Protein AF-0000000074037307 (afdb_homodimer)

Solvent-accessible surface area (backbone atoms only — not comparable to full-atom values): 59001 Å² total; per-residue (Å²): 75,53,48,75,73,43,67,56,56,68,44,93,72,73,70,87,82,60,80,45,66,26,43,43,43,36,44,25,38,23,27,38,48,75,74,48,93,33,29,55,24,29,28,49,54,26,37,40,24,49,51,32,47,49,51,55,50,47,54,50,40,42,72,74,60,35,38,50,35,44,69,57,47,64,37,55,38,64,51,34,54,44,51,51,43,53,75,67,45,64,74,38,46,50,72,50,63,50,97,84,62,50,54,29,26,42,28,62,68,56,66,57,62,48,53,55,52,46,59,74,42,58,80,41,52,82,58,48,63,43,41,38,29,30,79,44,61,28,34,33,54,62,87,70,67,39,71,58,51,65,32,42,26,52,47,46,26,38,42,31,41,34,37,16,81,37,65,67,53,40,61,64,47,48,62,56,52,52,50,41,52,51,50,48,35,47,62,50,58,36,71,66,45,73,19,42,34,67,44,73,88,78,46,50,79,46,24,36,31,31,26,27,79,33,85,86,29,86,37,51,34,31,30,32,80,66,47,92,52,38,17,27,40,52,59,32,73,55,45,73,92,68,63,86,60,82,77,48,79,66,40,83,40,64,64,61,90,95,53,89,58,85,33,45,69,50,44,34,57,75,65,71,49,60,47,76,37,26,48,37,49,44,53,30,29,39,89,88,44,42,35,34,38,35,32,36,45,73,56,46,78,12,67,58,33,43,22,62,73,68,72,44,65,68,78,40,72,51,49,72,69,60,31,51,73,34,70,45,53,81,55,24,34,32,87,34,76,58,44,75,59,31,61,75,53,46,44,35,36,31,20,43,67,45,56,65,28,47,42,20,33,34,32,35,50,38,91,58,39,28,32,36,24,42,33,64,77,79,70,38,83,59,78,41,75,42,80,30,49,35,59,58,77,65,23,34,24,67,86,72,68,74,21,41,29,40,72,40,40,12,35,75,42,31,38,40,35,43,26,40,41,52,54,28,51,50,56,65,40,67,32,44,45,98,87,64,48,78,41,44,40,18,30,32,41,37,40,35,38,50,50,29,41,55,37,46,29,34,58,65,23,51,60,98,62,28,34,43,40,40,64,71,38,31,64,30,51,29,35,36,36,52,48,79,86,51,63,66,30,49,50,52,46,51,54,50,42,67,75,42,38,92,39,26,38,33,43,74,56,97,64,54,68,69,58,51,51,49,48,48,36,26,59,9,33,34,27,37,37,45,32,30,67,55,28,66,77,71,38,38,28,42,39,29,46,60,89,50,88,69,69,39,81,35,46,63,90,46,42,67,61,49,53,52,51,55,49,54,57,51,68,76,94,76,53,48,73,71,43,67,56,56,68,44,93,74,74,69,86,83,58,82,44,67,26,43,43,41,36,46,24,39,23,26,38,47,76,75,49,93,34,29,55,25,31,29,48,53,27,37,41,25,49,51,32,46,48,50,54,50,49,54,48,40,44,72,74,60,35,39,51,36,44,70,57,46,64,37,58,38,65,52,34,54,42,52,52,44,53,75,67,45,64,74,39,48,50,70,51,62,49,97,87,60,50,56,30,26,43,29,61,67,56,67,57,61,48,53,55,52,44,59,74,43,59,79,42,52,81,58,47,64,43,41,38,28,30,79,45,62,29,34,32,55,61,86,72,69,39,70,59,51,65,32,42,26,51,47,46,27,38,42,30,40,34,37,17,82,37,65,67,53,41,60,64,46,47,61,55,51,53,51,41,51,52,50,47,34,47,64,50,57,37,71,66,44,73,20,43,36,65,42,73,86,78,44,50,77,44,25,36,32,32,26,27,79,33,86,86,29,86,37,50,35,30,30,32,79,65,44,94,52,37,15,28,38,52,58,31,72,55,45,70,92,67,62,85,60,83,75,49,78,67,40,83,41,63,63,60,89,94,54,88,55,86,32,46,69,50,45,34,57,76,66,72,49,60,48,78,37,26,47,35,48,44,53,30,28,40,91,86,43,42,35,35,41,36,33,36,44,74,55,44,79,12,65,56,32,43,22,62,73,68,71,43,63,68,79,41,71,52,49,72,68,60,31,51,72,34,71,44,52,82,56,24,32,33,86,34,76,58,43,74,59,30,61,75,54,46,45,36,37,31,19,43,66,45,55,67,28,48,42,20,33,34,32,36,51,37,91,58,40,29,33,36,24,42,32,65,77,79,68,38,83,59,78,40,75,41,78,30,50,35,58,58,75,65,22,35,21,67,86,72,67,74,22,41,28,39,73,40,38,12,36,76,40,30,38,41,35,44,26,40,41,52,53,29,52,49,57,64,38,66,34,42,43,99,87,64,49,78,41,47,40,19,29,34,40,37,40,34,39,51,48,31,41,55,36,48,29,34,58,65,23,53,60,97,62,26,34,42,41,43,65,72,37,31,64,30,50,29,34,36,35,54,48,80,84,52,65,66,29,48,50,52,45,50,53,51,43,67,75,42,37,93,41,28,38,32,44,76,57,96,67,54,68,68,57,52,51,49,48,49,36,27,59,8,34,36,27,37,38,45,32,30,66,54,27,66,76,70,38,38,29,40,38,29,45,60,90,51,88,70,68,40,82,33,46,64,90,46,41,68,62,49,51,53,51,55,48,55,57,51,68,76,95

InterPro domains:
  IPR002314 Aminoacyl-tRNA synthetase, class II (G/ P/ S/T) [PF00587] (96-461)
  IPR002316 Proline-tRNA ligase, class IIa [PR01046] (68-86)
  IPR002316 Proline-tRNA ligase, class IIa [PR01046] (104-115)
  IPR002316 Proline-tRNA ligase, class IIa [PR01046] (134-142)
  IPR002316 Proline-tRNA ligase, class IIa [PR01046] (144-155)
  IPR004154 Anticodon-binding [PF03129] (478-565)
  IPR004500 Prolyl-tRNA synthetase, class IIa, bacterial-type [TIGR00409] (1-561)
  IPR006195 Aminoacyl-tRNA synthetase, class II [PS50862] (38-470)
  IPR007214 YbaK/aminoacyl-tRNA synthetase-associated domain [PF04073] (261-375)
  IPR036621 Anticodon-binding domain superfamily [G3DSA:3.40.50.800] (470-563)
  IPR036754 YbaK/aminoacyl-tRNA synthetase-associated domain superfamily [G3DSA:3.90.960.10] (245-387)
  IPR036754 YbaK/aminoacyl-tRNA synthetase-associated domain superfamily [SSF55826] (224-388)
  IPR045864 Class II Aminoacyl-tRNA synthetase/Biotinyl protein ligase (BPL) and lipoyl protein ligase (LPL) [G3DSA:3.30.930.10] (1-244)
  IPR045864 Class II Aminoacyl-tRNA synthetase/Biotinyl protein ligase (BPL) and lipoyl protein ligase (LPL) [G3DSA:3.30.930.10] (388-469)
  IPR045864 Class II Aminoacyl-tRNA synthetase/Biotinyl protein ligase (BPL) and lipoyl protein ligase (LPL) [SSF5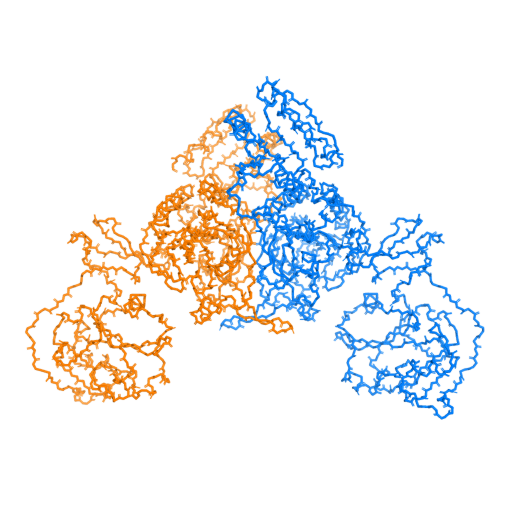5681] (23-479)
  IPR050062 Proline-tRNA synthetase [PTHR42753] (4-564)

Organism: NCBI:txid159291

Structure (mmCIF, N/CA/C/O backbone):
data_AF-0000000074037307-model_v1
#
loop_
_entity.id
_entity.type
_entity.pdbx_description
1 polymer 'Proline--tRNA ligase'
#
loop_
_atom_site.group_PDB
_atom_site.id
_atom_site.type_symbol
_atom_site.label_atom_id
_atom_site.label_alt_id
_atom_site.label_comp_id
_atom_site.label_asym_id
_atom_site.label_entity_id
_atom_site.label_seq_id
_atom_site.pdbx_PDB_ins_code
_atom_site.Cartn_x
_atom_site.Cartn_y
_atom_site.Cartn_z
_atom_site.occupancy
_atom_site.B_iso_or_equiv
_atom_site.auth_seq_id
_atom_site.auth_comp_id
_atom_site.auth_asym_id
_atom_site.auth_atom_id
_atom_site.pdbx_PDB_model_num
ATOM 1 N N . MET A 1 1 ? 17.25 12.359 -16.875 1 92.38 1 MET A N 1
ATOM 2 C CA . MET A 1 1 ? 17.828 12.352 -15.531 1 92.38 1 MET A CA 1
ATOM 3 C C . MET A 1 1 ? 19.344 12.344 -15.586 1 92.38 1 MET A C 1
ATOM 5 O O . MET A 1 1 ? 19.938 11.641 -16.422 1 92.38 1 MET A O 1
ATOM 9 N N . LEU A 1 2 ? 19.906 13.156 -14.781 1 93.62 2 LEU A N 1
ATOM 10 C CA . LEU A 1 2 ? 21.359 13.133 -14.641 1 93.62 2 LEU A CA 1
ATOM 11 C C . LEU A 1 2 ? 21.797 12.031 -13.672 1 93.62 2 LEU A C 1
ATOM 13 O O . LEU A 1 2 ? 21.25 11.922 -12.57 1 93.62 2 LEU A O 1
ATOM 17 N N . TYR A 1 3 ? 22.797 11.234 -14.07 1 94.31 3 TYR A N 1
ATOM 18 C CA . TYR A 1 3 ? 23.25 10.125 -13.242 1 94.31 3 TYR A CA 1
ATOM 19 C C . TYR A 1 3 ? 23.922 10.633 -11.969 1 94.31 3 TYR A C 1
ATOM 21 O O . TYR A 1 3 ? 23.812 10.008 -10.914 1 94.31 3 TYR A O 1
ATOM 29 N N . SER A 1 4 ? 24.547 11.797 -12.039 1 92.12 4 SER A N 1
ATOM 30 C CA . SER A 1 4 ? 25.203 12.383 -10.875 1 92.12 4 SER A CA 1
ATOM 31 C C . SER A 1 4 ? 24.203 12.695 -9.773 1 92.12 4 SER A C 1
ATOM 33 O O . SER A 1 4 ? 24.547 12.68 -8.594 1 92.12 4 SER A O 1
ATOM 35 N N . ARG A 1 5 ? 22.984 12.883 -10.164 1 91.62 5 ARG A N 1
ATOM 36 C CA . ARG A 1 5 ? 21.953 13.289 -9.227 1 91.62 5 ARG A CA 1
ATOM 37 C C . ARG A 1 5 ? 21.094 12.094 -8.805 1 91.62 5 ARG A C 1
ATOM 39 O O . ARG A 1 5 ? 20.281 12.203 -7.883 1 91.62 5 ARG A O 1
ATOM 46 N N . GLN A 1 6 ? 21.328 11.023 -9.453 1 93.12 6 GLN A N 1
ATOM 47 C CA . GLN A 1 6 ? 20.578 9.82 -9.125 1 93.12 6 GLN A CA 1
ATOM 48 C C . GLN A 1 6 ? 20.891 9.328 -7.719 1 93.12 6 GLN A C 1
ATOM 50 O O . GLN A 1 6 ? 22.062 9.25 -7.336 1 93.12 6 GLN A O 1
ATOM 55 N N . PHE A 1 7 ? 19.938 9.023 -6.859 1 93.5 7 PHE A N 1
ATOM 56 C CA . PHE A 1 7 ? 20.109 8.617 -5.469 1 93.5 7 PHE A CA 1
ATOM 57 C C . PHE A 1 7 ? 20.891 7.316 -5.383 1 93.5 7 PHE A C 1
ATOM 59 O O . PHE A 1 7 ? 21.891 7.238 -4.664 1 93.5 7 PHE A O 1
ATOM 66 N N . THR A 1 8 ? 20.438 6.281 -6.094 1 85.62 8 THR A N 1
ATOM 67 C CA . THR A 1 8 ? 21.172 5.027 -5.996 1 85.62 8 THR A CA 1
ATOM 68 C C . THR A 1 8 ? 22.172 4.898 -7.148 1 85.62 8 THR A C 1
ATOM 70 O O . THR A 1 8 ? 21.859 5.258 -8.281 1 85.62 8 THR A O 1
ATOM 73 N N . LYS A 1 9 ? 23.344 4.441 -6.652 1 87.94 9 LYS A N 1
ATOM 74 C CA . LYS A 1 9 ? 24.422 4.117 -7.59 1 87.94 9 LYS A CA 1
ATOM 75 C C . LYS A 1 9 ? 24.734 2.625 -7.574 1 87.94 9 LYS A C 1
ATOM 77 O O . LYS A 1 9 ? 24.266 1.896 -6.695 1 87.94 9 LYS A O 1
ATOM 82 N N . THR A 1 10 ? 25.438 2.238 -8.547 1 91.62 10 THR A N 1
ATOM 83 C CA . THR A 1 10 ? 25.828 0.835 -8.609 1 91.62 10 THR A CA 1
ATOM 84 C C . THR A 1 10 ? 26.844 0.509 -7.523 1 91.62 10 THR A C 1
ATOM 86 O O . THR A 1 10 ? 27.578 1.388 -7.07 1 91.62 10 THR A O 1
ATOM 89 N N . VAL A 1 11 ? 26.734 -0.686 -7.098 1 89.12 11 VAL A N 1
ATOM 90 C CA . VAL A 1 11 ? 27.719 -1.141 -6.117 1 89.12 11 VAL A CA 1
ATOM 91 C C . VAL A 1 11 ? 28.438 -2.385 -6.641 1 89.12 11 VAL A C 1
ATOM 93 O O . VAL A 1 11 ? 27.859 -3.158 -7.41 1 89.12 11 VAL A O 1
ATOM 96 N N . LEU A 1 12 ? 29.625 -2.516 -6.184 1 81.5 12 LEU A N 1
ATOM 97 C CA . LEU A 1 12 ? 30.469 -3.598 -6.684 1 81.5 12 LEU A CA 1
ATOM 98 C C . LEU A 1 12 ? 30.125 -4.914 -5.988 1 81.5 12 LEU A C 1
ATOM 100 O O . LEU A 1 12 ? 30.156 -5.977 -6.609 1 81.5 12 LEU A O 1
ATOM 104 N N . SER A 1 13 ? 29.844 -4.812 -4.715 1 82.81 13 SER A N 1
ATOM 105 C CA . SER A 1 13 ? 29.656 -6.047 -3.959 1 82.81 13 SER A CA 1
ATOM 106 C C . SER A 1 13 ? 28.312 -6.059 -3.242 1 82.81 13 SER A C 1
ATOM 108 O O . SER A 1 13 ? 27.75 -5.004 -2.953 1 82.81 13 SER A O 1
ATOM 110 N N . VAL A 1 14 ? 27.844 -7.328 -3.15 1 84.31 14 VAL A N 1
ATOM 111 C CA . VAL A 1 14 ? 26.594 -7.57 -2.432 1 84.31 14 VAL A CA 1
ATOM 112 C C . VAL A 1 14 ? 26.844 -8.555 -1.291 1 84.31 14 VAL A C 1
ATOM 114 O O . VAL A 1 14 ? 27.875 -9.219 -1.248 1 84.31 14 VAL A O 1
ATOM 117 N N . PRO A 1 15 ? 25.844 -8.586 -0.373 1 80.56 15 PRO A N 1
ATOM 118 C CA . PRO A 1 15 ? 26.016 -9.547 0.717 1 80.56 15 PRO A CA 1
ATOM 119 C C . PRO A 1 15 ? 26.25 -10.977 0.216 1 80.56 15 PRO A C 1
ATOM 121 O O . PRO A 1 15 ? 25.734 -11.352 -0.843 1 80.56 15 PRO A O 1
ATOM 124 N N . LYS A 1 16 ? 26.922 -11.805 0.989 1 78.19 16 LYS A N 1
ATOM 125 C CA . LYS A 1 16 ? 27.375 -13.148 0.612 1 78.19 16 LYS A CA 1
ATOM 126 C C . LYS A 1 16 ? 26.188 -14.102 0.482 1 78.19 16 LYS A C 1
ATOM 128 O O . LYS A 1 16 ? 26.266 -15.102 -0.241 1 78.19 16 LYS A O 1
ATOM 133 N N . ASP A 1 17 ? 25.125 -13.75 1.063 1 80 17 ASP A N 1
ATOM 134 C CA . ASP A 1 17 ? 23.984 -14.672 1.087 1 80 17 ASP A CA 1
ATOM 135 C C . ASP A 1 17 ? 23.156 -14.547 -0.182 1 80 17 ASP A C 1
ATOM 137 O O . ASP A 1 17 ? 22.234 -15.336 -0.405 1 80 17 ASP A O 1
ATOM 141 N N . VAL A 1 18 ? 23.578 -13.68 -1.001 1 83.94 18 VAL A N 1
ATOM 142 C CA . VAL A 1 18 ? 22.875 -13.508 -2.268 1 83.94 18 VAL A CA 1
ATOM 143 C C . VAL A 1 18 ? 23.359 -14.547 -3.275 1 83.94 18 VAL A C 1
ATOM 145 O O . VAL A 1 18 ? 24.516 -14.523 -3.691 1 83.94 18 VAL A O 1
ATOM 148 N N . ARG A 1 19 ? 22.422 -15.445 -3.688 1 77.75 19 ARG A N 1
ATOM 149 C CA . ARG A 1 19 ? 22.844 -16.594 -4.477 1 77.75 19 ARG A CA 1
ATOM 150 C C . ARG A 1 19 ? 22.328 -16.516 -5.902 1 77.75 19 ARG A C 1
ATOM 152 O O . ARG A 1 19 ? 22.906 -17.094 -6.824 1 77.75 19 ARG A O 1
ATOM 159 N N . THR A 1 20 ? 21.297 -15.805 -6.133 1 86.69 20 THR A N 1
ATOM 160 C CA . THR A 1 20 ? 20.703 -15.789 -7.469 1 86.69 20 THR A CA 1
ATOM 161 C C . THR A 1 20 ? 21.141 -14.539 -8.234 1 86.69 20 THR A C 1
ATOM 163 O O . THR A 1 20 ? 21.328 -13.477 -7.637 1 86.69 20 THR A O 1
ATOM 166 N N . SER A 1 21 ? 21.281 -14.695 -9.523 1 87.69 21 SER A N 1
ATOM 167 C CA . SER A 1 21 ? 21.734 -13.594 -10.367 1 87.69 21 SER A CA 1
ATOM 168 C C . SER A 1 21 ? 20.719 -12.453 -10.383 1 87.69 21 SER A C 1
ATOM 170 O O . SER A 1 21 ? 21.094 -11.281 -10.336 1 87.69 21 SER A O 1
ATOM 172 N N . GLY A 1 22 ? 19.516 -12.828 -10.516 1 89 22 GLY A N 1
ATOM 173 C CA . GLY A 1 22 ? 18.5 -11.797 -10.539 1 89 22 GLY A CA 1
ATOM 174 C C . GLY A 1 22 ? 18.531 -10.883 -9.328 1 89 22 GLY A C 1
ATOM 175 O O . GLY A 1 22 ? 18.5 -9.656 -9.461 1 89 22 GLY A O 1
ATOM 176 N N . TYR A 1 23 ? 18.609 -11.492 -8.211 1 92.12 23 TYR A N 1
ATOM 177 C CA . TYR A 1 23 ? 18.656 -10.742 -6.961 1 92.12 23 TYR A CA 1
ATOM 178 C C . TYR A 1 23 ? 19.953 -9.953 -6.852 1 92.12 23 TYR A C 1
ATOM 180 O O . TYR A 1 23 ? 19.938 -8.773 -6.492 1 92.12 23 TYR A O 1
ATOM 188 N N . ARG A 1 24 ? 21 -10.531 -7.188 1 93.94 24 ARG A N 1
ATOM 189 C CA . ARG A 1 24 ? 22.312 -9.914 -7.121 1 93.94 24 ARG A CA 1
ATOM 190 C C . ARG A 1 24 ? 22.375 -8.656 -7.984 1 93.94 24 ARG A C 1
ATOM 192 O O . ARG A 1 24 ? 22.812 -7.602 -7.527 1 93.94 24 ARG A O 1
ATOM 199 N N . TYR A 1 25 ? 21.953 -8.797 -9.172 1 96.31 25 TYR A N 1
ATOM 200 C CA . TYR A 1 25 ? 22.062 -7.68 -10.109 1 96.31 25 TYR A CA 1
ATOM 201 C C . TYR A 1 25 ? 21.125 -6.547 -9.719 1 96.31 25 TYR A C 1
ATOM 203 O O . TYR A 1 25 ? 21.453 -5.371 -9.914 1 96.31 25 TYR A O 1
ATOM 211 N N . LEU A 1 26 ? 19.922 -6.863 -9.203 1 96.81 26 LEU A N 1
ATOM 212 C CA . LEU A 1 26 ? 19 -5.82 -8.75 1 96.81 26 LEU A CA 1
ATOM 213 C C . LEU A 1 26 ? 19.625 -5.016 -7.613 1 96.81 26 LEU A C 1
ATOM 215 O O . LEU A 1 26 ? 19.422 -3.801 -7.531 1 96.81 26 LEU A O 1
ATOM 219 N N . LEU A 1 27 ? 20.344 -5.699 -6.773 1 95.75 27 LEU A N 1
ATOM 220 C CA . LEU A 1 27 ? 21.016 -5.023 -5.668 1 95.75 27 LEU A CA 1
ATOM 221 C C . LEU A 1 27 ? 22.203 -4.207 -6.176 1 95.75 27 LEU A C 1
ATOM 223 O O . LEU A 1 27 ? 22.328 -3.027 -5.836 1 95.75 27 LEU A O 1
ATOM 227 N N . GLN A 1 28 ? 23.031 -4.82 -7.016 1 96 28 GLN A N 1
ATOM 228 C CA . GLN A 1 28 ? 24.25 -4.18 -7.508 1 96 28 GLN A CA 1
ATOM 229 C C . GLN A 1 28 ? 23.922 -2.941 -8.336 1 96 28 GLN A C 1
ATOM 231 O O . GLN A 1 28 ? 24.609 -1.925 -8.242 1 96 28 GLN A O 1
ATOM 236 N N . ALA A 1 29 ? 22.875 -3.111 -9.109 1 96.94 29 ALA A N 1
ATOM 237 C CA . ALA A 1 29 ? 22.5 -2.02 -10.008 1 96.94 29 ALA A CA 1
ATOM 238 C C . ALA A 1 29 ? 21.703 -0.948 -9.266 1 96.94 29 ALA A C 1
ATOM 240 O O . ALA A 1 29 ? 21.484 0.144 -9.789 1 96.94 29 ALA A O 1
ATOM 241 N N . GLY A 1 30 ? 21.25 -1.24 -8.07 1 96.25 30 GLY A N 1
ATOM 242 C CA . GLY A 1 30 ? 20.594 -0.24 -7.234 1 96.25 30 GLY A CA 1
ATOM 243 C C . GLY A 1 30 ? 19.109 -0.102 -7.52 1 96.25 30 GLY A C 1
ATOM 244 O O . GLY A 1 30 ? 18.547 0.993 -7.426 1 96.25 30 GLY A O 1
ATOM 245 N N . TYR A 1 31 ? 18.453 -1.177 -7.918 1 97.88 31 TYR A N 1
ATOM 246 C CA . TYR A 1 31 ? 17.031 -1.135 -8.203 1 97.88 31 TYR A CA 1
ATOM 247 C C . TYR A 1 31 ? 16.219 -1.375 -6.938 1 97.88 31 TYR A C 1
ATOM 249 O O . TYR A 1 31 ? 15.07 -0.923 -6.832 1 97.88 31 TYR A O 1
ATOM 257 N N . ILE A 1 32 ? 16.781 -2.115 -5.984 1 97.31 32 ILE A N 1
ATOM 258 C CA . ILE A 1 32 ? 16.109 -2.408 -4.723 1 97.31 32 ILE A CA 1
ATOM 259 C C . ILE A 1 32 ? 17.125 -2.355 -3.576 1 97.31 32 ILE A C 1
ATOM 261 O O . ILE A 1 32 ? 18.328 -2.406 -3.805 1 97.31 32 ILE A O 1
ATOM 265 N N . ARG A 1 33 ? 16.625 -2.176 -2.396 1 96.75 33 ARG A N 1
ATOM 266 C CA . ARG A 1 33 ? 17.391 -2.254 -1.157 1 96.75 33 ARG A CA 1
ATOM 267 C C . ARG A 1 33 ? 16.578 -2.953 -0.062 1 96.75 33 ARG A C 1
ATOM 269 O O . ARG A 1 33 ? 15.359 -2.809 0.008 1 96.75 33 ARG A O 1
ATOM 276 N N . SER A 1 34 ? 17.25 -3.652 0.785 1 94.81 34 SER A N 1
ATOM 277 C CA . SER A 1 34 ? 16.578 -4.402 1.845 1 94.81 34 SER A CA 1
ATOM 278 C C . SER A 1 34 ? 16.391 -3.545 3.09 1 94.81 34 SER A C 1
ATOM 280 O O . SER A 1 34 ? 17.281 -2.791 3.479 1 94.81 34 SER A O 1
ATOM 282 N N . LEU A 1 35 ? 15.227 -3.535 3.684 1 96.38 35 LEU A N 1
ATOM 283 C CA . LEU A 1 35 ? 14.953 -2.908 4.973 1 96.38 35 LEU A CA 1
ATOM 284 C C . LEU A 1 35 ? 14.992 -3.938 6.098 1 96.38 35 LEU A C 1
ATOM 286 O O . LEU A 1 35 ? 15.102 -3.576 7.27 1 96.38 35 LEU A O 1
ATOM 290 N N . GLY A 1 36 ? 14.883 -5.145 5.77 1 92.19 36 GLY A N 1
ATOM 291 C CA . GLY A 1 36 ? 14.852 -6.297 6.656 1 92.19 36 GLY A CA 1
ATOM 292 C C . GLY A 1 36 ? 14.453 -7.582 5.953 1 92.19 36 GLY A C 1
ATOM 293 O O . GLY A 1 36 ? 14.188 -7.578 4.75 1 92.19 36 GLY A O 1
ATOM 294 N N . PRO A 1 37 ? 14.438 -8.672 6.617 1 91.56 37 PRO A N 1
ATOM 295 C CA . PRO A 1 37 ? 14.078 -9.953 5.996 1 91.56 37 PRO A CA 1
ATOM 296 C C . PRO A 1 37 ? 12.703 -9.922 5.336 1 91.56 37 PRO A C 1
ATOM 298 O O . PRO A 1 37 ? 11.688 -9.773 6.023 1 91.56 37 PRO A O 1
ATOM 301 N N . GLY A 1 38 ? 12.727 -10.125 4.039 1 93.44 38 GLY A N 1
ATOM 302 C CA . GLY A 1 38 ? 11.484 -10.188 3.281 1 93.44 38 GLY A CA 1
ATOM 303 C C . GLY A 1 38 ? 10.867 -8.82 3.049 1 93.44 38 GLY A C 1
ATOM 304 O O . GLY A 1 38 ? 9.719 -8.719 2.604 1 93.44 38 GLY A O 1
ATOM 305 N N . LEU A 1 39 ? 11.555 -7.758 3.414 1 96.5 39 LEU A N 1
ATOM 306 C CA . LEU A 1 39 ? 11.102 -6.383 3.254 1 96.5 39 LEU A CA 1
ATOM 307 C C . LEU A 1 39 ? 12.055 -5.59 2.367 1 96.5 39 LEU A C 1
ATOM 309 O O . LEU A 1 39 ? 13.203 -5.348 2.746 1 96.5 39 LEU A O 1
ATOM 313 N N . PHE A 1 40 ? 11.547 -5.176 1.199 1 97.31 40 PHE A N 1
ATOM 314 C CA . PHE A 1 40 ? 12.43 -4.516 0.245 1 97.31 40 PHE A CA 1
ATOM 315 C C . PHE A 1 40 ? 11.859 -3.166 -0.174 1 97.31 40 PHE A C 1
ATOM 317 O O . PHE A 1 40 ? 10.648 -3.025 -0.352 1 97.31 40 PHE A O 1
ATOM 324 N N . SER A 1 41 ? 12.727 -2.234 -0.288 1 98.06 41 SER A N 1
ATOM 325 C CA . SER A 1 41 ? 12.398 -0.936 -0.865 1 98.06 41 SER A CA 1
ATOM 326 C C . SER A 1 41 ? 12.711 -0.899 -2.357 1 98.06 41 SER A C 1
ATOM 328 O O . SER A 1 41 ? 13.68 -1.505 -2.809 1 98.06 41 SER A O 1
ATOM 330 N N . TYR A 1 42 ? 11.906 -0.251 -3.09 1 98.5 42 TYR A N 1
ATOM 331 C CA . TYR A 1 42 ? 12.227 0.093 -4.473 1 98.5 42 TYR A CA 1
ATOM 332 C C . TYR A 1 42 ? 12.867 1.472 -4.555 1 98.5 42 TYR A C 1
ATOM 334 O O . TYR A 1 42 ? 12.297 2.461 -4.094 1 98.5 42 TYR A O 1
ATOM 342 N N . THR A 1 43 ? 14.039 1.504 -5.113 1 98.19 43 THR A N 1
ATOM 343 C CA . THR A 1 43 ? 14.742 2.764 -5.336 1 98.19 43 THR A CA 1
ATOM 344 C C . THR A 1 43 ? 14.18 3.484 -6.559 1 98.19 43 THR A C 1
ATOM 346 O O . THR A 1 43 ? 13.234 3.01 -7.188 1 98.19 43 THR A O 1
ATOM 349 N N . PRO A 1 44 ? 14.695 4.664 -6.883 1 97.88 44 PRO A N 1
ATOM 350 C CA . PRO A 1 44 ? 14.109 5.406 -8 1 97.88 44 PRO A CA 1
ATOM 351 C C . PRO A 1 44 ? 14.109 4.617 -9.305 1 97.88 44 PRO A C 1
ATOM 353 O O . PRO A 1 44 ? 13.109 4.594 -10.023 1 97.88 44 PRO A O 1
ATOM 356 N N . LEU A 1 45 ? 15.195 3.943 -9.602 1 97.69 45 LEU A N 1
ATOM 357 C CA . LEU A 1 45 ? 15.242 3.119 -10.805 1 97.69 45 LEU A CA 1
ATOM 358 C C . LEU A 1 45 ? 14.258 1.958 -10.711 1 97.69 45 LEU A C 1
ATOM 360 O O . LEU A 1 45 ? 13.562 1.645 -11.68 1 97.69 45 LEU A O 1
ATOM 364 N N . GLY A 1 46 ? 14.25 1.331 -9.484 1 98.19 46 GLY A N 1
ATOM 365 C CA . GLY A 1 46 ? 13.297 0.259 -9.266 1 98.19 46 GLY A CA 1
ATOM 366 C C . GLY A 1 46 ? 11.852 0.7 -9.438 1 98.19 46 GLY A C 1
ATOM 367 O O . GLY A 1 46 ? 11.039 -0.032 -10 1 98.19 46 GLY A O 1
ATOM 368 N N . MET A 1 47 ? 11.562 1.891 -9.016 1 98.25 47 MET A N 1
ATOM 369 C CA . MET A 1 47 ? 10.211 2.434 -9.117 1 98.25 47 MET A CA 1
ATOM 370 C C . MET A 1 47 ? 9.828 2.658 -10.578 1 98.25 47 MET A C 1
ATOM 372 O O . MET A 1 47 ? 8.68 2.432 -10.961 1 98.25 47 MET A O 1
ATOM 376 N N . ARG A 1 48 ? 10.758 3.156 -11.352 1 97.75 48 ARG A N 1
ATOM 377 C CA . ARG A 1 48 ? 10.469 3.375 -12.766 1 97.75 48 ARG A CA 1
ATOM 378 C C . ARG A 1 48 ? 10.117 2.062 -13.461 1 97.75 48 ARG A C 1
ATOM 380 O O . ARG A 1 48 ? 9.18 2.008 -14.266 1 97.75 48 ARG A O 1
ATOM 387 N N . VAL A 1 49 ? 10.898 1.023 -13.133 1 98.5 49 VAL A N 1
ATOM 388 C CA . VAL A 1 49 ? 10.617 -0.295 -13.695 1 98.5 49 VAL A CA 1
ATOM 389 C C . VAL A 1 49 ? 9.242 -0.773 -13.227 1 98.5 49 VAL A C 1
ATOM 391 O O . VAL A 1 49 ? 8.445 -1.259 -14.023 1 98.5 49 VAL A O 1
ATOM 394 N N . LEU A 1 50 ? 9 -0.631 -11.969 1 98.56 50 LEU A N 1
ATOM 395 C CA . LEU A 1 50 ? 7.723 -1.053 -11.391 1 98.56 50 LEU A CA 1
ATOM 396 C C . LEU A 1 50 ? 6.559 -0.342 -12.07 1 98.56 50 LEU A C 1
ATOM 398 O O . LEU A 1 50 ? 5.535 -0.963 -12.367 1 98.56 50 LEU A O 1
ATOM 402 N N . ARG A 1 51 ? 6.684 0.93 -12.297 1 97.94 51 ARG A N 1
ATOM 403 C CA . ARG A 1 51 ? 5.633 1.706 -12.953 1 97.94 51 ARG A CA 1
ATOM 404 C C . ARG A 1 51 ? 5.398 1.219 -14.375 1 97.94 51 ARG A C 1
ATOM 406 O O . ARG A 1 51 ? 4.254 1.134 -14.828 1 97.94 51 ARG A O 1
ATOM 413 N N . ASN A 1 52 ? 6.473 0.949 -15.055 1 98.25 52 ASN A N 1
ATOM 414 C CA . ASN A 1 52 ? 6.336 0.436 -16.422 1 98.25 52 ASN A CA 1
ATOM 415 C C . ASN A 1 52 ? 5.633 -0.918 -16.438 1 98.25 52 ASN A C 1
ATOM 417 O O . ASN A 1 52 ? 4.789 -1.174 -17.297 1 98.25 52 ASN A O 1
ATOM 421 N N . LEU A 1 53 ? 5.988 -1.756 -15.484 1 98.69 53 LEU A N 1
ATOM 422 C CA . LEU A 1 53 ? 5.324 -3.049 -15.359 1 98.69 53 LEU A CA 1
ATOM 423 C C . LEU A 1 53 ? 3.836 -2.871 -15.07 1 98.69 53 LEU A C 1
ATOM 425 O O . LEU A 1 53 ? 2.998 -3.555 -15.664 1 98.69 53 LEU A O 1
ATOM 429 N N . GLN A 1 54 ? 3.535 -2.01 -14.188 1 98.62 54 GLN A N 1
ATOM 430 C CA . GLN A 1 54 ? 2.139 -1.721 -13.875 1 98.62 54 GLN A CA 1
ATOM 431 C C . GLN A 1 54 ? 1.386 -1.251 -15.117 1 98.62 54 GLN A C 1
ATOM 433 O O . GLN A 1 54 ? 0.225 -1.612 -15.32 1 98.62 54 GLN A O 1
ATOM 438 N N . GLY A 1 55 ? 2.061 -0.429 -15.914 1 98.31 55 GLY A N 1
ATOM 439 C CA . GLY A 1 55 ? 1.443 0.042 -17.141 1 98.31 55 GLY A CA 1
ATOM 440 C C . GLY A 1 55 ? 1.079 -1.08 -18.094 1 98.31 55 GLY A C 1
ATOM 441 O O . GLY A 1 55 ? -0.026 -1.104 -18.641 1 98.31 55 GLY A O 1
ATOM 442 N N . ILE A 1 56 ? 1.99 -2.027 -18.266 1 98.5 56 ILE A N 1
ATOM 443 C CA . ILE A 1 56 ? 1.771 -3.172 -19.141 1 98.5 56 ILE A CA 1
ATOM 444 C C . ILE A 1 56 ? 0.567 -3.975 -18.641 1 98.5 56 ILE A C 1
ATOM 446 O O . ILE A 1 56 ? -0.326 -4.309 -19.422 1 98.5 56 ILE A O 1
ATOM 450 N N . VAL A 1 57 ? 0.505 -4.242 -17.359 1 98.81 57 VAL A N 1
ATOM 451 C CA . VAL A 1 57 ? -0.557 -5.047 -16.766 1 98.81 57 VAL A CA 1
ATOM 452 C C . VAL A 1 57 ? -1.884 -4.301 -16.844 1 98.81 57 VAL A C 1
ATOM 454 O O . VAL A 1 57 ? -2.914 -4.887 -17.188 1 98.81 57 VAL A O 1
ATOM 457 N N . GLN A 1 58 ? -1.846 -3.041 -16.562 1 98.38 58 GLN A N 1
ATOM 458 C CA . GLN A 1 58 ? -3.045 -2.211 -16.594 1 98.38 58 GLN A CA 1
ATOM 459 C C . GLN A 1 58 ? -3.672 -2.207 -17.984 1 98.38 58 GLN A C 1
ATOM 461 O O . GLN A 1 58 ? -4.895 -2.316 -18.125 1 98.38 58 GLN A O 1
ATOM 466 N N . GLU A 1 59 ? -2.867 -2.057 -19 1 98.12 59 GLU A N 1
ATOM 467 C CA . GLU A 1 59 ? -3.367 -2.039 -20.375 1 98.12 59 GLU A CA 1
ATOM 468 C C . GLU A 1 59 ? -4.121 -3.322 -20.703 1 98.12 59 GLU A C 1
ATOM 470 O O . GLU A 1 59 ? -5.203 -3.277 -21.297 1 98.12 59 GLU A O 1
ATOM 475 N N . GLU A 1 60 ? -3.568 -4.434 -20.266 1 98.69 60 GLU A N 1
ATOM 476 C CA . GLU A 1 60 ? -4.203 -5.715 -20.562 1 98.69 60 GLU A CA 1
ATOM 477 C C . GLU A 1 60 ? -5.473 -5.906 -19.734 1 98.69 60 GLU A C 1
ATOM 479 O O . GLU A 1 60 ? -6.449 -6.48 -20.219 1 98.69 60 GLU A O 1
ATOM 484 N N . MET A 1 61 ? -5.496 -5.465 -18.484 1 98.56 61 MET A N 1
ATOM 485 C CA . MET A 1 61 ? -6.695 -5.551 -17.641 1 98.56 61 MET A CA 1
ATOM 486 C C . MET A 1 61 ? -7.816 -4.695 -18.219 1 98.56 61 MET A C 1
ATOM 488 O O . MET A 1 61 ? -8.977 -5.125 -18.266 1 98.56 61 MET A O 1
ATOM 492 N N . GLU A 1 62 ? -7.441 -3.535 -18.703 1 96.5 62 GLU A N 1
ATOM 493 C CA . GLU A 1 62 ? -8.445 -2.619 -19.25 1 96.5 62 GLU A CA 1
ATOM 494 C C . GLU A 1 62 ? -8.984 -3.115 -20.578 1 96.5 62 GLU A C 1
ATOM 496 O O . GLU A 1 62 ? -10.164 -2.91 -20.906 1 96.5 62 GLU A O 1
ATOM 501 N N . ARG A 1 63 ? -8.125 -3.75 -21.328 1 96.88 63 ARG A N 1
ATOM 502 C CA . ARG A 1 63 ? -8.57 -4.355 -22.578 1 96.88 63 ARG A CA 1
ATOM 503 C C . ARG A 1 63 ? -9.664 -5.387 -22.312 1 96.88 63 ARG A C 1
ATOM 505 O O . ARG A 1 63 ? -10.562 -5.566 -23.141 1 96.88 63 ARG A O 1
ATOM 512 N N . LEU A 1 64 ? -9.641 -6 -21.141 1 97.75 64 LEU A N 1
ATOM 513 C CA . LEU A 1 64 ? -10.625 -7.012 -20.766 1 97.75 64 LEU A CA 1
ATOM 514 C C . LEU A 1 64 ? -11.844 -6.371 -20.125 1 97.75 64 LEU A C 1
ATOM 516 O O . LEU A 1 64 ? -12.766 -7.07 -19.688 1 97.75 64 LEU A O 1
ATOM 520 N N . GLY A 1 65 ? -11.797 -5.043 -20.062 1 96.12 65 GLY A N 1
ATOM 521 C CA . GLY A 1 65 ? -12.906 -4.336 -19.453 1 96.12 65 GLY A CA 1
ATOM 522 C C . GLY A 1 65 ? -12.734 -4.141 -17.953 1 96.12 65 GLY A C 1
ATOM 523 O O . GLY A 1 65 ? -13.695 -3.834 -17.25 1 96.12 65 GLY A O 1
ATOM 524 N N . GLY A 1 66 ? -11.547 -4.34 -17.484 1 98 66 GLY A N 1
ATOM 525 C CA . GLY A 1 66 ? -11.281 -4.211 -16.062 1 98 66 GLY A CA 1
ATOM 526 C C . GLY A 1 66 ? -11.32 -2.773 -15.57 1 98 66 GLY A C 1
ATOM 527 O O . GLY A 1 66 ? -10.906 -1.859 -16.297 1 98 66 GLY A O 1
ATOM 528 N N . GLN A 1 67 ? -11.859 -2.586 -14.391 1 98 67 GLN A N 1
ATOM 529 C CA . GLN A 1 67 ? -11.867 -1.292 -13.719 1 98 67 GLN A CA 1
ATOM 530 C C . GLN A 1 67 ? -11.023 -1.322 -12.453 1 98 67 GLN A C 1
ATOM 532 O O . GLN A 1 67 ? -11.133 -2.246 -11.648 1 98 67 GLN A O 1
ATOM 537 N N . GLU A 1 68 ? -10.188 -0.356 -12.312 1 98.62 68 GLU A N 1
ATOM 538 C CA . GLU A 1 68 ? -9.25 -0.321 -11.195 1 98.62 68 GLU A CA 1
ATOM 539 C C . GLU A 1 68 ? -9.93 0.148 -9.914 1 98.62 68 GLU A C 1
ATOM 541 O O . GLU A 1 68 ? -10.719 1.098 -9.938 1 98.62 68 GLU A O 1
ATOM 546 N N . VAL A 1 69 ? -9.719 -0.55 -8.852 1 98.69 69 VAL A N 1
ATOM 547 C CA . VAL A 1 69 ? -10.18 -0.201 -7.512 1 98.69 69 VAL A CA 1
ATOM 548 C C . VAL A 1 69 ? -9.016 -0.322 -6.523 1 98.69 69 VAL A C 1
ATOM 550 O O . VAL A 1 69 ? -7.895 -0.645 -6.91 1 98.69 69 VAL A O 1
ATOM 553 N N . LEU A 1 70 ? -9.227 0.049 -5.309 1 98.75 70 LEU A N 1
ATOM 554 C CA . LEU A 1 70 ? -8.258 -0.14 -4.23 1 98.75 70 LEU A CA 1
ATOM 555 C C . LEU A 1 70 ? -8.969 -0.421 -2.91 1 98.75 70 LEU A C 1
ATOM 557 O O . LEU A 1 70 ? -9.688 0.434 -2.395 1 98.75 70 LEU A O 1
ATOM 561 N N . THR A 1 71 ? -8.812 -1.613 -2.428 1 98.62 71 THR A N 1
ATOM 562 C CA . THR A 1 71 ? -9.367 -1.98 -1.129 1 98.62 71 THR A CA 1
ATOM 563 C C . THR A 1 71 ? -8.281 -1.976 -0.057 1 98.62 71 THR A C 1
ATOM 565 O O . THR A 1 71 ? -7.098 -2.121 -0.365 1 98.62 71 THR A O 1
ATOM 568 N N . PRO A 1 72 ? -8.609 -1.794 1.145 1 98.44 72 PRO A N 1
ATOM 569 C CA . PRO A 1 72 ? -7.617 -1.678 2.217 1 98.44 72 PRO A CA 1
ATOM 570 C C . PRO A 1 72 ? -6.809 -2.957 2.412 1 98.44 72 PRO A C 1
ATOM 572 O O . PRO A 1 72 ? -7.328 -4.059 2.219 1 98.44 72 PRO A O 1
ATOM 575 N N . LEU A 1 73 ? -5.551 -2.764 2.787 1 98.44 73 LEU A N 1
ATOM 576 C CA . LEU A 1 73 ? -4.695 -3.879 3.184 1 98.44 73 LEU A CA 1
ATOM 577 C C . LEU A 1 73 ? -5.188 -4.508 4.484 1 98.44 73 LEU A C 1
ATOM 579 O O . LEU A 1 73 ? -5.184 -5.73 4.625 1 98.44 73 LEU A O 1
ATOM 583 N N . VAL A 1 74 ? -5.531 -3.656 5.414 1 98.06 74 VAL A N 1
ATOM 584 C CA . VAL A 1 74 ? -6.082 -4.141 6.676 1 98.06 74 VAL A CA 1
ATOM 585 C C . VAL A 1 74 ? -7.57 -4.438 6.508 1 98.06 74 VAL A C 1
ATOM 587 O O . VAL A 1 74 ? -8.328 -3.592 6.023 1 98.06 74 VAL A O 1
ATOM 590 N N . ASN A 1 75 ? -7.98 -5.621 6.867 1 98.12 75 ASN A N 1
ATOM 591 C CA . ASN A 1 75 ? -9.367 -6.055 6.781 1 98.12 75 ASN A CA 1
ATOM 592 C C . ASN A 1 75 ? -9.953 -6.336 8.164 1 98.12 75 ASN A C 1
ATOM 594 O O . ASN A 1 75 ? -9.234 -6.734 9.078 1 98.12 75 ASN A O 1
ATOM 598 N N . PRO A 1 76 ? -11.266 -6.098 8.289 1 97.88 76 PRO A N 1
ATOM 599 C CA . PRO A 1 76 ? -11.914 -6.711 9.453 1 97.88 76 PRO A CA 1
ATOM 600 C C . PRO A 1 76 ? -11.844 -8.234 9.438 1 97.88 76 PRO A C 1
ATOM 602 O O . PRO A 1 76 ? -12.117 -8.859 8.406 1 97.88 76 PRO A O 1
ATOM 605 N N . ARG A 1 77 ? -11.492 -8.805 10.516 1 97.44 77 ARG A N 1
ATOM 606 C CA . ARG A 1 77 ? -11.352 -10.258 10.586 1 97.44 77 ARG A CA 1
ATOM 607 C C . ARG A 1 77 ? -12.68 -10.953 10.281 1 97.44 77 ARG A C 1
ATOM 609 O O . ARG A 1 77 ? -12.695 -12.062 9.758 1 97.44 77 ARG A O 1
ATOM 616 N N . ASP A 1 78 ? -13.781 -10.297 10.555 1 97.56 78 ASP A N 1
ATOM 617 C CA . ASP A 1 78 ? -15.117 -10.867 10.422 1 97.56 78 ASP A CA 1
ATOM 618 C C . ASP A 1 78 ? -15.375 -11.344 8.992 1 97.56 78 ASP A C 1
ATOM 620 O O . ASP A 1 78 ? -16.062 -12.344 8.781 1 97.56 78 ASP A O 1
ATOM 624 N N . ILE A 1 79 ? -14.875 -10.672 8.039 1 97.81 79 ILE A N 1
ATOM 625 C CA . ILE A 1 79 ? -15.148 -11.07 6.66 1 97.81 79 ILE A CA 1
ATOM 626 C C . ILE A 1 79 ? -14.375 -12.336 6.32 1 97.81 79 ILE A C 1
ATOM 628 O O . ILE A 1 79 ? -14.789 -13.117 5.461 1 97.81 79 ILE A O 1
ATOM 632 N N . TRP A 1 80 ? -13.32 -12.578 6.949 1 97.19 80 TRP A N 1
ATOM 633 C CA . TRP A 1 80 ? -12.555 -13.812 6.762 1 97.19 80 TRP A CA 1
ATOM 634 C C . TRP A 1 80 ? -13.211 -14.977 7.492 1 97.19 80 TRP A C 1
ATOM 636 O O . TRP A 1 80 ? -13.117 -16.125 7.051 1 97.19 80 TRP A O 1
ATOM 646 N N . VAL A 1 81 ? -13.797 -14.68 8.625 1 96.31 81 VAL A N 1
ATOM 647 C CA . VAL A 1 81 ? -14.602 -15.688 9.312 1 96.31 81 VAL A CA 1
ATOM 648 C C . VAL A 1 81 ? -15.773 -16.094 8.43 1 96.31 81 VAL A C 1
ATOM 650 O O . VAL A 1 81 ? -16.078 -17.297 8.312 1 96.31 81 VAL A O 1
ATOM 653 N N . SER A 1 82 ? -16.344 -15.148 7.816 1 96.44 82 SER A N 1
ATOM 654 C CA . SER A 1 82 ? -17.5 -15.391 6.957 1 96.44 82 SER A CA 1
ATOM 655 C C . SER A 1 82 ? -17.141 -16.281 5.777 1 96.44 82 SER A C 1
ATOM 657 O O . SER A 1 82 ? -17.938 -17.109 5.355 1 96.44 82 SER A O 1
ATOM 659 N N . SER A 1 83 ? -15.961 -16.125 5.184 1 95.31 83 SER A N 1
ATOM 660 C CA . SER A 1 83 ? -15.547 -16.953 4.051 1 95.31 83 SER A CA 1
ATOM 661 C C . SER A 1 83 ? -15.094 -18.328 4.504 1 95.31 83 SER A C 1
ATOM 663 O O . SER A 1 83 ? -14.977 -19.25 3.689 1 95.31 83 SER A O 1
ATOM 665 N N . GLY A 1 84 ? -14.734 -18.484 5.785 1 91.38 84 GLY A N 1
ATOM 666 C CA . GLY A 1 84 ? -14.219 -19.734 6.336 1 91.38 84 GLY A CA 1
ATOM 667 C C . GLY A 1 84 ? -12.711 -19.828 6.281 1 91.38 84 GLY A C 1
ATOM 668 O O . GLY A 1 84 ? -12.117 -20.75 6.859 1 91.38 84 GLY A O 1
ATOM 669 N N . ARG A 1 85 ? -12.008 -18.844 5.75 1 92.94 85 ARG A N 1
ATOM 670 C CA . ARG A 1 85 ? -10.578 -18.969 5.508 1 92.94 85 ARG A CA 1
ATOM 671 C C . ARG A 1 85 ? -9.766 -18.516 6.715 1 92.94 85 ARG A C 1
ATOM 673 O O . ARG A 1 85 ? -8.562 -18.766 6.801 1 92.94 85 ARG A O 1
ATOM 680 N N . ASP A 1 86 ? -10.422 -17.828 7.59 1 91.56 86 ASP A N 1
ATOM 681 C CA . ASP A 1 86 ? -9.75 -17.438 8.828 1 91.56 86 ASP A CA 1
ATOM 682 C C . ASP A 1 86 ? -9.086 -18.656 9.484 1 91.56 86 ASP A C 1
ATOM 684 O O . ASP A 1 86 ? -7.973 -18.547 10.008 1 91.56 86 ASP A O 1
ATOM 688 N N . SER A 1 87 ? -9.75 -19.781 9.414 1 85.75 87 SER A N 1
ATOM 689 C CA . SER A 1 87 ? -9.258 -21 10.055 1 85.75 87 SER A CA 1
ATOM 690 C C . SER A 1 87 ? -8.352 -21.797 9.125 1 85.75 87 SER A C 1
ATOM 692 O O . SER A 1 87 ? -7.57 -22.641 9.57 1 85.75 87 SER A O 1
ATOM 694 N N . LEU A 1 88 ? -8.461 -21.484 7.879 1 84.5 88 LEU A N 1
ATOM 695 C CA . LEU A 1 88 ? -7.703 -22.25 6.902 1 84.5 88 LEU A CA 1
ATOM 696 C C . LEU A 1 88 ? -6.273 -21.734 6.789 1 84.5 88 LEU A C 1
ATOM 698 O O . LEU A 1 88 ? -5.352 -22.484 6.484 1 84.5 88 LEU A O 1
ATOM 702 N N . ILE A 1 89 ? -6.188 -20.422 6.977 1 84.75 89 ILE A N 1
ATOM 703 C CA . ILE A 1 89 ? -4.863 -19.812 6.891 1 84.75 89 ILE A CA 1
ATOM 704 C C . ILE A 1 89 ? -4.277 -19.656 8.297 1 84.75 89 ILE A C 1
ATOM 706 O O . ILE A 1 89 ? -4.609 -18.719 9.008 1 84.75 89 ILE A O 1
ATOM 710 N N . GLU A 1 90 ? -3.596 -20.469 8.758 1 75.5 90 GLU A N 1
ATOM 711 C CA . GLU A 1 90 ? -3.162 -20.5 10.148 1 75.5 90 GLU A CA 1
ATOM 712 C C . GLU A 1 90 ? -1.963 -19.578 10.375 1 75.5 90 GLU A C 1
ATOM 714 O O . GLU A 1 90 ? -2.102 -18.5 10.953 1 75.5 90 GLU A O 1
ATOM 719 N N . GLN A 1 91 ? -0.87 -19.859 9.781 1 77.12 91 GLN A N 1
ATOM 720 C CA . GLN A 1 91 ? 0.367 -19.219 10.203 1 77.12 91 GLN A CA 1
ATOM 721 C C . GLN A 1 91 ? 0.736 -18.062 9.266 1 77.12 91 GLN A C 1
ATOM 723 O O . GLN A 1 91 ? 1.444 -17.141 9.664 1 77.12 91 GLN A O 1
ATOM 728 N N . GLU A 1 92 ? 0.185 -17.969 8.172 1 88.56 92 GLU A N 1
ATOM 729 C CA . GLU A 1 92 ? 0.653 -17 7.191 1 88.56 92 GLU A CA 1
ATOM 730 C C . GLU A 1 92 ? -0.09 -15.672 7.336 1 88.56 92 GLU A C 1
ATOM 732 O O . GLU A 1 92 ? 0.372 -14.641 6.848 1 88.56 92 GLU A O 1
ATOM 737 N N . MET A 1 93 ? -1.187 -15.727 7.973 1 93.56 93 MET A N 1
ATOM 738 C CA . MET A 1 93 ? -1.99 -14.516 8.109 1 93.56 93 MET A CA 1
ATOM 739 C C . MET A 1 93 ? -1.741 -13.852 9.461 1 93.56 93 MET A C 1
ATOM 741 O O . MET A 1 93 ? -1.878 -14.484 10.508 1 93.56 93 MET A O 1
ATOM 745 N N . VAL A 1 94 ? -1.411 -12.547 9.438 1 94.62 94 VAL A N 1
ATOM 746 C CA . VAL A 1 94 ? -1.192 -11.781 10.656 1 94.62 94 VAL A CA 1
ATOM 747 C C . VAL A 1 94 ? -2.523 -11.242 11.18 1 94.62 94 VAL A C 1
ATOM 749 O O . VAL A 1 94 ? -3.289 -10.633 10.43 1 94.62 94 VAL A O 1
ATOM 752 N N . ARG A 1 95 ? -2.754 -11.531 12.406 1 94.94 95 ARG A N 1
ATOM 753 C CA . ARG A 1 95 ? -3.953 -11.07 13.094 1 94.94 95 ARG A CA 1
ATOM 754 C C . ARG A 1 95 ? -3.598 -10.148 14.258 1 94.94 95 ARG A C 1
ATOM 756 O O . ARG A 1 95 ? -2.592 -10.367 14.938 1 94.94 95 ARG A O 1
ATOM 763 N N . PHE A 1 96 ? -4.355 -9.07 14.438 1 93.19 96 PHE A N 1
ATOM 764 C CA . PHE A 1 96 ? -4.125 -8.172 15.562 1 93.19 96 PHE A CA 1
ATOM 765 C C . PHE A 1 96 ? -5.414 -7.457 15.961 1 93.19 96 PHE A C 1
ATOM 767 O O . PHE A 1 96 ? -6.402 -7.504 15.227 1 93.19 96 PHE A O 1
ATOM 774 N N . ASN A 1 97 ? -5.465 -6.902 17.125 1 92.94 97 ASN A N 1
ATOM 775 C CA . ASN A 1 97 ? -6.586 -6.109 17.625 1 92.94 97 ASN A CA 1
ATOM 776 C C . ASN A 1 97 ? -6.215 -4.633 17.75 1 92.94 97 ASN A C 1
ATOM 778 O O . ASN A 1 97 ? -5.078 -4.301 18.078 1 92.94 97 ASN A O 1
ATOM 782 N N . ASP A 1 98 ? -7.191 -3.881 17.438 1 87.88 98 ASP A N 1
ATOM 783 C CA . ASP A 1 98 ? -6.945 -2.467 17.703 1 87.88 98 ASP A CA 1
ATOM 784 C C . ASP A 1 98 ? -7.238 -2.123 19.156 1 87.88 98 ASP A C 1
ATOM 786 O O . ASP A 1 98 ? -7.566 -3.004 19.953 1 87.88 98 ASP A O 1
ATOM 790 N N . ARG A 1 99 ? -7.133 -0.833 19.578 1 86.12 99 ARG A N 1
ATOM 791 C CA . ARG A 1 99 ? -7.246 -0.398 20.953 1 86.12 99 ARG A CA 1
ATOM 792 C C . ARG A 1 99 ? -8.672 -0.573 21.469 1 86.12 99 ARG A C 1
ATOM 794 O O . ARG A 1 99 ? -8.898 -0.674 22.688 1 86.12 99 ARG A O 1
ATOM 801 N N . SER A 1 100 ? -9.617 -0.635 20.516 1 85.38 100 SER A N 1
ATOM 802 C CA . SER A 1 100 ? -11.016 -0.812 20.891 1 85.38 100 SER A CA 1
ATOM 803 C C . SER A 1 100 ? -11.391 -2.289 20.922 1 85.38 100 SER A C 1
ATOM 805 O O . SER A 1 100 ? -12.547 -2.631 21.203 1 85.38 100 SER A O 1
ATOM 807 N N . GLY A 1 101 ? -10.5 -3.107 20.562 1 89.19 101 GLY A N 1
ATOM 808 C CA . GLY A 1 101 ? -10.742 -4.539 20.609 1 89.19 101 GLY A CA 1
ATOM 809 C C . GLY A 1 101 ? -11.227 -5.117 19.297 1 89.19 101 GLY A C 1
ATOM 810 O O . GLY A 1 101 ? -11.539 -6.305 19.203 1 89.19 101 GLY A O 1
ATOM 811 N N . ARG A 1 102 ? -11.32 -4.348 18.344 1 91.81 102 ARG A N 1
ATOM 812 C CA . ARG A 1 102 ? -11.727 -4.863 17.031 1 91.81 102 ARG A CA 1
ATOM 813 C C . ARG A 1 102 ? -10.648 -5.777 16.453 1 91.81 102 ARG A C 1
ATOM 815 O O . ARG A 1 102 ? -9.461 -5.465 16.516 1 91.81 102 ARG A O 1
ATOM 822 N N . ARG A 1 103 ? -11.117 -6.875 15.875 1 96.19 103 ARG A N 1
ATOM 823 C CA . ARG A 1 103 ? -10.219 -7.867 15.305 1 96.19 103 ARG A CA 1
ATOM 824 C C . ARG A 1 103 ? -9.914 -7.555 13.844 1 96.19 103 ARG A C 1
ATOM 826 O O . ARG A 1 103 ? -10.836 -7.379 13.039 1 96.19 103 ARG A O 1
ATOM 833 N N . LEU A 1 104 ? -8.641 -7.512 13.547 1 96.81 104 LEU A N 1
ATOM 834 C CA . LEU A 1 104 ? -8.203 -7.125 12.211 1 96.81 104 LEU A CA 1
ATOM 835 C C . LEU A 1 104 ? -7.18 -8.109 11.664 1 96.81 104 LEU A C 1
ATOM 837 O O . LEU A 1 104 ? -6.617 -8.906 12.422 1 96.81 104 LEU A O 1
ATOM 841 N N . VAL A 1 105 ? -7 -8.078 10.367 1 96.69 105 VAL A N 1
ATOM 842 C CA . VAL A 1 105 ? -6.02 -8.93 9.711 1 96.69 105 VAL A CA 1
ATOM 843 C C . VAL A 1 105 ? -5.254 -8.133 8.656 1 96.69 105 VAL A C 1
ATOM 845 O O . VAL A 1 105 ? -5.793 -7.191 8.07 1 96.69 105 VAL A O 1
ATOM 848 N N . LEU A 1 106 ? -3.906 -8.406 8.547 1 96.81 106 LEU A N 1
ATOM 849 C CA . LEU A 1 106 ? -3.184 -7.996 7.348 1 96.81 106 LEU A CA 1
ATOM 850 C C . LEU A 1 106 ? -3.459 -8.945 6.191 1 96.81 106 LEU A C 1
ATOM 852 O O . LEU A 1 106 ? -3.068 -10.117 6.238 1 96.81 106 LEU A O 1
ATOM 856 N N . ALA A 1 107 ? -4.039 -8.438 5.195 1 97.69 107 ALA A N 1
ATOM 857 C CA . ALA A 1 107 ? -4.602 -9.297 4.156 1 97.69 107 ALA A CA 1
ATOM 858 C C . ALA A 1 107 ? -3.502 -9.945 3.324 1 97.69 107 ALA A C 1
ATOM 860 O O . ALA A 1 107 ? -2.721 -9.258 2.666 1 97.69 107 ALA A O 1
ATOM 861 N N . PRO A 1 108 ? -3.416 -11.266 3.305 1 96.81 108 PRO A N 1
ATOM 862 C CA . PRO A 1 108 ? -2.486 -11.938 2.396 1 96.81 108 PRO A CA 1
ATOM 863 C C . PRO A 1 108 ? -3.01 -12.008 0.963 1 96.81 108 PRO A C 1
ATOM 865 O O . PRO A 1 108 ? -2.25 -12.312 0.039 1 96.81 108 PRO A O 1
ATOM 868 N N . THR A 1 109 ? -4.25 -11.914 0.775 1 97.06 109 THR A N 1
ATOM 869 C CA . THR A 1 109 ? -5.023 -11.812 -0.457 1 97.06 109 THR A CA 1
ATOM 870 C C . THR A 1 109 ? -6.289 -11 -0.237 1 97.06 109 THR A C 1
ATOM 872 O O . THR A 1 109 ? -6.582 -10.578 0.887 1 97.06 109 THR A O 1
ATOM 875 N N . HIS A 1 110 ? -7.121 -10.758 -1.243 1 98.62 110 HIS A N 1
ATOM 876 C CA . HIS A 1 110 ? -8.18 -9.773 -1.047 1 98.62 110 HIS A CA 1
ATOM 877 C C . HIS A 1 110 ? -9.523 -10.297 -1.561 1 98.62 110 HIS A C 1
ATOM 879 O O . HIS A 1 110 ? -10.406 -9.516 -1.91 1 98.62 110 HIS A O 1
ATOM 885 N N . GLU A 1 111 ? -9.727 -11.555 -1.643 1 98.38 111 GLU A N 1
ATOM 886 C CA . GLU A 1 111 ? -11.008 -12.086 -2.113 1 98.38 111 GLU A CA 1
ATOM 887 C C . GLU A 1 111 ? -12.164 -11.562 -1.263 1 98.38 111 GLU A C 1
ATOM 889 O O . GLU A 1 111 ? -13.172 -11.094 -1.797 1 98.38 111 GLU A O 1
ATOM 894 N N . GLU A 1 112 ? -12.047 -11.672 0.087 1 98.5 112 GLU A N 1
ATOM 895 C CA . GLU A 1 112 ? -13.117 -11.266 1 1 98.5 112 GLU A CA 1
ATOM 896 C C . GLU A 1 112 ? -13.438 -9.781 0.847 1 98.5 112 GLU A C 1
ATOM 898 O O . GLU A 1 112 ? -14.609 -9.398 0.79 1 98.5 112 GLU A O 1
ATOM 903 N N . ALA A 1 113 ? -12.375 -8.969 0.795 1 98.69 113 ALA A N 1
ATOM 904 C CA . ALA A 1 113 ? -12.578 -7.527 0.66 1 98.69 113 ALA A CA 1
ATOM 905 C C . ALA A 1 113 ? -13.273 -7.191 -0.657 1 98.69 113 ALA A C 1
ATOM 907 O O . ALA A 1 113 ? -14.102 -6.285 -0.712 1 98.69 113 ALA A O 1
ATOM 908 N N . MET A 1 114 ? -12.938 -7.906 -1.711 1 98.69 114 MET A N 1
ATOM 909 C CA . MET A 1 114 ? -13.531 -7.652 -3.021 1 98.69 114 MET A CA 1
ATOM 910 C C . MET A 1 114 ? -15 -8.055 -3.041 1 98.69 114 MET A C 1
ATOM 912 O O . MET A 1 114 ? -15.828 -7.367 -3.631 1 98.69 114 MET A O 1
ATOM 916 N N . VAL A 1 115 ? -15.312 -9.195 -2.426 1 98.69 115 VAL A N 1
ATOM 917 C CA . VAL A 1 115 ? -16.703 -9.617 -2.328 1 98.69 115 VAL A CA 1
ATOM 918 C C . VAL A 1 115 ? -17.516 -8.547 -1.598 1 98.69 115 VAL A C 1
ATOM 920 O O . VAL A 1 115 ? -18.609 -8.188 -2.029 1 98.69 115 VAL A O 1
ATOM 923 N N . GLU A 1 116 ? -16.984 -8.016 -0.528 1 98.38 116 GLU A N 1
ATOM 924 C CA . GLU A 1 116 ? -17.672 -6.969 0.227 1 98.38 116 GLU A CA 1
ATOM 925 C C . GLU A 1 116 ? -17.859 -5.711 -0.616 1 98.38 116 GLU A C 1
ATOM 927 O O . GLU A 1 116 ? -18.875 -5.039 -0.524 1 98.38 116 GLU A O 1
ATOM 932 N N . LEU A 1 117 ? -16.828 -5.371 -1.353 1 98.19 117 LEU A N 1
ATOM 933 C CA . LEU A 1 117 ? -16.922 -4.207 -2.227 1 98.19 117 LEU A CA 1
ATOM 934 C C . LEU A 1 117 ? -18.016 -4.41 -3.271 1 98.19 117 LEU A C 1
ATOM 936 O O . LEU A 1 117 ? -18.844 -3.514 -3.5 1 98.19 117 LEU A O 1
ATOM 940 N N . VAL A 1 118 ? -18.031 -5.555 -3.902 1 98 118 VAL A N 1
ATOM 941 C CA . VAL A 1 118 ? -19 -5.848 -4.957 1 98 118 VAL A CA 1
ATOM 942 C C . VAL A 1 118 ? -20.422 -5.855 -4.379 1 98 118 VAL A C 1
ATOM 944 O O . VAL A 1 118 ? -21.359 -5.422 -5.035 1 98 118 VAL A O 1
ATOM 947 N N . ARG A 1 119 ? -20.531 -6.363 -3.146 1 96.38 119 ARG A N 1
ATOM 948 C CA . ARG A 1 119 ? -21.828 -6.352 -2.467 1 96.38 119 ARG A CA 1
ATOM 949 C C . ARG A 1 119 ? -22.406 -4.941 -2.426 1 96.38 119 ARG A C 1
ATOM 951 O O . ARG A 1 119 ? -23.625 -4.766 -2.518 1 96.38 119 ARG A O 1
ATOM 958 N N . GLN A 1 120 ? -21.562 -4.012 -2.35 1 92.38 120 GLN A N 1
ATOM 959 C CA . GLN A 1 120 ? -22 -2.629 -2.189 1 92.38 120 GLN A CA 1
ATOM 960 C C . GLN A 1 120 ? -22.297 -1.983 -3.541 1 92.38 120 GLN A C 1
ATOM 962 O O . GLN A 1 120 ? -22.812 -0.867 -3.605 1 92.38 120 GLN A O 1
ATOM 967 N N . GLY A 1 121 ? -22 -2.631 -4.613 1 91.06 121 GLY A N 1
ATOM 968 C CA . GLY A 1 121 ? -22.219 -2.047 -5.926 1 91.06 121 GLY A CA 1
ATOM 969 C C . GLY A 1 121 ? -23.125 -2.881 -6.809 1 91.06 121 GLY A C 1
ATOM 970 O O . GLY A 1 121 ? -23.672 -2.383 -7.793 1 91.06 121 GLY A O 1
ATOM 971 N N . LEU A 1 122 ? -23.266 -4.105 -6.461 1 91.12 122 LEU A N 1
ATOM 972 C CA . LEU A 1 122 ? -24.078 -5.035 -7.25 1 91.12 122 LEU A CA 1
ATOM 973 C C . LEU A 1 122 ? -25.547 -4.945 -6.867 1 91.12 122 LEU A C 1
ATOM 975 O O . LEU A 1 122 ? -25.906 -5.219 -5.723 1 91.12 122 LEU A O 1
ATOM 979 N N . ARG A 1 123 ? -26.406 -4.625 -7.84 1 86.19 123 ARG A N 1
ATOM 980 C CA . ARG A 1 123 ? -27.812 -4.426 -7.535 1 86.19 123 ARG A CA 1
ATOM 981 C C . ARG A 1 123 ? -28.672 -5.496 -8.211 1 86.19 123 ARG A C 1
ATOM 983 O O . ARG A 1 123 ? -29.703 -5.902 -7.668 1 86.19 123 ARG A O 1
ATOM 990 N N . SER A 1 124 ? -28.266 -5.824 -9.359 1 88.62 124 SER A N 1
ATOM 991 C CA . SER A 1 124 ? -29.031 -6.789 -10.133 1 88.62 124 SER A CA 1
ATOM 992 C C . SER A 1 124 ? -28.141 -7.668 -10.984 1 88.62 124 SER A C 1
ATOM 994 O O . SER A 1 124 ? -26.953 -7.352 -11.188 1 88.62 124 SER A O 1
ATOM 996 N N . TYR A 1 125 ? -28.781 -8.773 -11.469 1 91.25 125 TYR A N 1
ATOM 997 C CA . TYR A 1 125 ? -28.031 -9.664 -12.352 1 91.25 125 TYR A CA 1
ATOM 998 C C . TYR A 1 125 ? -27.594 -8.938 -13.617 1 91.25 125 TYR A C 1
ATOM 1000 O O . TYR A 1 125 ? -26.641 -9.359 -14.289 1 91.25 125 TYR A O 1
ATOM 1008 N N . ARG A 1 126 ? -28.203 -7.824 -13.945 1 89.38 126 ARG A N 1
ATOM 1009 C CA . ARG A 1 126 ? -27.891 -7.059 -15.148 1 89.38 126 ARG A CA 1
ATOM 1010 C C . ARG A 1 126 ? -26.531 -6.367 -15.016 1 89.38 126 ARG A C 1
ATOM 1012 O O . ARG A 1 126 ? -25.938 -5.957 -16.016 1 89.38 126 ARG A O 1
ATOM 1019 N N . ASP A 1 127 ? -26.109 -6.289 -13.812 1 92.62 127 ASP A N 1
ATOM 1020 C CA . ASP A 1 127 ? -24.812 -5.648 -13.57 1 92.62 127 ASP A CA 1
ATOM 1021 C C . ASP A 1 127 ? -23.672 -6.602 -13.875 1 92.62 127 ASP A C 1
ATOM 1023 O O . ASP A 1 127 ? -22.516 -6.18 -13.961 1 92.62 127 ASP A O 1
ATOM 1027 N N . LEU A 1 128 ? -24 -7.863 -14.062 1 95.25 128 LEU A N 1
ATOM 1028 C CA . LEU A 1 128 ? -22.984 -8.867 -14.328 1 95.25 128 LEU A CA 1
ATOM 1029 C C . LEU A 1 128 ? -22.75 -9.023 -15.828 1 95.25 128 LEU A C 1
ATOM 1031 O O . LEU A 1 128 ? -23.688 -8.906 -16.625 1 95.25 128 LEU A O 1
ATOM 1035 N N . PRO A 1 129 ? -21.484 -9.234 -16.219 1 96.56 129 PRO A N 1
ATOM 1036 C CA . PRO A 1 129 ? -20.328 -9.508 -15.375 1 96.56 129 PRO A CA 1
ATOM 1037 C C . PRO A 1 129 ? -19.641 -8.234 -14.867 1 96.56 129 PRO A C 1
ATOM 1039 O O . PRO A 1 129 ? -19.812 -7.168 -15.469 1 96.56 129 PRO A O 1
ATOM 1042 N N . ILE A 1 130 ? -18.969 -8.32 -13.766 1 97.38 130 ILE A N 1
ATOM 1043 C CA . ILE A 1 130 ? -18.109 -7.285 -13.203 1 97.38 130 ILE A CA 1
ATOM 1044 C C . ILE A 1 130 ? -16.656 -7.766 -13.203 1 97.38 130 ILE A C 1
ATOM 1046 O O . ILE A 1 130 ? -16.375 -8.914 -12.859 1 97.38 130 ILE A O 1
ATOM 1050 N N . PHE A 1 131 ? -15.758 -7.008 -13.68 1 98.56 131 PHE A N 1
ATOM 1051 C CA . PHE A 1 131 ? -14.336 -7.309 -13.641 1 98.56 131 PHE A CA 1
ATOM 1052 C C . PHE A 1 131 ? -13.547 -6.148 -13.047 1 98.56 131 PHE A C 1
ATOM 1054 O O . PHE A 1 131 ? -13.43 -5.086 -13.656 1 98.56 131 PHE A O 1
ATOM 1061 N N . LEU A 1 132 ? -13.023 -6.336 -11.812 1 98.69 132 LEU A N 1
ATOM 1062 C CA . LEU A 1 132 ? -12.273 -5.332 -11.07 1 98.69 132 LEU A CA 1
ATOM 1063 C C . LEU A 1 132 ? -10.828 -5.789 -10.852 1 98.69 132 LEU A C 1
ATOM 1065 O O . LEU A 1 132 ? -10.562 -6.988 -10.75 1 98.69 132 LEU A O 1
ATOM 1069 N N . TYR A 1 133 ? -9.914 -4.832 -10.805 1 98.81 133 TYR A N 1
ATOM 1070 C CA . TYR A 1 133 ? -8.531 -5.168 -10.484 1 98.81 133 TYR A CA 1
ATOM 1071 C C . TYR A 1 133 ? -7.891 -4.074 -9.633 1 98.81 133 TYR A C 1
ATOM 1073 O O . TYR A 1 133 ? -8.414 -2.959 -9.547 1 98.81 133 TYR A O 1
ATOM 1081 N N . GLN A 1 134 ? -6.824 -4.422 -9 1 98.81 134 GLN A N 1
ATOM 1082 C CA . GLN A 1 134 ? -6.082 -3.461 -8.195 1 98.81 134 GLN A CA 1
ATOM 1083 C C . GLN A 1 134 ? -4.598 -3.805 -8.156 1 98.81 134 GLN A C 1
ATOM 1085 O O . GLN A 1 134 ? -4.207 -4.934 -8.469 1 98.81 134 GLN A O 1
ATOM 1090 N N . PHE A 1 135 ? -3.781 -2.803 -7.961 1 98.69 135 PHE A N 1
ATOM 1091 C CA . PHE A 1 135 ? -2.422 -2.965 -7.461 1 98.69 135 PHE A CA 1
ATOM 1092 C C . PHE A 1 135 ? -2.357 -2.676 -5.965 1 98.69 135 PHE A C 1
ATOM 1094 O O . PHE A 1 135 ? -2.525 -1.53 -5.539 1 98.69 135 PHE A O 1
ATOM 1101 N N . GLN A 1 136 ? -2.162 -3.723 -5.168 1 98.38 136 GLN A N 1
ATOM 1102 C CA . GLN A 1 136 ? -2.227 -3.555 -3.721 1 98.38 136 GLN A CA 1
ATOM 1103 C C . GLN A 1 136 ? -1.172 -4.406 -3.02 1 98.38 136 GLN A C 1
ATOM 1105 O O . GLN A 1 136 ? -0.845 -5.5 -3.479 1 98.38 136 GLN A O 1
ATOM 1110 N N . THR A 1 137 ? -0.638 -3.863 -1.992 1 98 137 THR A N 1
ATOM 1111 C CA . THR A 1 137 ? 0.305 -4.57 -1.132 1 98 137 THR A CA 1
ATOM 1112 C C . THR A 1 137 ? -0.385 -5.715 -0.397 1 98 137 THR A C 1
ATOM 1114 O O . THR A 1 137 ? -1.536 -5.586 0.025 1 98 137 THR A O 1
ATOM 1117 N N . LYS A 1 138 ? 0.292 -6.836 -0.317 1 98.12 138 LYS A N 1
ATOM 1118 C CA . LYS A 1 138 ? -0.086 -7.965 0.527 1 98.12 138 LYS A CA 1
ATOM 1119 C C . LYS A 1 138 ? 0.976 -8.242 1.588 1 98.12 138 LYS A C 1
ATOM 1121 O O . LYS A 1 138 ? 2.129 -7.824 1.441 1 98.12 138 LYS A O 1
ATOM 1126 N N . PHE A 1 139 ? 0.572 -8.859 2.684 1 97.19 139 PHE A N 1
ATOM 1127 C CA . PHE A 1 139 ? 1.529 -9.289 3.697 1 97.19 139 PHE A CA 1
ATOM 1128 C C . PHE A 1 139 ? 1.287 -10.742 4.09 1 97.19 139 PHE A C 1
ATOM 1130 O O . PHE A 1 139 ? 0.155 -11.133 4.391 1 97.19 139 PHE A O 1
ATOM 1137 N N . ARG A 1 140 ? 2.314 -11.508 4.027 1 95.94 140 ARG A N 1
ATOM 1138 C CA . ARG A 1 140 ? 2.297 -12.906 4.461 1 95.94 140 ARG A CA 1
ATOM 1139 C C . ARG A 1 140 ? 3.463 -13.195 5.398 1 95.94 140 ARG A C 1
ATOM 1141 O O . ARG A 1 140 ? 4.605 -12.852 5.105 1 95.94 140 ARG A O 1
ATOM 1148 N N . ASP A 1 141 ? 3.129 -13.758 6.461 1 93.06 141 ASP A N 1
ATOM 1149 C CA . ASP A 1 141 ? 4.18 -14.188 7.379 1 93.06 141 ASP A CA 1
ATOM 1150 C C . ASP A 1 141 ? 4.887 -15.438 6.863 1 93.06 141 ASP A C 1
ATOM 1152 O O . ASP A 1 141 ? 4.812 -16.5 7.484 1 93.06 141 ASP A O 1
ATOM 1156 N N . GLU A 1 142 ? 5.648 -15.211 5.863 1 85.81 142 GLU A N 1
ATOM 1157 C CA . GLU A 1 142 ? 6.34 -16.281 5.16 1 85.81 142 GLU A CA 1
ATOM 1158 C C . GLU A 1 142 ? 7.484 -16.844 6 1 85.81 142 GLU A C 1
ATOM 1160 O O . GLU A 1 142 ? 8.32 -16.094 6.508 1 85.81 142 GLU A O 1
ATOM 1165 N N . SER A 1 143 ? 7.508 -18.125 6.094 1 78.06 143 SER A N 1
ATOM 1166 C CA . SER A 1 143 ? 8.555 -18.781 6.875 1 78.06 143 SER A CA 1
ATOM 1167 C C . SER A 1 143 ? 9.836 -18.922 6.062 1 78.06 143 SER A C 1
ATOM 1169 O O . SER A 1 143 ? 10.93 -18.969 6.629 1 78.06 143 SER A O 1
ATOM 1171 N N . ARG A 1 144 ? 9.727 -19.047 4.824 1 78.81 144 ARG A N 1
ATOM 1172 C CA . ARG A 1 144 ? 10.883 -19.297 3.975 1 78.81 144 ARG A CA 1
ATOM 1173 C C . ARG A 1 144 ? 11.117 -18.156 3.004 1 78.81 144 ARG A C 1
ATOM 1175 O O . ARG A 1 144 ? 10.617 -18.172 1.877 1 78.81 144 ARG A O 1
ATOM 1182 N N . LEU A 1 145 ? 11.906 -17.25 3.471 1 78.19 145 LEU A N 1
ATOM 1183 C CA . LEU A 1 145 ? 12.297 -16.156 2.582 1 78.19 145 LEU A CA 1
ATOM 1184 C C . LEU A 1 145 ? 13.367 -16.625 1.598 1 78.19 145 LEU A C 1
ATOM 1186 O O . LEU A 1 145 ? 14.25 -17.406 1.956 1 78.19 145 LEU A O 1
ATOM 1190 N N . ARG A 1 146 ? 13.109 -16.25 0.332 1 73.81 146 ARG A N 1
ATOM 1191 C CA . ARG A 1 146 ? 14.062 -16.766 -0.659 1 73.81 146 ARG A CA 1
ATOM 1192 C C . ARG A 1 146 ? 14.336 -15.711 -1.734 1 73.81 146 ARG A C 1
ATOM 1194 O O . ARG A 1 146 ? 13.422 -15.016 -2.176 1 73.81 146 ARG A O 1
ATOM 1201 N N . ASN A 1 147 ? 15.594 -15.594 -2.012 1 77.62 147 ASN A N 1
ATOM 1202 C CA . ASN A 1 147 ? 16.078 -15.055 -3.273 1 77.62 147 ASN A CA 1
ATOM 1203 C C . ASN A 1 147 ? 15.531 -13.656 -3.545 1 77.62 147 ASN A C 1
ATOM 1205 O O . ASN A 1 147 ? 14.961 -13.406 -4.609 1 77.62 147 ASN A O 1
ATOM 1209 N N . GLY A 1 148 ? 15.547 -12.82 -2.564 1 86.69 148 GLY A N 1
ATOM 1210 C CA . GLY A 1 148 ? 15.203 -11.43 -2.811 1 86.69 148 GLY A CA 1
ATOM 1211 C C . GLY A 1 148 ? 13.711 -11.195 -2.945 1 86.69 148 GLY A C 1
ATOM 1212 O O . GLY A 1 148 ? 12.945 -11.523 -2.037 1 86.69 148 GLY A O 1
ATOM 1213 N N . LEU A 1 149 ? 13.281 -10.852 -4.184 1 89.25 149 LEU A N 1
ATOM 1214 C CA . LEU A 1 149 ? 11.898 -10.453 -4.418 1 89.25 149 LEU A CA 1
ATOM 1215 C C . LEU A 1 149 ? 11.031 -11.656 -4.77 1 89.25 149 LEU A C 1
ATOM 1217 O O . LEU A 1 149 ? 9.828 -11.516 -4.992 1 89.25 149 LEU A O 1
ATOM 1221 N N . VAL A 1 150 ? 11.531 -12.781 -4.773 1 88.19 150 VAL A N 1
ATOM 1222 C CA . VAL A 1 150 ? 10.797 -13.969 -5.203 1 88.19 150 VAL A CA 1
ATOM 1223 C C . VAL A 1 150 ? 9.812 -14.383 -4.117 1 88.19 150 VAL A C 1
ATOM 1225 O O . VAL A 1 150 ? 8.633 -14.633 -4.398 1 88.19 150 VAL A O 1
ATOM 1228 N N . ARG A 1 151 ? 10.258 -14.453 -2.926 1 89.81 151 ARG A N 1
ATOM 1229 C CA . ARG A 1 151 ? 9.398 -14.742 -1.782 1 89.81 151 ARG A CA 1
ATOM 1230 C C . ARG A 1 151 ? 9.648 -13.75 -0.648 1 89.81 151 ARG A C 1
ATOM 1232 O O . ARG A 1 151 ? 10.594 -13.906 0.124 1 89.81 151 ARG A O 1
ATOM 1239 N N . THR A 1 152 ? 8.742 -12.836 -0.554 1 93.88 152 THR A N 1
ATOM 1240 C CA . THR A 1 152 ? 8.859 -11.773 0.437 1 93.88 152 THR A CA 1
ATOM 1241 C C . THR A 1 152 ? 7.684 -11.812 1.408 1 93.88 152 THR A C 1
ATOM 1243 O O . THR A 1 152 ? 6.734 -12.57 1.212 1 93.88 152 THR A O 1
ATOM 1246 N N . ARG A 1 153 ? 7.812 -11.094 2.434 1 95.38 153 ARG A N 1
ATOM 1247 C CA . ARG A 1 153 ? 6.695 -10.953 3.365 1 95.38 153 ARG A CA 1
ATOM 1248 C C . ARG A 1 153 ? 5.707 -9.898 2.883 1 95.38 153 ARG A C 1
ATOM 1250 O O . ARG A 1 153 ? 4.496 -10.109 2.928 1 95.38 153 ARG A O 1
ATOM 1257 N N . GLU A 1 154 ? 6.266 -8.789 2.568 1 97.06 154 GLU A N 1
ATOM 1258 C CA . GLU A 1 154 ? 5.473 -7.727 1.955 1 97.06 154 GLU A CA 1
ATOM 1259 C C . GLU A 1 154 ? 5.746 -7.629 0.457 1 97.06 154 GLU A C 1
ATOM 1261 O O . GLU A 1 154 ? 6.902 -7.598 0.033 1 97.06 154 GLU A O 1
ATOM 1266 N N . PHE A 1 155 ? 4.668 -7.633 -0.369 1 97.19 155 PHE A N 1
ATOM 1267 C CA . PHE A 1 155 ? 4.871 -7.551 -1.811 1 97.19 155 PHE A CA 1
ATOM 1268 C C . PHE A 1 155 ? 3.68 -6.879 -2.486 1 97.19 155 PHE A C 1
ATOM 1270 O O . PHE A 1 155 ? 2.553 -6.961 -1.992 1 97.19 155 PHE A O 1
ATOM 1277 N N . LEU A 1 156 ? 3.955 -6.223 -3.564 1 98.19 156 LEU A N 1
ATOM 1278 C CA . LEU A 1 156 ? 2.918 -5.621 -4.398 1 98.19 156 LEU A CA 1
ATOM 1279 C C . LEU A 1 156 ? 2.371 -6.637 -5.398 1 98.19 156 LEU A C 1
ATOM 1281 O O . LEU A 1 156 ? 3.139 -7.301 -6.098 1 98.19 156 LEU A O 1
ATOM 1285 N N . MET A 1 157 ? 1.04 -6.738 -5.414 1 98.5 157 MET A N 1
ATOM 1286 C CA . MET A 1 157 ? 0.382 -7.68 -6.312 1 98.5 157 MET A CA 1
ATOM 1287 C C . MET A 1 157 ? -0.675 -6.977 -7.16 1 98.5 157 MET A C 1
ATOM 1289 O O . MET A 1 157 ? -1.378 -6.09 -6.672 1 98.5 157 MET A O 1
ATOM 1293 N N . LYS A 1 158 ? -0.696 -7.312 -8.406 1 98.88 158 LYS A N 1
ATOM 1294 C CA . LYS A 1 158 ? -1.941 -7.086 -9.133 1 98.88 158 LYS A CA 1
ATOM 1295 C C . LYS A 1 158 ? -2.916 -8.242 -8.922 1 98.88 158 LYS A C 1
ATOM 1297 O O . LYS A 1 158 ? -2.617 -9.383 -9.281 1 98.88 158 LYS A O 1
ATOM 1302 N N . ASP A 1 159 ? -3.965 -7.98 -8.352 1 98.69 159 ASP A N 1
ATOM 1303 C CA . ASP A 1 159 ? -5.031 -8.969 -8.266 1 98.69 159 ASP A CA 1
ATOM 1304 C C . ASP A 1 159 ? -6.312 -8.461 -8.914 1 98.69 159 ASP A C 1
ATOM 1306 O O . ASP A 1 159 ? -6.625 -7.27 -8.828 1 98.69 159 ASP A O 1
ATOM 1310 N N . ALA A 1 160 ? -6.953 -9.32 -9.602 1 98.88 160 ALA A N 1
ATOM 1311 C CA . ALA A 1 160 ? -8.195 -9.031 -10.297 1 98.88 160 ALA A CA 1
ATOM 1312 C C . ALA A 1 160 ? -9.281 -10.047 -9.953 1 98.88 160 ALA A C 1
ATOM 1314 O O . ALA A 1 160 ? -8.977 -11.18 -9.578 1 98.88 160 ALA A O 1
ATOM 1315 N N . TYR A 1 161 ? -10.484 -9.602 -10.078 1 98.81 161 TYR A N 1
ATOM 1316 C CA . TYR A 1 161 ? -11.641 -10.414 -9.703 1 98.81 161 TYR A CA 1
ATOM 1317 C C . TYR A 1 161 ? -12.781 -10.234 -10.695 1 98.81 161 TYR A C 1
ATOM 1319 O O . TYR A 1 161 ? -13.148 -9.102 -11.031 1 98.81 161 TYR A O 1
ATOM 1327 N N . SER A 1 162 ? -13.297 -11.336 -11.133 1 98.69 162 SER A N 1
ATOM 1328 C CA . SER A 1 162 ? -14.469 -11.297 -12 1 98.69 162 SER A CA 1
ATOM 1329 C C . SER A 1 162 ? -15.672 -11.961 -11.352 1 98.69 162 SER A C 1
ATOM 1331 O O . SER A 1 162 ? -15.523 -12.914 -10.586 1 98.69 162 SER A O 1
ATOM 1333 N N . PHE A 1 163 ? -16.797 -11.469 -11.586 1 98.5 163 PHE A N 1
ATOM 1334 C CA . PHE A 1 163 ? -18.078 -11.992 -11.125 1 98.5 163 PHE A CA 1
ATOM 1335 C C . PHE A 1 163 ? -19.031 -12.219 -12.297 1 98.5 163 PHE A C 1
ATOM 1337 O O . PHE A 1 163 ? -19.25 -11.312 -13.102 1 98.5 163 PHE A O 1
ATOM 1344 N N . HIS A 1 164 ? -19.578 -13.414 -12.383 1 97.81 164 HIS A N 1
ATOM 1345 C CA . HIS A 1 164 ? -20.375 -13.805 -13.539 1 97.81 164 HIS A CA 1
ATOM 1346 C C . HIS A 1 164 ? -21.719 -14.383 -13.109 1 97.81 164 HIS A C 1
ATOM 1348 O O . HIS A 1 164 ? -21.844 -14.906 -12 1 97.81 164 HIS A O 1
ATOM 1354 N N . ARG A 1 165 ? -22.656 -14.391 -14.055 1 95.56 165 ARG A N 1
ATOM 1355 C CA . ARG A 1 165 ? -24.016 -14.875 -13.781 1 95.56 165 ARG A CA 1
ATOM 1356 C C . ARG A 1 165 ? -24.047 -16.391 -13.703 1 95.56 165 ARG A C 1
ATOM 1358 O O . ARG A 1 165 ? -24.859 -16.969 -12.984 1 95.56 165 ARG A O 1
ATOM 1365 N N . SER A 1 166 ? -23.219 -17.016 -14.5 1 94.19 166 SER A N 1
ATOM 1366 C CA . SER A 1 166 ? -23.219 -18.469 -14.586 1 94.19 166 SER A CA 1
ATOM 1367 C C . SER A 1 166 ? -21.797 -19.016 -14.695 1 94.19 166 SER A C 1
ATOM 1369 O O . SER A 1 166 ? -20.859 -18.266 -14.977 1 94.19 166 SER A O 1
ATOM 1371 N N . PHE A 1 167 ? -21.719 -20.266 -14.438 1 94.31 167 PHE A N 1
ATOM 1372 C CA . PHE A 1 167 ? -20.438 -20.938 -14.586 1 94.31 167 PHE A CA 1
ATOM 1373 C C . PHE A 1 167 ? -19.953 -20.875 -16.031 1 94.31 167 PHE A C 1
ATOM 1375 O O . PHE A 1 167 ? -18.75 -20.734 -16.281 1 94.31 167 PHE A O 1
ATOM 1382 N N . ALA A 1 168 ? -20.828 -21.016 -16.938 1 95.94 168 ALA A N 1
ATOM 1383 C CA . ALA A 1 168 ? -20.484 -20.938 -18.359 1 95.94 168 ALA A CA 1
ATOM 1384 C C . ALA A 1 168 ? -19.859 -19.594 -18.703 1 95.94 168 ALA A C 1
ATOM 1386 O O . ALA A 1 168 ? -18.906 -19.531 -19.484 1 95.94 168 ALA A O 1
ATOM 1387 N N . ASP A 1 169 ? -20.375 -18.547 -18.109 1 96 169 ASP A N 1
ATOM 1388 C CA . ASP A 1 169 ? -19.828 -17.219 -18.328 1 96 169 ASP A CA 1
ATOM 1389 C C . ASP A 1 169 ? -18.391 -17.109 -17.797 1 96 169 ASP A C 1
ATOM 1391 O O . ASP A 1 169 ? -17.516 -16.547 -18.453 1 96 169 ASP A O 1
ATOM 1395 N N . LEU A 1 170 ? -18.234 -17.609 -16.625 1 97.06 170 LEU A N 1
ATOM 1396 C CA . LEU A 1 170 ? -16.891 -17.609 -16.031 1 97.06 170 LEU A CA 1
ATOM 1397 C C . LEU A 1 170 ? -15.93 -18.438 -16.891 1 97.06 170 LEU A C 1
ATOM 1399 O O . LEU A 1 170 ? -14.812 -18 -17.156 1 97.06 170 LEU A O 1
ATOM 1403 N N . ASN A 1 171 ? -16.406 -19.578 -17.328 1 95.88 171 ASN A N 1
ATOM 1404 C CA . ASN A 1 171 ? -15.578 -20.453 -18.156 1 95.88 171 ASN A CA 1
ATOM 1405 C C . ASN A 1 171 ? -15.203 -19.797 -19.484 1 95.88 171 ASN A C 1
ATOM 1407 O O . ASN A 1 171 ? -14.133 -20.062 -20.031 1 95.88 171 ASN A O 1
ATOM 1411 N N . GLY A 1 172 ? -16.062 -18.984 -19.984 1 96.44 172 GLY A N 1
ATOM 1412 C CA . GLY A 1 172 ? -15.797 -18.25 -21.219 1 96.44 172 GLY A CA 1
ATOM 1413 C C . GLY A 1 172 ? -14.82 -17.109 -21.031 1 96.44 172 GLY A C 1
ATOM 1414 O O . GLY A 1 172 ? -14.117 -16.719 -21.969 1 96.44 172 GLY A O 1
ATOM 1415 N N . PHE A 1 173 ? -14.766 -16.562 -19.859 1 97.75 173 PHE A N 1
ATOM 1416 C CA . PHE A 1 173 ? -13.914 -15.43 -19.547 1 97.75 173 PHE A CA 1
ATOM 1417 C C . PHE A 1 173 ? -12.492 -15.891 -19.234 1 97.75 173 PHE A C 1
ATOM 1419 O O . PHE A 1 173 ? -11.523 -15.18 -19.516 1 97.75 173 PHE A O 1
ATOM 1426 N N . PHE A 1 174 ? -12.398 -17.047 -18.797 1 95.94 174 PHE A N 1
ATOM 1427 C CA . PHE A 1 174 ? -11.164 -17.609 -18.266 1 95.94 174 PHE A CA 1
ATOM 1428 C C . PHE A 1 174 ? -10.086 -17.656 -19.328 1 95.94 174 PHE A C 1
ATOM 1430 O O . PHE A 1 174 ? -8.961 -17.219 -19.109 1 95.94 174 PHE A O 1
ATOM 1437 N N . PRO A 1 175 ? -10.328 -18.141 -20.578 1 96.44 175 PRO A N 1
ATOM 1438 C CA . PRO A 1 175 ? -9.312 -18.156 -21.625 1 96.44 175 PRO A CA 1
ATOM 1439 C C . PRO A 1 175 ? -8.852 -16.766 -22.031 1 96.44 175 PRO A C 1
ATOM 1441 O O . PRO A 1 175 ? -7.711 -16.594 -22.469 1 96.44 175 PRO A O 1
ATOM 1444 N N . LYS A 1 176 ? -9.734 -15.773 -21.875 1 98.38 176 LYS A N 1
ATOM 1445 C CA . LYS A 1 176 ? -9.367 -14.398 -22.203 1 98.38 176 LYS A CA 1
ATOM 1446 C C . LYS A 1 176 ? -8.297 -13.875 -21.25 1 98.38 176 LYS A C 1
ATOM 1448 O O . LYS A 1 176 ? -7.367 -13.18 -21.672 1 98.38 176 LYS A O 1
ATOM 1453 N N . VAL A 1 177 ? -8.469 -14.219 -20.031 1 98.56 177 VAL A N 1
ATOM 1454 C CA . VAL A 1 177 ? -7.48 -13.797 -19.031 1 98.56 177 VAL A CA 1
ATOM 1455 C C . VAL A 1 177 ? -6.164 -14.531 -19.281 1 98.56 177 VAL A C 1
ATOM 1457 O O . VAL A 1 177 ? -5.09 -13.93 -19.188 1 98.56 177 VAL A O 1
ATOM 1460 N N . HIS A 1 178 ? -6.285 -15.828 -19.562 1 97.94 178 HIS A N 1
ATOM 1461 C CA . HIS A 1 178 ? -5.098 -16.609 -19.891 1 97.94 178 HIS A CA 1
ATOM 1462 C C . HIS A 1 178 ? -4.305 -15.969 -21.031 1 97.94 178 HIS A C 1
ATOM 1464 O O . HIS A 1 178 ? -3.082 -15.836 -20.938 1 97.94 178 HIS A O 1
ATOM 1470 N N . ALA A 1 179 ? -4.977 -15.562 -22.016 1 98.38 179 ALA A N 1
ATOM 1471 C CA . ALA A 1 179 ? -4.332 -14.938 -23.172 1 98.38 179 ALA A CA 1
ATOM 1472 C C . ALA A 1 179 ? -3.693 -13.602 -22.781 1 98.38 179 ALA A C 1
ATOM 1474 O O . ALA A 1 179 ? -2.602 -13.273 -23.25 1 98.38 179 ALA A O 1
ATOM 1475 N N . ALA A 1 180 ? -4.387 -12.836 -22 1 98.75 180 ALA A N 1
ATOM 1476 C CA . ALA A 1 180 ? -3.848 -11.562 -21.516 1 98.75 180 ALA A CA 1
ATOM 1477 C C . ALA A 1 180 ? -2.549 -11.773 -20.75 1 98.75 180 ALA A C 1
ATOM 1479 O O . ALA A 1 180 ? -1.59 -11.016 -20.922 1 98.75 180 ALA A O 1
ATOM 1480 N N . TYR A 1 181 ? -2.549 -12.781 -19.859 1 98.75 181 TYR A N 1
ATOM 1481 C CA . TYR A 1 181 ? -1.346 -13.086 -19.094 1 98.75 181 TYR A CA 1
ATOM 1482 C C . TYR A 1 181 ? -0.191 -13.461 -20.016 1 98.75 181 TYR A C 1
ATOM 1484 O O . TYR A 1 181 ? 0.941 -13.023 -19.812 1 98.75 181 TYR A O 1
ATOM 1492 N N . GLN A 1 182 ? -0.475 -14.234 -21.031 1 98 182 GLN A N 1
ATOM 1493 C CA . GLN A 1 182 ? 0.556 -14.609 -22 1 98 182 GLN A CA 1
ATOM 1494 C C . GLN A 1 182 ? 1.142 -13.375 -22.672 1 98 182 GLN A C 1
ATOM 1496 O O . GLN A 1 182 ? 2.357 -13.273 -22.859 1 98 182 GLN A O 1
ATOM 1501 N N . ARG A 1 183 ? 0.294 -12.445 -23.047 1 98.31 183 ARG A N 1
ATOM 1502 C CA . ARG A 1 183 ? 0.761 -11.219 -23.672 1 98.31 183 ARG A CA 1
ATOM 1503 C C . ARG A 1 183 ? 1.62 -10.398 -22.719 1 98.31 183 ARG A C 1
ATOM 1505 O O . ARG A 1 183 ? 2.645 -9.844 -23.125 1 98.31 183 ARG A O 1
ATOM 1512 N N . ILE A 1 184 ? 1.163 -10.336 -21.484 1 98.75 184 ILE A N 1
ATOM 1513 C CA . ILE A 1 184 ? 1.908 -9.586 -20.484 1 98.75 184 ILE A CA 1
ATOM 1514 C C . ILE A 1 184 ? 3.318 -10.156 -20.359 1 98.75 184 ILE A C 1
ATOM 1516 O O . ILE A 1 184 ? 4.305 -9.422 -20.438 1 98.75 184 ILE A O 1
ATOM 1520 N N . PHE A 1 185 ? 3.396 -11.469 -20.188 1 98.62 185 PHE A N 1
ATOM 1521 C CA . PHE A 1 185 ? 4.699 -12.086 -19.969 1 98.62 185 PHE A CA 1
ATOM 1522 C C . PHE A 1 185 ? 5.551 -12.016 -21.219 1 98.62 185 PHE A C 1
ATOM 1524 O O . PHE A 1 185 ? 6.773 -11.891 -21.141 1 98.62 185 PHE A O 1
ATOM 1531 N N . SER A 1 186 ? 4.938 -12.086 -22.375 1 97.81 186 SER A N 1
ATOM 1532 C CA . SER A 1 186 ? 5.656 -11.93 -23.625 1 97.81 186 SER A CA 1
ATOM 1533 C C . SER A 1 186 ? 6.254 -10.531 -23.75 1 97.81 186 SER A C 1
ATOM 1535 O O . SER A 1 186 ? 7.418 -10.375 -24.125 1 97.81 186 SER A O 1
ATOM 1537 N N . ARG A 1 187 ? 5.496 -9.508 -23.422 1 97.44 187 ARG A N 1
ATOM 1538 C CA . ARG A 1 187 ? 5.969 -8.125 -23.453 1 97.44 187 ARG A CA 1
ATOM 1539 C C . ARG A 1 187 ? 7.125 -7.926 -22.484 1 97.44 187 ARG A C 1
ATOM 1541 O O . ARG A 1 187 ? 8.023 -7.121 -22.734 1 97.44 187 ARG A O 1
ATOM 1548 N N . CYS A 1 188 ? 7.078 -8.672 -21.422 1 98.06 188 CYS A N 1
ATOM 1549 C CA . CYS A 1 188 ? 8.133 -8.594 -20.422 1 98.06 188 CYS A CA 1
ATOM 1550 C C . CYS A 1 188 ? 9.32 -9.469 -20.812 1 98.06 188 CYS A C 1
ATOM 1552 O O . CYS A 1 188 ? 10.344 -9.477 -20.125 1 98.06 188 CYS A O 1
ATOM 1554 N N . GLN A 1 189 ? 9.18 -10.234 -21.859 1 97.12 189 GLN A N 1
ATOM 1555 C CA . GLN A 1 189 ? 10.195 -11.141 -22.375 1 97.12 189 GLN A CA 1
ATOM 1556 C C . GLN A 1 189 ? 10.609 -12.172 -21.328 1 97.12 189 GLN A C 1
ATOM 1558 O O . GLN A 1 189 ? 11.797 -12.375 -21.078 1 97.12 189 GLN A O 1
ATOM 1563 N N . VAL A 1 190 ? 9.641 -12.758 -20.719 1 97.38 190 VAL A N 1
ATOM 1564 C CA . VAL A 1 190 ? 9.844 -13.859 -19.781 1 97.38 190 VAL A CA 1
ATOM 1565 C C . VAL A 1 190 ? 9.156 -15.117 -20.312 1 97.38 190 VAL A C 1
ATOM 1567 O O . VAL A 1 190 ? 7.949 -15.109 -20.578 1 97.38 190 VAL A O 1
ATOM 1570 N N . PRO A 1 191 ? 9.922 -16.141 -20.484 1 96 191 PRO A N 1
ATOM 1571 C CA . PRO A 1 191 ? 9.289 -17.391 -20.891 1 96 191 PRO A CA 1
ATOM 1572 C C . PRO A 1 191 ? 8.445 -18.016 -19.781 1 96 191 PRO A C 1
ATOM 1574 O O . PRO A 1 191 ? 8.93 -18.203 -18.672 1 96 191 PRO A O 1
ATOM 1577 N N . VAL A 1 192 ? 7.203 -18.297 -20.078 1 96.81 192 VAL A N 1
ATOM 1578 C CA . VAL A 1 192 ? 6.34 -18.859 -19.047 1 96.81 192 VAL A CA 1
ATOM 1579 C C . VAL A 1 192 ? 5.629 -20.094 -19.578 1 96.81 192 VAL A C 1
ATOM 1581 O O . VAL A 1 192 ? 5.387 -20.203 -20.781 1 96.81 192 VAL A O 1
ATOM 1584 N N . ILE A 1 193 ? 5.398 -21.016 -18.703 1 96.5 193 ILE A N 1
ATOM 1585 C CA . ILE A 1 193 ? 4.598 -22.219 -18.953 1 96.5 193 ILE A CA 1
ATOM 1586 C C . ILE A 1 193 ? 3.348 -22.188 -18.078 1 96.5 193 ILE A C 1
ATOM 1588 O O . ILE A 1 193 ? 3.441 -22.078 -16.844 1 96.5 193 ILE A O 1
ATOM 1592 N N . ALA A 1 194 ? 2.252 -22.188 -18.75 1 96.94 194 ALA A N 1
ATOM 1593 C CA . ALA A 1 194 ? 1.005 -22.328 -18 1 96.94 194 ALA A CA 1
ATOM 1594 C C . ALA A 1 194 ? 0.798 -23.781 -17.562 1 96.94 194 ALA A C 1
ATOM 1596 O O . ALA A 1 194 ? 0.907 -24.703 -18.375 1 96.94 194 ALA A O 1
ATOM 1597 N N . ALA A 1 195 ? 0.569 -24 -16.266 1 97.25 195 ALA A N 1
ATOM 1598 C CA . ALA A 1 195 ? 0.442 -25.344 -15.719 1 97.25 195 ALA A CA 1
ATOM 1599 C C . ALA A 1 195 ? -0.784 -25.469 -14.82 1 97.25 195 ALA A C 1
ATOM 1601 O O . ALA A 1 195 ? -1.137 -24.516 -14.117 1 97.25 195 ALA A O 1
ATOM 1602 N N . GLN A 1 196 ? -1.374 -26.641 -14.859 1 95.75 196 GLN A N 1
ATOM 1603 C CA . GLN A 1 196 ? -2.453 -26.906 -13.914 1 95.75 196 GLN A CA 1
ATOM 1604 C C . GLN A 1 196 ? -1.951 -26.844 -12.477 1 95.75 196 GLN A C 1
ATOM 1606 O O . GLN A 1 196 ? -0.82 -27.25 -12.188 1 95.75 196 GLN A O 1
ATOM 1611 N N . ALA A 1 197 ? -2.785 -26.297 -11.648 1 95.12 197 ALA A N 1
ATOM 1612 C CA . ALA A 1 197 ? -2.381 -26.141 -10.258 1 95.12 197 ALA A CA 1
ATOM 1613 C C . ALA A 1 197 ? -3.537 -26.469 -9.312 1 95.12 197 ALA A C 1
ATOM 1615 O O . ALA A 1 197 ? -4.684 -26.609 -9.75 1 95.12 197 ALA A O 1
ATOM 1616 N N . GLY A 1 198 ? -3.143 -26.688 -8.062 1 91 198 GLY A N 1
ATOM 1617 C CA . GLY A 1 198 ? -4.156 -26.828 -7.027 1 91 198 GLY A CA 1
ATOM 1618 C C . GLY A 1 198 ? -4.75 -25.5 -6.594 1 91 198 GLY A C 1
ATOM 1619 O O . GLY A 1 198 ? -4.219 -24.438 -6.926 1 91 198 GLY A O 1
ATOM 1620 N N . VAL A 1 199 ? -5.809 -25.547 -5.887 1 88 199 VAL A N 1
ATOM 1621 C CA . VAL A 1 199 ? -6.484 -24.312 -5.48 1 88 199 VAL A CA 1
ATOM 1622 C C . VAL A 1 199 ? -6.031 -23.922 -4.074 1 88 199 VAL A C 1
ATOM 1624 O O . VAL A 1 199 ? -6.199 -22.766 -3.668 1 88 199 VAL A O 1
ATOM 1627 N N . GLY A 1 200 ? -5.504 -24.828 -3.316 1 82.75 200 GLY A N 1
ATOM 1628 C CA . GLY A 1 200 ? -5.047 -24.531 -1.968 1 82.75 200 GLY A CA 1
ATOM 1629 C C . GLY A 1 200 ? -6.121 -23.906 -1.101 1 82.75 200 GLY A C 1
ATOM 1630 O O . GLY A 1 200 ? -7.285 -24.312 -1.151 1 82.75 200 GLY A O 1
ATOM 1631 N N . TYR A 1 201 ? -5.66 -22.891 -0.289 1 79.19 201 TYR A N 1
ATOM 1632 C CA . TYR A 1 201 ? -6.625 -22.281 0.615 1 79.19 201 TYR A CA 1
ATOM 1633 C C . TYR A 1 201 ? -7.465 -21.234 -0.111 1 79.19 201 TYR A C 1
ATOM 1635 O O . TYR A 1 201 ? -8.398 -20.672 0.463 1 79.19 201 TYR A O 1
ATOM 1643 N N . MET A 1 202 ? -7.125 -21 -1.356 1 87.94 202 MET A N 1
ATOM 1644 C CA . MET A 1 202 ? -7.949 -20.078 -2.141 1 87.94 202 MET A CA 1
ATOM 1645 C C . MET A 1 202 ? -9.328 -20.688 -2.402 1 87.94 202 MET A C 1
ATOM 1647 O O . MET A 1 202 ? -10.312 -19.953 -2.523 1 87.94 202 MET A O 1
ATOM 1651 N N . GLY A 1 203 ? -9.297 -22.031 -2.498 1 81.75 203 GLY A N 1
ATOM 1652 C CA . GLY A 1 203 ? -10.547 -22.703 -2.781 1 81.75 203 GLY A CA 1
ATOM 1653 C C . GLY A 1 203 ? -10.953 -22.625 -4.242 1 81.75 203 GLY A C 1
ATOM 1654 O O . GLY A 1 203 ? -10.164 -22.203 -5.09 1 81.75 203 GLY A O 1
ATOM 1655 N N . GLY A 1 204 ? -12.109 -23.188 -4.527 1 85.44 204 GLY A N 1
ATOM 1656 C CA . GLY A 1 204 ? -12.625 -23.156 -5.887 1 85.44 204 GLY A CA 1
ATOM 1657 C C . GLY A 1 204 ? -12.461 -24.484 -6.617 1 85.44 204 GLY A C 1
ATOM 1658 O O . GLY A 1 204 ? -12.352 -25.531 -5.984 1 85.44 204 GLY A O 1
ATOM 1659 N N . GLU A 1 205 ? -12.508 -24.359 -7.965 1 84.5 205 GLU A N 1
ATOM 1660 C CA . GLU A 1 205 ? -12.633 -25.578 -8.75 1 84.5 205 GLU A CA 1
ATOM 1661 C C . GLU A 1 205 ? -11.328 -25.922 -9.461 1 84.5 205 GLU A C 1
ATOM 1663 O O . GLU A 1 205 ? -10.898 -27.078 -9.469 1 84.5 205 GLU A O 1
ATOM 1668 N N . ARG A 1 206 ? -10.773 -24.906 -10.062 1 88.69 206 ARG A N 1
ATOM 1669 C CA . ARG A 1 206 ? -9.586 -25.125 -10.883 1 88.69 206 ARG A CA 1
ATOM 1670 C C . ARG A 1 206 ? -8.672 -23.906 -10.867 1 88.69 206 ARG A C 1
ATOM 1672 O O . ARG A 1 206 ? -9.141 -22.781 -10.703 1 88.69 206 ARG A O 1
ATOM 1679 N N . SER A 1 207 ? -7.441 -24.172 -11.086 1 95.31 207 SER A N 1
ATOM 1680 C CA . SER A 1 207 ? -6.484 -23.078 -11.156 1 95.31 207 SER A CA 1
ATOM 1681 C C . SER A 1 207 ? -5.336 -23.391 -12.102 1 95.31 207 SER A C 1
ATOM 1683 O O . SER A 1 207 ? -5.09 -24.562 -12.414 1 95.31 207 SER A O 1
ATOM 1685 N N . TYR A 1 208 ? -4.777 -22.406 -12.617 1 96.94 208 TYR A N 1
ATOM 1686 C CA . TYR A 1 208 ? -3.545 -22.469 -13.391 1 96.94 208 TYR A CA 1
ATOM 1687 C C . TYR A 1 208 ? -2.492 -21.516 -12.844 1 96.94 208 TYR A C 1
ATOM 1689 O O . TYR A 1 208 ? -2.828 -20.453 -12.312 1 96.94 208 TYR A O 1
ATOM 1697 N N . GLU A 1 209 ? -1.332 -21.938 -12.977 1 97.62 209 GLU A N 1
ATOM 1698 C CA . GLU A 1 209 ? -0.184 -21.094 -12.641 1 97.62 209 GLU A CA 1
ATOM 1699 C C . GLU A 1 209 ? 0.675 -20.812 -13.867 1 97.62 209 GLU A C 1
ATOM 1701 O O . GLU A 1 209 ? 0.735 -21.625 -14.789 1 97.62 209 GLU A O 1
ATOM 1706 N N . PHE A 1 210 ? 1.216 -19.672 -13.867 1 98.19 210 PHE A N 1
ATOM 1707 C CA . PHE A 1 210 ? 2.199 -19.297 -14.875 1 98.19 210 PHE A CA 1
ATOM 1708 C C . PHE A 1 210 ? 3.607 -19.312 -14.289 1 98.19 210 PHE A C 1
ATOM 1710 O O . PHE A 1 210 ? 3.943 -18.484 -13.438 1 98.19 210 PHE A O 1
ATOM 1717 N N . LEU A 1 211 ? 4.387 -20.266 -14.828 1 97.69 211 LEU A N 1
ATOM 1718 C CA . LEU A 1 211 ? 5.676 -20.547 -14.211 1 97.69 211 LEU A CA 1
ATOM 1719 C C . LEU A 1 211 ? 6.816 -20.297 -15.188 1 97.69 211 LEU A C 1
ATOM 1721 O O . LEU A 1 211 ? 6.711 -20.625 -16.375 1 97.69 211 LEU A O 1
ATOM 1725 N N . MET A 1 212 ? 7.852 -19.703 -14.734 1 96.81 212 MET A N 1
ATOM 1726 C CA . MET A 1 212 ? 9.102 -19.594 -15.484 1 96.81 212 MET A CA 1
ATOM 1727 C C . MET A 1 212 ? 10.125 -20.609 -14.992 1 96.81 212 MET A C 1
ATOM 1729 O O . MET A 1 212 ? 10.547 -20.562 -13.836 1 96.81 212 MET A O 1
ATOM 1733 N N . PRO A 1 213 ? 10.484 -21.5 -15.883 1 95.06 213 PRO A N 1
ATOM 1734 C CA . PRO A 1 213 ? 11.539 -22.438 -15.461 1 95.06 213 PRO A CA 1
ATOM 1735 C C . PRO A 1 213 ? 12.82 -21.719 -15.031 1 95.06 213 PRO A C 1
ATOM 1737 O O . PRO A 1 213 ? 13.289 -20.812 -15.727 1 95.06 213 PRO A O 1
ATOM 1740 N N . CYS A 1 214 ? 13.234 -22.031 -13.852 1 90.38 214 CYS A N 1
ATOM 1741 C CA . CYS A 1 214 ? 14.445 -21.438 -13.297 1 90.38 214 CYS A CA 1
ATOM 1742 C C . CYS A 1 214 ? 15.039 -22.312 -12.203 1 90.38 214 CYS A C 1
ATOM 1744 O O . CYS A 1 214 ? 14.328 -22.734 -11.289 1 90.38 214 CYS A O 1
ATOM 1746 N N . ASP A 1 215 ? 16.281 -22.5 -12.188 1 85.06 215 ASP A N 1
ATOM 1747 C CA . ASP A 1 215 ? 16.953 -23.391 -11.25 1 85.06 215 ASP A CA 1
ATOM 1748 C C . ASP A 1 215 ? 16.797 -22.891 -9.812 1 85.06 215 ASP A C 1
ATOM 1750 O O . ASP A 1 215 ? 16.766 -23.688 -8.875 1 85.06 215 ASP A O 1
ATOM 1754 N N . SER A 1 216 ? 16.672 -21.641 -9.734 1 81.5 216 SER A N 1
ATOM 1755 C CA . SER A 1 216 ? 16.578 -21.062 -8.398 1 81.5 216 SER A CA 1
ATOM 1756 C C . SER A 1 216 ? 15.148 -21.016 -7.898 1 81.5 216 SER A C 1
ATOM 1758 O O . SER A 1 216 ? 14.883 -20.609 -6.766 1 81.5 216 SER A O 1
ATOM 1760 N N . GLY A 1 217 ? 14.273 -21.453 -8.688 1 87.12 217 GLY A N 1
ATOM 1761 C CA . GLY A 1 217 ? 12.875 -21.406 -8.305 1 87.12 217 GLY A CA 1
ATOM 1762 C C . GLY A 1 217 ? 12.5 -22.469 -7.289 1 87.12 217 GLY A C 1
ATOM 1763 O O . GLY A 1 217 ? 13.203 -23.484 -7.148 1 87.12 217 GLY A O 1
ATOM 1764 N N . ASP A 1 218 ? 11.406 -22.25 -6.598 1 84.44 218 ASP A N 1
ATOM 1765 C CA . ASP A 1 218 ? 11 -23.156 -5.535 1 84.44 218 ASP A CA 1
ATOM 1766 C C . ASP A 1 218 ? 9.734 -23.938 -5.93 1 84.44 218 ASP A C 1
ATOM 1768 O O . ASP A 1 218 ? 9.242 -24.75 -5.156 1 84.44 218 ASP A O 1
ATOM 1772 N N . ASP A 1 219 ? 9.258 -23.734 -7.062 1 91.88 219 ASP A N 1
ATOM 1773 C CA . ASP A 1 219 ? 8.07 -24.453 -7.52 1 91.88 219 ASP A CA 1
ATOM 1774 C C . ASP A 1 219 ? 8.469 -25.719 -8.281 1 91.88 219 ASP A C 1
ATOM 1776 O O . ASP A 1 219 ? 9.531 -25.781 -8.898 1 91.88 219 ASP A O 1
ATOM 1780 N N . ASP A 1 220 ? 7.652 -26.656 -8.086 1 94.44 220 ASP A N 1
ATOM 1781 C CA . ASP A 1 220 ? 7.863 -27.953 -8.719 1 94.44 220 ASP A CA 1
ATOM 1782 C C . ASP A 1 220 ? 6.945 -28.141 -9.922 1 94.44 220 ASP A C 1
ATOM 1784 O O . ASP A 1 220 ? 5.781 -28.516 -9.781 1 94.44 220 ASP A O 1
ATOM 1788 N N . LEU A 1 221 ? 7.551 -27.922 -11.086 1 96.31 221 LEU A N 1
ATOM 1789 C CA . LEU A 1 221 ? 6.809 -28.047 -12.336 1 96.31 221 LEU A CA 1
ATOM 1790 C C . LEU A 1 221 ? 7.02 -29.406 -12.977 1 96.31 221 LEU A C 1
ATOM 1792 O O . LEU A 1 221 ? 8.164 -29.828 -13.172 1 96.31 221 LEU A O 1
ATOM 1796 N N . VAL A 1 222 ? 5.949 -30.109 -13.289 1 97.38 222 VAL A N 1
ATOM 1797 C CA . VAL A 1 222 ? 5.984 -31.391 -13.984 1 97.38 222 VAL A CA 1
ATOM 1798 C C . VAL A 1 222 ? 5.508 -31.219 -15.422 1 97.38 222 VAL A C 1
ATOM 1800 O O . VAL A 1 222 ? 4.414 -30.703 -15.664 1 97.38 222 VAL A O 1
ATOM 1803 N N . GLN A 1 223 ? 6.32 -31.688 -16.328 1 96.56 223 GLN A N 1
ATOM 1804 C CA . GLN A 1 223 ? 5.992 -31.516 -17.75 1 96.56 223 GLN A CA 1
ATOM 1805 C C . GLN A 1 223 ? 6.211 -32.812 -18.516 1 96.56 223 GLN A C 1
ATOM 1807 O O . GLN A 1 223 ? 7.141 -33.562 -18.219 1 96.56 223 GLN A O 1
ATOM 1812 N N . CYS A 1 224 ? 5.305 -33.062 -19.438 1 97.06 224 CYS A N 1
ATOM 1813 C CA . CYS A 1 224 ? 5.5 -34.156 -20.359 1 97.06 224 CYS A CA 1
ATOM 1814 C C . CYS A 1 224 ? 6.477 -33.781 -21.469 1 97.06 224 CYS A C 1
ATOM 1816 O O . CYS A 1 224 ? 6.418 -32.656 -22 1 97.06 224 CYS A O 1
ATOM 1818 N N . ASP A 1 225 ? 7.359 -34.625 -21.828 1 95.25 225 ASP A N 1
ATOM 1819 C CA . ASP A 1 225 ? 8.352 -34.312 -22.859 1 95.25 225 ASP A CA 1
ATOM 1820 C C . ASP A 1 225 ? 7.793 -34.594 -24.25 1 95.25 225 ASP A C 1
ATOM 1822 O O . ASP A 1 225 ? 8.5 -34.438 -25.25 1 95.25 225 ASP A O 1
ATOM 1826 N N . SER A 1 226 ? 6.617 -35.062 -24.328 1 94.5 226 SER A N 1
ATOM 1827 C CA . SER A 1 226 ? 6.051 -35.438 -25.625 1 94.5 226 SER A CA 1
ATOM 1828 C C . SER A 1 226 ? 4.816 -34.594 -25.953 1 94.5 226 SER A C 1
ATOM 1830 O O . SER A 1 226 ? 4.57 -34.281 -27.125 1 94.5 226 SER A O 1
ATOM 1832 N N . CYS A 1 227 ? 4.117 -34.438 -24.906 1 93 227 CYS A N 1
ATOM 1833 C CA . CYS A 1 227 ? 2.9 -33.656 -25.141 1 93 227 CYS A CA 1
ATOM 1834 C C . CYS A 1 227 ? 2.934 -32.344 -24.375 1 93 227 CYS A C 1
ATOM 1836 O O . CYS A 1 227 ? 3.934 -32.031 -23.734 1 93 227 CYS A O 1
ATOM 1838 N N . GLY A 1 228 ? 2.264 -31.344 -24.531 1 90.69 228 GLY A N 1
ATOM 1839 C CA . GLY A 1 228 ? 2.201 -30.016 -23.953 1 90.69 228 GLY A CA 1
ATOM 1840 C C . GLY A 1 228 ? 1.643 -30 -22.547 1 90.69 228 GLY A C 1
ATOM 1841 O O . GLY A 1 228 ? 1.468 -28.938 -21.953 1 90.69 228 GLY A O 1
ATOM 1842 N N . TYR A 1 229 ? 1.577 -31.312 -21.906 1 95.44 229 TYR A N 1
ATOM 1843 C CA . TYR A 1 229 ? 1.033 -31.391 -20.547 1 95.44 229 TYR A CA 1
ATOM 1844 C C . TYR A 1 229 ? 1.995 -30.781 -19.531 1 95.44 229 TYR A C 1
ATOM 1846 O O . TYR A 1 229 ? 3.195 -31.062 -19.562 1 95.44 229 TYR A O 1
ATOM 1854 N N . ALA A 1 230 ? 1.502 -29.906 -18.703 1 97.25 230 ALA A N 1
ATOM 1855 C CA . ALA A 1 230 ? 2.248 -29.281 -17.609 1 97.25 230 ALA A CA 1
ATOM 1856 C C . ALA A 1 230 ? 1.363 -29.094 -16.391 1 97.25 230 ALA A C 1
ATOM 1858 O O . ALA A 1 230 ? 0.208 -28.672 -16.5 1 97.25 230 ALA A O 1
ATOM 1859 N N . ALA A 1 231 ? 1.907 -29.422 -15.219 1 97.25 231 ALA A N 1
ATOM 1860 C CA . ALA A 1 231 ? 1.177 -29.281 -13.961 1 97.25 231 ALA A CA 1
ATOM 1861 C C . ALA A 1 231 ? 2.135 -29.094 -12.789 1 97.25 231 ALA A C 1
ATOM 1863 O O . ALA A 1 231 ? 3.287 -29.531 -12.844 1 97.25 231 ALA A O 1
ATOM 1864 N N . ASN A 1 232 ? 1.621 -28.391 -11.82 1 96 232 ASN A N 1
ATOM 1865 C CA . ASN A 1 232 ? 2.355 -28.344 -10.562 1 96 232 ASN A CA 1
ATOM 1866 C C . ASN A 1 232 ? 2.502 -29.734 -9.953 1 96 232 ASN A C 1
ATOM 1868 O O . ASN A 1 232 ? 1.595 -30.562 -10.055 1 96 232 ASN A O 1
ATOM 1872 N N . GLY A 1 233 ? 3.551 -29.969 -9.273 1 94.81 233 GLY A N 1
ATOM 1873 C CA . GLY A 1 233 ? 3.836 -31.266 -8.695 1 94.81 233 GLY A CA 1
ATOM 1874 C C . GLY A 1 233 ? 2.756 -31.75 -7.742 1 94.81 233 GLY A C 1
ATOM 1875 O O . GLY A 1 233 ? 2.543 -32.938 -7.586 1 94.81 233 GLY A O 1
ATOM 1876 N N . ASP A 1 234 ? 2.037 -30.828 -7.207 1 92.88 234 ASP A N 1
ATOM 1877 C CA . ASP A 1 234 ? 1.016 -31.172 -6.219 1 92.88 234 ASP A CA 1
ATOM 1878 C C . ASP A 1 234 ? -0.232 -31.734 -6.887 1 92.88 234 ASP A C 1
ATOM 1880 O O . ASP A 1 234 ? -1.06 -32.375 -6.227 1 92.88 234 ASP A O 1
ATOM 1884 N N . VAL A 1 235 ? -0.332 -31.594 -8.219 1 94.88 235 VAL A N 1
ATOM 1885 C CA . VAL A 1 235 ? -1.572 -32.031 -8.844 1 94.88 235 VAL A CA 1
ATOM 1886 C C . VAL A 1 235 ? -1.255 -32.875 -10.078 1 94.88 235 VAL A C 1
ATOM 1888 O O . VAL A 1 235 ? -2.156 -33.438 -10.695 1 94.88 235 VAL A O 1
ATOM 1891 N N . ALA A 1 236 ? -0.021 -32.969 -10.406 1 96.31 236 ALA A N 1
ATOM 1892 C CA . ALA A 1 236 ? 0.364 -33.719 -11.609 1 96.31 236 ALA A CA 1
ATOM 1893 C C . ALA A 1 236 ? -0.076 -35.188 -11.508 1 96.31 236 ALA A C 1
ATOM 1895 O O . ALA A 1 236 ? -0.001 -35.781 -10.438 1 96.31 236 ALA A O 1
ATOM 1896 N N . CYS A 1 237 ? -0.535 -35.688 -12.648 1 93.81 237 CYS A N 1
ATOM 1897 C CA . CYS A 1 237 ? -0.997 -37.062 -12.711 1 93.81 237 CYS A CA 1
ATOM 1898 C C . CYS A 1 237 ? -0.206 -37.875 -13.75 1 93.81 237 CYS A C 1
ATOM 1900 O O . CYS A 1 237 ? 0.161 -37.312 -14.797 1 93.81 237 CYS A O 1
ATOM 1902 N N . GLY A 1 238 ? 0.066 -39.062 -13.414 1 93.81 238 GLY A N 1
ATOM 1903 C CA . GLY A 1 238 ? 0.789 -40 -14.281 1 93.81 238 GLY A CA 1
ATOM 1904 C C . GLY A 1 238 ? 0.672 -41.438 -13.852 1 93.81 238 GLY A C 1
ATOM 1905 O O . GLY A 1 238 ? 0.019 -41.75 -12.852 1 93.81 238 GLY A O 1
ATOM 1906 N N . ASP A 1 239 ? 1.195 -42.281 -14.703 1 92.5 239 ASP A N 1
ATOM 1907 C CA . ASP A 1 239 ? 1.167 -43.688 -14.414 1 92.5 239 ASP A CA 1
ATOM 1908 C C . ASP A 1 239 ? 2.535 -44.188 -13.945 1 92.5 239 ASP A C 1
ATOM 1910 O O . ASP A 1 239 ? 3.557 -43.875 -14.555 1 92.5 239 ASP A O 1
ATOM 1914 N N . VAL A 1 240 ? 2.461 -44.875 -12.812 1 91.69 240 VAL A N 1
ATOM 1915 C CA . VAL A 1 240 ? 3.678 -45.438 -12.234 1 91.69 240 VAL A CA 1
ATOM 1916 C C . VAL A 1 240 ? 3.674 -46.969 -12.391 1 91.69 240 VAL A C 1
ATOM 1918 O O . VAL A 1 240 ? 2.609 -47.594 -12.438 1 91.69 240 VAL A O 1
ATOM 1921 N N . ASP A 1 241 ? 4.883 -47.531 -12.453 1 85.06 241 ASP A N 1
ATOM 1922 C CA . ASP A 1 241 ? 5.016 -48.969 -12.586 1 85.06 241 ASP A CA 1
ATOM 1923 C C . ASP A 1 241 ? 4.66 -49.688 -11.281 1 85.06 241 ASP A C 1
ATOM 1925 O O . ASP A 1 241 ? 5.004 -49.219 -10.203 1 85.06 241 ASP A O 1
ATOM 1929 N N . ASN A 1 242 ? 3.848 -50.75 -11.469 1 82.56 242 ASN A N 1
ATOM 1930 C CA . ASN A 1 242 ? 3.504 -51.594 -10.32 1 82.56 242 ASN A CA 1
ATOM 1931 C C . ASN A 1 242 ? 3.871 -53.031 -10.555 1 82.56 242 ASN A C 1
ATOM 1933 O O . ASN A 1 242 ? 3.818 -53.531 -11.688 1 82.56 242 ASN A O 1
ATOM 1937 N N . VAL A 1 243 ? 4.336 -53.656 -9.5 1 76.75 243 VAL A N 1
ATOM 1938 C CA . VAL A 1 243 ? 4.676 -55.094 -9.57 1 76.75 243 VAL A CA 1
ATOM 1939 C C . VAL A 1 243 ? 3.41 -55.906 -9.438 1 76.75 243 VAL A C 1
ATOM 1941 O O . VAL A 1 243 ? 2.619 -55.719 -8.516 1 76.75 243 VAL A O 1
ATOM 1944 N N . GLN A 1 244 ? 3.201 -56.75 -10.438 1 78.19 244 GLN A N 1
ATOM 1945 C CA . GLN A 1 244 ? 2.061 -57.656 -10.391 1 78.19 244 GLN A CA 1
ATOM 1946 C C . GLN A 1 244 ? 2.502 -59.094 -10.055 1 78.19 244 GLN A C 1
ATOM 1948 O O . GLN A 1 244 ? 3.27 -59.688 -10.805 1 78.19 244 GLN A O 1
ATOM 1953 N N . ASN A 1 245 ? 2.258 -59.469 -8.812 1 86.25 245 ASN A N 1
ATOM 1954 C CA . ASN A 1 245 ? 2.496 -60.844 -8.352 1 86.25 245 ASN A CA 1
ATOM 1955 C C . ASN A 1 245 ? 1.235 -61.469 -7.77 1 86.25 245 ASN A C 1
ATOM 1957 O O . ASN A 1 245 ? 0.294 -60.75 -7.41 1 86.25 245 ASN A O 1
ATOM 1961 N N . PRO A 1 246 ? 1.193 -62.781 -7.809 1 91.69 246 PRO A N 1
ATOM 1962 C CA . PRO A 1 246 ? 0.062 -63.406 -7.109 1 91.69 246 PRO A CA 1
ATOM 1963 C C . PRO A 1 246 ? 0.06 -63.094 -5.613 1 91.69 246 PRO A C 1
ATOM 1965 O O . PRO A 1 246 ? 1.12 -63.062 -4.984 1 91.69 246 PRO A O 1
ATOM 1968 N N . PRO A 1 247 ? -1.066 -62.812 -5.133 1 93.5 247 PRO A N 1
ATOM 1969 C CA . PRO A 1 247 ? -1.154 -62.531 -3.697 1 93.5 247 PRO A CA 1
ATOM 1970 C C . PRO A 1 247 ? -0.738 -63.75 -2.842 1 93.5 247 PRO A C 1
ATOM 1972 O O . PRO A 1 247 ? -1.079 -64.875 -3.16 1 93.5 247 PRO A O 1
ATOM 1975 N N . LEU A 1 248 ? 0.034 -63.5 -1.863 1 95.88 248 LEU A N 1
ATOM 1976 C CA . LEU A 1 248 ? 0.474 -64.5 -0.894 1 95.88 248 LEU A CA 1
ATOM 1977 C C . LEU A 1 248 ? -0.255 -64.312 0.434 1 95.88 248 LEU A C 1
ATOM 1979 O O . LEU A 1 248 ? -0.828 -63.25 0.699 1 95.88 248 LEU A O 1
ATOM 1983 N N . PRO A 1 249 ? -0.299 -65.438 1.24 1 96.19 249 PRO A N 1
ATOM 1984 C CA . PRO A 1 249 ? -0.951 -65.25 2.545 1 96.19 249 PRO A CA 1
ATOM 1985 C C . PRO A 1 249 ? -0.2 -64.312 3.484 1 96.19 249 PRO A C 1
ATOM 1987 O O . PRO A 1 249 ? 1.033 -64.375 3.533 1 96.19 249 PRO A O 1
ATOM 1990 N N . MET A 1 250 ? -0.944 -63.5 4.125 1 96.94 250 MET A N 1
ATOM 1991 C CA . MET A 1 250 ? -0.378 -62.562 5.09 1 96.94 250 MET A CA 1
ATOM 1992 C C . MET A 1 250 ? 0.31 -63.312 6.23 1 96.94 250 MET A C 1
ATOM 1994 O O . MET A 1 250 ? -0.209 -64.312 6.727 1 96.94 250 MET A O 1
ATOM 1998 N N . GLU A 1 251 ? 1.532 -62.812 6.672 1 96.69 251 GLU A N 1
ATOM 1999 C CA . GLU A 1 251 ? 2.316 -63.438 7.73 1 96.69 251 GLU A CA 1
ATOM 2000 C C . GLU A 1 251 ? 2.859 -62.406 8.711 1 96.69 251 GLU A C 1
ATOM 2002 O O . GLU A 1 251 ? 3.363 -61.344 8.297 1 96.69 251 GLU A O 1
ATOM 2007 N N . PRO A 1 252 ? 2.721 -62.719 9.992 1 96.25 252 PRO A N 1
ATOM 2008 C CA . PRO A 1 252 ? 3.34 -61.812 10.961 1 96.25 252 PRO A CA 1
ATOM 2009 C C . PRO A 1 252 ? 4.863 -61.875 10.93 1 96.25 252 PRO A C 1
ATOM 2011 O O . PRO A 1 252 ? 5.449 -62.938 10.727 1 96.25 252 PRO A O 1
ATOM 2014 N N . VAL A 1 253 ? 5.395 -60.719 11.031 1 94.06 253 VAL A N 1
ATOM 2015 C CA . VAL A 1 253 ? 6.852 -60.625 11.008 1 94.06 253 VAL A CA 1
ATOM 2016 C C . VAL A 1 253 ? 7.328 -59.781 12.188 1 94.06 253 VAL A C 1
ATOM 2018 O O . VAL A 1 253 ? 6.781 -58.688 12.445 1 94.06 253 VAL A O 1
ATOM 2021 N N . GLY A 1 254 ? 8.266 -60.219 12.961 1 91.19 254 GLY A N 1
ATOM 2022 C CA . GLY A 1 254 ? 8.891 -59.469 14.047 1 91.19 254 GLY A CA 1
ATOM 2023 C C . GLY A 1 254 ? 10.312 -59.062 13.734 1 91.19 254 GLY A C 1
ATOM 2024 O O . GLY A 1 254 ? 10.805 -59.281 12.633 1 91.19 254 GLY A O 1
ATOM 2025 N N . PRO A 1 255 ? 10.859 -58.375 14.695 1 89.44 255 PRO A N 1
ATOM 2026 C CA . PRO A 1 255 ? 12.25 -57.969 14.484 1 89.44 255 PRO A CA 1
ATOM 2027 C C . PRO A 1 255 ? 13.195 -59.156 14.336 1 89.44 255 PRO A C 1
ATOM 2029 O O . PRO A 1 255 ? 12.945 -60.219 14.914 1 89.44 255 PRO A O 1
ATOM 2032 N N . PRO A 1 256 ? 14.188 -58.906 13.445 1 87.38 256 PRO A N 1
ATOM 2033 C CA . PRO A 1 256 ? 15.188 -59.969 13.398 1 87.38 256 PRO A CA 1
ATOM 2034 C C . PRO A 1 256 ? 15.82 -60.25 14.758 1 87.38 256 PRO A C 1
ATOM 2036 O O . PRO A 1 256 ? 15.828 -59.375 15.633 1 87.38 256 PRO A O 1
ATOM 2039 N N . GLU A 1 257 ? 16.391 -61.406 14.875 1 82.25 257 GLU A N 1
ATOM 2040 C CA . GLU A 1 257 ? 16.969 -61.844 16.141 1 82.25 257 GLU A CA 1
ATOM 2041 C C . GLU A 1 257 ? 18.047 -60.906 16.609 1 82.25 257 GLU A C 1
ATOM 2043 O O . GLU A 1 257 ? 18.953 -60.531 15.852 1 82.25 257 GLU A O 1
ATOM 2048 N N . GLY A 1 258 ? 17.969 -60.406 17.828 1 78.19 258 GLY A N 1
ATOM 2049 C CA . GLY A 1 258 ? 19 -59.594 18.469 1 78.19 258 GLY A CA 1
ATOM 2050 C C . GLY A 1 258 ? 18.953 -58.125 18.094 1 78.19 258 GLY A C 1
ATOM 2051 O O . GLY A 1 258 ? 19.812 -57.344 18.5 1 78.19 258 GLY A O 1
ATOM 2052 N N . LYS A 1 259 ? 18.094 -57.719 17.25 1 82.62 259 LYS A N 1
ATOM 2053 C CA . LYS A 1 259 ? 18.047 -56.344 16.812 1 82.62 259 LYS A CA 1
ATOM 2054 C C . LYS A 1 259 ? 16.828 -55.625 17.359 1 82.62 259 LYS A C 1
ATOM 2056 O O . LYS A 1 259 ? 15.75 -56.219 17.469 1 82.62 259 LYS A O 1
ATOM 2061 N N . THR A 1 260 ? 17.047 -54.406 17.875 1 86.5 260 THR A N 1
ATOM 2062 C CA . THR A 1 260 ? 15.969 -53.531 18.297 1 86.5 260 THR A CA 1
ATOM 2063 C C . THR A 1 260 ? 15.641 -52.5 17.219 1 86.5 260 THR A C 1
ATOM 2065 O O . THR A 1 260 ? 16.516 -51.781 16.75 1 86.5 260 THR A O 1
ATOM 2068 N N . VAL A 1 261 ? 14.391 -52.625 16.781 1 90.31 261 VAL A N 1
ATOM 2069 C CA . VAL A 1 261 ? 13.938 -51.688 15.75 1 90.31 261 VAL A CA 1
ATOM 2070 C C . VAL A 1 261 ? 12.875 -50.75 16.328 1 90.31 261 VAL A C 1
ATOM 2072 O O . VAL A 1 261 ? 11.977 -51.188 17.047 1 90.31 261 VAL A O 1
ATOM 2075 N N . ARG A 1 262 ? 12.961 -49.438 16.062 1 88 262 ARG A N 1
ATOM 2076 C CA . ARG A 1 262 ? 12.102 -48.469 16.719 1 88 262 ARG A CA 1
ATOM 2077 C C . ARG A 1 262 ? 11.039 -47.938 15.75 1 88 262 ARG A C 1
ATOM 2079 O O . ARG A 1 262 ? 10.07 -47.312 16.172 1 88 262 ARG A O 1
ATOM 2086 N N . THR A 1 263 ? 11.273 -48.25 14.445 1 92.81 263 THR A N 1
ATOM 2087 C CA . THR A 1 263 ? 10.336 -47.688 13.477 1 92.81 263 THR A CA 1
ATOM 2088 C C . THR A 1 263 ? 10 -48.719 12.406 1 92.81 263 THR A C 1
ATOM 2090 O O . THR A 1 263 ? 10.734 -49.688 12.219 1 92.81 263 THR A O 1
ATOM 2093 N N . LEU A 1 264 ? 8.898 -48.438 11.766 1 93.25 264 LEU A N 1
ATOM 2094 C CA . LEU A 1 264 ? 8.492 -49.312 10.664 1 93.25 264 LEU A CA 1
ATOM 2095 C C . LEU A 1 264 ? 9.539 -49.312 9.555 1 93.25 264 LEU A C 1
ATOM 2097 O O . LEU A 1 264 ? 9.844 -50.344 8.984 1 93.25 264 LEU A O 1
ATOM 2101 N N . ASN A 1 265 ? 10.016 -48.156 9.211 1 92 265 ASN A N 1
ATOM 2102 C CA . ASN A 1 265 ? 11.062 -48.062 8.195 1 92 265 ASN A CA 1
ATOM 2103 C C . ASN A 1 265 ? 12.32 -48.812 8.617 1 92 265 ASN A C 1
ATOM 2105 O O . ASN A 1 265 ? 13.008 -49.406 7.785 1 92 265 ASN A O 1
ATOM 2109 N N . GLY A 1 266 ? 12.641 -48.656 9.859 1 92.12 266 GLY A N 1
ATOM 2110 C CA . GLY A 1 266 ? 13.75 -49.438 10.375 1 92.12 266 GLY A CA 1
ATOM 2111 C C . GLY A 1 266 ? 13.555 -50.938 10.227 1 92.12 266 GLY A C 1
ATOM 2112 O O . GLY A 1 266 ? 14.492 -51.656 9.898 1 92.12 266 GLY A O 1
ATOM 2113 N N . MET A 1 267 ? 12.375 -51.438 10.547 1 93.81 267 MET A N 1
ATOM 2114 C CA . MET A 1 267 ? 12.023 -52.844 10.391 1 93.81 267 MET A CA 1
ATOM 2115 C C . MET A 1 267 ? 12.148 -53.281 8.938 1 93.81 267 MET A C 1
ATOM 2117 O O . MET A 1 267 ? 12.703 -54.344 8.656 1 93.81 267 MET A O 1
ATOM 2121 N N . ARG A 1 268 ? 11.633 -52.469 8.062 1 92.88 268 ARG A N 1
ATOM 2122 C CA . ARG A 1 268 ? 11.727 -52.75 6.633 1 92.88 268 ARG A CA 1
ATOM 2123 C C . ARG A 1 268 ? 13.18 -52.938 6.207 1 92.88 268 ARG A C 1
ATOM 2125 O O . ARG A 1 268 ? 13.5 -53.875 5.48 1 92.88 268 ARG A O 1
ATOM 2132 N N . GLN A 1 269 ? 14.047 -52.062 6.66 1 93.69 269 GLN A N 1
ATOM 2133 C CA . GLN A 1 269 ? 15.461 -52.125 6.336 1 93.69 269 GLN A CA 1
ATOM 2134 C C . GLN A 1 269 ? 16.094 -53.375 6.898 1 93.69 269 GLN A C 1
ATOM 2136 O O . GLN A 1 269 ? 16.891 -54.031 6.223 1 93.69 269 GLN A O 1
ATOM 2141 N N . ALA A 1 270 ? 15.742 -53.688 8.094 1 92.94 270 ALA A N 1
ATOM 2142 C CA . ALA A 1 270 ? 16.297 -54.844 8.766 1 92.94 270 ALA A CA 1
ATOM 2143 C C . ALA A 1 270 ? 15.891 -56.125 8.047 1 92.94 270 ALA A C 1
ATOM 2145 O O . ALA A 1 270 ? 16.625 -57.125 8.086 1 92.94 270 ALA A O 1
ATOM 2146 N N . ARG A 1 271 ? 14.836 -56.062 7.426 1 93 271 ARG A N 1
ATOM 2147 C CA . ARG A 1 271 ? 14.312 -57.25 6.754 1 93 271 ARG A CA 1
ATOM 2148 C C . ARG A 1 271 ? 14.594 -57.219 5.258 1 93 271 ARG A C 1
ATOM 2150 O O . ARG A 1 271 ? 14.078 -58.031 4.492 1 93 271 ARG A O 1
ATOM 2157 N N . ASP A 1 272 ? 15.305 -56.219 4.734 1 92.75 272 ASP A N 1
ATOM 2158 C CA . ASP A 1 272 ? 15.734 -56.062 3.35 1 92.75 272 ASP A CA 1
ATOM 2159 C C . ASP A 1 272 ? 14.531 -55.969 2.412 1 92.75 272 ASP A C 1
ATOM 2161 O O . ASP A 1 272 ? 14.5 -56.656 1.376 1 92.75 272 ASP A O 1
ATOM 2165 N N . ILE A 1 273 ? 13.555 -55.375 2.869 1 93.81 273 ILE A N 1
ATOM 2166 C CA . ILE A 1 273 ? 12.367 -55.125 2.057 1 93.81 273 ILE A CA 1
ATOM 2167 C C . ILE A 1 273 ? 12.508 -53.812 1.31 1 93.81 273 ILE A C 1
ATOM 2169 O O . ILE A 1 273 ? 12.773 -52.781 1.918 1 93.81 273 ILE A O 1
ATOM 2173 N N . PRO A 1 274 ? 12.312 -53.844 0.002 1 93.56 274 PRO A N 1
ATOM 2174 C CA . PRO A 1 274 ? 12.414 -52.594 -0.753 1 93.56 274 PRO A CA 1
ATOM 2175 C C . PRO A 1 274 ? 11.32 -51.562 -0.381 1 93.56 274 PRO A C 1
ATOM 2177 O O . PRO A 1 274 ? 10.242 -51.969 0.057 1 93.56 274 PRO A O 1
ATOM 2180 N N . ARG A 1 275 ? 11.523 -50.281 -0.619 1 94 275 ARG A N 1
ATOM 2181 C CA . ARG A 1 275 ? 10.609 -49.188 -0.246 1 94 275 ARG A CA 1
ATOM 2182 C C . ARG A 1 275 ? 9.305 -49.281 -1.026 1 94 275 ARG A C 1
ATOM 2184 O O . ARG A 1 275 ? 8.242 -48.906 -0.524 1 94 275 ARG A O 1
ATOM 2191 N N . ASP A 1 276 ? 9.391 -49.812 -2.252 1 93.12 276 ASP A N 1
ATOM 2192 C CA . ASP A 1 276 ? 8.195 -49.844 -3.09 1 93.12 276 ASP A CA 1
ATOM 2193 C C . ASP A 1 276 ? 7.281 -51 -2.668 1 93.12 276 ASP A C 1
ATOM 2195 O O . ASP A 1 276 ? 6.199 -51.188 -3.236 1 93.12 276 ASP A O 1
ATOM 2199 N N . ARG A 1 277 ? 7.66 -51.75 -1.61 1 93.19 277 ARG A N 1
ATOM 2200 C CA . ARG A 1 277 ? 6.824 -52.812 -1.087 1 93.19 277 ARG A CA 1
ATOM 2201 C C . ARG A 1 277 ? 6.258 -52.469 0.283 1 93.19 277 ARG A C 1
ATOM 2203 O O . ARG A 1 277 ? 5.539 -53.25 0.892 1 93.19 277 ARG A O 1
ATOM 2210 N N . LEU A 1 278 ? 6.547 -51.312 0.664 1 95.81 278 LEU A N 1
ATOM 2211 C CA . LEU A 1 278 ? 6.078 -50.844 1.965 1 95.81 278 LEU A CA 1
ATOM 2212 C C . LEU A 1 278 ? 4.746 -50.094 1.831 1 95.81 278 LEU A C 1
ATOM 2214 O O . LEU A 1 278 ? 4.59 -49.25 0.952 1 95.81 278 LEU A O 1
ATOM 2218 N N . ALA A 1 279 ? 3.779 -50.469 2.637 1 96.75 279 ALA A N 1
ATOM 2219 C CA . ALA A 1 279 ? 2.576 -49.656 2.812 1 96.75 279 ALA A CA 1
ATOM 2220 C C . ALA A 1 279 ? 2.775 -48.594 3.896 1 96.75 279 ALA A C 1
ATOM 2222 O O . ALA A 1 279 ? 2.689 -48.906 5.09 1 96.75 279 ALA A O 1
ATOM 2223 N N . LYS A 1 280 ? 2.965 -47.406 3.455 1 96.44 280 LYS A N 1
ATOM 2224 C CA . LYS A 1 280 ? 3.205 -46.281 4.363 1 96.44 280 LYS A CA 1
ATOM 2225 C C . LYS A 1 280 ? 1.906 -45.562 4.688 1 96.44 280 LYS A C 1
ATOM 2227 O O . LYS A 1 280 ? 1.173 -45.156 3.781 1 96.44 280 LYS A O 1
ATOM 2232 N N . ALA A 1 281 ? 1.639 -45.406 5.973 1 96.69 281 ALA A N 1
ATOM 2233 C CA . ALA A 1 281 ? 0.442 -44.688 6.414 1 96.69 281 ALA A CA 1
ATOM 2234 C C . ALA A 1 281 ? 0.804 -43.344 7.055 1 96.69 281 ALA A C 1
ATOM 2236 O O . ALA A 1 281 ? 1.771 -43.25 7.816 1 96.69 281 ALA A O 1
ATOM 2237 N N . MET A 1 282 ? 0.054 -42.344 6.605 1 95.88 282 MET A N 1
ATOM 2238 C CA . MET A 1 282 ? 0.193 -41 7.18 1 95.88 282 MET A CA 1
ATOM 2239 C C . MET A 1 282 ? -1.159 -40.469 7.633 1 95.88 282 MET A C 1
ATOM 2241 O O . MET A 1 282 ? -2.172 -40.688 6.965 1 95.88 282 MET A O 1
ATOM 2245 N N . LEU A 1 283 ? -1.108 -39.781 8.766 1 95.81 283 LEU A N 1
ATOM 2246 C CA . LEU A 1 283 ? -2.348 -39.188 9.281 1 95.81 283 LEU A CA 1
ATOM 2247 C C . LEU A 1 283 ? -2.346 -37.688 9.156 1 95.81 283 LEU A C 1
ATOM 2249 O O . LEU A 1 283 ? -1.325 -37.031 9.398 1 95.81 283 LEU A O 1
ATOM 2253 N N . TYR A 1 284 ? -3.482 -37.188 8.727 1 94.88 284 TYR A N 1
ATOM 2254 C CA . TYR A 1 284 ? -3.656 -35.75 8.57 1 94.88 284 TYR A CA 1
ATOM 2255 C C . TYR A 1 284 ? -4.887 -35.25 9.328 1 94.88 284 TYR A C 1
ATOM 2257 O O . TYR A 1 284 ? -5.859 -36 9.484 1 94.88 284 TYR A O 1
ATOM 2265 N N . ARG A 1 285 ? -4.789 -34 9.773 1 91.88 285 ARG A N 1
ATOM 2266 C CA . ARG A 1 285 ? -5.918 -33.344 10.438 1 91.88 285 ARG A CA 1
ATOM 2267 C C . ARG A 1 285 ? -6.777 -32.594 9.43 1 91.88 285 ARG A C 1
ATOM 2269 O O . ARG A 1 285 ? -6.254 -31.922 8.539 1 91.88 285 ARG A O 1
ATOM 2276 N N . THR A 1 286 ? -8.055 -32.719 9.617 1 88.81 286 THR A N 1
ATOM 2277 C CA . THR A 1 286 ? -9.016 -31.922 8.852 1 88.81 286 THR A CA 1
ATOM 2278 C C . THR A 1 286 ? -9.938 -31.141 9.781 1 88.81 286 THR A C 1
ATOM 2280 O O . THR A 1 286 ? -9.766 -31.172 11 1 88.81 286 THR A O 1
ATOM 2283 N N . SER A 1 287 ? -10.898 -30.391 9.172 1 78.88 287 SER A N 1
ATOM 2284 C CA . SER A 1 287 ? -11.844 -29.625 9.969 1 78.88 287 SER A CA 1
ATOM 2285 C C . SER A 1 287 ? -12.797 -30.547 10.734 1 78.88 287 SER A C 1
ATOM 2287 O O . SER A 1 287 ? -13.281 -30.188 11.812 1 78.88 287 SER A O 1
ATOM 2289 N N . HIS A 1 288 ? -12.977 -31.688 10.242 1 82.19 288 HIS A N 1
ATOM 2290 C CA . HIS A 1 288 ? -14.008 -32.531 10.82 1 82.19 288 HIS A CA 1
ATOM 2291 C C . HIS A 1 288 ? -13.398 -33.781 11.461 1 82.19 288 HIS A C 1
ATOM 2293 O O . HIS A 1 288 ? -14.109 -34.594 12.078 1 82.19 288 HIS A O 1
ATOM 2299 N N . GLY A 1 289 ? -12.117 -33.906 11.344 1 87 289 GLY A N 1
ATOM 2300 C CA . GLY A 1 289 ? -11.523 -35.094 11.938 1 87 289 GLY A CA 1
ATOM 2301 C C . GLY A 1 289 ? -10.156 -35.438 11.367 1 87 289 GLY A C 1
ATOM 2302 O O . GLY A 1 289 ? -9.359 -34.531 11.078 1 87 289 GLY A O 1
ATOM 2303 N N . LEU A 1 290 ? -9.906 -36.812 11.359 1 92.94 290 LEU A N 1
ATOM 2304 C CA . LEU A 1 290 ? -8.617 -37.312 10.883 1 92.94 290 LEU A CA 1
ATOM 2305 C C . LEU A 1 290 ? -8.781 -38.156 9.625 1 92.94 290 LEU A C 1
ATOM 2307 O O . LEU A 1 290 ? -9.805 -38.812 9.445 1 92.94 290 LEU A O 1
ATOM 2311 N N . VAL A 1 291 ? -7.77 -38.094 8.82 1 95.88 291 VAL A N 1
ATOM 2312 C CA . VAL A 1 291 ? -7.746 -38.906 7.613 1 95.88 291 VAL A CA 1
ATOM 2313 C C . VAL A 1 291 ? -6.406 -39.625 7.508 1 95.88 291 VAL A C 1
ATOM 2315 O O . VAL A 1 291 ? -5.355 -39.031 7.793 1 95.88 291 VAL A O 1
ATOM 2318 N N . MET A 1 292 ? -6.48 -40.906 7.223 1 96.5 292 MET A N 1
ATOM 2319 C CA . MET A 1 292 ? -5.273 -41.688 6.996 1 96.5 292 MET A CA 1
ATOM 2320 C C . MET A 1 292 ? -5.016 -41.875 5.508 1 96.5 292 MET A C 1
ATOM 2322 O O . MET A 1 292 ? -5.879 -42.375 4.777 1 96.5 292 MET A O 1
ATOM 2326 N N . ALA A 1 293 ? -3.908 -41.469 5.09 1 98 293 ALA A N 1
ATOM 2327 C CA . ALA A 1 293 ? -3.451 -41.719 3.725 1 98 293 ALA A CA 1
ATOM 2328 C C . ALA A 1 293 ? -2.475 -42.906 3.676 1 98 293 ALA A C 1
ATOM 2330 O O . ALA A 1 293 ? -1.487 -42.906 4.414 1 98 293 ALA A O 1
ATOM 2331 N N . VAL A 1 294 ? -2.766 -43.844 2.848 1 97.88 294 VAL A N 1
ATOM 2332 C CA . VAL A 1 294 ? -1.896 -45 2.703 1 97.88 294 VAL A CA 1
ATOM 2333 C C . VAL A 1 294 ? -1.298 -45.031 1.299 1 97.88 294 VAL A C 1
ATOM 2335 O O . VAL A 1 294 ? -2.027 -45.125 0.307 1 97.88 294 VAL A O 1
ATOM 2338 N N . ILE A 1 295 ? -0 -44.969 1.272 1 97.5 295 ILE A N 1
ATOM 2339 C CA . ILE A 1 295 ? 0.704 -44.906 -0.004 1 97.5 295 ILE A CA 1
ATOM 2340 C C . ILE A 1 295 ? 1.88 -45.906 0.012 1 97.5 295 ILE A C 1
ATOM 2342 O O . ILE A 1 295 ? 2.219 -46.438 1.059 1 97.5 295 ILE A O 1
ATOM 2346 N N . ARG A 1 296 ? 2.389 -46.094 -1.234 1 95.56 296 ARG A N 1
ATOM 2347 C CA . ARG A 1 296 ? 3.637 -46.844 -1.289 1 95.56 296 ARG A CA 1
ATOM 2348 C C . ARG A 1 296 ? 4.762 -46.094 -0.582 1 95.56 296 ARG A C 1
ATOM 2350 O O . ARG A 1 296 ? 4.793 -44.844 -0.588 1 95.56 296 ARG A O 1
ATOM 2357 N N . GLY A 1 297 ? 5.715 -46.812 -0.083 1 95.12 297 GLY A N 1
ATOM 2358 C CA . GLY A 1 297 ? 6.773 -46.25 0.732 1 95.12 297 GLY A CA 1
ATOM 2359 C C . GLY A 1 297 ? 7.707 -45.344 -0.051 1 95.12 297 GLY A C 1
ATOM 2360 O O . GLY A 1 297 ? 8.336 -44.438 0.52 1 95.12 297 GLY A O 1
ATOM 2361 N N . ASP A 1 298 ? 7.832 -45.531 -1.303 1 94.56 298 ASP A N 1
ATOM 2362 C CA . ASP A 1 298 ? 8.742 -44.75 -2.113 1 94.56 298 ASP A CA 1
ATOM 2363 C C . ASP A 1 298 ? 8.031 -43.5 -2.674 1 94.56 298 ASP A C 1
ATOM 2365 O O . ASP A 1 298 ? 8.609 -42.781 -3.48 1 94.56 298 ASP A O 1
ATOM 2369 N N . HIS A 1 299 ? 6.832 -43.344 -2.277 1 95.44 299 HIS A N 1
ATOM 2370 C CA . HIS A 1 299 ? 6.07 -42.219 -2.758 1 95.44 299 HIS A CA 1
ATOM 2371 C C . HIS A 1 299 ? 5.859 -41.188 -1.648 1 95.44 299 HIS A C 1
ATOM 2373 O O . HIS A 1 299 ? 6.211 -41.438 -0.493 1 95.44 299 HIS A O 1
ATOM 2379 N N . GLN A 1 300 ? 5.359 -39.969 -2.113 1 95.5 300 GLN A N 1
ATOM 2380 C CA . GLN A 1 300 ? 5 -38.875 -1.199 1 95.5 300 GLN A CA 1
ATOM 2381 C C . GLN A 1 300 ? 3.537 -38.469 -1.374 1 95.5 300 GLN A C 1
ATOM 2383 O O . GLN A 1 300 ? 3.033 -38.406 -2.498 1 95.5 300 GLN A O 1
ATOM 2388 N N . VAL A 1 301 ? 2.902 -38.188 -0.241 1 96.88 301 VAL A N 1
ATOM 2389 C CA . VAL A 1 301 ? 1.5 -37.781 -0.302 1 96.88 301 VAL A CA 1
ATOM 2390 C C . VAL A 1 301 ? 1.392 -36.344 -0.85 1 96.88 301 VAL A C 1
ATOM 2392 O O . VAL A 1 301 ? 2.184 -35.469 -0.488 1 96.88 301 VAL A O 1
ATOM 2395 N N . SER A 1 302 ? 0.496 -36.188 -1.785 1 95.5 302 SER A N 1
ATOM 2396 C CA . SER A 1 302 ? 0.08 -34.844 -2.16 1 95.5 302 SER A CA 1
ATOM 2397 C C . SER A 1 302 ? -1.104 -34.375 -1.32 1 95.5 302 SER A C 1
ATOM 2399 O O . SER A 1 302 ? -2.23 -34.844 -1.511 1 95.5 302 SER A O 1
ATOM 2401 N N . GLN A 1 303 ? -0.817 -33.375 -0.552 1 92.56 303 GLN A N 1
ATOM 2402 C CA . GLN A 1 303 ? -1.895 -32.875 0.292 1 92.56 303 GLN A CA 1
ATOM 2403 C C . GLN A 1 303 ? -3.018 -32.281 -0.548 1 92.56 303 GLN A C 1
ATOM 2405 O O . GLN A 1 303 ? -4.191 -32.406 -0.197 1 92.56 303 GLN A O 1
ATOM 2410 N N . GLU A 1 304 ? -2.652 -31.703 -1.639 1 91.88 304 GLU A N 1
ATOM 2411 C CA . GLU A 1 304 ? -3.639 -31.094 -2.525 1 91.88 304 GLU A CA 1
ATOM 2412 C C . GLU A 1 304 ? -4.582 -32.125 -3.107 1 91.88 304 GLU A C 1
ATOM 2414 O O . GLU A 1 304 ? -5.801 -31.938 -3.135 1 91.88 304 GLU A O 1
ATOM 2419 N N . LYS A 1 305 ? -4.062 -33.219 -3.58 1 93.62 305 LYS A N 1
ATOM 2420 C CA . LYS A 1 305 ? -4.883 -34.281 -4.137 1 93.62 305 LYS A CA 1
ATOM 2421 C C . LYS A 1 305 ? -5.738 -34.938 -3.059 1 93.62 305 LYS A C 1
ATOM 2423 O O . LYS A 1 305 ? -6.895 -35.281 -3.301 1 93.62 305 LYS A O 1
ATOM 2428 N N . LEU A 1 306 ? -5.121 -35.094 -1.91 1 94.62 306 LEU A N 1
ATOM 2429 C CA . LEU A 1 306 ? -5.867 -35.656 -0.79 1 94.62 306 LEU A CA 1
ATOM 2430 C C . LEU A 1 306 ? -7.062 -34.781 -0.436 1 94.62 306 LEU A C 1
ATOM 2432 O O . LEU A 1 306 ? -8.164 -35.281 -0.202 1 94.62 306 LEU A O 1
ATOM 2436 N N . ASN A 1 307 ? -6.832 -33.531 -0.428 1 91.25 307 ASN A N 1
ATOM 2437 C CA . ASN A 1 307 ? -7.898 -32.562 -0.18 1 91.25 307 ASN A CA 1
ATOM 2438 C C . ASN A 1 307 ? -9.055 -32.719 -1.162 1 91.25 307 ASN A C 1
ATOM 2440 O O . ASN A 1 307 ? -10.219 -32.688 -0.77 1 91.25 307 ASN A O 1
ATOM 2444 N N . GLN A 1 308 ? -8.75 -32.906 -2.32 1 87.38 308 GLN A N 1
ATOM 2445 C CA . GLN A 1 308 ? -9.758 -33.031 -3.365 1 87.38 308 GLN A CA 1
ATOM 2446 C C . GLN A 1 308 ? -10.578 -34.312 -3.193 1 87.38 308 GLN A C 1
ATOM 2448 O O . GLN A 1 308 ? -11.789 -34.312 -3.412 1 87.38 308 GLN A O 1
ATOM 2453 N N . VAL A 1 309 ? -9.93 -35.312 -2.805 1 92 309 VAL A N 1
ATOM 2454 C CA . VAL A 1 309 ? -10.57 -36.625 -2.678 1 92 309 VAL A CA 1
ATOM 2455 C C . VAL A 1 309 ? -11.539 -36.625 -1.498 1 92 309 VAL A C 1
ATOM 2457 O O . VAL A 1 309 ? -12.664 -37.094 -1.603 1 92 309 VAL A O 1
ATOM 2460 N N . ILE A 1 310 ? -11.109 -36.031 -0.422 1 90.94 310 ILE A N 1
ATOM 2461 C CA . ILE A 1 310 ? -11.938 -36.062 0.779 1 90.94 310 ILE A CA 1
ATOM 2462 C C . ILE A 1 310 ? -12.875 -34.875 0.799 1 90.94 310 ILE A C 1
ATOM 2464 O O . ILE A 1 310 ? -13.742 -34.75 1.67 1 90.94 310 ILE A O 1
ATOM 2468 N N . ALA A 1 311 ? -12.719 -33.906 -0.087 1 82 311 ALA A N 1
ATOM 2469 C CA . ALA A 1 311 ? -13.547 -32.719 -0.222 1 82 311 ALA A CA 1
ATOM 2470 C C . ALA A 1 311 ? -13.562 -31.906 1.072 1 82 311 ALA A C 1
ATOM 2472 O O . ALA A 1 311 ? -14.609 -31.422 1.504 1 82 311 ALA A O 1
ATOM 2473 N N . GLU A 1 312 ? -12.477 -31.938 1.791 1 82.38 312 GLU A N 1
ATOM 2474 C CA . GLU A 1 312 ? -12.266 -31.188 3.023 1 82.38 312 GLU A CA 1
ATOM 2475 C C . GLU A 1 312 ? -10.836 -30.672 3.115 1 82.38 312 GLU A C 1
ATOM 2477 O O . GLU A 1 312 ? -9.891 -31.375 2.752 1 82.38 312 GLU A O 1
ATOM 2482 N N . PRO A 1 313 ? -10.727 -29.5 3.617 1 82.75 313 PRO A N 1
ATOM 2483 C CA . PRO A 1 313 ? -9.367 -28.953 3.719 1 82.75 313 PRO A CA 1
ATOM 2484 C C . PRO A 1 313 ? -8.508 -29.703 4.727 1 82.75 313 PRO A C 1
ATOM 2486 O O . PRO A 1 313 ? -8.969 -30.016 5.828 1 82.75 313 PRO A O 1
ATOM 2489 N N . ILE A 1 314 ? -7.277 -30 4.305 1 86.5 314 ILE A N 1
ATOM 2490 C CA . ILE A 1 314 ? -6.277 -30.594 5.191 1 86.5 314 ILE A CA 1
ATOM 2491 C C . ILE A 1 314 ? -5.562 -29.469 5.961 1 86.5 314 ILE A C 1
ATOM 2493 O O . ILE A 1 314 ? -5.035 -28.531 5.359 1 86.5 314 ILE A O 1
ATOM 2497 N N . LEU A 1 315 ? -5.543 -29.5 7.215 1 82.56 315 LEU A N 1
ATOM 2498 C CA . LEU A 1 315 ? -4.941 -28.469 8.055 1 82.56 315 LEU A CA 1
ATOM 2499 C C . LEU A 1 315 ? -3.461 -28.766 8.297 1 82.56 315 LEU A C 1
ATOM 2501 O O . LEU A 1 315 ? -2.678 -27.844 8.555 1 82.56 315 LEU A O 1
ATOM 2505 N N . GLY A 1 316 ? -3.098 -30.031 8.25 1 86 316 GLY A N 1
ATOM 2506 C CA . GLY A 1 316 ? -1.725 -30.469 8.469 1 86 316 GLY A CA 1
ATOM 2507 C C . GLY A 1 316 ? -1.613 -31.891 8.984 1 86 316 GLY A C 1
ATOM 2508 O O . GLY A 1 316 ? -2.627 -32.562 9.172 1 86 316 GLY A O 1
ATOM 2509 N N . PRO A 1 317 ? -0.342 -32.25 9.094 1 91.38 317 PRO A N 1
ATOM 2510 C CA . PRO A 1 317 ? -0.154 -33.562 9.68 1 91.38 317 PRO A CA 1
ATOM 2511 C C . PRO A 1 317 ? -0.658 -33.656 11.117 1 91.38 317 PRO A C 1
ATOM 2513 O O . PRO A 1 317 ? -0.597 -32.688 11.859 1 91.38 317 PRO A O 1
ATOM 2516 N N . ALA A 1 318 ? -1.174 -34.844 11.414 1 92.5 318 ALA A N 1
ATOM 2517 C CA . ALA A 1 318 ? -1.608 -35.062 12.789 1 92.5 318 ALA A CA 1
ATOM 2518 C C . ALA A 1 318 ? -0.423 -35.031 13.75 1 92.5 318 ALA A C 1
ATOM 2520 O O . ALA A 1 318 ? 0.661 -35.531 13.422 1 92.5 318 ALA A O 1
ATOM 2521 N N . ASP A 1 319 ? -0.755 -34.5 14.914 1 89.81 319 ASP A N 1
ATOM 2522 C CA . ASP A 1 319 ? 0.311 -34.469 15.906 1 89.81 319 ASP A CA 1
ATOM 2523 C C . ASP A 1 319 ? 0.136 -35.562 16.953 1 89.81 319 ASP A C 1
ATOM 2525 O O . ASP A 1 319 ? -0.762 -36.406 16.828 1 89.81 319 ASP A O 1
ATOM 2529 N N . GLY A 1 320 ? 1.127 -35.562 17.938 1 89.75 320 GLY A N 1
ATOM 2530 C CA . GLY A 1 320 ? 1.12 -36.594 18.953 1 89.75 320 GLY A CA 1
ATOM 2531 C C . GLY A 1 320 ? -0.173 -36.625 19.75 1 89.75 320 GLY A C 1
ATOM 2532 O O . GLY A 1 320 ? -0.667 -37.719 20.078 1 89.75 320 GLY A O 1
ATOM 2533 N N . LYS A 1 321 ? -0.749 -35.531 20.031 1 88.19 321 LYS A N 1
ATOM 2534 C CA . LYS A 1 321 ? -1.992 -35.438 20.797 1 88.19 321 LYS A CA 1
ATOM 2535 C C . LYS A 1 321 ? -3.156 -36.031 20 1 88.19 321 LYS A C 1
ATOM 2537 O O . LYS A 1 321 ? -4.004 -36.719 20.562 1 88.19 321 LYS A O 1
ATOM 2542 N N . ASP A 1 322 ? -3.166 -35.75 18.672 1 90.56 322 ASP A N 1
ATOM 2543 C CA . ASP A 1 322 ? -4.191 -36.312 17.781 1 90.56 322 ASP A CA 1
ATOM 2544 C C . ASP A 1 322 ? -4.164 -37.812 17.797 1 90.56 322 ASP A C 1
ATOM 2546 O O . ASP A 1 322 ? -5.211 -38.469 17.891 1 90.56 322 ASP A O 1
ATOM 2550 N N . LEU A 1 323 ? -2.963 -38.344 17.734 1 91.56 323 LEU A N 1
ATOM 2551 C CA 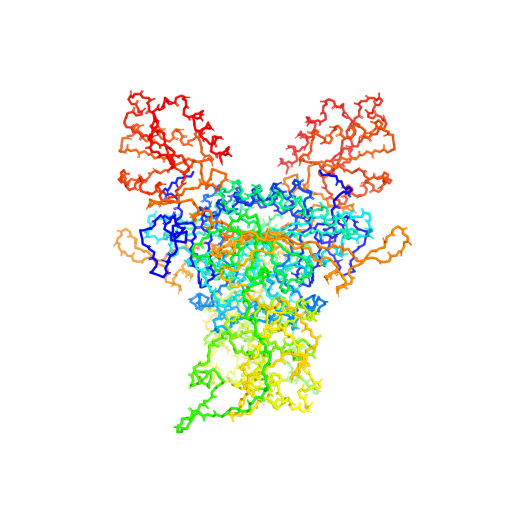. LEU A 1 323 ? -2.771 -39.781 17.625 1 91.56 323 LEU A CA 1
ATOM 2552 C C . LEU A 1 323 ? -3.137 -40.469 18.938 1 91.56 323 LEU A C 1
ATOM 2554 O O . LEU A 1 323 ? -3.799 -41.531 18.938 1 91.56 323 LEU A O 1
ATOM 2558 N N . ALA A 1 324 ? -2.705 -39.844 20 1 90.75 324 ALA A N 1
ATOM 2559 C CA . ALA A 1 324 ? -3.008 -40.406 21.312 1 90.75 324 ALA A CA 1
ATOM 2560 C C . ALA A 1 324 ? -4.516 -40.469 21.547 1 90.75 324 ALA A C 1
ATOM 2562 O O . ALA A 1 324 ? -5.004 -41.406 22.219 1 90.75 324 ALA A O 1
ATOM 2563 N N . GLY A 1 325 ? -5.184 -39.531 21.031 1 90.12 325 GLY A N 1
ATOM 2564 C CA . GLY A 1 325 ? -6.625 -39.469 21.219 1 90.12 325 GLY A CA 1
ATOM 2565 C C . GLY A 1 325 ? -7.355 -40.656 20.641 1 90.12 325 GLY A C 1
ATOM 2566 O O . GLY A 1 325 ? -8.469 -40.969 21.047 1 90.12 325 GLY A O 1
ATOM 2567 N N . ILE A 1 326 ? -6.766 -41.312 19.672 1 92.31 326 ILE A N 1
ATOM 2568 C CA . ILE A 1 326 ? -7.422 -42.469 19.062 1 92.31 326 ILE A CA 1
ATOM 2569 C C . ILE A 1 326 ? -6.582 -43.719 19.297 1 92.31 326 ILE A C 1
ATOM 2571 O O . ILE A 1 326 ? -6.684 -44.688 18.547 1 92.31 326 ILE A O 1
ATOM 2575 N N . ASN A 1 327 ? -5.648 -43.656 20.156 1 91.5 327 ASN A N 1
ATOM 2576 C CA . ASN A 1 327 ? -4.828 -44.781 20.625 1 91.5 327 ASN A CA 1
ATOM 2577 C C . ASN A 1 327 ? -3.9 -45.281 19.531 1 91.5 327 ASN A C 1
ATOM 2579 O O . ASN A 1 327 ? -3.783 -46.5 19.328 1 91.5 327 ASN A O 1
ATOM 2583 N N . LEU A 1 328 ? -3.404 -44.344 18.797 1 92.5 328 LEU A N 1
ATOM 2584 C CA . LEU A 1 328 ? -2.396 -44.688 17.797 1 92.5 328 LEU A CA 1
ATOM 2585 C C . LEU A 1 328 ? -1.073 -44 18.109 1 92.5 328 LEU A C 1
ATOM 2587 O O . LEU A 1 328 ? -1.032 -43.062 18.922 1 92.5 328 LEU A O 1
ATOM 2591 N N . SER A 1 329 ? -0.029 -44.594 17.531 1 85.75 329 SER A N 1
ATOM 2592 C CA . SER A 1 329 ? 1.297 -44 17.641 1 85.75 329 SER A CA 1
ATOM 2593 C C . SER A 1 329 ? 1.961 -43.875 16.281 1 85.75 329 SER A C 1
ATOM 2595 O O . SER A 1 329 ? 1.711 -44.656 15.367 1 85.75 329 SER A O 1
ATOM 2597 N N . GLY A 1 330 ? 2.916 -42.906 16.141 1 83.44 330 GLY A N 1
ATOM 2598 C CA . GLY A 1 330 ? 3.473 -42.406 14.891 1 83.44 330 GLY A CA 1
ATOM 2599 C C . GLY A 1 330 ? 4.352 -43.438 14.195 1 83.44 330 GLY A C 1
ATOM 2600 O O . GLY A 1 330 ? 4.125 -43.781 13.031 1 83.44 330 GLY A O 1
ATOM 2601 N N . PRO A 1 331 ? 5.254 -44.125 14.773 1 86.31 331 PRO A N 1
ATOM 2602 C CA . PRO A 1 331 ? 6.309 -44.875 14.094 1 86.31 331 PRO A CA 1
ATOM 2603 C C . PRO A 1 331 ? 5.805 -46.188 13.477 1 86.31 331 PRO A C 1
ATOM 2605 O O . PRO A 1 331 ? 6.484 -46.781 12.633 1 86.31 331 PRO A O 1
ATOM 2608 N N . TRP A 1 332 ? 4.598 -46.688 13.812 1 91 332 TRP A N 1
ATOM 2609 C CA . TRP A 1 332 ? 4.137 -48 13.375 1 91 332 TRP A CA 1
ATOM 2610 C C . TRP A 1 332 ? 2.742 -47.906 12.758 1 91 332 TRP A C 1
ATOM 2612 O O . TRP A 1 332 ? 2.004 -48.906 12.727 1 91 332 TRP A O 1
ATOM 2622 N N . LEU A 1 333 ? 2.4 -46.781 12.234 1 94.25 333 LEU A N 1
ATOM 2623 C CA . LEU A 1 333 ? 1.059 -46.531 11.727 1 94.25 333 LEU A CA 1
ATOM 2624 C C . LEU A 1 333 ? 0.716 -47.5 10.602 1 94.25 333 LEU A C 1
ATOM 2626 O O . LEU A 1 333 ? 1.556 -47.812 9.742 1 94.25 333 LEU A O 1
ATOM 2630 N N . SER A 1 334 ? -0.512 -47.938 10.672 1 95.69 334 SER A N 1
ATOM 2631 C CA . SER A 1 334 ? -0.979 -48.938 9.711 1 95.69 334 SER A CA 1
ATOM 2632 C C . SER A 1 334 ? -2.5 -48.938 9.609 1 95.69 334 SER A C 1
ATOM 2634 O O . SER A 1 334 ? -3.193 -48.656 10.578 1 95.69 334 SER A O 1
ATOM 2636 N N . PRO A 1 335 ? -2.918 -49.219 8.398 1 95.94 335 PRO A N 1
ATOM 2637 C CA . PRO A 1 335 ? -4.367 -49.375 8.297 1 95.94 335 PRO A CA 1
ATOM 2638 C C . PRO A 1 335 ? -4.852 -50.688 8.906 1 95.94 335 PRO A C 1
ATOM 2640 O O . PRO A 1 335 ? -6.059 -50.938 8.984 1 95.94 335 PRO A O 1
ATOM 2643 N N . LEU A 1 336 ? -3.936 -51.5 9.305 1 95.94 336 LEU A N 1
ATOM 2644 C CA . LEU A 1 336 ? -4.266 -52.781 9.898 1 95.94 336 LEU A CA 1
ATOM 2645 C C . LEU A 1 336 ? -4.395 -52.688 11.414 1 95.94 336 LEU A C 1
ATOM 2647 O O . LEU A 1 336 ? -3.779 -51.812 12.031 1 95.94 336 LEU A O 1
ATOM 2651 N N . ASP A 1 337 ? -5.238 -53.531 11.992 1 94.5 337 ASP A N 1
ATOM 2652 C CA . ASP A 1 337 ? -5.375 -53.688 13.43 1 94.5 337 ASP A CA 1
ATOM 2653 C C . ASP A 1 337 ? -5.645 -52.375 14.125 1 94.5 337 ASP A C 1
ATOM 2655 O O . ASP A 1 337 ? -5.023 -52.031 15.141 1 94.5 337 ASP A O 1
ATOM 2659 N N . LEU A 1 338 ? -6.484 -51.594 13.5 1 95.06 338 LEU A N 1
ATOM 2660 C CA . LEU A 1 338 ? -6.855 -50.312 14.078 1 95.06 338 LEU A CA 1
ATOM 2661 C C . LEU A 1 338 ? -7.668 -50.5 15.352 1 95.06 338 LEU A C 1
ATOM 2663 O O . LEU A 1 338 ? -8.586 -51.312 15.391 1 95.06 338 LEU A O 1
ATOM 2667 N N . PRO A 1 339 ? -7.297 -49.719 16.375 1 93.31 339 PRO A N 1
ATOM 2668 C CA . PRO A 1 339 ? -8.148 -49.75 17.562 1 93.31 339 PRO A CA 1
ATOM 2669 C C . PRO A 1 339 ? -9.586 -49.312 17.266 1 93.31 339 PRO A C 1
ATOM 2671 O O . PRO A 1 339 ? -9.836 -48.656 16.25 1 93.31 339 PRO A O 1
ATOM 2674 N N . ASP A 1 340 ? -10.508 -49.656 18.141 1 92.06 340 ASP A N 1
ATOM 2675 C CA . ASP A 1 340 ? -11.93 -49.344 17.953 1 92.06 340 ASP A CA 1
ATOM 2676 C C . ASP A 1 340 ? -12.164 -47.844 17.797 1 92.06 340 ASP A C 1
ATOM 2678 O O . ASP A 1 340 ? -12.945 -47.438 16.953 1 92.06 340 ASP A O 1
ATOM 2682 N N . GLU A 1 341 ? -11.445 -47.125 18.547 1 90.5 341 GLU A N 1
ATOM 2683 C CA . GLU A 1 341 ? -11.594 -45.656 18.516 1 90.5 341 GLU A CA 1
ATOM 2684 C C . GLU A 1 341 ? -11.156 -45.094 17.172 1 90.5 341 GLU A C 1
ATOM 2686 O O . GLU A 1 341 ? -11.789 -44.188 16.641 1 90.5 341 GLU A O 1
ATOM 2691 N N . ALA A 1 342 ? -10.164 -45.656 16.656 1 91 342 ALA A N 1
ATOM 2692 C CA . ALA A 1 342 ? -9.617 -45.188 15.383 1 91 342 ALA A CA 1
ATOM 2693 C C . ALA A 1 342 ? -10.523 -45.625 14.227 1 91 342 ALA A C 1
ATOM 2695 O O . ALA A 1 342 ? -10.695 -44.875 13.266 1 91 342 ALA A O 1
ATOM 2696 N N . GLN A 1 343 ? -11.055 -46.75 14.32 1 88.12 343 GLN A N 1
ATOM 2697 C CA . GLN A 1 343 ? -11.914 -47.25 13.25 1 88.12 343 GLN A CA 1
ATOM 2698 C C . GLN A 1 343 ? -13.141 -46.375 13.062 1 88.12 343 GLN A C 1
ATOM 2700 O O . GLN A 1 343 ? -13.594 -46.188 11.938 1 88.12 343 GLN A O 1
ATOM 2705 N N . GLU A 1 344 ? -13.586 -45.812 14.109 1 85.25 344 GLU A N 1
ATOM 2706 C CA . GLU A 1 344 ? -14.789 -44.969 14.07 1 85.25 344 GLU A CA 1
ATOM 2707 C C . GLU A 1 344 ? -14.453 -43.562 13.625 1 85.25 344 GLU A C 1
ATOM 2709 O O . GLU A 1 344 ? -15.281 -42.875 13.008 1 85.25 344 GLU A O 1
ATOM 2714 N N . ALA A 1 345 ? -13.289 -43.219 13.789 1 86.5 345 ALA A N 1
ATOM 2715 C CA . ALA A 1 345 ? -12.953 -41.812 13.656 1 86.5 345 ALA A CA 1
ATOM 2716 C C . ALA A 1 345 ? -12.219 -41.531 12.352 1 86.5 345 ALA A C 1
ATOM 2718 O O . ALA A 1 345 ? -12.25 -40.406 11.836 1 86.5 345 ALA A O 1
ATOM 2719 N N . LEU A 1 346 ? -11.641 -42.531 11.805 1 91.19 346 LEU A N 1
ATOM 2720 C CA . LEU A 1 346 ? -10.703 -42.312 10.711 1 91.19 346 LEU A CA 1
ATOM 2721 C C . LEU A 1 346 ? -11.367 -42.562 9.367 1 91.19 346 LEU A C 1
ATOM 2723 O O . LEU A 1 346 ? -12.125 -43.531 9.219 1 91.19 346 LEU A O 1
ATOM 2727 N N . SER A 1 347 ? -11.172 -41.625 8.484 1 93.31 347 SER A N 1
ATOM 2728 C CA . SER A 1 347 ? -11.375 -41.906 7.062 1 93.31 347 SER A CA 1
ATOM 2729 C C . SER A 1 347 ? -10.086 -42.375 6.402 1 93.31 347 SER A C 1
ATOM 2731 O O . SER A 1 347 ? -9.047 -41.75 6.535 1 93.31 347 SER A O 1
ATOM 2733 N N . ILE A 1 348 ? -10.125 -43.562 5.719 1 96.31 348 ILE A N 1
ATOM 2734 C CA . ILE A 1 348 ? -8.922 -44.125 5.117 1 96.31 348 ILE A CA 1
ATOM 2735 C C . ILE A 1 348 ? -8.953 -43.906 3.607 1 96.31 348 ILE A C 1
ATOM 2737 O O . ILE A 1 348 ? -9.922 -44.25 2.939 1 96.31 348 ILE A O 1
ATOM 2741 N N . VAL A 1 349 ? -7.887 -43.281 3.094 1 98.06 349 VAL A N 1
ATOM 2742 C CA . VAL A 1 349 ? -7.699 -43.094 1.659 1 98.06 349 VAL A CA 1
ATOM 2743 C C . VAL A 1 349 ? -6.457 -43.844 1.198 1 98.06 349 VAL A C 1
ATOM 2745 O O . VAL A 1 349 ? -5.359 -43.625 1.711 1 98.06 349 VAL A O 1
ATOM 2748 N N . VAL A 1 350 ? -6.645 -44.719 0.215 1 98 350 VAL A N 1
ATOM 2749 C CA . VAL A 1 350 ? -5.543 -45.531 -0.317 1 98 350 VAL A CA 1
ATOM 2750 C C . VAL A 1 350 ? -5.195 -45.031 -1.728 1 98 350 VAL A C 1
ATOM 2752 O O . VAL A 1 350 ? -6.09 -44.812 -2.541 1 98 350 VAL A O 1
ATOM 2755 N N . ASP A 1 351 ? -3.898 -44.938 -1.897 1 97.69 351 ASP A N 1
ATOM 2756 C CA . ASP A 1 351 ? -3.449 -44.562 -3.234 1 97.69 351 ASP A CA 1
ATOM 2757 C C . ASP A 1 351 ? -3.725 -45.656 -4.238 1 97.69 351 ASP A C 1
ATOM 2759 O O . ASP A 1 351 ? -3.553 -46.844 -3.926 1 97.69 351 ASP A O 1
ATOM 2763 N N . GLU A 1 352 ? -4.109 -45.281 -5.41 1 95.25 352 GLU A N 1
ATOM 2764 C CA . GLU A 1 352 ? -4.504 -46.25 -6.434 1 95.25 352 GLU A CA 1
ATOM 2765 C C . GLU A 1 352 ? -3.338 -47.156 -6.812 1 95.25 352 GLU A C 1
ATOM 2767 O O . GLU A 1 352 ? -3.537 -48.344 -7.129 1 95.25 352 GLU A O 1
ATOM 2772 N N . ASN A 1 353 ? -2.133 -46.625 -6.793 1 92.25 353 ASN A N 1
ATOM 2773 C CA . ASN A 1 353 ? -0.966 -47.438 -7.129 1 92.25 353 ASN A CA 1
ATOM 2774 C C . ASN A 1 353 ? -0.705 -48.531 -6.07 1 92.25 353 ASN A C 1
ATOM 2776 O O . ASN A 1 353 ? -0.287 -49.625 -6.398 1 92.25 353 ASN A O 1
ATOM 2780 N N . LEU A 1 354 ? -0.851 -48.156 -4.883 1 93.75 354 LEU A N 1
ATOM 2781 C CA . LEU A 1 354 ? -0.723 -49.125 -3.814 1 93.75 354 LEU A CA 1
ATOM 2782 C C . LEU A 1 354 ? -1.818 -50.188 -3.914 1 93.75 354 LEU A C 1
ATOM 2784 O O . LEU A 1 354 ? -1.555 -51.375 -3.74 1 93.75 354 LEU A O 1
ATOM 2788 N N . ALA A 1 355 ? -3.035 -49.75 -4.137 1 94.12 355 ALA A N 1
ATOM 2789 C CA . ALA A 1 355 ? -4.176 -50.656 -4.25 1 94.12 355 ALA A CA 1
ATOM 2790 C C . ALA A 1 355 ? -3.957 -51.688 -5.363 1 94.12 355 ALA A C 1
ATOM 2792 O O . ALA A 1 355 ? -4.418 -52.812 -5.266 1 94.12 355 ALA A O 1
ATOM 2793 N N . ALA A 1 356 ? -3.295 -51.25 -6.344 1 90.25 356 ALA A N 1
ATOM 2794 C CA . ALA A 1 356 ? -3.041 -52.094 -7.492 1 90.25 356 ALA A CA 1
ATOM 2795 C C . ALA A 1 356 ? -1.885 -53.062 -7.215 1 90.25 356 ALA A C 1
ATOM 2797 O O . ALA A 1 356 ? -1.727 -54.062 -7.902 1 90.25 356 ALA A O 1
ATOM 2798 N N . GLY A 1 357 ? -1.101 -52.75 -6.25 1 88.75 357 GLY A N 1
ATOM 2799 C CA . GLY A 1 357 ? 0.03 -53.594 -5.898 1 88.75 357 GLY A CA 1
ATOM 2800 C C . GLY A 1 357 ? -0.355 -54.781 -5.031 1 88.75 357 GLY A C 1
ATOM 2801 O O . GLY A 1 357 ? -1.509 -54.906 -4.613 1 88.75 357 GLY A O 1
ATOM 2802 N N . CYS A 1 358 ? 0.752 -55.688 -4.828 1 91.62 358 CYS A N 1
ATOM 2803 C CA . CYS A 1 358 ? 0.469 -56.875 -4.039 1 91.62 358 CYS A CA 1
ATOM 2804 C C . CYS A 1 358 ? 1.623 -57.188 -3.098 1 91.62 358 CYS A C 1
ATOM 2806 O O . CYS A 1 358 ? 2.75 -56.75 -3.314 1 91.62 358 CYS A O 1
ATOM 2808 N N . ASN A 1 359 ? 1.266 -57.969 -2.062 1 95.38 359 ASN A N 1
ATOM 2809 C CA . ASN A 1 359 ? 2.223 -58.531 -1.127 1 95.38 359 ASN A CA 1
ATOM 2810 C C . ASN A 1 359 ? 3.076 -57.469 -0.459 1 95.38 359 ASN A C 1
ATOM 2812 O O . ASN A 1 359 ? 4.305 -57.562 -0.476 1 95.38 359 ASN A O 1
ATOM 2816 N N . LEU A 1 360 ? 2.379 -56.531 0.144 1 95.88 360 LEU A N 1
ATOM 2817 C CA . LEU A 1 360 ? 3.035 -55.375 0.751 1 95.88 360 LEU A CA 1
ATOM 2818 C C . LEU A 1 360 ? 3.5 -55.719 2.166 1 95.88 360 LEU A C 1
ATOM 2820 O O . LEU A 1 360 ? 3.057 -56.688 2.762 1 95.88 360 LEU A O 1
ATOM 2824 N N . PHE A 1 361 ? 4.457 -54.938 2.584 1 96.5 361 PHE A N 1
ATOM 2825 C CA . PHE A 1 361 ? 4.906 -54.906 3.971 1 96.5 361 PHE A CA 1
ATOM 2826 C C . PHE A 1 361 ? 4.238 -53.781 4.738 1 96.5 361 PHE A C 1
ATOM 2828 O O . PHE A 1 361 ? 4.168 -52.656 4.254 1 96.5 361 PHE A O 1
ATOM 2835 N N . ALA A 1 362 ? 3.646 -54.031 5.91 1 97 362 ALA A N 1
ATOM 2836 C CA . ALA A 1 362 ? 2.918 -53.031 6.66 1 97 362 ALA A CA 1
ATOM 2837 C C . ALA A 1 362 ? 3.104 -53.219 8.164 1 97 362 ALA A C 1
ATOM 2839 O O . ALA A 1 362 ? 3.455 -54.281 8.625 1 97 362 ALA A O 1
ATOM 2840 N N . GLY A 1 363 ? 2.893 -52.125 8.852 1 95.12 363 GLY A N 1
ATOM 2841 C CA . GLY A 1 363 ? 2.871 -52.219 10.297 1 95.12 363 GLY A CA 1
ATOM 2842 C C . GLY A 1 363 ? 1.577 -52.781 10.844 1 95.12 363 GLY A C 1
ATOM 2843 O O . GLY A 1 363 ? 0.737 -53.281 10.086 1 95.12 363 GLY A O 1
ATOM 2844 N N . SER A 1 364 ? 1.455 -52.812 12.219 1 93.69 364 SER A N 1
ATOM 2845 C CA . SER A 1 364 ? 0.269 -53.312 12.891 1 93.69 364 SER A CA 1
ATOM 2846 C C . SER A 1 364 ? -0.216 -52.375 13.977 1 93.69 364 SER A C 1
ATOM 2848 O O . SER A 1 364 ? -1.069 -52.719 14.789 1 93.69 364 SER A O 1
ATOM 2850 N N . ASN A 1 365 ? 0.356 -51.156 13.969 1 94.06 365 ASN A N 1
ATOM 2851 C CA . ASN A 1 365 ? 0.076 -50.156 15.008 1 94.06 365 ASN A CA 1
ATOM 2852 C C . ASN A 1 365 ? 0.611 -50.625 16.359 1 94.06 365 ASN A C 1
ATOM 2854 O O . ASN A 1 365 ? 0.309 -50 17.391 1 94.06 365 ASN A O 1
ATOM 2858 N N . ARG A 1 366 ? 1.381 -51.688 16.438 1 91.12 366 ARG A N 1
ATOM 2859 C CA . ARG A 1 366 ? 2.082 -52.156 17.641 1 91.12 366 ARG A CA 1
ATOM 2860 C C . ARG A 1 366 ? 3.59 -52.188 17.406 1 91.12 366 ARG A C 1
ATOM 2862 O O . ARG A 1 366 ? 4.062 -52.656 16.375 1 91.12 366 ARG A O 1
ATOM 2869 N N . PRO A 1 367 ? 4.27 -51.75 18.438 1 90.62 367 PRO A N 1
ATOM 2870 C CA . PRO A 1 367 ? 5.723 -51.688 18.266 1 90.62 367 PRO A CA 1
ATOM 2871 C C . PRO A 1 367 ? 6.348 -53.062 17.969 1 90.62 367 PRO A C 1
ATOM 2873 O O . PRO A 1 367 ? 6.098 -54.031 18.672 1 90.62 367 PRO A O 1
ATOM 2876 N N . GLY A 1 368 ? 7.012 -53.062 16.875 1 89.62 368 GLY A N 1
ATOM 2877 C CA . GLY A 1 368 ? 7.809 -54.219 16.531 1 89.62 368 GLY A CA 1
ATOM 2878 C C . GLY A 1 368 ? 7.012 -55.312 15.82 1 89.62 368 GLY A C 1
ATOM 2879 O O . GLY A 1 368 ? 7.57 -56.344 15.422 1 89.62 368 GLY A O 1
ATOM 2880 N N . GLU A 1 369 ? 5.801 -55.156 15.727 1 93.38 369 GLU A N 1
ATOM 2881 C CA . GLU A 1 369 ? 4.953 -56.125 15.062 1 93.38 369 GLU A CA 1
ATOM 2882 C C . GLU A 1 369 ? 4.527 -55.656 13.672 1 93.38 369 GLU A C 1
ATOM 2884 O O . GLU A 1 369 ? 3.891 -54.594 13.539 1 93.38 369 GLU A O 1
ATOM 2889 N N . CYS A 1 370 ? 4.863 -56.469 12.664 1 96.25 370 CYS A N 1
ATOM 2890 C CA . CYS A 1 370 ? 4.555 -56.125 11.281 1 96.25 370 CYS A CA 1
ATOM 2891 C C . CYS A 1 370 ? 3.967 -57.312 10.531 1 96.25 370 CYS A C 1
ATOM 2893 O O . CYS A 1 370 ? 3.879 -58.406 11.07 1 96.25 370 CYS A O 1
ATOM 2895 N N . TYR A 1 371 ? 3.514 -57 9.414 1 97.31 371 TYR A N 1
ATOM 2896 C CA . TYR A 1 371 ? 2.994 -58.031 8.531 1 97.31 371 TYR A CA 1
ATOM 2897 C C . TYR A 1 371 ? 3.682 -58 7.176 1 97.31 371 TYR A C 1
ATOM 2899 O O . TYR A 1 371 ? 3.994 -56.938 6.664 1 97.31 371 TYR A O 1
ATOM 2907 N N . ARG A 1 372 ? 3.955 -59.156 6.574 1 96.12 372 ARG A N 1
ATOM 2908 C CA . ARG A 1 372 ? 4.359 -59.281 5.18 1 96.12 372 ARG A CA 1
ATOM 2909 C C . ARG A 1 372 ? 3.232 -59.875 4.34 1 96.12 372 ARG A C 1
ATOM 2911 O O . ARG A 1 372 ? 2.297 -60.5 4.879 1 96.12 372 ARG A O 1
ATOM 2918 N N . ASN A 1 373 ? 3.271 -59.656 3.037 1 96.56 373 ASN A N 1
ATOM 2919 C CA . ASN A 1 373 ? 2.293 -60.125 2.072 1 96.56 373 ASN A CA 1
ATOM 2920 C C . ASN A 1 373 ? 0.901 -59.562 2.354 1 96.56 373 ASN A C 1
ATOM 2922 O O . ASN A 1 373 ? -0.091 -60.312 2.283 1 96.56 373 ASN A O 1
ATOM 2926 N N . VAL A 1 374 ? 0.903 -58.312 2.77 1 96.81 374 VAL A N 1
ATOM 2927 C CA . VAL A 1 374 ? -0.357 -57.625 2.986 1 96.81 374 VAL A CA 1
ATOM 2928 C C . VAL A 1 374 ? -0.967 -57.219 1.643 1 96.81 374 VAL A C 1
ATOM 2930 O O . VAL A 1 374 ? -0.28 -56.688 0.78 1 96.81 374 VAL A O 1
ATOM 2933 N N . ASN A 1 375 ? -2.236 -57.5 1.43 1 96.06 375 ASN A N 1
ATOM 2934 C CA . ASN A 1 375 ? -2.928 -57.188 0.183 1 96.06 375 ASN A CA 1
ATOM 2935 C C . ASN A 1 375 ? -4.188 -56.344 0.431 1 96.06 375 ASN A C 1
ATOM 2937 O O . ASN A 1 375 ? -5.055 -56.75 1.211 1 96.06 375 ASN A O 1
ATOM 2941 N N . PHE A 1 376 ? -4.277 -55.25 -0.273 1 95.75 376 PHE A N 1
ATOM 2942 C CA . PHE A 1 376 ? -5.461 -54.375 -0.188 1 95.75 376 PHE A CA 1
ATOM 2943 C C . PHE A 1 376 ? -6.695 -55.125 -0.668 1 95.75 376 PHE A C 1
ATOM 2945 O O . PHE A 1 376 ? -6.648 -55.844 -1.675 1 95.75 376 PHE A O 1
ATOM 2952 N N . GLY A 1 377 ? -7.891 -54.875 -0.077 1 94.25 377 GLY A N 1
ATOM 2953 C CA . GLY A 1 377 ? -9.125 -55.562 -0.404 1 94.25 377 GLY A CA 1
ATOM 2954 C C . GLY A 1 377 ? -9.328 -56.844 0.403 1 94.25 377 GLY A C 1
ATOM 2955 O O . GLY A 1 377 ? -10.445 -57.125 0.852 1 94.25 377 GLY A O 1
ATOM 2956 N N . ARG A 1 378 ? -8.242 -57.562 0.613 1 95 378 ARG A N 1
ATOM 2957 C CA . ARG A 1 378 ? -8.305 -58.812 1.39 1 95 378 ARG A CA 1
ATOM 2958 C C . ARG A 1 378 ? -8.031 -58.531 2.865 1 95 378 ARG A C 1
ATOM 2960 O O . ARG A 1 378 ? -8.781 -59 3.734 1 95 378 ARG A O 1
ATOM 2967 N N . ASP A 1 379 ? -6.914 -57.844 3.109 1 96.44 379 ASP A N 1
ATOM 2968 C CA . ASP A 1 379 ? -6.414 -57.719 4.477 1 96.44 379 ASP A CA 1
ATOM 2969 C C . ASP A 1 379 ? -6.863 -56.406 5.105 1 96.44 379 ASP A C 1
ATOM 2971 O O . ASP A 1 379 ? -6.891 -56.281 6.332 1 96.44 379 ASP A O 1
ATOM 2975 N N . PHE A 1 380 ? -7.125 -55.438 4.34 1 95.12 380 PHE A N 1
ATOM 2976 C CA . PHE A 1 380 ? -7.664 -54.156 4.844 1 95.12 380 PHE A CA 1
ATOM 2977 C C . PHE A 1 380 ? -8.438 -53.438 3.75 1 95.12 380 PHE A C 1
ATOM 2979 O O . PHE A 1 380 ? -8.312 -53.75 2.568 1 95.12 380 PHE A O 1
ATOM 2986 N N . GLY A 1 381 ? -9.305 -52.469 4.129 1 94.12 381 GLY A N 1
ATOM 2987 C CA . GLY A 1 381 ? -10.117 -51.688 3.209 1 94.12 381 GLY A CA 1
ATOM 2988 C C . GLY A 1 381 ? -9.891 -50.188 3.33 1 94.12 381 GLY A C 1
ATOM 2989 O O . GLY A 1 381 ? -9.023 -49.75 4.086 1 94.12 381 GLY A O 1
ATOM 2990 N N . ALA A 1 382 ? -10.539 -49.438 2.467 1 95.94 382 ALA A N 1
ATOM 2991 C CA . ALA A 1 382 ? -10.43 -48 2.475 1 95.94 382 ALA A CA 1
ATOM 2992 C C . ALA A 1 382 ? -11.773 -47.344 2.16 1 95.94 382 ALA A C 1
ATOM 2994 O O . ALA A 1 382 ? -12.664 -47.969 1.604 1 95.94 382 ALA A O 1
ATOM 2995 N N . ASP A 1 383 ? -11.945 -46.156 2.562 1 95.5 383 ASP A N 1
ATOM 2996 C CA . ASP A 1 383 ? -13.125 -45.375 2.217 1 95.5 383 ASP A CA 1
ATOM 2997 C C . ASP A 1 383 ? -13.031 -44.844 0.79 1 95.5 383 ASP A C 1
ATOM 2999 O O . ASP A 1 383 ? -14.047 -44.656 0.114 1 95.5 383 ASP A O 1
ATOM 3003 N N . HIS A 1 384 ? -11.836 -44.5 0.361 1 96.94 384 HIS A N 1
ATOM 3004 C CA . HIS A 1 384 ? -11.578 -44 -0.982 1 96.94 384 HIS A CA 1
ATOM 3005 C C . HIS A 1 384 ? -10.305 -44.594 -1.562 1 96.94 384 HIS A C 1
ATOM 3007 O O . HIS A 1 384 ? -9.344 -44.844 -0.831 1 96.94 384 HIS A O 1
ATOM 3013 N N . VAL A 1 385 ? -10.312 -44.906 -2.816 1 97.38 385 VAL A N 1
ATOM 3014 C CA . VAL A 1 385 ? -9.133 -45.25 -3.605 1 97.38 385 VAL A CA 1
ATOM 3015 C C . VAL A 1 385 ? -8.945 -44.25 -4.727 1 97.38 385 VAL A C 1
ATOM 3017 O O . VAL A 1 385 ? -9.812 -44.062 -5.578 1 97.38 385 VAL A O 1
ATOM 3020 N N . ALA A 1 386 ? -7.848 -43.5 -4.664 1 96.94 386 ALA A N 1
ATOM 3021 C CA . ALA A 1 386 ? -7.629 -42.406 -5.625 1 96.94 386 ALA A CA 1
ATOM 3022 C C . ALA A 1 386 ? -6.145 -42.094 -5.773 1 96.94 386 ALA A C 1
ATOM 3024 O O . ALA A 1 386 ? -5.312 -42.656 -5.047 1 96.94 386 ALA A O 1
ATOM 3025 N N . ASP A 1 387 ? -5.844 -41.312 -6.824 1 96.31 387 ASP A N 1
ATOM 3026 C CA . ASP A 1 387 ? -4.488 -40.781 -6.965 1 96.31 387 ASP A CA 1
ATOM 3027 C C . ASP A 1 387 ? -4.211 -39.719 -5.922 1 96.31 387 ASP A C 1
ATOM 3029 O O . ASP A 1 387 ? -4.711 -38.594 -6.031 1 96.31 387 ASP A O 1
ATOM 3033 N N . ILE A 1 388 ? -3.334 -40.031 -4.91 1 97.44 388 ILE A N 1
ATOM 3034 C CA . ILE A 1 388 ? -3.092 -39.062 -3.854 1 97.44 388 ILE A CA 1
ATOM 3035 C C . ILE A 1 388 ? -1.589 -38.875 -3.666 1 97.44 388 ILE A C 1
ATOM 3037 O O . ILE A 1 388 ? -1.143 -38.406 -2.613 1 97.44 388 ILE A O 1
ATOM 3041 N N . ILE A 1 389 ? -0.78 -39.25 -4.641 1 96.62 389 ILE A N 1
ATOM 3042 C CA . ILE A 1 389 ? 0.667 -39.125 -4.488 1 96.62 389 ILE A CA 1
ATOM 3043 C C . ILE A 1 389 ? 1.189 -38 -5.387 1 96.62 389 ILE A C 1
ATOM 3045 O O . ILE A 1 389 ? 0.552 -37.656 -6.383 1 96.62 389 ILE A O 1
ATOM 3049 N N . ARG A 1 390 ? 2.361 -37.438 -4.977 1 96.06 390 ARG A N 1
ATOM 3050 C CA . ARG A 1 390 ? 3.148 -36.656 -5.902 1 96.06 390 ARG A CA 1
ATOM 3051 C C . ARG A 1 390 ? 3.818 -37.531 -6.957 1 96.06 390 ARG A C 1
ATOM 3053 O O . ARG A 1 390 ? 4.586 -38.438 -6.625 1 96.06 390 ARG A O 1
ATOM 3060 N N . ILE A 1 391 ? 3.529 -37.281 -8.141 1 95.12 391 ILE A N 1
ATOM 3061 C CA . ILE A 1 391 ? 3.969 -38.188 -9.211 1 95.12 391 ILE A CA 1
ATOM 3062 C C . ILE A 1 391 ? 5.492 -38.156 -9.297 1 95.12 391 ILE A C 1
ATOM 3064 O O . ILE A 1 391 ? 6.113 -37.094 -9.281 1 95.12 391 ILE A O 1
ATOM 3068 N N . PRO A 1 392 ? 6.086 -39.281 -9.258 1 93.56 392 PRO A N 1
ATOM 3069 C CA . PRO A 1 392 ? 7.547 -39.312 -9.344 1 93.56 392 PRO A CA 1
ATOM 3070 C C . PRO A 1 392 ? 8.07 -38.969 -10.734 1 93.56 392 PRO A C 1
ATOM 3072 O O . PRO A 1 392 ? 7.359 -39.125 -11.727 1 93.56 392 PRO A O 1
ATOM 3075 N N . GLU A 1 393 ? 9.305 -38.5 -10.727 1 93.25 393 GLU A N 1
ATOM 3076 C CA . GLU A 1 393 ? 9.984 -38.25 -11.992 1 93.25 393 GLU A CA 1
ATOM 3077 C C . GLU A 1 393 ? 10.078 -39.531 -12.828 1 93.25 393 GLU A C 1
ATOM 3079 O O . GLU A 1 393 ? 10.344 -40.625 -12.297 1 93.25 393 GLU A O 1
ATOM 3084 N N . GLY A 1 394 ? 9.852 -39.438 -14.094 1 93.62 394 GLY A N 1
ATOM 3085 C CA . GLY A 1 394 ? 9.977 -40.562 -14.977 1 93.62 394 GLY A CA 1
ATOM 3086 C C . GLY A 1 394 ? 8.672 -41.312 -15.18 1 93.62 394 GLY A C 1
ATOM 3087 O O . GLY A 1 394 ? 8.594 -42.25 -15.992 1 93.62 394 GLY A O 1
ATOM 3088 N N . ALA A 1 395 ? 7.648 -40.938 -14.484 1 95.31 395 ALA A N 1
ATOM 3089 C CA . ALA A 1 395 ? 6.344 -41.562 -14.672 1 95.31 395 ALA A CA 1
ATOM 3090 C C . ALA A 1 395 ? 5.832 -41.375 -16.094 1 95.31 395 ALA A C 1
ATOM 3092 O O . ALA A 1 395 ? 6.25 -40.438 -16.781 1 95.31 395 ALA A O 1
ATOM 3093 N N . GLN A 1 396 ? 4.934 -42.281 -16.484 1 95.5 396 GLN A N 1
ATOM 3094 C CA . GLN A 1 396 ? 4.34 -42.156 -17.828 1 95.5 396 GLN A CA 1
ATOM 3095 C C . GLN A 1 396 ? 3.209 -41.156 -17.844 1 95.5 396 GLN A C 1
ATOM 3097 O O . GLN A 1 396 ? 2.402 -41.094 -16.906 1 95.5 396 GLN A O 1
ATOM 3102 N N . CYS A 1 397 ? 3.188 -40.375 -18.922 1 96 397 CYS A N 1
ATOM 3103 C CA . CYS A 1 397 ? 2.137 -39.375 -19.062 1 96 397 CYS A CA 1
ATOM 3104 C C . CYS A 1 397 ? 0.792 -40.031 -19.359 1 96 397 CYS A C 1
ATOM 3106 O O . CYS A 1 397 ? 0.653 -40.75 -20.328 1 96 397 CYS A O 1
ATOM 3108 N N . ARG A 1 398 ? -0.163 -39.688 -18.609 1 93.12 398 ARG A N 1
ATOM 3109 C CA . ARG A 1 398 ? -1.496 -40.25 -18.781 1 93.12 398 ARG A CA 1
ATOM 3110 C C . ARG A 1 398 ? -2.242 -39.562 -19.922 1 93.12 398 ARG A C 1
ATOM 3112 O O . ARG A 1 398 ? -3.215 -40.125 -20.453 1 93.12 398 ARG A O 1
ATOM 3119 N N . HIS A 1 399 ? -1.792 -38.406 -20.203 1 91.75 399 HIS A N 1
ATOM 3120 C CA . HIS A 1 399 ? -2.477 -37.625 -21.234 1 91.75 399 HIS A CA 1
ATOM 3121 C C . HIS A 1 399 ? -2.166 -38.156 -22.625 1 91.75 399 HIS A C 1
ATOM 3123 O O . HIS A 1 399 ? -3.061 -38.25 -23.469 1 91.75 399 HIS A O 1
ATOM 3129 N N . CYS A 1 400 ? -0.902 -38.469 -22.938 1 93.56 400 CYS A N 1
ATOM 3130 C CA . CYS A 1 400 ? -0.552 -38.906 -24.281 1 93.56 400 CYS A CA 1
ATOM 3131 C C . CYS A 1 400 ? -0.105 -40.344 -24.297 1 93.56 400 CYS A C 1
ATOM 3133 O O . CYS A 1 400 ? 0.011 -40.969 -25.359 1 93.56 400 CYS A O 1
ATOM 3135 N N . LEU A 1 401 ? 0.191 -40.906 -23.25 1 89.62 401 LEU A N 1
ATOM 3136 C CA . LEU A 1 401 ? 0.538 -42.312 -23.031 1 89.62 401 LEU A CA 1
ATOM 3137 C C . LEU A 1 401 ? 1.905 -42.625 -23.625 1 89.62 401 LEU A C 1
ATOM 3139 O O . LEU A 1 401 ? 2.436 -43.719 -23.422 1 89.62 401 LEU A O 1
ATOM 3143 N N . ASP A 1 402 ? 2.477 -41.75 -24.312 1 91.75 402 ASP A N 1
ATOM 3144 C CA . ASP A 1 402 ? 3.773 -41.969 -24.953 1 91.75 402 ASP A CA 1
ATOM 3145 C C . ASP A 1 402 ? 4.871 -41.188 -24.234 1 91.75 402 ASP A C 1
ATOM 3147 O O . ASP A 1 402 ? 6.031 -41.625 -24.219 1 91.75 402 ASP A O 1
ATOM 3151 N N . GLY A 1 403 ? 4.539 -40.094 -23.672 1 94.75 403 GLY A N 1
ATOM 3152 C CA . GLY A 1 403 ? 5.523 -39.219 -23.078 1 94.75 403 GLY A CA 1
ATOM 3153 C C . GLY A 1 403 ? 5.863 -39.594 -21.641 1 94.75 403 GLY A C 1
ATOM 3154 O O . GLY A 1 403 ? 5.164 -40.375 -21.016 1 94.75 403 GLY A O 1
ATOM 3155 N N . VAL A 1 404 ? 7.039 -39.062 -21.172 1 96.56 404 VAL A N 1
ATOM 3156 C CA . VAL A 1 404 ? 7.527 -39.219 -19.812 1 96.56 404 VAL A CA 1
ATOM 3157 C C . VAL A 1 404 ? 7.48 -37.906 -19.078 1 96.56 404 VAL A C 1
ATOM 3159 O O . VAL A 1 404 ? 7.789 -36.844 -19.641 1 96.56 404 VAL A O 1
ATOM 3162 N N . LEU A 1 405 ? 7.078 -37.969 -17.828 1 97.19 405 LEU A N 1
ATOM 3163 C CA . LEU A 1 405 ? 6.969 -36.75 -17.016 1 97.19 405 LEU A CA 1
ATOM 3164 C C . LEU A 1 405 ? 8.32 -36.375 -16.422 1 97.19 405 LEU A C 1
ATOM 3166 O O . LEU A 1 405 ? 9.016 -37.219 -15.852 1 97.19 405 LEU A O 1
ATOM 3170 N N . ARG A 1 406 ? 8.648 -35.094 -16.594 1 96.19 406 ARG A N 1
ATOM 3171 C CA . ARG A 1 406 ? 9.891 -34.562 -16.047 1 96.19 406 ARG A CA 1
ATOM 3172 C C . ARG A 1 406 ? 9.602 -33.406 -15.086 1 96.19 406 ARG A C 1
ATOM 3174 O O . ARG A 1 406 ? 8.633 -32.688 -15.258 1 96.19 406 ARG A O 1
ATOM 3181 N N . ARG A 1 407 ? 10.5 -33.344 -14.109 1 94.94 407 ARG A N 1
ATOM 3182 C CA . ARG A 1 407 ? 10.359 -32.281 -13.117 1 94.94 407 ARG A CA 1
ATOM 3183 C C . ARG A 1 407 ? 11.352 -31.156 -13.375 1 94.94 407 ARG A C 1
ATOM 3185 O O . ARG A 1 407 ? 12.516 -31.406 -13.719 1 94.94 407 ARG A O 1
ATOM 3192 N N . VAL A 1 408 ? 10.805 -29.984 -13.305 1 93.88 408 VAL A N 1
ATOM 3193 C CA . VAL A 1 408 ? 11.633 -28.797 -13.477 1 93.88 408 VAL A CA 1
ATOM 3194 C C . VAL A 1 408 ? 11.336 -27.797 -12.375 1 93.88 408 VAL A C 1
ATOM 3196 O O . VAL A 1 408 ? 10.18 -27.625 -11.977 1 93.88 408 VAL A O 1
ATOM 3199 N N . ARG A 1 409 ? 12.422 -27.188 -11.836 1 93.31 409 ARG A N 1
ATOM 3200 C CA . ARG A 1 409 ? 12.211 -26.094 -10.906 1 93.31 409 ARG A CA 1
ATOM 3201 C C . ARG A 1 409 ? 11.734 -24.844 -11.641 1 93.31 409 ARG A C 1
ATOM 3203 O O . ARG A 1 409 ? 12.164 -24.578 -12.766 1 93.31 409 ARG A O 1
ATOM 3210 N N . ALA A 1 410 ? 10.867 -24.094 -10.977 1 95.56 410 ALA A N 1
ATOM 3211 C CA . ALA A 1 410 ? 10.297 -22.906 -11.625 1 95.56 410 ALA A CA 1
ATOM 3212 C C . ALA A 1 410 ? 9.875 -21.859 -10.586 1 95.56 410 ALA A C 1
ATOM 3214 O O . ALA A 1 410 ? 9.93 -22.125 -9.383 1 95.56 410 ALA A O 1
ATOM 3215 N N . VAL A 1 411 ? 9.602 -20.688 -11.078 1 94.5 411 VAL A N 1
ATOM 3216 C CA . VAL A 1 411 ? 9.047 -19.625 -10.25 1 94.5 411 VAL A CA 1
ATOM 3217 C C . VAL A 1 411 ? 7.652 -19.25 -10.758 1 94.5 411 VAL A C 1
ATOM 3219 O O . VAL A 1 411 ? 7.465 -19 -11.945 1 94.5 411 VAL A O 1
ATOM 3222 N N . GLU A 1 412 ? 6.727 -19.281 -9.836 1 96.25 412 GLU A N 1
ATOM 3223 C CA . GLU A 1 412 ? 5.371 -18.875 -10.195 1 96.25 412 GLU A CA 1
ATOM 3224 C C . GLU A 1 412 ? 5.266 -17.359 -10.297 1 96.25 412 GLU A C 1
ATOM 3226 O O . GLU A 1 412 ? 5.52 -16.641 -9.328 1 96.25 412 GLU A O 1
ATOM 3231 N N . LEU A 1 413 ? 4.812 -16.875 -11.406 1 97.69 413 LEU A N 1
ATOM 3232 C CA . LEU A 1 413 ? 4.742 -15.438 -11.633 1 97.69 413 LEU A CA 1
ATOM 3233 C C . LEU A 1 413 ? 3.303 -14.945 -11.555 1 97.69 413 LEU A C 1
ATOM 3235 O O . LEU A 1 413 ? 3.062 -13.758 -11.336 1 97.69 413 LEU A O 1
ATOM 3239 N N . GLY A 1 414 ? 2.424 -15.797 -11.75 1 97.88 414 GLY A N 1
ATOM 3240 C CA . GLY A 1 414 ? 1.006 -15.477 -11.727 1 97.88 414 GLY A CA 1
ATOM 3241 C C . GLY A 1 414 ? 0.115 -16.703 -11.625 1 97.88 414 GLY A C 1
ATOM 3242 O O . GLY A 1 414 ? 0.595 -17.828 -11.719 1 97.88 414 GLY A O 1
ATOM 3243 N N . ASN A 1 415 ? -1.118 -16.438 -11.391 1 98.06 415 ASN A N 1
ATOM 3244 C CA . ASN A 1 415 ? -2.1 -17.516 -11.281 1 98.06 415 ASN A CA 1
ATOM 3245 C C . ASN A 1 415 ? -3.498 -17.031 -11.664 1 98.06 415 ASN A C 1
ATOM 3247 O O . ASN A 1 415 ? -3.768 -15.836 -11.672 1 98.06 415 ASN A O 1
ATOM 3251 N N . ILE A 1 416 ? -4.305 -17.922 -12.086 1 98.06 416 ILE A N 1
ATOM 3252 C CA . ILE A 1 416 ? -5.723 -17.656 -12.328 1 98.06 416 ILE A CA 1
ATOM 3253 C C . ILE A 1 416 ? -6.559 -18.781 -11.711 1 98.06 416 ILE A C 1
ATOM 3255 O O . ILE A 1 416 ? -6.223 -19.953 -11.836 1 98.06 416 ILE A O 1
ATOM 3259 N N . PHE A 1 417 ? -7.609 -18.406 -11.016 1 97.44 417 PHE A N 1
ATOM 3260 C CA . PHE A 1 417 ? -8.461 -19.344 -10.289 1 97.44 417 PHE A CA 1
ATOM 3261 C C . PHE A 1 417 ? -9.906 -19.234 -10.758 1 97.44 417 PHE A C 1
ATOM 3263 O O . PHE A 1 417 ? -10.445 -18.125 -10.875 1 97.44 417 PHE A O 1
ATOM 3270 N N . ARG A 1 418 ? -10.508 -20.359 -11.07 1 96.81 418 ARG A N 1
ATOM 3271 C CA . ARG A 1 418 ? -11.961 -20.453 -11.109 1 96.81 418 ARG A CA 1
ATOM 3272 C C . ARG A 1 418 ? -12.523 -20.781 -9.734 1 96.81 418 ARG A C 1
ATOM 3274 O O . ARG A 1 418 ? -12.602 -21.953 -9.359 1 96.81 418 ARG A O 1
ATOM 3281 N N . LEU A 1 419 ? -13.031 -19.766 -9.102 1 96.56 419 LEU A N 1
ATOM 3282 C CA . LEU A 1 419 ? -13.43 -19.922 -7.703 1 96.56 419 LEU A CA 1
ATOM 3283 C C . LEU A 1 419 ? -14.867 -20.422 -7.598 1 96.56 419 LEU A C 1
ATOM 3285 O O . LEU A 1 419 ? -15.273 -20.922 -6.551 1 96.56 419 LEU A O 1
ATOM 3289 N N . GLY A 1 420 ? -15.672 -20.281 -8.68 1 96.25 420 GLY A N 1
ATOM 3290 C CA . GLY A 1 420 ? -17.078 -20.625 -8.617 1 96.25 420 GLY A CA 1
ATOM 3291 C C . GLY A 1 420 ? -17.844 -19.797 -7.598 1 96.25 420 GLY A C 1
ATOM 3292 O O . GLY A 1 420 ? -17.734 -18.578 -7.578 1 96.25 420 GLY A O 1
ATOM 3293 N N . THR A 1 421 ? -18.688 -20.484 -6.844 1 96.75 421 THR A N 1
ATOM 3294 C CA . THR A 1 421 ? -19.484 -19.75 -5.863 1 96.75 421 THR A CA 1
ATOM 3295 C C . THR A 1 421 ? -18.891 -19.906 -4.465 1 96.75 421 THR A C 1
ATOM 3297 O O . THR A 1 421 ? -19.562 -19.609 -3.469 1 96.75 421 THR A O 1
ATOM 3300 N N . TYR A 1 422 ? -17.625 -20.344 -4.355 1 94.38 422 TYR A N 1
ATOM 3301 C CA . TYR A 1 422 ? -16.969 -20.656 -3.086 1 94.38 422 TYR A CA 1
ATOM 3302 C C . TYR A 1 422 ? -17.062 -19.469 -2.127 1 94.38 422 TYR A C 1
ATOM 3304 O O . TYR A 1 422 ? -17.531 -19.625 -0.998 1 94.38 422 TYR A O 1
ATOM 3312 N N . TYR A 1 423 ? -16.734 -18.281 -2.533 1 97.62 423 TYR A N 1
ATOM 3313 C CA . TYR A 1 423 ? -16.734 -17.094 -1.686 1 97.62 423 TYR A CA 1
ATOM 3314 C C . TYR A 1 423 ? -18.109 -16.453 -1.632 1 97.62 423 TYR A C 1
ATOM 3316 O O . TYR A 1 423 ? -18.594 -16.078 -0.558 1 97.62 423 TYR A O 1
ATOM 3324 N N . THR A 1 424 ? -18.734 -16.328 -2.777 1 98.06 424 THR A N 1
ATOM 3325 C CA . THR A 1 424 ? -20 -15.602 -2.863 1 98.06 424 THR A CA 1
ATOM 3326 C C . THR A 1 424 ? -21.078 -16.312 -2.053 1 98.06 424 THR A C 1
ATOM 3328 O O . THR A 1 424 ? -21.891 -15.656 -1.388 1 98.06 424 THR A O 1
ATOM 3331 N N . ALA A 1 425 ? -21.094 -17.625 -2.066 1 97.06 425 ALA A N 1
ATOM 3332 C CA . ALA A 1 425 ? -22.062 -18.375 -1.265 1 97.06 425 ALA A CA 1
ATOM 3333 C C . ALA A 1 425 ? -21.719 -18.297 0.221 1 97.06 425 ALA A C 1
ATOM 3335 O O . ALA A 1 425 ? -22.609 -18.047 1.051 1 97.06 425 ALA A O 1
ATOM 3336 N N . ALA A 1 426 ? -20.469 -18.516 0.532 1 96.12 426 ALA A N 1
ATOM 3337 C CA . ALA A 1 426 ? -20.031 -18.5 1.926 1 96.12 426 ALA A CA 1
ATOM 3338 C C . ALA A 1 426 ? -20.297 -17.141 2.568 1 96.12 426 ALA A C 1
ATOM 3340 O O . ALA A 1 426 ? -20.672 -17.078 3.742 1 96.12 426 ALA A O 1
ATOM 3341 N N . MET A 1 427 ? -20.141 -16.094 1.789 1 97.94 427 MET A N 1
ATOM 3342 C CA . MET A 1 427 ? -20.297 -14.75 2.318 1 97.94 427 MET A CA 1
ATOM 3343 C C . MET A 1 427 ? -21.672 -14.188 2.004 1 97.94 427 MET A C 1
ATOM 3345 O O . MET A 1 427 ? -21.938 -13.008 2.221 1 97.94 427 MET A O 1
ATOM 3349 N N . ASN A 1 428 ? -22.484 -14.938 1.382 1 97.06 428 ASN A N 1
ATOM 3350 C CA . ASN A 1 428 ? -23.891 -14.656 1.131 1 97.06 428 ASN A CA 1
ATOM 3351 C C . ASN A 1 428 ? -24.062 -13.461 0.19 1 97.06 428 ASN A C 1
ATOM 3353 O O . ASN A 1 428 ? -24.875 -12.57 0.452 1 97.06 428 ASN A O 1
ATOM 3357 N N . LEU A 1 429 ? -23.188 -13.352 -0.757 1 97.81 429 LEU A N 1
ATOM 3358 C CA . LEU A 1 429 ? -23.438 -12.422 -1.854 1 97.81 429 LEU A CA 1
ATOM 3359 C C . LEU A 1 429 ? -24.406 -13.023 -2.871 1 97.81 429 LEU A C 1
ATOM 3361 O O . LEU A 1 429 ? -24.125 -14.07 -3.461 1 97.81 429 LEU A O 1
ATOM 3365 N N . SER A 1 430 ? -25.547 -12.391 -3.053 1 96.62 430 SER A N 1
ATOM 3366 C CA . SER A 1 430 ? -26.516 -12.938 -3.986 1 96.62 430 SER A CA 1
ATOM 3367 C C . SER A 1 430 ? -27.297 -11.82 -4.688 1 96.62 430 SER A C 1
ATOM 3369 O O . SER A 1 430 ? -27.297 -10.68 -4.23 1 96.62 430 SER A O 1
ATOM 3371 N N . VAL A 1 431 ? -27.797 -12.141 -5.84 1 95.19 431 VAL A N 1
ATOM 3372 C CA . VAL A 1 431 ? -28.688 -11.266 -6.594 1 95.19 431 VAL A CA 1
ATOM 3373 C C . VAL A 1 431 ? -29.828 -12.078 -7.195 1 95.19 431 VAL A C 1
ATOM 3375 O O . VAL A 1 431 ? -29.75 -13.312 -7.273 1 95.19 431 VAL A O 1
ATOM 3378 N N . ARG A 1 432 ? -30.828 -11.359 -7.488 1 92.44 432 ARG A N 1
ATOM 3379 C CA . ARG A 1 432 ? -31.953 -12.031 -8.133 1 92.44 432 ARG A CA 1
ATOM 3380 C C . ARG A 1 432 ? -31.781 -12.078 -9.641 1 92.44 432 ARG A C 1
ATOM 3382 O O . ARG A 1 432 ? -31.391 -11.086 -10.258 1 92.44 432 ARG A O 1
ATOM 3389 N N . ASP A 1 433 ? -32.031 -13.305 -10.211 1 89.81 433 ASP A N 1
ATOM 3390 C CA . ASP A 1 433 ? -31.938 -13.438 -11.656 1 89.81 433 ASP A CA 1
ATOM 3391 C C . ASP A 1 433 ? -33.25 -13.031 -12.328 1 89.81 433 ASP A C 1
ATOM 3393 O O . ASP A 1 433 ? -34.094 -12.422 -11.695 1 89.81 433 ASP A O 1
ATOM 3397 N N . GLU A 1 434 ? -33.375 -13.18 -13.625 1 88.88 434 GLU A N 1
ATOM 3398 C CA . GLU A 1 434 ? -34.531 -12.766 -14.422 1 88.88 434 GLU A CA 1
ATOM 3399 C C . GLU A 1 434 ? -35.781 -13.445 -13.93 1 88.88 434 GLU A C 1
ATOM 3401 O O . GLU A 1 434 ? -36.875 -12.891 -14.062 1 88.88 434 GLU A O 1
ATOM 3406 N N . ARG A 1 435 ? -35.781 -14.594 -13.312 1 90.88 435 ARG A N 1
ATOM 3407 C CA . ARG A 1 435 ? -36.906 -15.367 -12.859 1 90.88 435 ARG A CA 1
ATOM 3408 C C . ARG A 1 435 ? -37.188 -15.133 -11.375 1 90.88 435 ARG A C 1
ATOM 3410 O O . ARG A 1 435 ? -38.031 -15.797 -10.781 1 90.88 435 ARG A O 1
ATOM 3417 N N . GLY A 1 436 ? -36.344 -14.289 -10.773 1 89.31 436 GLY A N 1
ATOM 3418 C CA . GLY A 1 436 ? -36.531 -13.945 -9.375 1 89.31 436 GLY A CA 1
ATOM 3419 C C . GLY A 1 436 ? -35.781 -14.867 -8.43 1 89.31 436 GLY A C 1
ATOM 3420 O O . GLY A 1 436 ? -35.938 -14.75 -7.207 1 89.31 436 GLY A O 1
ATOM 3421 N N . ARG A 1 437 ? -35.094 -15.797 -8.969 1 91.56 437 ARG A N 1
ATOM 3422 C CA . ARG A 1 437 ? -34.344 -16.734 -8.141 1 91.56 437 ARG A CA 1
ATOM 3423 C C . ARG A 1 437 ? -33.062 -16.094 -7.645 1 91.56 437 ARG A C 1
ATOM 3425 O O . ARG A 1 437 ? -32.375 -15.383 -8.391 1 91.56 437 ARG A O 1
ATOM 3432 N N . GLN A 1 438 ? -32.781 -16.406 -6.406 1 93.94 438 GLN A N 1
ATOM 3433 C CA . GLN A 1 438 ? -31.531 -15.93 -5.82 1 93.94 438 GLN A CA 1
ATOM 3434 C C . GLN A 1 438 ? -30.344 -16.719 -6.344 1 93.94 438 GLN A C 1
ATOM 3436 O O . GLN A 1 438 ? -30.328 -17.953 -6.285 1 93.94 438 GLN A O 1
ATOM 3441 N N . ILE A 1 439 ? -29.375 -16.094 -6.871 1 95.25 439 ILE A N 1
ATOM 3442 C CA . ILE A 1 439 ? -28.172 -16.766 -7.355 1 95.25 439 ILE A CA 1
ATOM 3443 C C . ILE A 1 439 ? -26.938 -16.156 -6.703 1 95.25 439 ILE A C 1
ATOM 3445 O O . ILE A 1 439 ? -26.922 -14.977 -6.379 1 95.25 439 ILE A O 1
ATOM 3449 N N . HIS A 1 440 ? -25.922 -16.984 -6.52 1 97.75 440 HIS A N 1
ATOM 3450 C CA . HIS A 1 440 ? -24.594 -16.531 -6.129 1 97.75 440 HIS A CA 1
ATOM 3451 C C . HIS A 1 440 ? -23.703 -16.344 -7.348 1 97.75 440 HIS A C 1
ATOM 3453 O O . HIS A 1 440 ? -23.484 -17.281 -8.117 1 97.75 440 HIS A O 1
ATOM 3459 N N . PRO A 1 441 ? -23.156 -15.148 -7.59 1 98.12 441 PRO A N 1
ATOM 3460 C CA . PRO A 1 441 ? -22.281 -14.945 -8.742 1 98.12 441 PRO A CA 1
ATOM 3461 C C . PRO A 1 441 ? -21.078 -15.891 -8.734 1 98.12 441 PRO A C 1
ATOM 3463 O O . PRO A 1 441 ? -20.531 -16.203 -7.664 1 98.12 441 PRO A O 1
ATOM 3466 N N . HIS A 1 442 ? -20.688 -16.375 -9.93 1 97.81 442 HIS A N 1
ATOM 3467 C CA . HIS A 1 442 ? -19.484 -17.172 -10.086 1 97.81 442 HIS A CA 1
ATOM 3468 C C . HIS A 1 442 ? -18.25 -16.281 -10.164 1 97.81 442 HIS A C 1
ATOM 3470 O O . HIS A 1 442 ? -18.172 -15.391 -11.023 1 97.81 442 HIS A O 1
ATOM 3476 N N . MET A 1 443 ? -17.344 -16.562 -9.305 1 98.25 443 MET A N 1
ATOM 3477 C CA . MET A 1 443 ? -16.219 -15.656 -9.086 1 98.25 443 MET A CA 1
ATOM 3478 C C . MET A 1 443 ? -14.938 -16.234 -9.664 1 98.25 443 MET A C 1
ATOM 3480 O O . MET A 1 443 ? -14.734 -17.453 -9.648 1 98.25 443 MET A O 1
ATOM 3484 N N . GLY A 1 444 ? -14.133 -15.414 -10.336 1 98.31 444 GLY A N 1
ATOM 3485 C CA . GLY A 1 444 ? -12.75 -15.711 -10.68 1 98.31 444 GLY A CA 1
ATOM 3486 C C . GLY A 1 444 ? -11.758 -14.766 -10.031 1 98.31 444 GLY A C 1
ATOM 3487 O O . GLY A 1 444 ? -12.102 -13.633 -9.688 1 98.31 444 GLY A O 1
ATOM 3488 N N . CYS A 1 445 ? -10.57 -15.203 -9.789 1 98.38 445 CYS A N 1
ATOM 3489 C CA . CYS A 1 445 ? -9.5 -14.367 -9.273 1 98.38 445 CYS A CA 1
ATOM 3490 C C . CYS A 1 445 ? -8.211 -14.57 -10.062 1 98.38 445 CYS A C 1
ATOM 3492 O O . CYS A 1 445 ? -7.938 -15.68 -10.523 1 98.38 445 CYS A O 1
ATOM 3494 N N . TYR A 1 446 ? -7.422 -13.547 -10.227 1 98.69 446 TYR A N 1
ATOM 3495 C CA . TYR A 1 446 ? -6.277 -13.508 -11.125 1 98.69 446 TYR A CA 1
ATOM 3496 C C . TYR A 1 446 ? -5.145 -12.672 -10.539 1 98.69 446 TYR A C 1
ATOM 3498 O O . TYR A 1 446 ? -5.301 -11.469 -10.32 1 98.69 446 TYR A O 1
ATOM 3506 N N . GLY A 1 447 ? -3.977 -13.289 -10.281 1 98.62 447 GLY A N 1
ATOM 3507 C CA . GLY A 1 447 ? -2.914 -12.57 -9.594 1 98.62 447 GLY A CA 1
ATOM 3508 C C . GLY A 1 447 ? -1.6 -12.578 -10.344 1 98.62 447 GLY A C 1
ATOM 3509 O O . GLY A 1 447 ? -1.252 -13.578 -10.984 1 98.62 447 GLY A O 1
ATOM 3510 N N . ILE A 1 448 ? -0.866 -11.484 -10.305 1 98.81 448 ILE A N 1
ATOM 3511 C CA . ILE A 1 448 ? 0.52 -11.359 -10.742 1 98.81 448 ILE A CA 1
ATOM 3512 C C . ILE A 1 448 ? 1.337 -10.641 -9.672 1 98.81 448 ILE A C 1
ATOM 3514 O O . ILE A 1 448 ? 0.996 -9.523 -9.273 1 98.81 448 ILE A O 1
ATOM 3518 N N . GLY A 1 449 ? 2.359 -11.273 -9.188 1 98 449 GLY A N 1
ATOM 3519 C CA . GLY A 1 449 ? 3.262 -10.609 -8.258 1 98 449 GLY A CA 1
ATOM 3520 C C . GLY A 1 449 ? 4.23 -9.664 -8.945 1 98 449 GLY A C 1
ATOM 3521 O O . GLY A 1 449 ? 5.125 -10.102 -9.664 1 98 449 GLY A O 1
ATOM 3522 N N . MET A 1 450 ? 4.16 -8.43 -8.641 1 98.31 450 MET A N 1
ATOM 3523 C CA . MET A 1 450 ? 4.898 -7.418 -9.391 1 98.31 450 MET A CA 1
ATOM 3524 C C . MET A 1 450 ? 6.395 -7.512 -9.102 1 98.31 450 MET A C 1
ATOM 3526 O O . MET A 1 450 ? 7.215 -7.449 -10.016 1 98.31 450 MET A O 1
ATOM 3530 N N . GLY A 1 451 ? 6.766 -7.598 -7.852 1 96.94 451 GLY A N 1
ATOM 3531 C CA . GLY A 1 451 ? 8.164 -7.727 -7.488 1 96.94 451 GLY A CA 1
ATOM 3532 C C . GLY A 1 451 ? 8.805 -8.992 -8.031 1 96.94 451 GLY A C 1
ATOM 3533 O O . GLY A 1 451 ? 9.93 -8.953 -8.539 1 96.94 451 GLY A O 1
ATOM 3534 N N . ARG A 1 452 ? 8.102 -10.062 -7.871 1 95.38 452 ARG A N 1
ATOM 3535 C CA . ARG A 1 452 ? 8.586 -11.336 -8.391 1 95.38 452 ARG A CA 1
ATOM 3536 C C . ARG A 1 452 ? 8.789 -11.266 -9.898 1 95.38 452 ARG A C 1
ATOM 3538 O O . ARG A 1 452 ? 9.758 -11.812 -10.43 1 95.38 452 ARG A O 1
ATOM 3545 N N . LEU A 1 453 ? 7.879 -10.641 -10.562 1 97.56 453 LEU A N 1
ATOM 3546 C CA . LEU A 1 453 ? 7.996 -10.477 -12.008 1 97.56 453 LEU A CA 1
ATOM 3547 C C . LEU A 1 453 ? 9.25 -9.688 -12.367 1 97.56 453 LEU A C 1
ATOM 3549 O O . LEU A 1 453 ? 9.969 -10.047 -13.297 1 97.56 453 LEU A O 1
ATOM 3553 N N . MET A 1 454 ? 9.539 -8.648 -11.672 1 97.62 454 MET A N 1
ATOM 3554 C CA . MET A 1 454 ? 10.742 -7.859 -11.906 1 97.62 454 MET A CA 1
ATOM 3555 C C . MET A 1 454 ? 11.992 -8.727 -11.773 1 97.62 454 MET A C 1
ATOM 3557 O O . MET A 1 454 ? 12.875 -8.688 -12.633 1 97.62 454 MET A O 1
ATOM 3561 N N . SER A 1 455 ? 12.023 -9.492 -10.719 1 95.44 455 SER A N 1
ATOM 3562 C CA . SER A 1 455 ? 13.164 -10.383 -10.484 1 95.44 455 SER A CA 1
ATOM 3563 C C . SER A 1 455 ? 13.281 -11.43 -11.578 1 95.44 455 SER A C 1
ATOM 3565 O O . SER A 1 455 ? 14.383 -11.758 -12.016 1 95.44 455 SER A O 1
ATOM 3567 N N . ALA A 1 456 ? 12.156 -11.953 -11.969 1 95.88 456 ALA A N 1
ATOM 3568 C CA . ALA A 1 456 ? 12.133 -12.984 -13 1 95.88 456 ALA A CA 1
ATOM 3569 C C . ALA A 1 456 ? 12.641 -12.438 -14.336 1 95.88 456 ALA A C 1
ATOM 3571 O O . ALA A 1 456 ? 13.32 -13.141 -15.086 1 95.88 456 ALA A O 1
ATOM 3572 N N . ILE A 1 457 ? 12.281 -11.242 -14.648 1 97.62 457 ILE A N 1
ATOM 3573 C CA . ILE A 1 457 ? 12.742 -10.617 -15.891 1 97.62 457 ILE A CA 1
ATOM 3574 C C . ILE A 1 457 ? 14.266 -10.562 -15.906 1 97.62 457 ILE A C 1
ATOM 3576 O O . ILE A 1 457 ? 14.898 -10.891 -16.906 1 97.62 457 ILE A O 1
ATOM 3580 N N . VAL A 1 458 ? 14.852 -10.18 -14.812 1 96.94 458 VAL A N 1
ATOM 3581 C CA . VAL A 1 458 ? 16.297 -10.086 -14.734 1 96.94 458 VAL A CA 1
ATOM 3582 C C . VAL A 1 458 ? 16.922 -11.484 -14.82 1 96.94 458 VAL A C 1
ATOM 3584 O O . VAL A 1 458 ? 17.938 -11.672 -15.477 1 96.94 458 VAL A O 1
ATOM 3587 N N . GLU A 1 459 ? 16.281 -12.406 -14.18 1 94.69 459 GLU A N 1
ATOM 3588 C CA . GLU A 1 459 ? 16.766 -13.789 -14.242 1 94.69 459 GLU A CA 1
ATOM 3589 C C . GLU A 1 459 ? 16.766 -14.312 -15.672 1 94.69 459 GLU A C 1
ATOM 3591 O O . GLU A 1 459 ? 17.672 -15.055 -16.078 1 94.69 459 GLU A O 1
ATOM 3596 N N . ALA A 1 460 ? 15.805 -13.914 -16.375 1 95.44 460 ALA A N 1
ATOM 3597 C CA . ALA A 1 460 ? 15.648 -14.398 -17.75 1 95.44 460 ALA A CA 1
ATOM 3598 C C . ALA A 1 460 ? 16.5 -13.586 -18.719 1 95.44 460 ALA A C 1
ATOM 3600 O O . ALA A 1 460 ? 16.844 -14.062 -19.812 1 95.44 460 ALA A O 1
ATOM 3601 N N . ASN A 1 461 ? 16.812 -12.375 -18.312 1 96.38 461 ASN A N 1
ATOM 3602 C CA . ASN A 1 461 ? 17.469 -11.453 -19.234 1 96.38 461 ASN A CA 1
ATOM 3603 C C . ASN A 1 461 ? 18.688 -10.812 -18.609 1 96.38 461 ASN A C 1
ATOM 3605 O O . ASN A 1 461 ? 18.641 -9.648 -18.188 1 96.38 461 ASN A O 1
ATOM 3609 N N . HIS A 1 462 ? 19.781 -11.5 -18.562 1 95.94 462 HIS A N 1
ATOM 3610 C CA . HIS A 1 462 ? 21.047 -10.977 -18.062 1 95.94 462 HIS A CA 1
ATOM 3611 C C . HIS A 1 462 ? 22.234 -11.688 -18.703 1 95.94 462 HIS A C 1
ATOM 3613 O O . HIS A 1 462 ? 22.062 -12.711 -19.375 1 95.94 462 HIS A O 1
ATOM 3619 N N . ASP A 1 463 ? 23.344 -11.141 -18.688 1 95.44 463 ASP A N 1
ATOM 3620 C CA . ASP A 1 463 ? 24.609 -11.781 -18.984 1 95.44 463 ASP A CA 1
ATOM 3621 C C . ASP A 1 463 ? 25.625 -11.539 -17.859 1 95.44 463 ASP A C 1
ATOM 3623 O O . ASP A 1 463 ? 25.266 -11.141 -16.766 1 95.44 463 ASP A O 1
ATOM 3627 N N . ASP A 1 464 ? 26.812 -11.828 -18.078 1 94.06 464 ASP A N 1
ATOM 3628 C CA . ASP A 1 464 ? 27.828 -11.758 -17.031 1 94.06 464 ASP A CA 1
ATOM 3629 C C . ASP A 1 464 ? 28.125 -10.305 -16.656 1 94.06 464 ASP A C 1
ATOM 3631 O O . ASP A 1 464 ? 28.734 -10.039 -15.617 1 94.06 464 ASP A O 1
ATOM 3635 N N . ARG A 1 465 ? 27.656 -9.398 -17.516 1 94.5 465 ARG A N 1
ATOM 3636 C CA . ARG A 1 465 ? 27.984 -7.992 -17.281 1 94.5 465 ARG A CA 1
ATOM 3637 C C . ARG A 1 465 ? 26.844 -7.297 -16.531 1 94.5 465 ARG A C 1
ATOM 3639 O O . ARG A 1 465 ? 27.047 -6.207 -15.984 1 94.5 465 ARG A O 1
ATOM 3646 N N . GLY A 1 466 ? 25.625 -7.902 -16.578 1 96.31 466 GLY A N 1
ATOM 3647 C CA . GLY A 1 466 ? 24.531 -7.277 -15.852 1 96.31 466 GLY A CA 1
ATOM 3648 C C . GLY A 1 466 ? 23.172 -7.535 -16.484 1 96.31 466 GLY A C 1
ATOM 3649 O O . GLY A 1 466 ? 22.984 -8.547 -17.156 1 96.31 466 GLY A O 1
ATOM 3650 N N . ILE A 1 467 ? 22.281 -6.609 -16.203 1 97.94 467 ILE A N 1
ATOM 3651 C CA . ILE A 1 467 ? 20.875 -6.75 -16.578 1 97.94 467 ILE A CA 1
ATOM 3652 C C . ILE A 1 467 ? 20.703 -6.402 -18.062 1 97.94 467 ILE A C 1
ATOM 3654 O O . ILE A 1 467 ? 21.422 -5.551 -18.594 1 97.94 467 ILE A O 1
ATOM 3658 N N . ILE A 1 468 ? 19.812 -7.07 -18.719 1 97.69 468 ILE A N 1
ATOM 3659 C CA . ILE A 1 468 ? 19.328 -6.711 -20.047 1 97.69 468 ILE A CA 1
ATOM 3660 C C . ILE A 1 468 ? 17.828 -6.48 -20 1 97.69 468 ILE A C 1
ATOM 3662 O O . ILE A 1 468 ? 17.047 -7.406 -20.234 1 97.69 468 ILE A O 1
ATOM 3666 N N . TRP A 1 469 ? 17.375 -5.262 -19.734 1 97.62 469 TRP A N 1
ATOM 3667 C CA . TRP A 1 469 ? 15.953 -4.973 -19.609 1 97.62 469 TRP A CA 1
ATOM 3668 C C . TRP A 1 469 ? 15.266 -5.023 -20.969 1 97.62 469 TRP A C 1
ATOM 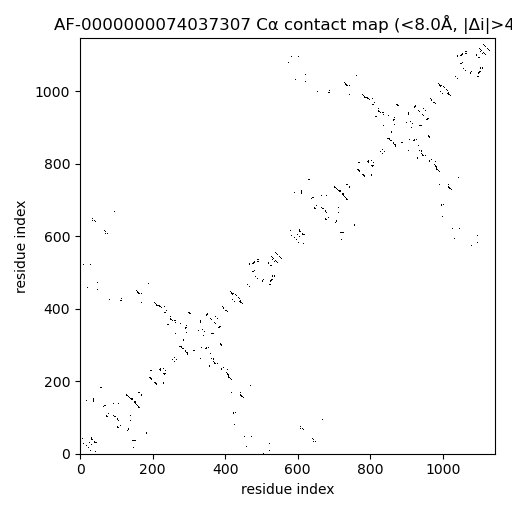3670 O O . TRP A 1 469 ? 15.758 -4.461 -21.953 1 97.62 469 TRP A O 1
ATOM 3680 N N . PRO A 1 470 ? 14.062 -5.695 -21.016 1 96.81 470 PRO A N 1
ATOM 3681 C CA . PRO A 1 470 ? 13.211 -5.438 -22.172 1 96.81 470 PRO A CA 1
ATOM 3682 C C . PRO A 1 470 ? 12.867 -3.957 -22.328 1 96.81 470 PRO A C 1
ATOM 3684 O O . PRO A 1 470 ? 12.648 -3.258 -21.344 1 96.81 470 PRO A O 1
ATOM 3687 N N . SER A 1 471 ? 12.711 -3.482 -23.5 1 95.56 471 SER A N 1
ATOM 3688 C CA . SER A 1 471 ? 12.539 -2.064 -23.797 1 95.56 471 SER A CA 1
ATOM 3689 C C . SER A 1 471 ? 11.289 -1.506 -23.125 1 95.56 471 SER A C 1
ATOM 3691 O O . SER A 1 471 ? 11.297 -0.367 -22.641 1 95.56 471 SER A O 1
ATOM 3693 N N . GLU A 1 472 ? 10.227 -2.277 -23.016 1 96.19 472 GLU A N 1
ATOM 3694 C CA . GLU A 1 472 ? 8.969 -1.79 -22.469 1 96.19 472 GLU A CA 1
ATOM 3695 C C . GLU A 1 472 ? 9.023 -1.711 -20.953 1 96.19 472 GLU A C 1
ATOM 3697 O O . GLU A 1 472 ? 8.195 -1.041 -20.328 1 96.19 472 GLU A O 1
ATOM 3702 N N . VAL A 1 473 ? 10.023 -2.324 -20.359 1 97.56 473 VAL A N 1
ATOM 3703 C CA . VAL A 1 473 ? 10.086 -2.455 -18.906 1 97.56 473 VAL A CA 1
ATOM 3704 C C . VAL A 1 473 ? 11.195 -1.568 -18.344 1 97.56 473 VAL A C 1
ATOM 3706 O O . VAL A 1 473 ? 11.172 -1.189 -17.172 1 97.56 473 VAL A O 1
ATOM 3709 N N . ALA A 1 474 ? 12.148 -1.238 -19.156 1 97.75 474 ALA A N 1
ATOM 3710 C CA . ALA A 1 474 ? 13.375 -0.569 -18.734 1 97.75 474 ALA A CA 1
ATOM 3711 C C . ALA A 1 474 ? 13.078 0.768 -18.062 1 97.75 474 ALA A C 1
ATOM 3713 O O . ALA A 1 474 ? 12.109 1.445 -18.422 1 97.75 474 ALA A O 1
ATOM 3714 N N . PRO A 1 475 ? 13.922 1.155 -17.062 1 97.5 475 PRO A N 1
ATOM 3715 C CA . PRO A 1 475 ? 13.695 2.436 -16.391 1 97.5 475 PRO A CA 1
ATOM 3716 C C . PRO A 1 475 ? 13.891 3.633 -17.328 1 97.5 475 PRO A C 1
ATOM 3718 O O . PRO A 1 475 ? 13.273 4.684 -17.109 1 97.5 475 PRO A O 1
ATOM 3721 N N . PHE A 1 476 ? 14.797 3.529 -18.25 1 97.31 476 PHE A N 1
ATOM 3722 C CA . PHE A 1 476 ? 15.055 4.457 -19.359 1 97.31 476 PHE A CA 1
ATOM 3723 C C . PHE A 1 476 ? 15.289 3.701 -20.656 1 97.31 476 PHE A C 1
ATOM 3725 O O . PHE A 1 476 ? 15.578 2.502 -20.641 1 97.31 476 PHE A O 1
ATOM 3732 N N . SER A 1 477 ? 15.117 4.434 -21.703 1 96.75 477 SER A N 1
ATOM 3733 C CA . SER A 1 477 ? 15.367 3.809 -23 1 96.75 477 SER A CA 1
ATOM 3734 C C . SER A 1 477 ? 16.812 3.988 -23.422 1 96.75 477 SER A C 1
ATOM 3736 O O . SER A 1 477 ? 17.359 3.168 -24.172 1 96.75 477 SER A O 1
ATOM 3738 N N . VAL A 1 478 ? 17.406 5.105 -22.922 1 96.81 478 VAL A N 1
ATOM 3739 C CA . VAL A 1 478 ? 18.719 5.48 -23.422 1 96.81 478 VAL A CA 1
ATOM 3740 C C . VAL A 1 478 ? 19.656 5.777 -22.25 1 96.81 478 VAL A C 1
ATOM 3742 O O . VAL A 1 478 ? 19.297 6.512 -21.328 1 96.81 478 VAL A O 1
ATOM 3745 N N . TYR A 1 479 ? 20.734 5.168 -22.234 1 97.38 479 TYR A N 1
ATOM 3746 C CA . TYR A 1 479 ? 21.875 5.551 -21.406 1 97.38 479 TYR A CA 1
ATOM 3747 C C . TYR A 1 479 ? 22.859 6.406 -22.188 1 97.38 479 TYR A C 1
ATOM 3749 O O . TYR A 1 479 ? 23.562 5.906 -23.062 1 97.38 479 TYR A O 1
ATOM 3757 N N . LEU A 1 480 ? 22.938 7.707 -21.906 1 97.31 480 LEU A N 1
ATOM 3758 C CA . LEU A 1 480 ? 23.812 8.656 -22.594 1 97.31 480 LEU A CA 1
ATOM 3759 C C . LEU A 1 480 ? 25.062 8.914 -21.766 1 97.31 480 LEU A C 1
ATOM 3761 O O . LEU A 1 480 ? 24.984 9.18 -20.562 1 97.31 480 LEU A O 1
ATOM 3765 N N . MET A 1 481 ? 26.219 8.758 -22.422 1 96 481 MET A N 1
ATOM 3766 C CA . MET A 1 481 ? 27.453 9.055 -21.688 1 96 481 MET A CA 1
ATOM 3767 C C . MET A 1 481 ? 28.422 9.844 -22.562 1 96 481 MET A C 1
ATOM 3769 O O . MET A 1 481 ? 28.422 9.695 -23.797 1 96 481 MET A O 1
ATOM 3773 N N . SER A 1 482 ? 29.125 10.727 -21.984 1 93.94 482 SER A N 1
ATOM 3774 C CA . SER A 1 482 ? 30.203 11.469 -22.641 1 93.94 482 SER A CA 1
ATOM 3775 C C . SER A 1 482 ? 31.578 10.961 -22.219 1 93.94 482 SER A C 1
ATOM 3777 O O . SER A 1 482 ? 31.766 10.586 -21.062 1 93.94 482 SER A O 1
ATOM 3779 N N . ILE A 1 483 ? 32.438 10.93 -23.188 1 90.12 483 ILE A N 1
ATOM 3780 C CA . ILE A 1 483 ? 33.812 10.477 -22.938 1 90.12 483 ILE A CA 1
ATOM 3781 C C . ILE A 1 483 ? 34.75 11.664 -23 1 90.12 483 ILE A C 1
ATOM 3783 O O . ILE A 1 483 ? 34.719 12.453 -23.953 1 90.12 483 ILE A O 1
ATOM 3787 N N . GLY A 1 484 ? 35.562 11.742 -22 1 79.38 484 GLY A N 1
ATOM 3788 C CA . GLY A 1 484 ? 36.594 12.789 -21.984 1 79.38 484 GLY A CA 1
ATOM 3789 C C . GLY A 1 484 ? 36.125 14.047 -21.25 1 79.38 484 GLY A C 1
ATOM 3790 O O . GLY A 1 484 ? 35 14.125 -20.781 1 79.38 484 GLY A O 1
ATOM 3791 N N . LYS A 1 485 ? 37.031 15.055 -21.109 1 80.38 485 LYS A N 1
ATOM 3792 C CA . LYS A 1 485 ? 36.781 16.25 -20.297 1 80.38 485 LYS A CA 1
ATOM 3793 C C . LYS A 1 485 ? 36.594 17.484 -21.172 1 80.38 485 LYS A C 1
ATOM 3795 O O . LYS A 1 485 ? 36.375 18.578 -20.672 1 80.38 485 LYS A O 1
ATOM 3800 N N . SER A 1 486 ? 36.5 17.234 -22.484 1 88.69 486 SER A N 1
ATOM 3801 C CA . SER A 1 486 ? 36.375 18.359 -23.406 1 88.69 486 SER A CA 1
ATOM 3802 C C . SER A 1 486 ? 35.031 19.031 -23.25 1 88.69 486 SER A C 1
ATOM 3804 O O . SER A 1 486 ? 34 18.375 -23.156 1 88.69 486 SER A O 1
ATOM 3806 N N . LEU A 1 487 ? 35.062 20.281 -23.312 1 91.81 487 LEU A N 1
ATOM 3807 C CA . LEU A 1 487 ? 33.844 21.078 -23.172 1 91.81 487 LEU A CA 1
ATOM 3808 C C . LEU A 1 487 ? 32.906 20.891 -24.375 1 91.81 487 LEU A C 1
ATOM 3810 O O . LEU A 1 487 ? 31.688 20.922 -24.234 1 91.81 487 LEU A O 1
ATOM 3814 N N . SER A 1 488 ? 33.531 20.703 -25.453 1 93.25 488 SER A N 1
ATOM 3815 C CA . SER A 1 488 ? 32.75 20.531 -26.672 1 93.25 488 SER A CA 1
ATOM 3816 C C . SER A 1 488 ? 31.969 19.219 -26.641 1 93.25 488 SER A C 1
ATOM 3818 O O . SER A 1 488 ? 30.812 19.156 -27.078 1 93.25 488 SER A O 1
ATOM 3820 N N . VAL A 1 489 ? 32.562 18.25 -26.094 1 94.25 489 VAL A N 1
ATOM 3821 C CA . VAL A 1 489 ? 31.938 16.953 -25.984 1 94.25 489 VAL A CA 1
ATOM 3822 C C . VAL A 1 489 ? 30.781 17.031 -24.984 1 94.25 489 VAL A C 1
ATOM 3824 O O . VAL A 1 489 ? 29.688 16.531 -25.266 1 94.25 489 VAL A O 1
ATOM 3827 N N . ARG A 1 490 ? 31 17.688 -23.969 1 93.94 490 ARG A N 1
ATOM 3828 C CA . ARG A 1 490 ? 29.984 17.812 -22.938 1 93.94 490 ARG A CA 1
ATOM 3829 C C . ARG A 1 490 ? 28.812 18.656 -23.422 1 93.94 490 ARG A C 1
ATOM 3831 O O . ARG A 1 490 ? 27.656 18.391 -23.062 1 93.94 490 ARG A O 1
ATOM 3838 N N . ARG A 1 491 ? 29.125 19.609 -24.156 1 94.88 491 ARG A N 1
ATOM 3839 C CA . ARG A 1 491 ? 28.078 20.469 -24.703 1 94.88 491 ARG A CA 1
ATOM 3840 C C . ARG A 1 491 ? 27.172 19.688 -25.641 1 94.88 491 ARG A C 1
ATOM 3842 O O . ARG A 1 491 ? 25.953 19.812 -25.594 1 94.88 491 ARG A O 1
ATOM 3849 N N . LEU A 1 492 ? 27.828 18.922 -26.453 1 94.5 492 LEU A N 1
ATOM 3850 C CA . LEU A 1 492 ? 27.047 18.094 -27.375 1 94.5 492 LEU A CA 1
ATOM 3851 C C . LEU A 1 492 ? 26.188 17.094 -26.609 1 94.5 492 LEU A C 1
ATOM 3853 O O . LEU A 1 492 ? 25.031 16.875 -26.969 1 94.5 492 LEU A O 1
ATOM 3857 N N . ALA A 1 493 ? 26.719 16.516 -25.625 1 95.12 493 ALA A N 1
ATOM 3858 C CA . ALA A 1 493 ? 25.984 15.57 -24.797 1 95.12 493 ALA A CA 1
ATOM 3859 C C . ALA A 1 493 ? 24.781 16.234 -24.125 1 95.12 493 ALA A C 1
ATOM 3861 O O . ALA A 1 493 ? 23.703 15.648 -24.047 1 95.12 493 ALA A O 1
ATOM 3862 N N . GLN A 1 494 ? 24.953 17.375 -23.656 1 94.38 494 GLN A N 1
ATOM 3863 C CA . GLN A 1 494 ? 23.875 18.125 -23.016 1 94.38 494 GLN A CA 1
ATOM 3864 C C . GLN A 1 494 ? 22.766 18.469 -23.984 1 94.38 494 GLN A C 1
ATOM 3866 O O . GLN A 1 494 ? 21.578 18.422 -23.641 1 94.38 494 GLN A O 1
ATOM 3871 N N . GLU A 1 495 ? 23.172 18.797 -25.141 1 93.81 495 GLU A N 1
ATOM 3872 C CA . GLU A 1 495 ? 22.188 19.094 -26.188 1 93.81 495 GLU A CA 1
ATOM 3873 C C . GLU A 1 495 ? 21.344 17.859 -26.5 1 93.81 495 GLU A C 1
ATOM 3875 O O . GLU A 1 495 ? 20.125 17.953 -26.641 1 93.81 495 GLU A O 1
ATOM 3880 N N . LEU A 1 496 ? 21.984 16.812 -26.594 1 93.38 496 LEU A N 1
ATOM 3881 C CA . LEU A 1 496 ? 21.281 15.57 -26.906 1 93.38 496 LEU A CA 1
ATOM 3882 C C . LEU A 1 496 ? 20.375 15.164 -25.734 1 93.38 496 LEU A C 1
ATOM 3884 O O . LEU A 1 496 ? 19.281 14.641 -25.953 1 93.38 496 LEU A O 1
ATOM 3888 N N . TYR A 1 497 ? 20.891 15.344 -24.578 1 94.19 497 TYR A N 1
ATOM 3889 C CA . TYR A 1 497 ? 20.094 15.07 -23.391 1 94.19 497 TYR A CA 1
ATOM 3890 C C . TYR A 1 497 ? 18.812 15.883 -23.391 1 94.19 497 TYR A C 1
ATOM 3892 O O . TYR A 1 497 ? 17.734 15.375 -23.062 1 94.19 497 TYR A O 1
ATOM 3900 N N . GLN A 1 498 ? 18.844 17.062 -23.781 1 92.31 498 GLN A N 1
ATOM 3901 C CA . GLN A 1 498 ? 17.656 17.938 -23.828 1 92.31 498 GLN A CA 1
ATOM 3902 C C . GLN A 1 498 ? 16.672 17.453 -24.891 1 92.31 498 GLN A C 1
ATOM 3904 O O . GLN A 1 498 ? 15.461 17.547 -24.703 1 92.31 498 GLN A O 1
ATOM 3909 N N . GLU A 1 499 ? 17.203 16.906 -25.922 1 90.25 499 GLU A N 1
ATOM 3910 C CA . GLU A 1 499 ? 16.359 16.422 -27.016 1 90.25 499 GLU A CA 1
ATOM 3911 C C . GLU A 1 499 ? 15.656 15.125 -26.625 1 90.25 499 GLU A C 1
ATOM 3913 O O . GLU A 1 499 ? 14.539 14.867 -27.078 1 90.25 499 GLU A O 1
ATOM 3918 N N . LEU A 1 500 ? 16.297 14.359 -25.766 1 89.75 500 LEU A N 1
ATOM 3919 C CA . LEU A 1 500 ? 15.766 13.047 -25.438 1 89.75 500 LEU A CA 1
ATOM 3920 C C . LEU A 1 500 ? 15.438 12.953 -23.938 1 89.75 500 LEU A C 1
ATOM 3922 O O . LEU A 1 500 ? 15.453 11.867 -23.359 1 89.75 500 LEU A O 1
ATOM 3926 N N . GLN A 1 501 ? 15.242 13.938 -23.312 1 80.62 501 GLN A N 1
ATOM 3927 C CA . GLN A 1 501 ? 15.281 14.086 -21.859 1 80.62 501 GLN A CA 1
ATOM 3928 C C . GLN A 1 501 ? 14.336 13.102 -21.188 1 80.62 501 GLN A C 1
ATOM 3930 O O . GLN A 1 501 ? 14.727 12.406 -20.25 1 80.62 501 GLN A O 1
ATOM 3935 N N . GLU A 1 502 ? 13.203 12.789 -21.578 1 83.44 502 GLU A N 1
ATOM 3936 C CA . GLU A 1 502 ? 12.219 12.008 -20.844 1 83.44 502 GLU A CA 1
ATOM 3937 C C . GLU A 1 502 ? 12.594 10.523 -20.812 1 83.44 502 GLU A C 1
ATOM 3939 O O . GLU A 1 502 ? 12.273 9.812 -19.859 1 83.44 502 GLU A O 1
ATOM 3944 N N . ILE A 1 503 ? 13.398 10.148 -21.781 1 92 503 ILE A N 1
ATOM 3945 C CA . ILE A 1 503 ? 13.648 8.719 -21.891 1 92 503 ILE A CA 1
ATOM 3946 C C . ILE A 1 503 ? 15.125 8.43 -21.625 1 92 503 ILE A C 1
ATOM 3948 O O . ILE A 1 503 ? 15.609 7.328 -21.906 1 92 503 ILE A O 1
ATOM 3952 N N . THR A 1 504 ? 15.922 9.422 -21.062 1 96.31 504 THR A N 1
ATOM 3953 C CA . THR A 1 504 ? 17.375 9.289 -21.062 1 96.31 504 THR A CA 1
ATOM 3954 C C . THR A 1 504 ? 17.922 9.43 -19.641 1 96.31 504 THR A C 1
ATOM 3956 O O . THR A 1 504 ? 17.516 10.328 -18.906 1 96.31 504 THR A O 1
ATOM 3959 N N . LEU A 1 505 ? 18.734 8.477 -19.25 1 97 505 LEU A N 1
ATOM 3960 C CA . LEU A 1 505 ? 19.672 8.664 -18.141 1 97 505 LEU A CA 1
ATOM 3961 C C . LEU A 1 505 ? 21.031 9.125 -18.641 1 97 505 LEU A C 1
ATOM 3963 O O . LEU A 1 505 ? 21.719 8.383 -19.344 1 97 505 LEU A O 1
ATOM 3967 N N . TYR A 1 506 ? 21.516 10.359 -18.344 1 97.06 506 TYR A N 1
ATOM 3968 C CA . TYR A 1 506 ? 22.766 10.93 -18.828 1 97.06 506 TYR A CA 1
ATOM 3969 C C . TYR A 1 506 ? 23.859 10.797 -17.766 1 97.06 506 TYR A C 1
ATOM 3971 O O . TYR A 1 506 ? 23.781 11.414 -16.703 1 97.06 506 TYR A O 1
ATOM 3979 N N . ASP A 1 507 ? 24.812 9.977 -18.047 1 96.5 507 ASP A N 1
ATOM 3980 C CA . ASP A 1 507 ? 25.969 9.859 -17.172 1 96.5 507 ASP A CA 1
ATOM 3981 C C . ASP A 1 507 ? 26.891 11.07 -17.297 1 96.5 507 ASP A C 1
ATOM 3983 O O . ASP A 1 507 ? 27.875 11.031 -18.062 1 96.5 507 ASP A O 1
ATOM 3987 N N . ASP A 1 508 ? 26.641 12.047 -16.5 1 92.38 508 ASP A N 1
ATOM 3988 C CA . ASP A 1 508 ? 27.391 13.305 -16.531 1 92.38 508 ASP A CA 1
ATOM 3989 C C . ASP A 1 508 ? 28.547 13.281 -15.539 1 92.38 508 ASP A C 1
ATOM 3991 O O . ASP A 1 508 ? 29.188 14.312 -15.297 1 92.38 508 ASP A O 1
ATOM 3995 N N . ARG A 1 509 ? 28.922 12.102 -15.023 1 91.75 509 ARG A N 1
ATOM 3996 C CA . ARG A 1 509 ? 29.969 11.992 -14.008 1 91.75 509 ARG A CA 1
ATOM 3997 C C . ARG A 1 509 ? 31.344 12.094 -14.633 1 91.75 509 ARG A C 1
ATOM 3999 O O . ARG A 1 509 ? 31.516 11.82 -15.828 1 91.75 509 ARG A O 1
ATOM 4006 N N . TYR A 1 510 ? 32.25 12.5 -13.781 1 89.12 510 TYR A N 1
ATOM 4007 C CA . TYR A 1 510 ? 33.656 12.516 -14.188 1 89.12 510 TYR A CA 1
ATOM 4008 C C . TYR A 1 510 ? 34.344 11.211 -13.805 1 89.12 510 TYR A C 1
ATOM 4010 O O . TYR A 1 510 ? 35.219 11.188 -12.914 1 89.12 510 TYR A O 1
ATOM 4018 N N . GLU A 1 511 ? 33.969 10.156 -14.406 1 90.38 511 GLU A N 1
ATOM 4019 C CA . GLU A 1 511 ? 34.5 8.82 -14.188 1 90.38 511 GLU A CA 1
ATOM 4020 C C . GLU A 1 511 ? 35.219 8.305 -15.445 1 90.38 511 GLU A C 1
ATOM 4022 O O . GLU A 1 511 ? 35.062 8.875 -16.531 1 90.38 511 GLU A O 1
ATOM 4027 N N . SER A 1 512 ? 35.969 7.273 -15.273 1 92.75 512 SER A N 1
ATOM 4028 C CA . SER A 1 512 ? 36.656 6.66 -16.406 1 92.75 512 SER A CA 1
ATOM 4029 C C . SER A 1 512 ? 35.656 6.016 -17.375 1 92.75 512 SER A C 1
ATOM 4031 O O . SER A 1 512 ? 34.562 5.672 -16.984 1 92.75 512 SER A O 1
ATOM 4033 N N . ILE A 1 513 ? 36.062 5.867 -18.609 1 92.31 513 ILE A N 1
ATOM 4034 C CA . ILE A 1 513 ? 35.25 5.254 -19.625 1 92.31 513 ILE A CA 1
ATOM 4035 C C . ILE A 1 513 ? 34.875 3.83 -19.219 1 92.31 513 ILE A C 1
ATOM 4037 O O . ILE A 1 513 ? 33.719 3.398 -19.391 1 92.31 513 ILE A O 1
ATOM 4041 N N . SER A 1 514 ? 35.844 3.172 -18.688 1 94.06 514 SER A N 1
ATOM 4042 C CA . SER A 1 514 ? 35.625 1.79 -18.266 1 94.06 514 SER A CA 1
ATOM 4043 C C . SER A 1 514 ? 34.562 1.699 -17.188 1 94.06 514 SER A C 1
ATOM 4045 O O . SER A 1 514 ? 33.719 0.798 -17.219 1 94.06 514 SER A O 1
ATOM 4047 N N . HIS A 1 515 ? 34.625 2.602 -16.297 1 94.31 515 HIS A N 1
ATOM 4048 C CA . HIS A 1 515 ? 33.656 2.611 -15.211 1 94.31 515 HIS A CA 1
ATOM 4049 C C . HIS A 1 515 ? 32.25 2.924 -15.734 1 94.31 515 HIS A C 1
ATOM 4051 O O . HIS A 1 515 ? 31.281 2.307 -15.305 1 94.31 515 HIS A O 1
ATOM 4057 N N . LYS A 1 516 ? 32.188 3.842 -16.594 1 95.31 516 LYS A N 1
ATOM 4058 C CA . LYS A 1 516 ? 30.891 4.223 -17.172 1 95.31 516 LYS A CA 1
ATOM 4059 C C . LYS A 1 516 ? 30.281 3.072 -17.969 1 95.31 516 LYS A C 1
ATOM 4061 O O . LYS A 1 516 ? 29.078 2.826 -17.891 1 95.31 516 LYS A O 1
ATOM 4066 N N . LEU A 1 517 ? 31.109 2.43 -18.672 1 94.44 517 LEU A N 1
ATOM 4067 C CA . LEU A 1 517 ? 30.641 1.312 -19.484 1 94.44 517 LEU A CA 1
ATOM 4068 C C . LEU A 1 517 ? 30.172 0.162 -18.594 1 94.44 517 LEU A C 1
ATOM 4070 O O . LEU A 1 517 ? 29.172 -0.497 -18.906 1 94.44 517 LEU A O 1
ATOM 4074 N N . LYS A 1 518 ? 30.875 -0.068 -17.547 1 95.19 518 LYS A N 1
ATOM 4075 C CA . LYS A 1 518 ? 30.484 -1.109 -16.609 1 95.19 518 LYS A CA 1
ATOM 4076 C C . LYS A 1 518 ? 29.125 -0.793 -15.969 1 95.19 518 LYS A C 1
ATOM 4078 O O . LYS A 1 518 ? 28.297 -1.683 -15.805 1 95.19 518 LYS A O 1
ATOM 4083 N N . ASP A 1 519 ? 28.969 0.434 -15.641 1 96.12 519 ASP A N 1
ATOM 4084 C CA . ASP A 1 519 ? 27.688 0.848 -15.07 1 96.12 519 ASP A CA 1
ATOM 4085 C C . ASP A 1 519 ? 26.562 0.686 -16.094 1 96.12 519 ASP A C 1
ATOM 4087 O O . ASP A 1 519 ? 25.469 0.23 -15.734 1 96.12 519 ASP A O 1
ATOM 4091 N N . ALA A 1 520 ? 26.828 1.091 -17.266 1 96 520 ALA A N 1
ATOM 4092 C CA . ALA A 1 520 ? 25.828 0.962 -18.312 1 96 520 ALA A CA 1
ATOM 4093 C C . ALA A 1 520 ? 25.375 -0.488 -18.469 1 96 520 ALA A C 1
ATOM 4095 O O . ALA A 1 520 ? 24.172 -0.764 -18.594 1 96 520 ALA A O 1
ATOM 4096 N N . ASP A 1 521 ? 26.344 -1.33 -18.469 1 95.94 521 ASP A N 1
ATOM 4097 C CA . ASP A 1 521 ? 26.047 -2.752 -18.609 1 95.94 521 ASP A CA 1
ATOM 4098 C C . ASP A 1 521 ? 25.266 -3.271 -17.406 1 95.94 521 ASP A C 1
ATOM 4100 O O . ASP A 1 521 ? 24.281 -4.008 -17.562 1 95.94 521 ASP A O 1
ATOM 4104 N N . LEU A 1 522 ? 25.672 -2.883 -16.266 1 97.06 522 LEU A N 1
ATOM 4105 C CA . LEU A 1 522 ? 25.031 -3.359 -15.039 1 97.06 522 LEU A CA 1
ATOM 4106 C C . LEU A 1 522 ? 23.594 -2.846 -14.938 1 97.06 522 LEU A C 1
ATOM 4108 O O . LEU A 1 522 ? 22.688 -3.586 -14.539 1 97.06 522 LEU A O 1
ATOM 4112 N N . LEU A 1 523 ? 23.375 -1.603 -15.305 1 97.81 523 LEU A N 1
ATOM 4113 C CA . LEU A 1 523 ? 22.047 -0.994 -15.219 1 97.81 523 LEU A CA 1
ATOM 4114 C C . LEU A 1 523 ? 21.109 -1.615 -16.234 1 97.81 523 LEU A C 1
ATOM 4116 O O . LEU A 1 523 ? 19.891 -1.654 -16.016 1 97.81 523 LEU A O 1
ATOM 4120 N N . GLY A 1 524 ? 21.578 -1.966 -17.344 1 97.5 524 GLY A N 1
ATOM 4121 C CA . GLY A 1 524 ? 20.844 -2.768 -18.297 1 97.5 524 GLY A CA 1
ATOM 4122 C C . GLY A 1 524 ? 19.938 -1.941 -19.203 1 97.5 524 GLY A C 1
ATOM 4123 O O . GLY A 1 524 ? 19.031 -2.475 -19.828 1 97.5 524 GLY A O 1
ATOM 4124 N N . ILE A 1 525 ? 20.109 -0.633 -19.281 1 97.44 525 ILE A N 1
ATOM 4125 C CA . ILE A 1 525 ? 19.297 0.231 -20.141 1 97.44 525 ILE A CA 1
ATOM 4126 C C . ILE A 1 525 ? 19.484 -0.166 -21.594 1 97.44 525 ILE A C 1
ATOM 4128 O O . ILE A 1 525 ? 20.625 -0.365 -22.062 1 97.44 525 ILE A O 1
ATOM 4132 N N . PRO A 1 526 ? 18.5 -0.239 -22.422 1 96.62 526 PRO A N 1
ATOM 4133 C CA . PRO A 1 526 ? 18.484 -0.944 -23.703 1 96.62 526 PRO A CA 1
ATOM 4134 C C . PRO A 1 526 ? 19.438 -0.341 -24.719 1 96.62 526 PRO A C 1
ATOM 4136 O O . PRO A 1 526 ? 20.078 -1.072 -25.484 1 96.62 526 PRO A O 1
ATOM 4139 N N . ILE A 1 527 ? 19.578 1.016 -24.734 1 96.5 527 ILE A N 1
ATOM 4140 C CA . ILE A 1 527 ? 20.375 1.667 -25.766 1 96.5 527 ILE A CA 1
ATOM 4141 C C . ILE A 1 527 ? 21.453 2.541 -25.125 1 96.5 527 ILE A C 1
ATOM 4143 O O . ILE A 1 527 ? 21.141 3.367 -24.25 1 96.5 527 ILE A O 1
ATOM 4147 N N . ARG A 1 528 ? 22.656 2.357 -25.5 1 96.56 528 ARG A N 1
ATOM 4148 C CA . ARG A 1 528 ? 23.75 3.189 -25.031 1 96.56 528 ARG A CA 1
ATOM 4149 C C . ARG A 1 528 ? 24.203 4.164 -26.125 1 96.56 528 ARG A C 1
ATOM 4151 O O . ARG A 1 528 ? 24.438 3.764 -27.266 1 96.56 528 ARG A O 1
ATOM 4158 N N . VAL A 1 529 ? 24.328 5.359 -25.812 1 96.56 529 VAL A N 1
ATOM 4159 C CA . VAL A 1 529 ? 24.797 6.406 -26.719 1 96.56 529 VAL A CA 1
ATOM 4160 C C . VAL A 1 529 ? 26.078 7.031 -26.156 1 96.56 529 VAL A C 1
ATOM 4162 O O . VAL A 1 529 ? 26.078 7.559 -25.047 1 96.56 529 VAL A O 1
ATOM 4165 N N . VAL A 1 530 ? 27.125 7.043 -26.969 1 96.31 530 VAL A N 1
ATOM 4166 C CA . VAL A 1 530 ? 28.422 7.523 -26.5 1 96.31 530 VAL A CA 1
ATOM 4167 C C . VAL A 1 530 ? 28.828 8.758 -27.297 1 96.31 530 VAL A C 1
ATOM 4169 O O . VAL A 1 530 ? 28.906 8.711 -28.531 1 96.31 530 VAL A O 1
ATOM 4172 N N . ILE A 1 531 ? 29.078 9.828 -26.609 1 96.5 531 ILE A N 1
ATOM 4173 C CA . ILE A 1 531 ? 29.578 11.062 -27.219 1 96.5 531 ILE A CA 1
ATOM 4174 C C . ILE A 1 531 ? 31.078 11.188 -26.953 1 96.5 531 ILE A C 1
ATOM 4176 O O . ILE A 1 531 ? 31.516 11.219 -25.797 1 96.5 531 ILE A O 1
ATOM 4180 N N . SER A 1 532 ? 31.844 11.242 -27.953 1 94.19 532 SER A N 1
ATOM 4181 C CA . SER A 1 532 ? 33.281 11.344 -27.875 1 94.19 532 SER A CA 1
ATOM 4182 C C . SER A 1 532 ? 33.812 12.508 -28.719 1 94.19 532 SER A C 1
ATOM 4184 O O . SER A 1 532 ? 33.031 13.297 -29.25 1 94.19 532 SER A O 1
ATOM 4186 N N . ARG A 1 533 ? 35.094 12.586 -28.75 1 92.31 533 ARG A N 1
ATOM 4187 C CA . ARG A 1 533 ? 35.75 13.625 -29.562 1 92.31 533 ARG A CA 1
ATOM 4188 C C . ARG A 1 533 ? 35.344 13.477 -31.031 1 92.31 533 ARG A C 1
ATOM 4190 O O . ARG A 1 533 ? 35.156 14.469 -31.734 1 92.31 533 ARG A O 1
ATOM 4197 N N . GLU A 1 534 ? 35.219 12.289 -31.422 1 91.69 534 GLU A N 1
ATOM 4198 C CA . GLU A 1 534 ? 34.844 12 -32.812 1 91.69 534 GLU A CA 1
ATOM 4199 C C . GLU A 1 534 ? 33.438 12.484 -33.094 1 91.69 534 GLU A C 1
ATOM 4201 O O . GLU A 1 534 ? 33.125 12.852 -34.219 1 91.69 534 GLU A O 1
ATOM 4206 N N . SER A 1 535 ? 32.594 12.492 -32.094 1 94.88 535 SER A N 1
ATOM 4207 C CA . SER A 1 535 ? 31.234 12.969 -32.281 1 94.88 535 SER A CA 1
ATOM 4208 C C . SER A 1 535 ? 31.203 14.461 -32.594 1 94.88 535 SER A C 1
ATOM 4210 O O . SER A 1 535 ? 30.328 14.922 -33.344 1 94.88 535 SER A O 1
ATOM 4212 N N . VAL A 1 536 ? 32.125 15.125 -32.062 1 93.69 536 VAL A N 1
ATOM 4213 C CA . VAL A 1 536 ? 32.188 16.578 -32.281 1 93.69 536 VAL A CA 1
ATOM 4214 C C . VAL A 1 536 ? 32.906 16.875 -33.594 1 93.69 536 VAL A C 1
ATOM 4216 O O . VAL A 1 536 ? 32.438 17.719 -34.375 1 93.69 536 VAL A O 1
ATOM 4219 N N . THR A 1 537 ? 34 16.172 -33.875 1 93.62 537 THR A N 1
ATOM 4220 C CA . THR A 1 537 ? 34.844 16.484 -35.031 1 93.62 537 THR A CA 1
ATOM 4221 C C . THR A 1 537 ? 34.219 15.938 -36.312 1 93.62 537 THR A C 1
ATOM 4223 O O . THR A 1 537 ? 34.25 16.609 -37.344 1 93.62 537 THR A O 1
ATOM 4226 N N . ASP A 1 538 ? 33.656 14.719 -36.219 1 94.56 538 ASP A N 1
ATOM 4227 C CA . ASP A 1 538 ? 33.188 14.039 -37.406 1 94.56 538 ASP A CA 1
ATOM 4228 C C . ASP A 1 538 ? 31.672 14.016 -37.5 1 94.56 538 ASP A C 1
ATOM 4230 O O . ASP A 1 538 ? 31.094 13.633 -38.531 1 94.56 538 ASP A O 1
ATOM 4234 N N . GLY A 1 539 ? 31.047 14.352 -36.406 1 94.5 539 GLY A N 1
ATOM 4235 C CA . GLY A 1 539 ? 29.594 14.367 -36.375 1 94.5 539 GLY A CA 1
ATOM 4236 C C . GLY A 1 539 ? 28.984 12.977 -36.312 1 94.5 539 GLY A C 1
ATOM 4237 O O . GLY A 1 539 ? 27.875 12.75 -36.781 1 94.5 539 GLY A O 1
ATOM 4238 N N . VAL A 1 540 ? 29.766 12.078 -35.812 1 95.44 540 VAL A N 1
ATOM 4239 C CA . VAL A 1 540 ? 29.312 10.695 -35.75 1 95.44 540 VAL A CA 1
ATOM 4240 C C . VAL A 1 540 ? 29.203 10.266 -34.281 1 95.44 540 VAL A C 1
ATOM 4242 O O . VAL A 1 540 ? 30.094 10.555 -33.469 1 95.44 540 VAL A O 1
ATOM 4245 N N . ILE A 1 541 ? 28.062 9.602 -33.969 1 96.19 541 ILE A N 1
ATOM 4246 C CA . ILE A 1 541 ? 27.781 9.172 -32.594 1 96.19 541 ILE A CA 1
ATOM 4247 C C . ILE A 1 541 ? 27.719 7.648 -32.531 1 96.19 541 ILE A C 1
ATOM 4249 O O . ILE A 1 541 ? 27.188 7.004 -33.438 1 96.19 541 ILE A O 1
ATOM 4253 N N . GLU A 1 542 ? 28.297 7.148 -31.531 1 95.5 542 GLU A N 1
ATOM 4254 C CA . GLU A 1 542 ? 28.234 5.703 -31.344 1 95.5 542 GLU A CA 1
ATOM 4255 C C . GLU A 1 542 ? 26.984 5.297 -30.578 1 95.5 542 GLU A C 1
ATOM 4257 O O . GLU A 1 542 ? 26.672 5.848 -29.531 1 95.5 542 GLU A O 1
ATOM 4262 N N . VAL A 1 543 ? 26.203 4.395 -31.188 1 96.06 543 VAL A N 1
ATOM 4263 C CA . VAL A 1 543 ? 24.984 3.867 -30.594 1 96.06 543 VAL A CA 1
ATOM 4264 C C . VAL A 1 543 ? 25.062 2.344 -30.531 1 96.06 543 VAL A C 1
ATOM 4266 O O . VAL A 1 543 ? 25.438 1.688 -31.5 1 96.06 543 VAL A O 1
ATOM 4269 N N . ALA A 1 544 ? 24.766 1.806 -29.328 1 94.94 544 ALA A N 1
ATOM 4270 C CA . ALA A 1 544 ? 24.828 0.355 -29.172 1 94.94 544 ALA A CA 1
ATOM 4271 C C . ALA A 1 544 ? 23.641 -0.158 -28.344 1 94.94 544 ALA A C 1
ATOM 4273 O O . ALA A 1 544 ? 23.156 0.524 -27.438 1 94.94 544 ALA A O 1
ATOM 4274 N N . ARG A 1 545 ? 23.188 -1.35 -28.703 1 94.69 545 ARG A N 1
ATOM 4275 C CA . ARG A 1 545 ? 22.219 -2.051 -27.875 1 94.69 545 ARG A CA 1
ATOM 4276 C C . ARG A 1 545 ? 22.906 -2.738 -26.703 1 94.69 545 ARG A C 1
ATOM 4278 O O . ARG A 1 545 ? 24.016 -3.264 -26.828 1 94.69 545 ARG A O 1
ATOM 4285 N N . ARG A 1 546 ? 22.219 -2.744 -25.578 1 94.38 546 ARG A N 1
ATOM 4286 C CA . ARG A 1 546 ? 22.734 -3.453 -24.406 1 94.38 546 ARG A CA 1
ATOM 4287 C C . ARG A 1 546 ? 22.891 -4.941 -24.703 1 94.38 546 ARG A C 1
ATOM 4289 O O . ARG A 1 546 ? 23.844 -5.57 -24.234 1 94.38 546 ARG A O 1
ATOM 4296 N N . SER A 1 547 ? 22.016 -5.488 -25.516 1 84.69 547 SER A N 1
ATOM 4297 C CA . SER A 1 547 ? 22.016 -6.914 -25.828 1 84.69 547 SER A CA 1
ATOM 4298 C C . SER A 1 547 ? 22.953 -7.211 -27 1 84.69 547 SER A C 1
ATOM 4300 O O . SER A 1 547 ? 23.203 -8.375 -27.312 1 84.69 547 SER A O 1
ATOM 4302 N N . GLY A 1 548 ? 23.469 -6.133 -27.594 1 77.62 548 GLY A N 1
ATOM 4303 C CA . GLY A 1 548 ? 24.141 -6.34 -28.875 1 77.62 548 GLY A CA 1
ATOM 4304 C C . GLY A 1 548 ? 25.656 -6.246 -28.781 1 77.62 548 GLY A C 1
ATOM 4305 O O . GLY A 1 548 ? 26.188 -5.836 -27.75 1 77.62 548 GLY A O 1
ATOM 4306 N N . THR A 1 549 ? 26.219 -6.723 -29.766 1 68.62 549 THR A N 1
ATOM 4307 C CA . THR A 1 549 ? 27.672 -6.852 -29.734 1 68.62 549 THR A CA 1
ATOM 4308 C C . THR A 1 549 ? 28.328 -5.688 -30.469 1 68.62 549 THR A C 1
ATOM 4310 O O . THR A 1 549 ? 29.438 -5.277 -30.125 1 68.62 549 THR A O 1
ATOM 4313 N N . GLU A 1 550 ? 27.641 -5.141 -31.516 1 85 550 GLU A N 1
ATOM 4314 C CA . GLU A 1 550 ? 28.438 -4.188 -32.281 1 85 550 GLU A CA 1
ATOM 4315 C C . GLU A 1 550 ? 27.797 -2.805 -32.281 1 85 550 GLU A C 1
ATOM 4317 O O . GLU A 1 550 ? 26.625 -2.66 -32.656 1 85 550 GLU A O 1
ATOM 4322 N N . PRO A 1 551 ? 28.547 -1.804 -31.938 1 91.88 551 PRO A N 1
ATOM 4323 C CA . PRO A 1 551 ? 28.031 -0.432 -31.938 1 91.88 551 PRO A CA 1
ATOM 4324 C C . PRO A 1 551 ? 27.844 0.125 -33.344 1 91.88 551 PRO A C 1
ATOM 4326 O O . PRO A 1 551 ? 28.594 -0.211 -34.25 1 91.88 551 PRO A O 1
ATOM 4329 N N . LEU A 1 552 ? 26.875 0.917 -33.531 1 93.31 552 LEU A N 1
ATOM 4330 C CA . LEU A 1 552 ? 26.594 1.629 -34.75 1 93.31 552 LEU A CA 1
ATOM 4331 C C . LEU A 1 552 ? 27.172 3.043 -34.719 1 93.31 552 LEU A C 1
ATOM 4333 O O . LEU A 1 552 ? 27.188 3.68 -33.656 1 93.31 552 LEU A O 1
ATOM 4337 N N . ARG A 1 553 ? 27.656 3.434 -35.844 1 94.88 553 ARG A N 1
ATOM 4338 C CA . ARG A 1 553 ? 28.047 4.824 -36.031 1 94.88 553 ARG A CA 1
ATOM 4339 C C . ARG A 1 553 ? 26.953 5.621 -36.75 1 94.88 553 ARG A C 1
ATOM 4341 O O . ARG A 1 553 ? 26.672 5.375 -37.906 1 94.88 553 ARG A O 1
ATOM 4348 N N . VAL A 1 554 ? 26.438 6.559 -36.031 1 96.06 554 VAL A N 1
ATOM 4349 C CA . VAL A 1 554 ? 25.234 7.242 -36.531 1 96.06 554 VAL A CA 1
ATOM 4350 C C . VAL A 1 554 ? 25.5 8.742 -36.625 1 96.06 554 VAL A C 1
ATOM 4352 O O . VAL A 1 554 ? 26.031 9.344 -35.688 1 96.06 554 VAL A O 1
ATOM 4355 N N . PRO A 1 555 ? 25.141 9.289 -37.812 1 96 555 PRO A N 1
ATOM 4356 C CA . PRO A 1 555 ? 25.219 10.75 -37.875 1 96 555 PRO A CA 1
ATOM 4357 C C . PRO A 1 555 ? 24.328 11.438 -36.844 1 96 555 PRO A C 1
ATOM 4359 O O . PRO A 1 555 ? 23.219 10.969 -36.562 1 96 555 PRO A O 1
ATOM 4362 N N . ARG A 1 556 ? 24.781 12.523 -36.312 1 93.94 556 ARG A N 1
ATOM 4363 C CA . ARG A 1 556 ? 24.094 13.266 -35.281 1 93.94 556 ARG A CA 1
ATOM 4364 C C . ARG A 1 556 ? 22.641 13.539 -35.688 1 93.94 556 ARG A C 1
ATOM 4366 O O . ARG A 1 556 ? 21.734 13.414 -34.844 1 93.94 556 ARG A O 1
ATOM 4373 N N . GLU A 1 557 ? 22.344 13.805 -36.906 1 92.94 557 GLU A N 1
ATOM 4374 C CA . GLU A 1 557 ? 21.031 14.188 -37.406 1 92.94 557 GLU A CA 1
ATOM 4375 C C . GLU A 1 557 ? 20.078 13 -37.406 1 92.94 557 GLU A C 1
ATOM 4377 O O . GLU A 1 557 ? 18.859 13.164 -37.406 1 92.94 557 GLU A O 1
ATOM 4382 N N . GLU A 1 558 ? 20.641 11.812 -37.375 1 95.12 558 GLU A N 1
ATOM 4383 C CA . GLU A 1 558 ? 19.828 10.602 -37.469 1 95.12 558 GLU A CA 1
ATOM 4384 C C . GLU A 1 558 ? 19.688 9.906 -36.125 1 95.12 558 GLU A C 1
ATOM 4386 O O . GLU A 1 558 ? 19.062 8.852 -36.031 1 95.12 558 GLU A O 1
ATOM 4391 N N . LEU A 1 559 ? 20.188 10.469 -35.125 1 93.88 559 LEU A N 1
ATOM 4392 C CA . LEU A 1 559 ? 20.266 9.812 -33.812 1 93.88 559 LEU A CA 1
ATOM 4393 C C . LEU A 1 559 ? 18.875 9.461 -33.281 1 93.88 559 LEU A C 1
ATOM 4395 O O . LEU A 1 559 ? 18.641 8.32 -32.906 1 93.88 559 LEU A O 1
ATOM 4399 N N . V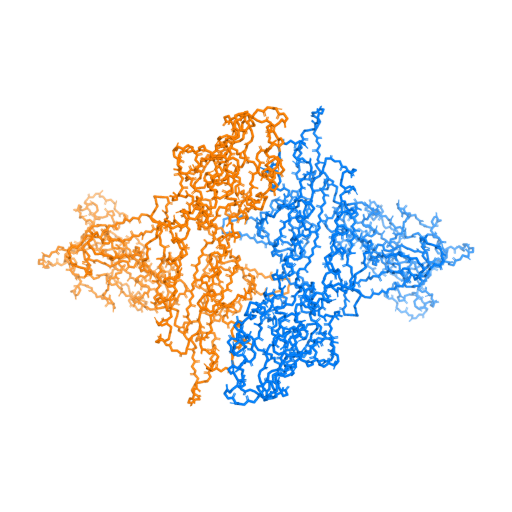AL A 1 560 ? 17.984 10.422 -33.281 1 91.56 560 VAL A N 1
ATOM 4400 C CA . VAL A 1 560 ? 16.641 10.234 -32.688 1 91.56 560 VAL A CA 1
ATOM 4401 C C . VAL A 1 560 ? 15.906 9.148 -33.469 1 91.56 560 VAL A C 1
ATOM 4403 O O . VAL A 1 560 ? 15.273 8.273 -32.875 1 91.56 560 VAL A O 1
ATOM 4406 N N . ALA A 1 561 ? 16 9.227 -34.75 1 92.88 561 ALA A N 1
ATOM 4407 C CA . ALA A 1 561 ? 15.344 8.227 -35.594 1 92.88 561 ALA A CA 1
ATOM 4408 C C . ALA A 1 561 ? 15.922 6.832 -35.344 1 92.88 561 ALA A C 1
ATOM 4410 O O . ALA A 1 561 ? 15.188 5.844 -35.312 1 92.88 561 ALA A O 1
ATOM 4411 N N . THR A 1 562 ? 17.219 6.797 -35.25 1 93.38 562 THR A N 1
ATOM 4412 C CA . THR A 1 562 ? 17.891 5.52 -35 1 93.38 562 THR A CA 1
ATOM 4413 C C . THR A 1 562 ? 17.469 4.938 -33.656 1 93.38 562 THR A C 1
ATOM 4415 O O . THR A 1 562 ? 17.172 3.746 -33.562 1 93.38 562 THR A O 1
ATOM 4418 N N . VAL A 1 563 ? 17.438 5.762 -32.625 1 92.06 563 VAL A N 1
ATOM 4419 C CA . VAL A 1 563 ? 17.047 5.32 -31.297 1 92.06 563 VAL A CA 1
ATOM 4420 C C . VAL A 1 563 ? 15.617 4.777 -31.328 1 92.06 563 VAL A C 1
ATOM 4422 O O . VAL A 1 563 ? 15.336 3.717 -30.766 1 92.06 563 VAL A O 1
ATOM 4425 N N . ARG A 1 564 ? 14.711 5.426 -31.969 1 89.56 564 ARG A N 1
ATOM 4426 C CA . ARG A 1 564 ? 13.32 5 -32.062 1 89.56 564 ARG A CA 1
ATOM 4427 C C . ARG A 1 564 ? 13.203 3.67 -32.812 1 89.56 564 ARG A C 1
ATOM 4429 O O . ARG A 1 564 ? 12.414 2.807 -32.406 1 89.56 564 ARG A O 1
ATOM 4436 N N . SER A 1 565 ? 13.961 3.57 -33.875 1 91.06 565 SER A N 1
ATOM 4437 C CA . SER A 1 565 ? 13.953 2.342 -34.656 1 91.06 565 SER A CA 1
ATOM 4438 C C . SER A 1 565 ? 14.453 1.158 -33.812 1 91.06 565 SER A C 1
ATOM 4440 O O . SER A 1 565 ? 13.875 0.073 -33.875 1 91.06 565 SER A O 1
ATOM 4442 N N . LEU A 1 566 ? 15.477 1.402 -33.094 1 89.31 566 LEU A 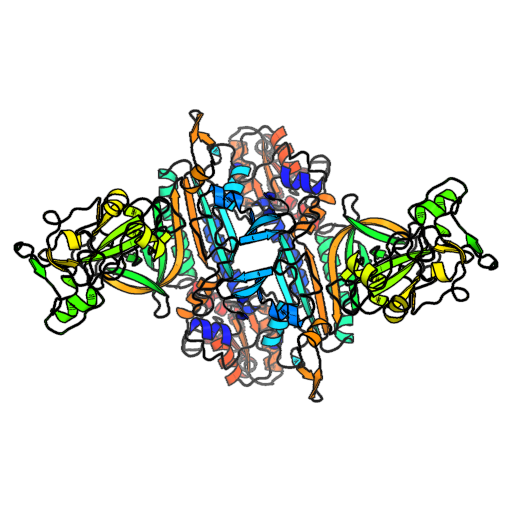N 1
ATOM 4443 C CA . LEU A 1 566 ? 16.047 0.342 -32.281 1 89.31 566 LEU A CA 1
ATOM 4444 C C . LEU A 1 566 ? 15.07 -0.089 -31.203 1 89.31 566 LEU A C 1
ATOM 4446 O O . LEU A 1 566 ? 14.992 -1.272 -30.859 1 89.31 566 LEU A O 1
ATOM 4450 N N . LEU A 1 567 ? 14.328 0.839 -30.656 1 88.31 567 LEU A N 1
ATOM 4451 C CA . LEU A 1 567 ? 13.375 0.535 -29.594 1 88.31 567 LEU A CA 1
ATOM 4452 C C . LEU A 1 567 ? 12.18 -0.241 -30.141 1 88.31 567 LEU A C 1
ATOM 4454 O O . LEU A 1 567 ? 11.633 -1.111 -29.453 1 88.31 567 LEU A O 1
ATOM 4458 N N . SER A 1 568 ? 11.766 0.125 -31.328 1 84.25 568 SER A N 1
ATOM 4459 C CA . SER A 1 568 ? 10.641 -0.56 -31.953 1 84.25 568 SER A CA 1
ATOM 4460 C C . SER A 1 568 ? 11.008 -1.988 -32.344 1 84.25 568 SER A C 1
ATOM 4462 O O . SER A 1 568 ? 10.156 -2.881 -32.312 1 84.25 568 SER A O 1
ATOM 4464 N N . GLU A 1 569 ? 12.203 -2.236 -32.719 1 75.81 569 GLU A N 1
ATOM 4465 C CA . GLU A 1 569 ? 12.672 -3.566 -33.094 1 75.81 569 GLU A CA 1
ATOM 4466 C C . GLU A 1 569 ? 12.742 -4.488 -31.891 1 75.81 569 GLU A C 1
ATOM 4468 O O . GLU A 1 569 ? 12.492 -5.691 -32 1 75.81 569 GLU A O 1
ATOM 4473 N N . GLU A 1 570 ? 12.922 -3.988 -30.859 1 69.69 570 GLU A N 1
ATOM 4474 C CA . GLU A 1 570 ? 13.047 -4.773 -29.641 1 69.69 570 GLU A CA 1
ATOM 4475 C C . GLU A 1 570 ? 11.68 -5.191 -29.109 1 69.69 570 GLU A C 1
ATOM 4477 O O . GLU A 1 570 ? 11.531 -6.277 -28.547 1 69.69 570 GLU A O 1
ATOM 4482 N N . SER A 1 571 ? 10.766 -4.324 -29.25 1 64.38 571 SER A N 1
ATOM 4483 C CA . SER A 1 571 ? 9.414 -4.621 -28.766 1 64.38 571 SER A CA 1
ATOM 4484 C C . SER A 1 571 ? 8.758 -5.703 -29.625 1 64.38 571 SER A C 1
ATOM 4486 O O . SER A 1 571 ? 7.836 -6.383 -29.156 1 64.38 571 SER A O 1
ATOM 4488 N N . ARG A 1 572 ? 9.219 -5.898 -30.844 1 48.56 572 ARG A N 1
ATOM 4489 C CA . ARG A 1 572 ? 8.664 -6.871 -31.766 1 48.56 572 ARG A CA 1
ATOM 4490 C C . ARG A 1 572 ? 9.242 -8.258 -31.531 1 48.56 572 ARG A C 1
ATOM 4492 O O . ARG A 1 572 ? 8.711 -9.258 -32.031 1 48.56 572 ARG A O 1
ATOM 4499 N N . VAL A 1 573 ? 10.297 -8.336 -30.703 1 45.16 573 VAL A N 1
ATOM 4500 C CA . VAL A 1 573 ? 10.914 -9.633 -30.453 1 45.16 573 VAL A CA 1
ATOM 4501 C C . VAL A 1 573 ? 10.414 -10.195 -29.125 1 45.16 573 VAL A C 1
ATOM 4503 O O . VAL A 1 573 ? 10.25 -9.453 -28.141 1 45.16 573 VAL A O 1
ATOM 4506 N N . MET B 1 1 ? -15.594 5.699 -21.281 1 92.44 1 MET B N 1
ATOM 4507 C CA . MET B 1 1 ? -16.25 4.676 -20.469 1 92.44 1 MET B CA 1
ATOM 4508 C C . MET B 1 1 ? -17.766 4.777 -20.594 1 92.44 1 MET B C 1
ATOM 4510 O O . MET B 1 1 ? -18.312 5.879 -20.594 1 92.44 1 MET B O 1
ATOM 4514 N N . LEU B 1 2 ? -18.359 3.656 -20.766 1 93.75 2 LEU B N 1
ATOM 4515 C CA . LEU B 1 2 ? -19.812 3.613 -20.75 1 93.75 2 LEU B CA 1
ATOM 4516 C C . LEU B 1 2 ? -20.328 3.557 -19.312 1 93.75 2 LEU B C 1
ATOM 4518 O O . LEU B 1 2 ? -19.859 2.758 -18.5 1 93.75 2 LEU B O 1
ATOM 4522 N N . TYR B 1 3 ? -21.344 4.387 -19.016 1 94.44 3 TYR B N 1
ATOM 4523 C CA . TYR B 1 3 ? -21.875 4.449 -17.656 1 94.44 3 TYR B CA 1
ATOM 4524 C C . TYR B 1 3 ? -22.609 3.162 -17.297 1 94.44 3 TYR B C 1
ATOM 4526 O O . TYR B 1 3 ? -22.578 2.729 -16.141 1 94.44 3 TYR B O 1
ATOM 4534 N N . SER B 1 4 ? -23.203 2.506 -18.266 1 92.25 4 SER B N 1
ATOM 4535 C CA . SER B 1 4 ? -23.906 1.249 -18.031 1 92.25 4 SER B CA 1
ATOM 4536 C C . SER B 1 4 ? -22.953 0.167 -17.531 1 92.25 4 SER B C 1
ATOM 4538 O O . SER B 1 4 ? -23.359 -0.736 -16.797 1 92.25 4 SER B O 1
ATOM 4540 N N . ARG B 1 5 ? -21.719 0.319 -17.844 1 91.75 5 ARG B N 1
ATOM 4541 C CA . ARG B 1 5 ? -20.719 -0.696 -17.516 1 91.75 5 ARG B CA 1
ATOM 4542 C C . ARG B 1 5 ? -19.938 -0.304 -16.266 1 91.75 5 ARG B C 1
ATOM 4544 O O . ARG B 1 5 ? -19.172 -1.111 -15.727 1 91.75 5 ARG B O 1
ATOM 4551 N N . GLN B 1 6 ? -20.156 0.879 -15.867 1 93.25 6 GLN B N 1
ATOM 4552 C CA . GLN B 1 6 ? -19.453 1.357 -14.68 1 93.25 6 GLN B CA 1
ATOM 4553 C C . GLN B 1 6 ? -19.875 0.577 -13.438 1 93.25 6 GLN B C 1
ATOM 4555 O O . GLN B 1 6 ? -21.062 0.365 -13.211 1 93.25 6 GLN B O 1
ATOM 4560 N N . PHE B 1 7 ? -18.969 0.066 -12.602 1 93.62 7 PHE B N 1
ATOM 4561 C CA . PHE B 1 7 ? -19.234 -0.756 -11.43 1 93.62 7 PHE B CA 1
ATOM 4562 C C . PHE B 1 7 ? -20.078 0.013 -10.414 1 93.62 7 PHE B C 1
ATOM 4564 O O . PHE B 1 7 ? -21.125 -0.464 -9.969 1 93.62 7 PHE B O 1
ATOM 4571 N N . THR B 1 8 ? -19.594 1.198 -10.016 1 85.81 8 THR B N 1
ATOM 4572 C CA . THR B 1 8 ? -20.375 1.929 -9.023 1 85.81 8 THR B CA 1
ATOM 4573 C C . THR B 1 8 ? -21.297 2.936 -9.695 1 85.81 8 THR B C 1
ATOM 4575 O O . THR B 1 8 ? -20.906 3.588 -10.672 1 85.81 8 THR B O 1
ATOM 4578 N N . LYS B 1 9 ? -22.516 2.871 -9.102 1 88.12 9 LYS B N 1
ATOM 4579 C CA . LYS B 1 9 ? -23.547 3.834 -9.5 1 88.12 9 LYS B CA 1
ATOM 4580 C C . LYS B 1 9 ? -23.891 4.766 -8.344 1 88.12 9 LYS B C 1
ATOM 4582 O O . LYS B 1 9 ? -23.5 4.527 -7.199 1 88.12 9 LYS B O 1
ATOM 4587 N N . THR B 1 10 ? -24.562 5.781 -8.703 1 91.62 10 THR B N 1
ATOM 4588 C CA . THR B 1 10 ? -24.984 6.719 -7.676 1 91.62 10 THR B CA 1
ATOM 4589 C C . THR B 1 10 ? -26.078 6.102 -6.801 1 91.62 10 THR B C 1
ATOM 4591 O O . THR B 1 10 ? -26.812 5.219 -7.246 1 91.62 10 THR B O 1
ATOM 4594 N N . VAL B 1 11 ? -26.031 6.523 -5.586 1 89.06 11 VAL B N 1
ATOM 4595 C CA . VAL B 1 11 ? -27.094 6.074 -4.68 1 89.06 11 VAL B CA 1
ATOM 4596 C C . VAL B 1 11 ? -27.812 7.281 -4.082 1 89.06 11 VAL B C 1
ATOM 4598 O O . VAL B 1 11 ? -27.219 8.352 -3.928 1 89.06 11 VAL B O 1
ATOM 4601 N N . LEU B 1 12 ? -29.016 7.051 -3.768 1 81.56 12 LEU B N 1
ATOM 4602 C CA . LEU B 1 12 ? -29.859 8.148 -3.289 1 81.56 12 LEU B CA 1
ATOM 4603 C C . LEU B 1 12 ? -29.594 8.422 -1.812 1 81.56 12 LEU B C 1
ATOM 4605 O O . LEU B 1 12 ? -29.625 9.57 -1.376 1 81.56 12 LEU B O 1
ATOM 4609 N N . SER B 1 13 ? -29.391 7.352 -1.069 1 82.88 13 SER B N 1
ATOM 4610 C CA . SER B 1 13 ? -29.281 7.535 0.374 1 82.88 13 SER B CA 1
ATOM 4611 C C . SER B 1 13 ? -27.984 6.938 0.913 1 82.88 13 SER B C 1
ATOM 4613 O O . SER B 1 13 ? -27.406 6.031 0.302 1 82.88 13 SER B O 1
ATOM 4615 N N . VAL B 1 14 ? -27.562 7.633 1.982 1 84.44 14 VAL B N 1
ATOM 4616 C CA . VAL B 1 14 ? -26.359 7.184 2.693 1 84.44 14 VAL B CA 1
ATOM 4617 C C . VAL B 1 14 ? -26.703 6.918 4.156 1 84.44 14 VAL B C 1
ATOM 4619 O O . VAL B 1 14 ? -27.766 7.332 4.641 1 84.44 14 VAL B O 1
ATOM 4622 N N . PRO B 1 15 ? -25.781 6.191 4.812 1 80.5 15 PRO B N 1
ATOM 4623 C CA . PRO B 1 15 ? -26.031 5.945 6.234 1 80.5 15 PRO B CA 1
ATOM 4624 C C . PRO B 1 15 ? -26.281 7.234 7.02 1 80.5 15 PRO B C 1
ATOM 4626 O O . PRO B 1 15 ? -25.719 8.281 6.684 1 80.5 15 PRO B O 1
ATOM 4629 N N . LYS B 1 16 ? -27.031 7.184 8.117 1 78 16 LYS B N 1
ATOM 4630 C CA . LYS B 1 16 ? -27.484 8.328 8.906 1 78 16 LYS B CA 1
ATOM 4631 C C . LYS B 1 16 ? -26.328 8.992 9.641 1 78 16 LYS B C 1
ATOM 4633 O O . LYS B 1 16 ? -26.391 10.18 9.969 1 78 16 LYS B O 1
ATOM 4638 N N . ASP B 1 17 ? -25.266 8.273 9.773 1 80 17 ASP B N 1
ATOM 4639 C CA . ASP B 1 17 ? -24.172 8.797 10.578 1 80 17 ASP B CA 1
ATOM 4640 C C . ASP B 1 17 ? -23.25 9.68 9.742 1 80 17 ASP B C 1
ATOM 4642 O O . ASP B 1 17 ? -22.344 10.328 10.273 1 80 17 ASP B O 1
ATOM 4646 N N . VAL B 1 18 ? -23.609 9.797 8.523 1 83.69 18 VAL B N 1
ATOM 4647 C CA . VAL B 1 18 ? -22.828 10.648 7.645 1 83.69 18 VAL B CA 1
ATOM 4648 C C . VAL B 1 18 ? -23.281 12.102 7.801 1 83.69 18 VAL B C 1
ATOM 4650 O O . VAL B 1 18 ? -24.406 12.453 7.457 1 83.69 18 VAL B O 1
ATOM 4653 N N . ARG B 1 19 ? -22.344 12.961 8.312 1 77.44 19 ARG B N 1
ATOM 4654 C CA . ARG B 1 19 ? -22.75 14.305 8.703 1 77.44 19 ARG B CA 1
ATOM 4655 C C . ARG B 1 19 ? -22.141 15.352 7.777 1 77.44 19 ARG B C 1
ATOM 4657 O O . ARG B 1 19 ? -22.688 16.438 7.621 1 77.44 19 ARG B O 1
ATOM 4664 N N . THR B 1 20 ? -21.078 15.055 7.121 1 86.56 20 THR B N 1
ATOM 4665 C CA . THR B 1 20 ? -20.406 16.062 6.309 1 86.56 20 THR B CA 1
ATOM 4666 C C . THR B 1 20 ? -20.766 15.898 4.836 1 86.56 20 THR B C 1
ATOM 4668 O O . THR B 1 20 ? -20.969 14.773 4.363 1 86.56 20 THR B O 1
ATOM 4671 N N . SER B 1 21 ? -20.828 17.016 4.148 1 87.69 21 SER B N 1
ATOM 4672 C CA . SER B 1 21 ? -21.203 17 2.738 1 87.69 21 SER B CA 1
ATOM 4673 C C . SER B 1 21 ? -20.172 16.266 1.899 1 87.69 21 SER B C 1
ATOM 4675 O O . SER B 1 21 ? -20.516 15.508 0.991 1 87.69 21 SER B O 1
ATOM 4677 N N . GLY B 1 22 ? -18.969 16.562 2.18 1 89.06 22 GLY B N 1
ATOM 4678 C CA . GLY B 1 22 ? -17.922 15.906 1.416 1 89.06 22 GLY B CA 1
ATOM 4679 C C . GLY B 1 22 ? -18 14.391 1.462 1 89.06 22 GLY B C 1
ATOM 4680 O O . GLY B 1 22 ? -17.938 13.727 0.424 1 89.06 22 GLY B O 1
ATOM 4681 N N . TYR B 1 23 ? -18.156 13.906 2.625 1 92.12 23 TYR B N 1
ATOM 4682 C CA . TYR B 1 23 ? -18.25 12.461 2.816 1 92.12 23 TYR B CA 1
ATOM 4683 C C . TYR B 1 23 ? -19.531 11.922 2.188 1 92.12 23 TYR B C 1
ATOM 4685 O O . TYR B 1 23 ? -19.516 10.898 1.496 1 92.12 23 TYR B O 1
ATOM 4693 N N . ARG B 1 24 ? -20.578 12.586 2.383 1 94 24 ARG B N 1
ATOM 4694 C CA . ARG B 1 24 ? -21.875 12.18 1.858 1 94 24 ARG B CA 1
ATOM 4695 C C . ARG B 1 24 ? -21.844 12.07 0.337 1 94 24 ARG B C 1
ATOM 4697 O O . ARG B 1 24 ? -22.281 11.062 -0.227 1 94 24 ARG B O 1
ATOM 4704 N N . TYR B 1 25 ? -21.359 13.07 -0.28 1 96.31 25 TYR B N 1
ATOM 4705 C CA . TYR B 1 25 ? -21.375 13.102 -1.738 1 96.31 25 TYR B CA 1
ATOM 4706 C C . TYR B 1 25 ? -20.438 12.062 -2.324 1 96.31 25 TYR B C 1
ATOM 4708 O O . TYR B 1 25 ? -20.719 11.484 -3.377 1 96.31 25 TYR B O 1
ATOM 4716 N N . LEU B 1 26 ? -19.281 11.828 -1.683 1 96.81 26 LEU B N 1
ATOM 4717 C CA . LEU B 1 26 ? -18.359 10.797 -2.16 1 96.81 26 LEU B CA 1
ATOM 4718 C C . LEU B 1 26 ? -19.016 9.422 -2.117 1 96.81 26 LEU B C 1
ATOM 4720 O O . LEU B 1 26 ? -18.797 8.594 -3.002 1 96.81 26 LEU B O 1
ATOM 4724 N N . LEU B 1 27 ? -19.797 9.211 -1.095 1 95.75 27 LEU B N 1
ATOM 4725 C CA . LEU B 1 27 ? -20.516 7.949 -0.977 1 95.75 27 LEU B CA 1
ATOM 4726 C C . LEU B 1 27 ? -21.641 7.863 -1.999 1 95.75 27 LEU B C 1
ATOM 4728 O O . LEU B 1 27 ? -21.766 6.867 -2.711 1 95.75 27 LEU B O 1
ATOM 4732 N N . GLN B 1 28 ? -22.438 8.93 -2.094 1 96 28 GLN B N 1
ATOM 4733 C CA . GLN B 1 28 ? -23.609 8.945 -2.973 1 96 28 GLN B CA 1
ATOM 4734 C C . GLN B 1 28 ? -23.203 8.805 -4.434 1 96 28 GLN B C 1
ATOM 4736 O O . GLN B 1 28 ? -23.859 8.109 -5.207 1 96 28 GLN B O 1
ATOM 4741 N N . ALA B 1 29 ? -22.109 9.492 -4.723 1 97 29 ALA B N 1
ATOM 4742 C CA . ALA B 1 29 ? -21.656 9.492 -6.109 1 97 29 ALA B CA 1
ATOM 4743 C C . ALA B 1 29 ? -20.875 8.227 -6.438 1 97 29 ALA B C 1
ATOM 4745 O O . ALA B 1 29 ? -20.594 7.949 -7.605 1 97 29 ALA B O 1
ATOM 4746 N N . GLY B 1 30 ? -20.5 7.457 -5.43 1 96.25 30 GLY B N 1
ATOM 4747 C CA . GLY B 1 30 ? -19.875 6.164 -5.656 1 96.25 30 GLY B CA 1
ATOM 4748 C C . GLY B 1 30 ? -18.375 6.258 -5.852 1 96.25 30 GLY B C 1
ATOM 4749 O O . GLY B 1 30 ? -17.781 5.484 -6.613 1 96.25 30 GLY B O 1
ATOM 4750 N N . TYR B 1 31 ? -17.719 7.219 -5.223 1 97.88 31 TYR B N 1
ATOM 4751 C CA . TYR B 1 31 ? -16.281 7.375 -5.348 1 97.88 31 TYR B CA 1
ATOM 4752 C C . TYR B 1 31 ? -15.547 6.516 -4.324 1 97.88 31 TYR B C 1
ATOM 4754 O O . TYR B 1 31 ? -14.398 6.121 -4.539 1 97.88 31 TYR B O 1
ATOM 4762 N N . ILE B 1 32 ? -16.203 6.25 -3.188 1 97.31 32 ILE B N 1
ATOM 4763 C CA . ILE B 1 32 ? -15.617 5.43 -2.131 1 97.31 32 ILE B CA 1
ATOM 4764 C C . ILE B 1 32 ? -16.688 4.531 -1.519 1 97.31 32 ILE B C 1
ATOM 4766 O O . ILE B 1 32 ? -17.891 4.777 -1.692 1 97.31 32 ILE B O 1
ATOM 4770 N N . ARG B 1 33 ? -16.25 3.492 -0.892 1 96.75 33 ARG B N 1
ATOM 4771 C CA . ARG B 1 33 ? -17.094 2.594 -0.105 1 96.75 33 ARG B CA 1
ATOM 4772 C C . ARG B 1 33 ? -16.375 2.154 1.17 1 96.75 33 ARG B C 1
ATOM 4774 O O . ARG B 1 33 ? -15.156 1.981 1.177 1 96.75 33 ARG B O 1
ATOM 4781 N N . SER B 1 34 ? -17.109 1.945 2.199 1 94.81 34 SER B N 1
ATOM 4782 C CA . SER B 1 34 ? -16.531 1.57 3.486 1 94.81 34 SER B CA 1
ATOM 4783 C C . SER B 1 34 ? -16.375 0.057 3.605 1 94.81 34 SER B C 1
ATOM 4785 O O . SER B 1 34 ? -17.281 -0.692 3.215 1 94.81 34 SER B O 1
ATOM 4787 N N . LEU B 1 35 ? -15.258 -0.446 4.035 1 96.38 35 LEU B N 1
ATOM 4788 C CA . LEU B 1 35 ? -15.047 -1.85 4.367 1 96.38 35 LEU B CA 1
ATOM 4789 C C . LEU B 1 35 ? -15.188 -2.082 5.867 1 96.38 35 LEU B C 1
ATOM 4791 O O . LEU B 1 35 ? -15.352 -3.221 6.312 1 96.38 35 LEU B O 1
ATOM 4795 N N . GLY B 1 36 ? -15.094 -1.072 6.613 1 92.12 36 GLY B N 1
ATOM 4796 C CA . GLY B 1 36 ? -15.148 -1.042 8.062 1 92.12 36 GLY B CA 1
ATOM 4797 C C . GLY B 1 36 ? -14.75 0.297 8.648 1 92.12 36 GLY B C 1
ATOM 4798 O O . GLY B 1 36 ? -14.406 1.227 7.914 1 92.12 36 GLY B O 1
ATOM 4799 N N . PRO B 1 37 ? -14.812 0.455 9.914 1 91.56 37 PRO B N 1
ATOM 4800 C CA . PRO B 1 37 ? -14.453 1.728 10.547 1 91.56 37 PRO B CA 1
ATOM 4801 C C . PRO B 1 37 ? -13.039 2.186 10.195 1 91.56 37 PRO B C 1
ATOM 4803 O O . PRO B 1 37 ? -12.062 1.528 10.57 1 91.56 37 PRO B O 1
ATOM 4806 N N . GLY B 1 38 ? -12.984 3.332 9.555 1 93.44 38 GLY B N 1
ATOM 4807 C CA . GLY B 1 38 ? -11.703 3.92 9.203 1 93.44 38 GLY B CA 1
ATOM 4808 C C . GLY B 1 38 ? -11.031 3.229 8.031 1 93.44 38 GLY B C 1
ATOM 4809 O O . GLY B 1 38 ? -9.859 3.482 7.742 1 93.44 38 GLY B O 1
ATOM 4810 N N . LEU B 1 39 ? -11.711 2.299 7.387 1 96.5 39 LEU B N 1
ATOM 4811 C CA . LEU B 1 39 ? -11.203 1.55 6.242 1 96.5 39 LEU B CA 1
ATOM 4812 C C . LEU B 1 39 ? -12.078 1.774 5.012 1 96.5 39 LEU B C 1
ATOM 4814 O O . LEU B 1 39 ? -13.242 1.36 4.988 1 96.5 39 LEU B O 1
ATOM 4818 N N . PHE B 1 40 ? -11.484 2.416 3.996 1 97.31 40 PHE B N 1
ATOM 4819 C CA . PHE B 1 40 ? -12.289 2.775 2.834 1 97.31 40 PHE B CA 1
ATOM 4820 C C . PHE B 1 40 ? -11.656 2.242 1.554 1 97.31 40 PHE B C 1
ATOM 4822 O O . PHE B 1 40 ? -10.43 2.258 1.405 1 97.31 40 PHE B O 1
ATOM 4829 N N . SER B 1 41 ? -12.492 1.771 0.696 1 98.06 41 SER B N 1
ATOM 4830 C CA . SER B 1 41 ? -12.094 1.398 -0.656 1 98.06 41 SER B CA 1
ATOM 4831 C C . SER B 1 41 ? -12.312 2.547 -1.635 1 98.06 41 SER B C 1
ATOM 4833 O O . SER B 1 41 ? -13.281 3.301 -1.506 1 98.06 41 SER B O 1
ATOM 4835 N N . TYR B 1 42 ? -11.438 2.695 -2.545 1 98.5 42 TYR B N 1
ATOM 4836 C CA . TYR B 1 42 ? -11.664 3.564 -3.695 1 98.5 42 TYR B CA 1
ATOM 4837 C C . TYR B 1 42 ? -12.266 2.783 -4.859 1 98.5 42 TYR B C 1
ATOM 4839 O O . TYR B 1 42 ? -11.688 1.786 -5.305 1 98.5 42 TYR B O 1
ATOM 4847 N N . THR B 1 43 ? -13.406 3.23 -5.301 1 98.19 43 THR B N 1
ATOM 4848 C CA . THR B 1 43 ? -14.055 2.633 -6.461 1 98.19 43 THR B CA 1
ATOM 4849 C C . THR B 1 43 ? -13.406 3.117 -7.754 1 98.19 43 THR B C 1
ATOM 4851 O O . THR B 1 43 ? -12.445 3.883 -7.719 1 98.19 43 THR B O 1
ATOM 4854 N N . PRO B 1 44 ? -13.859 2.645 -8.906 1 97.88 44 PRO B N 1
ATOM 4855 C CA . PRO B 1 44 ? -13.188 3.029 -10.148 1 97.88 44 PRO B CA 1
ATOM 4856 C C . PRO B 1 44 ? -13.141 4.543 -10.344 1 97.88 44 PRO B C 1
ATOM 4858 O O . PRO B 1 44 ? -12.102 5.086 -10.719 1 97.88 44 PRO B O 1
ATOM 4861 N N . LEU B 1 45 ? -14.219 5.23 -10.07 1 97.69 45 LEU B N 1
ATOM 4862 C CA . LEU B 1 45 ? -14.219 6.684 -10.18 1 97.69 45 LEU B CA 1
ATOM 4863 C C . LEU B 1 45 ? -13.281 7.312 -9.156 1 97.69 45 LEU B C 1
ATOM 4865 O O . LEU B 1 45 ? -12.539 8.242 -9.477 1 97.69 45 LEU B O 1
ATOM 4869 N N . GLY B 1 46 ? -13.367 6.746 -7.91 1 98.19 46 GLY B N 1
ATOM 4870 C CA . GLY B 1 46 ? -12.461 7.223 -6.879 1 98.19 46 GLY B CA 1
ATOM 4871 C C . GLY B 1 46 ? -11 7.039 -7.242 1 98.19 46 GLY B C 1
ATOM 4872 O O . GLY B 1 46 ? -10.172 7.918 -6.977 1 98.19 46 GLY B O 1
ATOM 4873 N N . MET B 1 47 ? -10.703 5.957 -7.887 1 98.25 47 MET B N 1
ATOM 4874 C CA . MET B 1 47 ? -9.336 5.66 -8.297 1 98.25 47 MET B CA 1
ATOM 4875 C C . MET B 1 47 ? -8.859 6.645 -9.359 1 98.25 47 MET B C 1
ATOM 4877 O O . MET B 1 47 ? -7.695 7.055 -9.352 1 98.25 47 MET B O 1
ATOM 4881 N N . ARG B 1 48 ? -9.711 6.973 -10.281 1 97.81 48 ARG B N 1
ATOM 4882 C CA . ARG B 1 48 ? -9.328 7.93 -11.32 1 97.81 48 ARG B CA 1
ATOM 4883 C C . ARG B 1 48 ? -8.977 9.281 -10.711 1 97.81 48 ARG B C 1
ATOM 4885 O O . ARG B 1 48 ? -7.992 9.906 -11.102 1 97.81 48 ARG B O 1
ATOM 4892 N N . VAL B 1 49 ? -9.812 9.695 -9.742 1 98.56 49 VAL B N 1
ATOM 4893 C CA . VAL B 1 49 ? -9.531 10.945 -9.047 1 98.56 49 VAL B CA 1
ATOM 4894 C C . VAL B 1 49 ? -8.211 10.844 -8.297 1 98.56 49 VAL B C 1
ATOM 4896 O O . VAL B 1 49 ? -7.371 11.75 -8.367 1 98.56 49 VAL B O 1
ATOM 4899 N N . LEU B 1 50 ? -8.039 9.766 -7.609 1 98.62 50 LEU B N 1
ATOM 4900 C CA . LEU B 1 50 ? -6.816 9.547 -6.844 1 98.62 50 LEU B CA 1
ATOM 4901 C C . LEU B 1 50 ? -5.59 9.594 -7.75 1 98.62 50 LEU B C 1
ATOM 4903 O O . LEU B 1 50 ? -4.57 10.188 -7.391 1 98.62 50 LEU B O 1
ATOM 4907 N N . ARG B 1 51 ? -5.66 8.992 -8.891 1 97.94 51 ARG B N 1
ATOM 4908 C CA . ARG B 1 51 ? -4.551 8.977 -9.836 1 97.94 51 ARG B CA 1
ATOM 4909 C C . ARG B 1 51 ? -4.242 10.391 -10.328 1 97.94 51 ARG B C 1
ATOM 4911 O O . ARG B 1 51 ? -3.074 10.758 -10.477 1 97.94 51 ARG B O 1
ATOM 4918 N N . ASN B 1 52 ? -5.273 11.109 -10.609 1 98.25 52 ASN B N 1
ATOM 4919 C CA . ASN B 1 52 ? -5.07 12.492 -11.047 1 98.25 52 ASN B CA 1
ATOM 4920 C C . ASN B 1 52 ? -4.406 13.328 -9.961 1 98.25 52 ASN B C 1
ATOM 4922 O O . ASN B 1 52 ? -3.523 14.141 -10.25 1 98.25 52 ASN B O 1
ATOM 4926 N N . LEU B 1 53 ? -4.844 13.117 -8.742 1 98.69 53 LEU B N 1
ATOM 4927 C CA . LEU B 1 53 ? -4.227 13.812 -7.617 1 98.69 53 LEU B CA 1
ATOM 4928 C C . LEU B 1 53 ? -2.754 13.43 -7.484 1 98.69 53 LEU B C 1
ATOM 4930 O O . LEU B 1 53 ? -1.901 14.297 -7.27 1 98.69 53 LEU B O 1
ATOM 4934 N N . GLN B 1 54 ? -2.482 12.188 -7.586 1 98.62 54 GLN B N 1
ATOM 4935 C CA . GLN B 1 54 ? -1.101 11.727 -7.539 1 98.62 54 GLN B CA 1
ATOM 4936 C C . GLN B 1 54 ? -0.262 12.383 -8.633 1 98.62 54 GLN B C 1
ATOM 4938 O O . GLN B 1 54 ? 0.899 12.727 -8.406 1 98.62 54 GLN B O 1
ATOM 4943 N N . GLY B 1 55 ? -0.867 12.516 -9.812 1 98.38 55 GLY B N 1
ATOM 4944 C CA . GLY B 1 55 ? -0.165 13.164 -10.906 1 98.38 55 GLY B CA 1
ATOM 4945 C C . GLY B 1 55 ? 0.225 14.594 -10.609 1 98.38 55 GLY B C 1
ATOM 4946 O O . GLY B 1 55 ? 1.359 15 -10.867 1 98.38 55 GLY B O 1
ATOM 4947 N N . ILE B 1 56 ? -0.695 15.336 -10.016 1 98.56 56 ILE B N 1
ATOM 4948 C CA . ILE B 1 56 ? -0.456 16.734 -9.656 1 98.56 56 ILE B CA 1
ATOM 4949 C C . ILE B 1 56 ? 0.691 16.812 -8.648 1 98.56 56 ILE B C 1
ATOM 4951 O O . ILE B 1 56 ? 1.621 17.609 -8.828 1 98.56 56 ILE B O 1
ATOM 4955 N N . VAL B 1 57 ? 0.663 15.977 -7.637 1 98.81 57 VAL B N 1
ATOM 4956 C CA . VAL B 1 57 ? 1.664 15.992 -6.574 1 98.81 57 VAL B CA 1
ATOM 4957 C C . VAL B 1 57 ? 3.016 15.555 -7.137 1 98.81 57 VAL B C 1
ATOM 4959 O O . VAL B 1 57 ? 4.047 16.156 -6.828 1 98.81 57 VAL B O 1
ATOM 4962 N N . GLN B 1 58 ? 2.996 14.547 -7.941 1 98.38 58 GLN B N 1
ATOM 4963 C CA . GLN B 1 58 ? 4.219 14.016 -8.539 1 98.38 58 GLN B CA 1
ATOM 4964 C C . GLN B 1 58 ? 4.93 15.078 -9.375 1 98.38 58 GLN B C 1
ATOM 4966 O O . GLN B 1 58 ? 6.148 15.219 -9.297 1 98.38 58 GLN B O 1
ATOM 4971 N N . GLU B 1 59 ? 4.195 15.805 -10.172 1 98.19 59 GLU B N 1
ATOM 4972 C CA . GLU B 1 59 ? 4.773 16.844 -11.016 1 98.19 59 GLU B CA 1
ATOM 4973 C C . GLU B 1 59 ? 5.512 17.891 -10.172 1 98.19 59 GLU B C 1
ATOM 4975 O O . GLU B 1 59 ? 6.629 18.281 -10.508 1 98.19 59 GLU B O 1
ATOM 4980 N N . GLU B 1 60 ? 4.902 18.25 -9.062 1 98.62 60 GLU B N 1
ATOM 4981 C CA . GLU B 1 60 ? 5.516 19.266 -8.203 1 98.62 60 GLU B CA 1
ATOM 4982 C C . GLU B 1 60 ? 6.727 18.703 -7.465 1 98.62 60 GLU B C 1
ATOM 4984 O O . GLU B 1 60 ? 7.719 19.406 -7.262 1 98.62 60 GLU B O 1
ATOM 4989 N N . MET B 1 61 ? 6.688 17.438 -7.031 1 98.56 61 MET B N 1
ATOM 4990 C CA . MET B 1 61 ? 7.828 16.812 -6.371 1 98.56 61 MET B CA 1
ATOM 4991 C C . MET B 1 61 ? 9.008 16.688 -7.332 1 98.56 61 MET B C 1
ATOM 4993 O O . MET B 1 61 ? 10.148 16.953 -6.953 1 98.56 61 MET B O 1
ATOM 4997 N N . GLU B 1 62 ? 8.695 16.359 -8.555 1 96.5 62 GLU B N 1
ATOM 4998 C CA . GLU B 1 62 ? 9.758 16.172 -9.539 1 96.5 62 GLU B CA 1
ATOM 4999 C C . GLU B 1 62 ? 10.359 17.516 -9.953 1 96.5 62 GLU B C 1
ATOM 5001 O O . GLU B 1 62 ? 11.555 17.594 -10.242 1 96.5 62 GLU B O 1
ATOM 5006 N N . ARG B 1 63 ? 9.531 18.516 -9.969 1 96.94 63 ARG B N 1
ATOM 5007 C CA . ARG B 1 63 ? 10.039 19.859 -10.25 1 96.94 63 ARG B CA 1
ATOM 5008 C C . ARG B 1 63 ? 11.078 20.266 -9.219 1 96.94 63 ARG B C 1
ATOM 5010 O O . ARG B 1 63 ? 12.016 21 -9.539 1 96.94 63 ARG B O 1
ATOM 5017 N N . LEU B 1 64 ? 10.953 19.734 -8.016 1 97.75 64 LEU B N 1
ATOM 5018 C CA . LEU B 1 64 ? 11.883 20.047 -6.934 1 97.75 64 LEU B CA 1
ATOM 5019 C C . LEU B 1 64 ? 13.086 19.109 -6.957 1 97.75 64 LEU B C 1
ATOM 5021 O O . LEU B 1 64 ? 13.945 19.172 -6.078 1 97.75 64 LEU B O 1
ATOM 5025 N N . GLY B 1 65 ? 13.078 18.25 -7.969 1 96.06 65 GLY B N 1
ATOM 5026 C CA . GLY B 1 65 ? 14.172 17.281 -8.062 1 96.06 65 GLY B CA 1
ATOM 5027 C C . GLY B 1 65 ? 13.914 16 -7.297 1 96.06 65 GLY B C 1
ATOM 5028 O O . GLY B 1 65 ? 14.836 15.234 -7.035 1 96.06 65 GLY B O 1
ATOM 5029 N N . GLY B 1 66 ? 12.695 15.789 -6.918 1 98.06 66 GLY B N 1
ATOM 5030 C CA . GLY B 1 66 ? 12.352 14.609 -6.148 1 98.06 66 GLY B CA 1
ATOM 5031 C C . GLY B 1 66 ? 12.398 13.328 -6.965 1 98.06 66 GLY B C 1
ATOM 5032 O O . GLY B 1 66 ? 12.062 13.328 -8.148 1 98.06 66 GLY B O 1
ATOM 5033 N N . GLN B 1 67 ? 12.867 12.281 -6.336 1 98 67 GLN B N 1
ATOM 5034 C CA . GLN B 1 67 ? 12.883 10.945 -6.926 1 98 67 GLN B CA 1
ATOM 5035 C C . GLN B 1 67 ? 11.953 10 -6.16 1 98 67 GLN B C 1
ATOM 5037 O O . GLN B 1 67 ? 11.992 9.953 -4.93 1 98 67 GLN B O 1
ATOM 5042 N N . GLU B 1 68 ? 11.148 9.305 -6.887 1 98.62 68 GLU B N 1
ATOM 5043 C CA . GLU B 1 68 ? 10.148 8.438 -6.27 1 98.62 68 GLU B CA 1
ATOM 5044 C C . GLU B 1 68 ? 10.766 7.125 -5.797 1 98.62 68 GLU B C 1
ATOM 5046 O O . GLU B 1 68 ? 11.578 6.527 -6.5 1 98.62 68 GLU B O 1
ATOM 5051 N N . VAL B 1 69 ? 10.477 6.742 -4.605 1 98.69 69 VAL B N 1
ATOM 5052 C CA . VAL B 1 69 ? 10.859 5.465 -4.012 1 98.69 69 VAL B CA 1
ATOM 5053 C C . VAL B 1 69 ? 9.641 4.805 -3.373 1 98.69 69 VAL B C 1
ATOM 5055 O O . VAL B 1 69 ? 8.531 5.344 -3.432 1 98.69 69 VAL B O 1
ATOM 5058 N N . LEU B 1 70 ? 9.773 3.615 -2.895 1 98.75 70 LEU B N 1
ATOM 5059 C CA . LEU B 1 70 ? 8.742 2.924 -2.135 1 98.75 70 LEU B CA 1
ATOM 5060 C C . LEU B 1 70 ? 9.359 2.051 -1.047 1 98.75 70 LEU B C 1
ATOM 5062 O O . LEU B 1 70 ? 10.07 1.094 -1.346 1 98.75 70 LEU B O 1
ATOM 5066 N N . THR B 1 71 ? 9.141 2.43 0.181 1 98.62 71 THR B N 1
ATOM 5067 C CA . THR B 1 71 ? 9.609 1.632 1.311 1 98.62 71 THR B CA 1
ATOM 5068 C C . THR B 1 71 ? 8.461 0.824 1.909 1 98.62 71 THR B C 1
ATOM 5070 O O . THR B 1 71 ? 7.289 1.191 1.761 1 98.62 71 THR B O 1
ATOM 5073 N N . PRO B 1 72 ? 8.719 -0.24 2.535 1 98.44 72 PRO B N 1
ATOM 5074 C CA . PRO B 1 72 ? 7.668 -1.121 3.051 1 98.44 72 PRO B CA 1
ATOM 5075 C C . PRO B 1 72 ? 6.809 -0.452 4.121 1 98.44 72 PRO B C 1
ATOM 5077 O O . PRO B 1 72 ? 7.309 0.371 4.891 1 98.44 72 PRO B O 1
ATOM 5080 N N . LEU B 1 73 ? 5.535 -0.838 4.129 1 98.44 73 LEU B N 1
ATOM 5081 C CA . LEU B 1 73 ? 4.621 -0.428 5.191 1 98.44 73 LEU B CA 1
ATOM 5082 C C . LEU B 1 73 ? 5.016 -1.063 6.52 1 98.44 73 LEU B C 1
ATOM 5084 O O . LEU B 1 73 ? 4.965 -0.41 7.562 1 98.44 73 LEU B O 1
ATOM 5088 N N . VAL B 1 74 ? 5.328 -2.33 6.457 1 98.06 74 VAL B N 1
ATOM 5089 C CA . VAL B 1 74 ? 5.789 -3.025 7.656 1 98.06 74 VAL B CA 1
ATOM 5090 C C . VAL B 1 74 ? 7.277 -2.756 7.867 1 98.06 74 VAL B C 1
ATOM 5092 O O . VAL B 1 74 ? 8.086 -2.934 6.953 1 98.06 74 VAL B O 1
ATOM 5095 N N . ASN B 1 75 ? 7.629 -2.301 9.047 1 98.12 75 ASN B N 1
ATOM 5096 C CA . ASN B 1 75 ? 9.008 -2.006 9.406 1 98.12 75 ASN B CA 1
ATOM 5097 C C . ASN B 1 75 ? 9.5 -2.92 10.531 1 98.12 75 ASN B C 1
ATOM 5099 O O . ASN B 1 75 ? 8.711 -3.359 11.367 1 98.12 75 ASN B O 1
ATOM 5103 N N . PRO B 1 76 ? 10.812 -3.205 10.5 1 97.88 76 PRO B N 1
ATOM 5104 C CA . PRO B 1 76 ? 11.367 -3.75 11.742 1 97.88 76 PRO B CA 1
ATOM 5105 C C . PRO B 1 76 ? 11.25 -2.777 12.914 1 97.88 76 PRO B C 1
ATOM 5107 O O . PRO B 1 76 ? 11.57 -1.596 12.781 1 97.88 76 PRO B O 1
ATOM 5110 N N . ARG B 1 77 ? 10.836 -3.254 14.016 1 97.44 77 ARG B N 1
ATOM 5111 C CA . ARG B 1 77 ? 10.648 -2.395 15.18 1 97.44 77 ARG B CA 1
ATOM 5112 C C . ARG B 1 77 ? 11.969 -1.766 15.609 1 97.44 77 ARG B C 1
ATOM 5114 O O . ARG B 1 77 ? 11.984 -0.658 16.156 1 97.44 77 ARG B O 1
ATOM 5121 N N . ASP B 1 78 ? 13.07 -2.412 15.336 1 97.56 78 ASP B N 1
ATOM 5122 C CA . ASP B 1 78 ? 14.398 -1.991 15.773 1 97.56 78 ASP B CA 1
ATOM 5123 C C . ASP B 1 78 ? 14.727 -0.588 15.273 1 97.56 78 ASP B C 1
ATOM 5125 O O . ASP B 1 78 ? 15.406 0.18 15.953 1 97.56 78 ASP B O 1
ATOM 5129 N N . ILE B 1 79 ? 14.289 -0.253 14.125 1 97.81 79 ILE B N 1
ATOM 5130 C CA . ILE B 1 79 ? 14.641 1.059 13.586 1 97.81 79 ILE B CA 1
ATOM 5131 C C . ILE B 1 79 ? 13.852 2.141 14.32 1 97.81 79 ILE B C 1
ATOM 5133 O O . ILE B 1 79 ? 14.297 3.283 14.422 1 97.81 79 ILE B O 1
ATOM 5137 N N . TRP B 1 80 ? 12.758 1.831 14.836 1 97.12 80 TRP B N 1
ATOM 5138 C CA . TRP B 1 80 ? 11.969 2.766 15.633 1 97.12 80 TRP B CA 1
ATOM 5139 C C . TRP B 1 80 ? 12.547 2.906 17.047 1 97.12 80 TRP B C 1
ATOM 5141 O O . TRP B 1 80 ? 12.453 3.971 17.656 1 97.12 80 TRP B O 1
ATOM 5151 N N . VAL B 1 81 ? 13.078 1.833 17.547 1 96.25 81 VAL B N 1
ATOM 5152 C CA . VAL B 1 81 ? 13.805 1.9 18.812 1 96.25 81 VAL B CA 1
ATOM 5153 C C . VAL B 1 81 ? 15.023 2.812 18.656 1 96.25 81 VAL B C 1
ATOM 5155 O O . VAL B 1 81 ? 15.305 3.635 19.531 1 96.25 81 VAL B O 1
ATOM 5158 N N . SER B 1 82 ? 15.648 2.678 17.562 1 96.38 82 SER B N 1
ATOM 5159 C CA . SER B 1 82 ? 16.844 3.465 17.281 1 96.38 82 SER B CA 1
ATOM 5160 C C . SER B 1 82 ? 16.531 4.957 17.234 1 96.38 82 SER B C 1
ATOM 5162 O O . SER B 1 82 ? 17.328 5.781 17.672 1 96.38 82 SER B O 1
ATOM 5164 N N . SER B 1 83 ? 15.398 5.352 16.672 1 95.31 83 SER B N 1
ATOM 5165 C CA . SER B 1 83 ? 15.023 6.758 16.578 1 95.31 83 SER B CA 1
ATOM 5166 C C . SER B 1 83 ? 14.5 7.277 17.922 1 95.31 83 SER B C 1
ATOM 5168 O O . SER B 1 83 ? 14.414 8.492 18.125 1 95.31 83 SER B O 1
ATOM 5170 N N . GLY B 1 84 ? 14.062 6.387 18.828 1 91.38 84 GLY B N 1
ATOM 5171 C CA . GLY B 1 84 ? 13.477 6.746 20.109 1 91.38 84 GLY B CA 1
ATOM 5172 C C . GLY B 1 84 ? 11.969 6.895 20.047 1 91.38 84 GLY B C 1
ATOM 5173 O O . GLY B 1 84 ? 11.312 7.027 21.078 1 91.38 84 GLY B O 1
ATOM 5174 N N . ARG B 1 85 ? 11.344 6.711 18.906 1 92.88 85 ARG B N 1
ATOM 5175 C CA . ARG B 1 85 ? 9.922 7.027 18.766 1 92.88 85 ARG B CA 1
ATOM 5176 C C . ARG B 1 85 ? 9.055 5.82 19.109 1 92.88 85 ARG B C 1
ATOM 5178 O O . ARG B 1 85 ? 7.844 5.949 19.281 1 92.88 85 ARG B O 1
ATOM 5185 N N . ASP B 1 86 ? 9.68 4.691 19.156 1 91.44 86 ASP B N 1
ATOM 5186 C CA . ASP B 1 86 ? 8.945 3.508 19.594 1 91.44 86 ASP B CA 1
ATOM 5187 C C . ASP B 1 86 ? 8.211 3.768 20.906 1 91.44 86 ASP B C 1
ATOM 5189 O O . ASP B 1 86 ? 7.078 3.324 21.094 1 91.44 86 ASP B O 1
ATOM 5193 N N . SER B 1 87 ? 8.852 4.516 21.781 1 85.69 87 SER B N 1
ATOM 5194 C CA . SER B 1 87 ? 8.297 4.785 23.094 1 85.69 87 SER B CA 1
ATOM 5195 C C . SER B 1 87 ? 7.418 6.035 23.078 1 85.69 87 SER B C 1
ATOM 5197 O O . SER B 1 87 ? 6.59 6.23 23.969 1 85.69 87 SER B O 1
ATOM 5199 N N . LEU B 1 88 ? 7.625 6.816 22.078 1 84.31 88 LEU B N 1
ATOM 5200 C CA . LEU B 1 88 ? 6.902 8.086 22.016 1 84.31 88 LEU B CA 1
ATOM 5201 C C . LEU B 1 88 ? 5.496 7.883 21.469 1 84.31 88 LEU B C 1
ATOM 5203 O O . LEU B 1 88 ? 4.574 8.625 21.812 1 84.31 88 LEU B O 1
ATOM 5207 N N . ILE B 1 89 ? 5.438 6.918 20.562 1 84.69 89 ILE B N 1
ATOM 5208 C CA . ILE B 1 89 ? 4.137 6.648 19.953 1 84.69 89 ILE B CA 1
ATOM 5209 C C . ILE B 1 89 ? 3.471 5.473 20.672 1 84.69 89 ILE B C 1
ATOM 5211 O O . ILE B 1 89 ? 3.793 4.312 20.406 1 84.69 89 ILE B O 1
ATOM 5215 N N . GLU B 1 90 ? 2.717 5.652 21.531 1 75.56 90 GLU B N 1
ATOM 5216 C CA . GLU B 1 90 ? 2.191 4.605 22.406 1 75.56 90 GLU B CA 1
ATOM 5217 C C . GLU B 1 90 ? 1.01 3.891 21.75 1 75.56 90 GLU B C 1
ATOM 5219 O O . GLU B 1 90 ? 1.149 2.768 21.266 1 75.56 90 GLU B O 1
ATOM 5224 N N . GLN B 1 91 ? -0.05 4.551 21.531 1 77 91 GLN B N 1
ATOM 5225 C CA . GLN B 1 91 ? -1.289 3.85 21.219 1 77 91 GLN B CA 1
ATOM 5226 C C . GLN B 1 91 ? -1.564 3.877 19.719 1 77 91 GLN B C 1
ATOM 5228 O O . GLN B 1 91 ? -2.268 3.01 19.188 1 77 91 GLN B O 1
ATOM 5233 N N . GLU B 1 92 ? -0.949 4.652 19 1 88.44 92 GLU B N 1
ATOM 5234 C CA . GLU B 1 92 ? -1.322 4.82 17.594 1 88.44 92 GLU B CA 1
ATOM 5235 C C . GLU B 1 92 ? -0.552 3.855 16.703 1 88.44 92 GLU B C 1
ATOM 5237 O O . GLU B 1 92 ? -0.951 3.605 15.562 1 88.44 92 GLU B O 1
ATOM 5242 N N . MET B 1 93 ? 0.493 3.359 17.219 1 93.38 93 MET B N 1
ATOM 5243 C CA . MET B 1 93 ? 1.321 2.469 16.406 1 93.38 93 MET B CA 1
ATOM 5244 C C . MET B 1 93 ? 1.005 1.008 16.703 1 93.38 93 MET B C 1
ATOM 5246 O O . MET B 1 93 ? 1.052 0.585 17.859 1 93.38 93 MET B O 1
ATOM 5250 N N . VAL B 1 94 ? 0.723 0.226 15.656 1 94.56 94 VAL B N 1
ATOM 5251 C CA . VAL B 1 94 ? 0.453 -1.2 15.797 1 94.56 94 VAL B CA 1
ATOM 5252 C C . VAL B 1 94 ? 1.766 -1.979 15.781 1 94.56 94 VAL B C 1
ATOM 5254 O O . VAL B 1 94 ? 2.592 -1.799 14.883 1 94.56 94 VAL B O 1
ATOM 5257 N N . ARG B 1 95 ? 1.911 -2.766 16.781 1 94.88 95 ARG B N 1
ATOM 5258 C CA . ARG B 1 95 ? 3.082 -3.627 16.922 1 94.88 95 ARG B CA 1
ATOM 5259 C C . ARG B 1 95 ? 2.682 -5.098 16.906 1 94.88 95 ARG B C 1
ATOM 5261 O O . ARG B 1 95 ? 1.633 -5.469 17.453 1 94.88 95 ARG B O 1
ATOM 5268 N N . PHE B 1 96 ? 3.459 -5.941 16.234 1 93.25 96 PHE B N 1
ATOM 5269 C CA . PHE B 1 96 ? 3.189 -7.375 16.219 1 93.25 96 PHE B CA 1
ATOM 5270 C C . PHE B 1 96 ? 4.473 -8.164 15.984 1 93.25 96 PHE B C 1
ATOM 5272 O O . PHE B 1 96 ? 5.504 -7.594 15.625 1 93.25 96 PHE B O 1
ATOM 5279 N N . ASN B 1 97 ? 4.473 -9.422 16.281 1 93.06 97 ASN B N 1
ATOM 5280 C CA . ASN B 1 97 ? 5.586 -10.336 16.031 1 93.06 97 ASN B CA 1
ATOM 5281 C C . ASN B 1 97 ? 5.254 -11.352 14.945 1 93.06 97 ASN B C 1
ATOM 5283 O O . ASN B 1 97 ? 4.109 -11.789 14.828 1 93.06 97 ASN B O 1
ATOM 5287 N N . ASP B 1 98 ? 6.27 -11.609 14.219 1 88 98 ASP B N 1
ATOM 5288 C CA . ASP B 1 98 ? 6.047 -12.688 13.266 1 88 98 ASP B CA 1
ATOM 5289 C C . ASP B 1 98 ? 6.258 -14.055 13.922 1 88 98 ASP B C 1
ATOM 5291 O O . ASP B 1 98 ? 6.508 -14.133 15.125 1 88 98 ASP B O 1
ATOM 5295 N N . ARG B 1 99 ? 6.156 -15.172 13.164 1 86.25 99 ARG B N 1
ATOM 5296 C CA . ARG B 1 99 ? 6.195 -16.531 13.695 1 86.25 99 ARG B CA 1
ATOM 5297 C C . ARG B 1 99 ? 7.582 -16.875 14.242 1 86.25 99 ARG B C 1
ATOM 5299 O O . ARG B 1 99 ? 7.723 -17.75 15.094 1 86.25 99 ARG B O 1
ATOM 5306 N N . SER B 1 100 ? 8.578 -16.109 13.75 1 85.56 100 SER B N 1
ATOM 5307 C CA . SER B 1 100 ? 9.945 -16.344 14.211 1 85.56 100 SER B CA 1
ATOM 5308 C C . SER B 1 100 ? 10.273 -15.453 15.406 1 85.56 100 SER B C 1
ATOM 5310 O O . SER B 1 100 ? 11.398 -15.484 15.914 1 85.56 100 SER B O 1
ATOM 5312 N N . GLY B 1 101 ? 9.383 -14.625 15.766 1 89.19 101 GLY B N 1
ATOM 5313 C CA . GLY B 1 101 ? 9.578 -13.781 16.938 1 89.19 101 GLY B CA 1
ATOM 5314 C C . GLY B 1 101 ? 10.125 -12.406 16.594 1 89.19 101 GLY B C 1
ATOM 5315 O O . GLY B 1 101 ? 10.406 -11.609 17.484 1 89.19 101 GLY B O 1
ATOM 5316 N N . ARG B 1 102 ? 10.305 -12.148 15.398 1 91.88 102 ARG B N 1
ATOM 5317 C CA . ARG B 1 102 ? 10.773 -10.828 15.008 1 91.88 102 ARG B CA 1
ATOM 5318 C C . ARG B 1 102 ? 9.719 -9.766 15.289 1 91.88 102 ARG B C 1
ATOM 5320 O O . ARG B 1 102 ? 8.531 -9.969 15.016 1 91.88 102 ARG B O 1
ATOM 5327 N N . ARG B 1 103 ? 10.188 -8.633 15.82 1 96.25 103 ARG B N 1
ATOM 5328 C CA . ARG B 1 103 ? 9.289 -7.543 16.188 1 96.25 103 ARG B CA 1
ATOM 5329 C C . ARG B 1 103 ? 9.094 -6.59 15.008 1 96.25 103 ARG B C 1
ATOM 5331 O O . ARG B 1 103 ? 10.062 -6.105 14.422 1 96.25 103 ARG B O 1
ATOM 5338 N N . LEU B 1 104 ? 7.84 -6.352 14.727 1 96.81 104 LEU B N 1
ATOM 5339 C CA . LEU B 1 104 ? 7.496 -5.535 13.562 1 96.81 104 LEU B CA 1
ATOM 5340 C C . LEU B 1 104 ? 6.477 -4.465 13.938 1 96.81 104 LEU B C 1
ATOM 5342 O O . LEU B 1 104 ? 5.848 -4.539 14.992 1 96.81 104 LEU B O 1
ATOM 5346 N N . VAL B 1 105 ? 6.375 -3.461 13.086 1 96.75 105 VAL B N 1
ATOM 5347 C CA . VAL B 1 105 ? 5.406 -2.385 13.281 1 96.75 105 VAL B CA 1
ATOM 5348 C C . VAL B 1 105 ? 4.73 -2.045 11.961 1 96.75 105 VAL B C 1
ATOM 5350 O O . VAL B 1 105 ? 5.336 -2.184 10.891 1 96.75 105 VAL B O 1
ATOM 5353 N N . LEU B 1 106 ? 3.387 -1.749 12.016 1 96.81 106 LEU B N 1
ATOM 5354 C CA . LEU B 1 106 ? 2.752 -1.05 10.906 1 96.81 106 LEU B CA 1
ATOM 5355 C C . LEU B 1 106 ? 3.074 0.44 10.945 1 96.81 106 LEU B C 1
ATOM 5357 O O . LEU B 1 106 ? 2.652 1.146 11.867 1 96.81 106 LEU B O 1
ATOM 5361 N N . ALA B 1 107 ? 3.725 0.886 9.961 1 97.69 107 ALA B N 1
ATOM 5362 C CA . ALA B 1 107 ? 4.324 2.217 10.016 1 97.69 107 ALA B CA 1
ATOM 5363 C C . ALA B 1 107 ? 3.258 3.305 9.938 1 97.69 107 ALA B C 1
ATOM 5365 O O . ALA B 1 107 ? 2.535 3.406 8.945 1 97.69 107 ALA B O 1
ATOM 5366 N N . PRO B 1 108 ? 3.141 4.148 10.953 1 96.75 108 PRO B N 1
ATOM 5367 C CA . PRO B 1 108 ? 2.248 5.305 10.859 1 96.75 108 PRO B CA 1
ATOM 5368 C C . PRO B 1 108 ? 2.852 6.453 10.047 1 96.75 108 PRO B C 1
ATOM 5370 O O . PRO B 1 108 ? 2.141 7.383 9.664 1 96.75 108 PRO B O 1
ATOM 5373 N N . THR B 1 109 ? 4.102 6.496 9.922 1 97.06 109 THR B N 1
ATOM 5374 C CA . THR B 1 109 ? 4.949 7.375 9.125 1 97.06 109 THR B CA 1
ATOM 5375 C C . THR B 1 109 ? 6.227 6.656 8.703 1 97.06 109 THR B C 1
ATOM 5377 O O . THR B 1 109 ? 6.461 5.512 9.094 1 97.06 109 THR B O 1
ATOM 5380 N N . HIS B 1 110 ? 7.125 7.273 7.938 1 98.62 110 HIS B N 1
ATOM 5381 C CA . HIS B 1 110 ? 8.195 6.473 7.359 1 98.62 110 HIS B CA 1
ATOM 5382 C C . HIS B 1 110 ? 9.547 7.164 7.527 1 98.62 110 HIS B C 1
ATOM 5384 O O . HIS B 1 110 ? 10.477 6.918 6.75 1 98.62 110 HIS B O 1
ATOM 5390 N N . GLU B 1 111 ? 9.719 8.008 8.477 1 98.38 111 GLU B N 1
ATOM 5391 C CA . GLU B 1 111 ? 11.008 8.664 8.664 1 98.38 111 GLU B CA 1
ATOM 5392 C C . GLU B 1 111 ? 12.125 7.645 8.859 1 98.38 111 GLU B C 1
ATOM 5394 O O . GLU B 1 111 ? 13.18 7.738 8.227 1 98.38 111 GLU B O 1
ATOM 5399 N N . GLU B 1 112 ? 11.93 6.66 9.781 1 98.5 112 GLU B N 1
ATOM 5400 C CA . GLU B 1 112 ? 12.945 5.664 10.094 1 98.5 112 GLU B CA 1
ATOM 5401 C C . GLU B 1 112 ? 13.32 4.844 8.859 1 98.5 112 GLU B C 1
ATOM 5403 O O . GLU B 1 112 ? 14.5 4.617 8.594 1 98.5 112 GLU B O 1
ATOM 5408 N N . ALA B 1 113 ? 12.289 4.402 8.133 1 98.75 113 ALA B N 1
ATOM 5409 C CA . ALA B 1 113 ? 12.539 3.602 6.938 1 98.75 113 ALA B CA 1
ATOM 5410 C C . ALA B 1 113 ? 13.32 4.398 5.895 1 98.75 113 ALA B C 1
ATOM 5412 O O . ALA B 1 113 ? 14.18 3.848 5.203 1 98.75 113 ALA B O 1
ATOM 5413 N N . MET B 1 114 ? 13.031 5.672 5.77 1 98.69 114 MET B N 1
ATOM 5414 C CA . MET B 1 114 ? 13.711 6.52 4.793 1 98.69 114 MET B CA 1
ATOM 5415 C C . MET B 1 114 ? 15.164 6.746 5.184 1 98.69 114 MET B C 1
ATOM 5417 O O . MET B 1 114 ? 16.047 6.75 4.328 1 98.69 114 MET B O 1
ATOM 5421 N N . VAL B 1 115 ? 15.406 6.98 6.484 1 98.69 115 VAL B N 1
ATOM 5422 C CA . VAL B 1 115 ? 16.781 7.125 6.953 1 98.69 115 VAL B CA 1
ATOM 5423 C C . VAL B 1 115 ? 17.578 5.863 6.625 1 98.69 115 VAL B C 1
ATOM 5425 O O . VAL B 1 115 ? 18.703 5.941 6.141 1 98.69 115 VAL B O 1
ATOM 5428 N N . GLU B 1 116 ? 17 4.711 6.848 1 98.38 116 GLU B N 1
ATOM 5429 C CA . GLU B 1 116 ? 17.672 3.447 6.543 1 98.38 116 GLU B CA 1
ATOM 5430 C C . GLU B 1 116 ? 17.938 3.312 5.047 1 98.38 116 GLU B C 1
ATOM 5432 O O . GLU B 1 116 ? 18.984 2.793 4.645 1 98.38 116 GLU B O 1
ATOM 5437 N N . LEU B 1 117 ? 16.969 3.699 4.258 1 98.19 117 LEU B N 1
ATOM 5438 C CA . LEU B 1 117 ? 17.156 3.65 2.812 1 98.19 117 LEU B CA 1
ATOM 5439 C C . LEU B 1 117 ? 18.297 4.559 2.385 1 98.19 117 LEU B C 1
ATOM 5441 O O . LEU B 1 117 ? 19.156 4.156 1.595 1 98.19 117 LEU B O 1
ATOM 5445 N N . VAL B 1 118 ? 18.312 5.777 2.889 1 98 118 VAL B N 1
ATOM 5446 C CA . VAL B 1 118 ? 19.328 6.754 2.518 1 98 118 VAL B CA 1
ATOM 5447 C C . VAL B 1 118 ? 20.703 6.266 2.969 1 98 118 VAL B C 1
ATOM 5449 O O . VAL B 1 118 ? 21.703 6.484 2.279 1 98 118 VAL B O 1
ATOM 5452 N N . ARG B 1 119 ? 20.75 5.621 4.141 1 96.38 119 ARG B N 1
ATOM 5453 C CA . ARG B 1 119 ? 21.984 5.047 4.633 1 96.38 119 ARG B CA 1
ATOM 5454 C C . ARG B 1 119 ? 22.609 4.121 3.598 1 96.38 119 ARG B C 1
ATOM 5456 O O . ARG B 1 119 ? 23.844 4.051 3.475 1 96.38 119 ARG B O 1
ATOM 5463 N N . GLN B 1 120 ? 21.797 3.498 2.875 1 92.44 120 GLN B N 1
ATOM 5464 C CA . GLN B 1 120 ? 22.266 2.494 1.925 1 92.44 120 GLN B CA 1
ATOM 5465 C C . GLN B 1 120 ? 22.656 3.135 0.594 1 92.44 120 GLN B C 1
ATOM 5467 O O . GLN B 1 120 ? 23.203 2.471 -0.282 1 92.44 120 GLN B O 1
ATOM 5472 N N . GLY B 1 121 ? 22.391 4.387 0.405 1 91.12 121 GLY B N 1
ATOM 5473 C CA . GLY B 1 121 ? 22.703 5.039 -0.857 1 91.12 121 GLY B CA 1
ATOM 5474 C C . GLY B 1 121 ? 23.641 6.223 -0.703 1 91.12 121 GLY B C 1
ATOM 5475 O O . GLY B 1 121 ? 24.25 6.668 -1.676 1 91.12 121 GLY B O 1
ATOM 5476 N N . LEU B 1 122 ? 23.734 6.707 0.48 1 91.25 122 LEU B N 1
ATOM 5477 C CA . LEU B 1 122 ? 24.547 7.883 0.758 1 91.25 122 LEU B CA 1
ATOM 5478 C C . LEU B 1 122 ? 26 7.488 1.019 1 91.25 122 LEU B C 1
ATOM 5480 O O . LEU B 1 122 ? 26.281 6.75 1.964 1 91.25 122 LEU B O 1
ATOM 5484 N N . ARG B 1 123 ? 26.938 8.023 0.214 1 86.25 123 ARG B N 1
ATOM 5485 C CA . ARG B 1 123 ? 28.328 7.629 0.338 1 86.25 123 ARG B CA 1
ATOM 5486 C C . ARG B 1 123 ? 29.188 8.797 0.804 1 86.25 123 ARG B C 1
ATOM 5488 O O . ARG B 1 123 ? 30.172 8.602 1.521 1 86.25 123 ARG B O 1
ATOM 5495 N N . SER B 1 124 ? 28.828 9.914 0.316 1 88.62 124 SER B N 1
ATOM 5496 C CA . SER B 1 124 ? 29.625 11.102 0.636 1 88.62 124 SER B CA 1
ATOM 5497 C C . SER B 1 124 ? 28.75 12.344 0.735 1 88.62 124 SER B C 1
ATOM 5499 O O . SER B 1 124 ? 27.594 12.336 0.296 1 88.62 124 SER B O 1
ATOM 5501 N N . TYR B 1 125 ? 29.391 13.383 1.326 1 91.12 125 TYR B N 1
ATOM 5502 C CA . TYR B 1 125 ? 28.672 14.656 1.427 1 91.12 125 TYR B CA 1
ATOM 5503 C C . TYR B 1 125 ? 28.328 15.195 0.045 1 91.12 125 TYR B C 1
ATOM 5505 O O . TYR B 1 125 ? 27.422 16.016 -0.097 1 91.12 125 TYR B O 1
ATOM 5513 N N . ARG B 1 126 ? 28.984 14.734 -0.994 1 89.31 126 ARG B N 1
ATOM 5514 C CA . ARG B 1 126 ? 28.766 15.203 -2.359 1 89.31 126 ARG B CA 1
ATOM 5515 C C . ARG B 1 126 ? 27.422 14.703 -2.895 1 89.31 126 ARG B C 1
ATOM 5517 O O . ARG B 1 126 ? 26.906 15.242 -3.873 1 89.31 126 ARG B O 1
ATOM 5524 N N . ASP B 1 127 ? 26.938 13.727 -2.223 1 92.62 127 ASP B N 1
ATOM 5525 C CA . ASP B 1 127 ? 25.656 13.18 -2.648 1 92.62 127 ASP B CA 1
ATOM 5526 C C . ASP B 1 127 ? 24.484 14.039 -2.162 1 92.62 127 ASP B C 1
ATOM 5528 O O . ASP B 1 127 ? 23.359 13.875 -2.613 1 92.62 127 ASP B O 1
ATOM 5532 N N . LEU B 1 128 ? 24.812 14.969 -1.279 1 95.19 128 LEU B N 1
ATOM 5533 C CA . LEU B 1 128 ? 23.766 15.836 -0.725 1 95.19 128 LEU B CA 1
ATOM 5534 C C . LEU B 1 128 ? 23.625 17.109 -1.552 1 95.19 128 LEU B C 1
ATOM 5536 O O . LEU B 1 128 ? 24.625 17.625 -2.08 1 95.19 128 LEU B O 1
ATOM 5540 N N . PRO B 1 129 ? 22.391 17.578 -1.711 1 96.5 129 PRO B N 1
ATOM 5541 C CA . PRO B 1 129 ? 21.172 17.141 -1.043 1 96.5 129 PRO B CA 1
ATOM 5542 C C . PRO B 1 129 ? 20.5 15.961 -1.759 1 96.5 129 PRO B C 1
ATOM 5544 O O . PRO B 1 129 ? 20.734 15.758 -2.953 1 96.5 129 PRO B O 1
ATOM 5547 N N . ILE B 1 130 ? 19.75 15.164 -1.045 1 97.38 130 ILE B N 1
ATOM 5548 C CA . ILE B 1 130 ? 18.891 14.102 -1.545 1 97.38 130 ILE B CA 1
ATOM 5549 C C . ILE B 1 130 ? 17.438 14.453 -1.262 1 97.38 130 ILE B C 1
ATOM 5551 O O . ILE B 1 130 ? 17.094 14.922 -0.171 1 97.38 130 ILE B O 1
ATOM 5555 N N . PHE B 1 131 ? 16.594 14.375 -2.207 1 98.56 131 PHE B N 1
ATOM 5556 C CA . PHE B 1 131 ? 15.156 14.578 -2.039 1 98.56 131 PHE B CA 1
ATOM 5557 C C . PHE B 1 131 ? 14.367 13.406 -2.617 1 98.56 131 PHE B C 1
ATOM 5559 O O . PHE B 1 131 ? 14.32 13.227 -3.836 1 98.56 131 PHE B O 1
ATOM 5566 N N . LEU B 1 132 ? 13.773 12.578 -1.73 1 98.69 132 LEU B N 1
ATOM 5567 C CA . LEU B 1 132 ? 13 11.391 -2.094 1 98.69 132 LEU B CA 1
ATOM 5568 C C . LEU B 1 132 ? 11.539 11.547 -1.689 1 98.69 132 LEU B C 1
ATOM 5570 O O . LEU B 1 132 ? 11.234 12.227 -0.706 1 98.69 132 LEU B O 1
ATOM 5574 N N . TYR B 1 133 ? 10.648 10.945 -2.467 1 98.81 133 TYR B N 1
ATOM 5575 C CA . TYR B 1 133 ? 9.242 10.938 -2.086 1 98.81 133 TYR B CA 1
ATOM 5576 C C . TYR B 1 133 ? 8.586 9.609 -2.447 1 98.81 133 TYR B C 1
ATOM 5578 O O . TYR B 1 133 ? 9.141 8.828 -3.23 1 98.81 133 TYR B O 1
ATOM 5586 N N . GLN B 1 134 ? 7.477 9.367 -1.851 1 98.81 134 GLN B N 1
ATOM 5587 C CA . GLN B 1 134 ? 6.715 8.156 -2.143 1 98.81 134 GLN B CA 1
ATOM 5588 C C . GLN B 1 134 ? 5.219 8.383 -1.941 1 98.81 134 GLN B C 1
ATOM 5590 O O . GLN B 1 134 ? 4.816 9.344 -1.283 1 98.81 134 GLN B O 1
ATOM 5595 N N . PHE B 1 135 ? 4.418 7.621 -2.652 1 98.69 135 PHE B N 1
ATOM 5596 C CA . PHE B 1 135 ? 3.025 7.371 -2.295 1 98.69 135 PHE B CA 1
ATOM 5597 C C . PHE B 1 135 ? 2.879 6.027 -1.592 1 98.69 135 PHE B C 1
ATOM 5599 O O . PHE B 1 135 ? 3.055 4.973 -2.209 1 98.69 135 PHE B O 1
ATOM 5606 N N . GLN B 1 136 ? 2.609 6.074 -0.293 1 98.44 136 GLN B N 1
ATOM 5607 C CA . GLN B 1 136 ? 2.592 4.836 0.482 1 98.44 136 GLN B CA 1
ATOM 5608 C C . GLN B 1 136 ? 1.473 4.852 1.521 1 98.44 136 GLN B C 1
ATOM 5610 O O . GLN B 1 136 ? 1.149 5.906 2.074 1 98.44 136 GLN B O 1
ATOM 5615 N N . THR B 1 137 ? 0.892 3.73 1.712 1 98 137 THR B N 1
ATOM 5616 C CA . THR B 1 137 ? -0.122 3.529 2.742 1 98 137 THR B CA 1
ATOM 5617 C C . THR B 1 137 ? 0.49 3.65 4.133 1 98 137 THR B C 1
ATOM 5619 O O . THR B 1 137 ? 1.617 3.207 4.363 1 98 137 THR B O 1
ATOM 5622 N N . LYS B 1 138 ? -0.218 4.309 5.02 1 98.12 138 LYS B N 1
ATOM 5623 C CA . LYS B 1 138 ? 0.078 4.344 6.449 1 98.12 138 LYS B CA 1
ATOM 5624 C C . LYS B 1 138 ? -1.052 3.715 7.262 1 98.12 138 LYS B C 1
ATOM 5626 O O . LYS B 1 138 ? -2.18 3.598 6.777 1 98.12 138 LYS B O 1
ATOM 5631 N N . PHE B 1 139 ? -0.738 3.238 8.461 1 97.12 139 PHE B N 1
ATOM 5632 C CA . PHE B 1 139 ? -1.767 2.742 9.367 1 97.12 139 PHE B CA 1
ATOM 5633 C C . PHE B 1 139 ? -1.592 3.336 10.758 1 97.12 139 PHE B C 1
ATOM 5635 O O . PHE B 1 139 ? -0.494 3.305 11.32 1 97.12 139 PHE B O 1
ATOM 5642 N N . ARG B 1 140 ? -2.633 3.91 11.25 1 95.88 140 ARG B N 1
ATOM 5643 C CA . ARG B 1 140 ? -2.686 4.445 12.609 1 95.88 140 ARG B CA 1
ATOM 5644 C C . ARG B 1 140 ? -3.914 3.928 13.352 1 95.88 140 ARG B C 1
ATOM 5646 O O . ARG B 1 140 ? -5.027 3.967 12.82 1 95.88 140 ARG B O 1
ATOM 5653 N N . ASP B 1 141 ? -3.666 3.441 14.469 1 92.94 141 ASP B N 1
ATOM 5654 C CA . ASP B 1 141 ? -4.781 3.018 15.312 1 92.94 141 ASP B CA 1
ATOM 5655 C C . ASP B 1 141 ? -5.496 4.219 15.922 1 92.94 141 ASP B C 1
ATOM 5657 O O . ASP B 1 141 ? -5.496 4.395 17.141 1 92.94 141 ASP B O 1
ATOM 5661 N N . GLU B 1 142 ? -6.184 4.879 15.07 1 85.69 142 GLU B N 1
ATOM 5662 C CA . GLU B 1 142 ? -6.863 6.117 15.43 1 85.69 142 GLU B CA 1
ATOM 5663 C C . GLU B 1 142 ? -8.078 5.848 16.312 1 85.69 142 GLU B C 1
ATOM 5665 O O . GLU B 1 142 ? -8.914 5 15.992 1 85.69 142 GLU B O 1
ATOM 5670 N N . SER B 1 143 ? -8.164 6.578 17.359 1 78.06 143 SER B N 1
ATOM 5671 C CA . SER B 1 143 ? -9.273 6.406 18.297 1 78.06 143 SER B CA 1
ATOM 5672 C C . SER B 1 143 ? -10.508 7.176 17.828 1 78.06 143 SER B C 1
ATOM 5674 O O . SER B 1 143 ? -11.641 6.797 18.141 1 78.06 143 SER B O 1
ATOM 5676 N N . ARG B 1 144 ? -10.328 8.219 17.172 1 78.62 144 ARG B N 1
ATOM 5677 C CA . ARG B 1 144 ? -11.43 9.086 16.781 1 78.62 144 ARG B CA 1
ATOM 5678 C C . ARG B 1 144 ? -11.578 9.125 15.258 1 78.62 144 ARG B C 1
ATOM 5680 O O . ARG B 1 144 ? -11.062 10.039 14.609 1 78.62 144 ARG B O 1
ATOM 5687 N N . LEU B 1 145 ? -12.344 8.195 14.805 1 78.06 145 LEU B N 1
ATOM 5688 C CA . LEU B 1 145 ? -12.656 8.211 13.375 1 78.06 145 LEU B CA 1
ATOM 5689 C C . LEU B 1 145 ? -13.68 9.289 13.055 1 78.06 145 LEU B C 1
ATOM 5691 O O . LEU B 1 145 ? -14.617 9.516 13.828 1 78.06 145 LEU B O 1
ATOM 5695 N N . ARG B 1 146 ? -13.336 10.062 12 1 73.69 146 ARG B N 1
ATOM 5696 C CA . ARG B 1 146 ? -14.242 11.172 11.711 1 73.69 146 ARG B CA 1
ATOM 5697 C C . ARG B 1 146 ? -14.414 11.367 10.211 1 73.69 146 ARG B C 1
ATOM 5699 O O . ARG B 1 146 ? -13.453 11.25 9.445 1 73.69 146 ARG B O 1
ATOM 5706 N N . ASN B 1 147 ? -15.648 11.539 9.867 1 77.62 147 ASN B N 1
ATOM 5707 C CA . ASN B 1 147 ? -16.047 12.203 8.625 1 77.62 147 ASN B CA 1
ATOM 5708 C C . ASN B 1 147 ? -15.43 11.523 7.406 1 77.62 147 ASN B C 1
ATOM 5710 O O . ASN B 1 147 ? -14.789 12.18 6.582 1 77.62 147 ASN B O 1
ATOM 5714 N N . GLY B 1 148 ? -15.484 10.242 7.359 1 86.75 148 GLY B N 1
ATOM 5715 C CA . GLY B 1 148 ? -15.086 9.555 6.141 1 86.75 148 GLY B CA 1
ATOM 5716 C C . GLY B 1 148 ? -13.578 9.469 5.969 1 86.75 148 GLY B C 1
ATOM 5717 O O . GLY B 1 148 ? -12.883 8.938 6.836 1 86.75 148 GLY B O 1
ATOM 5718 N N . LEU B 1 149 ? -13.055 10.211 4.949 1 89.38 149 LEU B N 1
ATOM 5719 C CA . LEU B 1 149 ? -11.648 10.102 4.578 1 89.38 149 LEU B CA 1
ATOM 5720 C C . LEU B 1 149 ? -10.805 11.102 5.359 1 89.38 149 LEU B C 1
ATOM 5722 O O . LEU B 1 149 ? -9.586 11.148 5.184 1 89.38 149 LEU B O 1
ATOM 5726 N N . VAL B 1 150 ? -11.336 11.828 6.207 1 88.12 150 VAL B N 1
ATOM 5727 C CA . VAL B 1 150 ? -10.609 12.883 6.91 1 88.12 150 VAL B CA 1
ATOM 5728 C C . VAL B 1 150 ? -9.703 12.266 7.973 1 88.12 150 VAL B C 1
ATOM 5730 O O . VAL B 1 150 ? -8.523 12.609 8.062 1 88.12 150 VAL B O 1
ATOM 5733 N N . ARG B 1 151 ? -10.227 11.383 8.734 1 89.88 151 ARG B N 1
ATOM 5734 C CA . ARG B 1 151 ? -9.445 10.648 9.719 1 89.88 151 ARG B CA 1
ATOM 5735 C C . ARG B 1 151 ? -9.734 9.148 9.641 1 89.88 151 ARG B C 1
ATOM 5737 O O . ARG B 1 151 ? -10.719 8.672 10.195 1 89.88 151 ARG B O 1
ATOM 5744 N N . THR B 1 152 ? -8.812 8.484 9.039 1 93.88 152 THR B N 1
ATOM 5745 C CA . THR B 1 152 ? -8.961 7.047 8.82 1 93.88 152 THR B CA 1
ATOM 5746 C C . THR B 1 152 ? -7.84 6.281 9.516 1 93.88 152 THR B C 1
ATOM 5748 O O . THR B 1 152 ? -6.898 6.883 10.039 1 93.88 152 THR B O 1
ATOM 5751 N N . ARG B 1 153 ? -8.008 5.039 9.594 1 95.38 153 ARG B N 1
ATOM 5752 C CA . ARG B 1 153 ? -6.949 4.191 10.133 1 95.38 153 ARG B CA 1
ATOM 5753 C C . ARG B 1 153 ? -5.902 3.877 9.07 1 95.38 153 ARG B C 1
ATOM 5755 O O . ARG B 1 153 ? -4.699 3.934 9.336 1 95.38 153 ARG B O 1
ATOM 5762 N N . GLU B 1 154 ? -6.406 3.449 7.969 1 97 154 GLU B N 1
ATOM 5763 C CA . GLU B 1 154 ? -5.551 3.236 6.809 1 97 154 GLU B CA 1
ATOM 5764 C C . GLU B 1 154 ? -5.73 4.348 5.781 1 97 154 GLU B C 1
ATOM 5766 O O . GLU B 1 154 ? -6.859 4.691 5.418 1 97 154 GLU B O 1
ATOM 5771 N N . PHE B 1 155 ? -4.605 4.977 5.348 1 97.19 155 PHE B N 1
ATOM 5772 C CA . PHE B 1 155 ? -4.719 6.055 4.371 1 97.19 155 PHE B CA 1
ATOM 5773 C C . PHE B 1 155 ? -3.469 6.129 3.5 1 97.19 155 PHE B C 1
ATOM 5775 O O . PHE B 1 155 ? -2.377 5.762 3.939 1 97.19 155 PHE B O 1
ATOM 5782 N N . LEU B 1 156 ? -3.66 6.566 2.297 1 98.19 156 LEU B N 1
ATOM 5783 C CA . LEU B 1 156 ? -2.559 6.809 1.372 1 98.19 156 LEU B CA 1
ATOM 5784 C C . LEU B 1 156 ? -1.981 8.211 1.572 1 98.19 156 LEU B C 1
ATOM 5786 O O . LEU B 1 156 ? -2.725 9.188 1.608 1 98.19 156 LEU B O 1
ATOM 5790 N N . MET B 1 157 ? -0.658 8.25 1.721 1 98.5 157 MET B N 1
ATOM 5791 C CA . MET B 1 157 ? 0.025 9.523 1.932 1 98.5 157 MET B CA 1
ATOM 5792 C C . MET B 1 157 ? 1.149 9.711 0.92 1 98.5 157 MET B C 1
ATOM 5794 O O . MET B 1 157 ? 1.847 8.758 0.574 1 98.5 157 MET B O 1
ATOM 5798 N N . LYS B 1 158 ? 1.234 10.891 0.406 1 98.88 158 LYS B N 1
ATOM 5799 C CA . LYS B 1 158 ? 2.527 11.273 -0.15 1 98.88 158 LYS B CA 1
ATOM 5800 C C . LYS B 1 158 ? 3.455 11.812 0.938 1 98.88 158 LYS B C 1
ATOM 5802 O O . LYS B 1 158 ? 3.148 12.812 1.586 1 98.88 158 LYS B O 1
ATOM 5807 N N . ASP B 1 159 ? 4.477 11.164 1.155 1 98.62 159 ASP B N 1
ATOM 5808 C CA . ASP B 1 159 ? 5.504 11.68 2.049 1 98.62 159 ASP B CA 1
ATOM 5809 C C . ASP B 1 159 ? 6.84 11.836 1.321 1 98.62 159 ASP B C 1
ATOM 5811 O O . ASP B 1 159 ? 7.184 11.016 0.469 1 98.62 159 ASP B O 1
ATOM 5815 N N . ALA B 1 160 ? 7.492 12.891 1.611 1 98.81 160 ALA B N 1
ATOM 5816 C CA . ALA B 1 160 ? 8.789 13.219 1.019 1 98.81 160 ALA B CA 1
ATOM 5817 C C . ALA B 1 160 ? 9.812 13.555 2.096 1 98.81 160 ALA B C 1
ATOM 5819 O O . ALA B 1 160 ? 9.453 13.977 3.195 1 98.81 160 ALA B O 1
ATOM 5820 N N . TYR B 1 161 ? 11.031 13.328 1.743 1 98.81 161 TYR B N 1
ATOM 5821 C CA . TYR B 1 161 ? 12.133 13.523 2.682 1 98.81 161 TYR B CA 1
ATOM 5822 C C . TYR B 1 161 ? 13.336 14.148 1.989 1 98.81 161 TYR B C 1
ATOM 5824 O O . TYR B 1 161 ? 13.75 13.688 0.92 1 98.81 161 TYR B O 1
ATOM 5832 N N . SER B 1 162 ? 13.852 15.156 2.609 1 98.69 162 SER B N 1
ATOM 5833 C CA . SER B 1 162 ? 15.07 15.773 2.098 1 98.69 162 SER B CA 1
ATOM 5834 C C . SER B 1 162 ? 16.219 15.648 3.098 1 98.69 162 SER B C 1
ATOM 5836 O O . SER B 1 162 ? 15.992 15.656 4.309 1 98.69 162 SER B O 1
ATOM 5838 N N . PHE B 1 163 ? 17.375 15.492 2.633 1 98.5 163 PHE B N 1
ATOM 5839 C CA . PHE B 1 163 ? 18.609 15.43 3.408 1 98.5 163 PHE B CA 1
ATOM 5840 C C . PHE B 1 163 ? 19.625 16.453 2.904 1 98.5 163 PHE B C 1
ATOM 5842 O O . PHE B 1 163 ? 19.906 16.516 1.709 1 98.5 163 PHE B O 1
ATOM 5849 N N . HIS B 1 164 ? 20.141 17.266 3.822 1 97.75 164 HIS B N 1
ATOM 5850 C CA . HIS B 1 164 ? 21 18.391 3.457 1 97.75 164 HIS B CA 1
ATOM 5851 C C . HIS B 1 164 ? 22.297 18.375 4.254 1 97.75 164 HIS B C 1
ATOM 5853 O O . HIS B 1 164 ? 22.344 17.828 5.363 1 97.75 164 HIS B O 1
ATOM 5859 N N . ARG B 1 165 ? 23.297 19.094 3.736 1 95.44 165 ARG B N 1
ATOM 5860 C CA . ARG B 1 165 ? 24.609 19.141 4.363 1 95.44 165 ARG B CA 1
ATOM 5861 C C . ARG B 1 165 ? 24.594 20.031 5.598 1 95.44 165 ARG B C 1
ATOM 5863 O O . ARG B 1 165 ? 25.344 19.812 6.547 1 95.44 165 ARG B O 1
ATOM 5870 N N . SER B 1 166 ? 23.781 21.062 5.535 1 94.06 166 SER B N 1
ATOM 5871 C CA . SER B 1 166 ? 23.75 22.031 6.617 1 94.06 166 SER B CA 1
ATOM 5872 C C . SER B 1 166 ? 22.312 22.5 6.887 1 94.06 166 SER B C 1
ATOM 5874 O O . SER B 1 166 ? 21.422 22.281 6.07 1 94.06 166 SER B O 1
ATOM 5876 N N . PHE B 1 167 ? 22.188 23.078 8 1 94.12 167 PHE B N 1
ATOM 5877 C CA . PHE B 1 167 ? 20.891 23.656 8.359 1 94.12 167 PHE B CA 1
ATOM 5878 C C . PHE B 1 167 ? 20.484 24.75 7.375 1 94.12 167 PHE B C 1
ATOM 5880 O O . PHE B 1 167 ? 19.312 24.891 7.035 1 94.12 167 PHE B O 1
ATOM 5887 N N . ALA B 1 168 ? 21.406 25.531 6.977 1 95.75 168 ALA B N 1
ATOM 5888 C CA . ALA B 1 168 ? 21.172 26.609 6.016 1 95.75 168 ALA B CA 1
ATOM 5889 C C . ALA B 1 168 ? 20.594 26.047 4.711 1 95.75 168 ALA B C 1
ATOM 5891 O O . ALA B 1 168 ? 19.703 26.641 4.117 1 95.75 168 ALA B O 1
ATOM 5892 N N . ASP B 1 169 ? 21.109 24.906 4.297 1 95.88 169 ASP B N 1
ATOM 5893 C CA . ASP B 1 169 ? 20.625 24.266 3.08 1 95.88 169 ASP B CA 1
ATOM 5894 C C . ASP B 1 169 ? 19.172 23.812 3.246 1 95.88 169 ASP B C 1
ATOM 5896 O O . ASP B 1 169 ? 18.344 24 2.346 1 95.88 169 ASP B O 1
ATOM 5900 N N . LEU B 1 170 ? 18.906 23.219 4.359 1 97 170 LEU B N 1
ATOM 5901 C CA . LEU B 1 170 ? 17.547 22.812 4.652 1 97 170 LEU B CA 1
ATOM 5902 C C . LEU B 1 170 ? 16.609 24.016 4.691 1 97 170 LEU B C 1
ATOM 5904 O O . LEU B 1 170 ? 15.516 23.969 4.121 1 97 170 LEU B O 1
ATOM 5908 N N . ASN B 1 171 ? 17.062 25.062 5.344 1 95.69 171 ASN B N 1
ATOM 5909 C CA . ASN B 1 171 ? 16.266 26.281 5.461 1 95.69 171 ASN B CA 1
ATOM 5910 C C . ASN B 1 171 ? 15.992 26.906 4.098 1 95.69 171 ASN B C 1
ATOM 5912 O O . ASN B 1 171 ? 14.945 27.531 3.893 1 95.69 171 ASN B O 1
ATOM 5916 N N . GLY B 1 172 ? 16.922 26.781 3.201 1 96.31 172 GLY B N 1
ATOM 5917 C CA . GLY B 1 172 ? 16.75 27.281 1.85 1 96.31 172 GLY B CA 1
ATOM 5918 C C . GLY B 1 172 ? 15.789 26.438 1.016 1 96.31 172 GLY B C 1
ATOM 5919 O O . GLY B 1 172 ? 15.164 26.953 0.086 1 96.31 172 GLY B O 1
ATOM 5920 N N . PHE B 1 173 ? 15.688 25.203 1.327 1 97.69 173 PHE B N 1
ATOM 5921 C CA . PHE B 1 173 ? 14.852 24.266 0.586 1 97.69 173 PHE B CA 1
ATOM 5922 C C . PHE B 1 173 ? 13.398 24.359 1.056 1 97.69 173 PHE B C 1
ATOM 5924 O O . PHE B 1 173 ? 12.477 24.156 0.266 1 97.69 173 PHE B O 1
ATOM 5931 N N . PHE B 1 174 ? 13.242 24.734 2.229 1 95.81 174 PHE B N 1
ATOM 5932 C CA . PHE B 1 174 ? 11.961 24.703 2.922 1 95.81 174 PHE B CA 1
ATOM 5933 C C . PHE B 1 174 ? 10.945 25.609 2.232 1 95.81 174 PHE B C 1
ATOM 5935 O O . PHE B 1 174 ? 9.82 25.188 1.959 1 95.81 174 PHE B O 1
ATOM 5942 N N . PRO B 1 175 ? 11.25 26.875 1.845 1 96.38 175 PRO B N 1
ATOM 5943 C CA . PRO B 1 175 ? 10.297 27.734 1.146 1 96.38 175 PRO B CA 1
ATOM 5944 C C . PRO B 1 175 ? 9.906 27.188 -0.226 1 96.38 175 PRO B C 1
ATOM 5946 O O . PRO B 1 175 ? 8.797 27.453 -0.702 1 96.38 175 PRO B O 1
ATOM 5949 N N . LYS B 1 176 ? 10.797 26.422 -0.854 1 98.38 176 LYS B N 1
ATOM 5950 C CA . LYS B 1 176 ? 10.492 25.828 -2.154 1 98.38 176 LYS B CA 1
ATOM 5951 C C . LYS B 1 176 ? 9.383 24.781 -2.035 1 98.38 176 LYS B C 1
ATOM 5953 O O . LYS B 1 176 ? 8.5 24.703 -2.893 1 98.38 176 LYS B O 1
ATOM 5958 N N . VAL B 1 177 ? 9.477 24.031 -0.991 1 98.5 177 VAL B N 1
ATOM 5959 C CA . VAL B 1 177 ? 8.445 23.031 -0.761 1 98.5 177 VAL B CA 1
ATOM 5960 C C . VAL B 1 177 ? 7.121 23.719 -0.423 1 98.5 177 VAL B C 1
ATOM 5962 O O . VAL B 1 177 ? 6.059 23.312 -0.899 1 98.5 177 VAL B O 1
ATOM 5965 N N . HIS B 1 178 ? 7.223 24.75 0.427 1 97.88 178 HIS B N 1
ATOM 5966 C CA . HIS B 1 178 ? 6.035 25.531 0.764 1 97.88 178 HIS B CA 1
ATOM 5967 C C . HIS B 1 178 ? 5.328 26.031 -0.492 1 97.88 178 HIS B C 1
ATOM 5969 O O . HIS B 1 178 ? 4.109 25.906 -0.612 1 97.88 178 HIS B O 1
ATOM 5975 N N . ALA B 1 179 ? 6.074 26.531 -1.394 1 98.38 179 ALA B N 1
ATOM 5976 C CA . ALA B 1 179 ? 5.516 27.062 -2.639 1 98.38 179 ALA B CA 1
ATOM 5977 C C . ALA B 1 179 ? 4.898 25.938 -3.473 1 98.38 179 ALA B C 1
ATOM 5979 O O . ALA B 1 179 ? 3.848 26.125 -4.094 1 98.38 179 ALA B O 1
ATOM 5980 N N . ALA B 1 180 ? 5.57 24.828 -3.537 1 98.75 180 ALA B N 1
ATOM 5981 C CA . ALA B 1 180 ? 5.039 23.672 -4.266 1 98.75 180 ALA B CA 1
ATOM 5982 C C . ALA B 1 180 ? 3.689 23.234 -3.697 1 98.75 180 ALA B C 1
ATOM 5984 O O . ALA B 1 180 ? 2.766 22.922 -4.453 1 98.75 180 ALA B O 1
ATOM 5985 N N . TYR B 1 181 ? 3.609 23.172 -2.355 1 98.75 181 TYR B N 1
ATOM 5986 C CA . TYR B 1 181 ? 2.355 22.812 -1.711 1 98.75 181 TYR B CA 1
ATOM 5987 C C . TYR B 1 181 ? 1.248 23.797 -2.062 1 98.75 181 TYR B C 1
ATOM 5989 O O . TYR B 1 181 ? 0.118 23.391 -2.352 1 98.75 181 TYR B O 1
ATOM 5997 N N . GLN B 1 182 ? 1.57 25.078 -2.08 1 98 182 GLN B N 1
ATOM 5998 C CA . GLN B 1 182 ? 0.588 26.078 -2.457 1 98 182 GLN B CA 1
ATOM 5999 C C . GLN B 1 182 ? 0.081 25.859 -3.879 1 98 182 GLN B C 1
ATOM 6001 O O . GLN B 1 182 ? -1.119 25.969 -4.141 1 98 182 GLN B O 1
ATOM 6006 N N . ARG B 1 183 ? 0.974 25.531 -4.77 1 98.38 183 ARG B N 1
ATOM 6007 C CA . ARG B 1 183 ? 0.582 25.266 -6.148 1 98.38 183 ARG B CA 1
ATOM 6008 C C . ARG B 1 183 ? -0.311 24.031 -6.242 1 98.38 183 ARG B C 1
ATOM 6010 O O . ARG B 1 183 ? -1.294 24.031 -6.988 1 98.38 183 ARG B O 1
ATOM 6017 N N . ILE B 1 184 ? 0.07 23.016 -5.5 1 98.75 184 ILE B N 1
ATOM 6018 C CA . ILE B 1 184 ? -0.713 21.781 -5.5 1 98.75 184 ILE B CA 1
ATOM 6019 C C . ILE B 1 184 ? -2.145 22.078 -5.059 1 98.75 184 ILE B C 1
ATOM 6021 O O . ILE B 1 184 ? -3.102 21.719 -5.746 1 98.75 184 ILE B O 1
ATOM 6025 N N . PHE B 1 185 ? -2.27 22.781 -3.936 1 98.62 185 PHE B N 1
ATOM 6026 C CA . PHE B 1 185 ? -3.598 23.031 -3.395 1 98.62 185 PHE B CA 1
ATOM 6027 C C . PHE B 1 185 ? -4.371 24 -4.289 1 98.62 185 PHE B C 1
ATOM 6029 O O . PHE B 1 185 ? -5.594 23.891 -4.414 1 98.62 185 PHE B O 1
ATOM 6036 N N . SER B 1 186 ? -3.682 24.922 -4.914 1 97.88 186 SER B N 1
ATOM 6037 C CA . SER B 1 186 ? -4.32 25.828 -5.867 1 97.88 186 SER B CA 1
ATOM 6038 C C . SER B 1 186 ? -4.863 25.062 -7.07 1 97.88 186 SER B C 1
ATOM 6040 O O . SER B 1 186 ? -6 25.297 -7.492 1 97.88 186 SER B O 1
ATOM 6042 N N . ARG B 1 187 ? -4.105 24.156 -7.621 1 97.5 187 ARG B N 1
ATOM 6043 C CA . ARG B 1 187 ? -4.539 23.312 -8.742 1 97.5 187 ARG B CA 1
ATOM 6044 C C . ARG B 1 187 ? -5.746 22.469 -8.359 1 97.5 187 ARG B C 1
ATOM 6046 O O . ARG B 1 187 ? -6.605 22.188 -9.195 1 97.5 187 ARG B O 1
ATOM 6053 N N . CYS B 1 188 ? -5.785 22.109 -7.113 1 98.06 188 CYS B N 1
ATOM 6054 C CA . CYS B 1 188 ? -6.898 21.312 -6.605 1 98.06 188 CYS B CA 1
ATOM 6055 C C . CYS B 1 188 ? -8.086 22.188 -6.242 1 98.06 188 CYS B C 1
ATOM 6057 O O . CYS B 1 188 ? -9.148 21.688 -5.871 1 98.06 188 CYS B O 1
ATOM 6059 N N . GLN B 1 189 ? -7.902 23.5 -6.277 1 97.19 189 GLN B N 1
ATOM 6060 C CA . GLN B 1 189 ? -8.914 24.5 -5.957 1 97.19 189 GLN B CA 1
ATOM 6061 C C . GLN B 1 189 ? -9.414 24.328 -4.523 1 97.19 189 GLN B C 1
ATOM 6063 O O . GLN B 1 189 ? -10.617 24.297 -4.277 1 97.19 189 GLN B O 1
ATOM 6068 N N . VAL B 1 190 ? -8.5 24.188 -3.643 1 97.44 190 VAL B N 1
ATOM 6069 C CA . VAL B 1 190 ? -8.781 24.156 -2.211 1 97.44 190 VAL B CA 1
ATOM 6070 C C . VAL B 1 190 ? -8.102 25.328 -1.519 1 97.44 190 VAL B C 1
ATOM 6072 O O . VAL B 1 190 ? -6.883 25.5 -1.621 1 97.44 190 VAL B O 1
ATOM 6075 N N . PRO B 1 191 ? -8.891 26.125 -0.879 1 96 191 PRO B N 1
ATOM 6076 C CA . PRO B 1 191 ? -8.266 27.219 -0.12 1 96 191 PRO B CA 1
ATOM 6077 C C . PRO B 1 191 ? -7.516 26.719 1.111 1 96 191 PRO B C 1
ATOM 6079 O O . PRO B 1 191 ? -8.078 26 1.935 1 96 191 PRO B O 1
ATOM 6082 N N . VAL B 1 192 ? -6.262 27.078 1.218 1 96.81 192 VAL B N 1
ATOM 6083 C CA . VAL B 1 192 ? -5.48 26.594 2.354 1 96.81 192 VAL B CA 1
ATOM 6084 C C . VAL B 1 192 ? -4.773 27.766 3.025 1 96.81 192 VAL B C 1
ATOM 6086 O O . VAL B 1 192 ? -4.461 28.766 2.373 1 96.81 192 VAL B O 1
ATOM 6089 N N . ILE B 1 193 ? -4.621 27.672 4.309 1 96.44 193 ILE B N 1
ATOM 6090 C CA . ILE B 1 193 ? -3.842 28.578 5.129 1 96.44 193 ILE B CA 1
ATOM 6091 C C . ILE B 1 193 ? -2.646 27.844 5.73 1 96.44 193 ILE B C 1
ATOM 6093 O O . ILE B 1 193 ? -2.811 26.828 6.402 1 96.44 193 ILE B O 1
ATOM 6097 N N . ALA B 1 194 ? -1.517 28.344 5.375 1 96.88 194 ALA B N 1
ATOM 6098 C CA . ALA B 1 194 ? -0.322 27.812 6.027 1 96.88 194 ALA B CA 1
ATOM 6099 C C . ALA B 1 194 ? -0.182 28.359 7.445 1 96.88 194 ALA B C 1
ATOM 6101 O O . ALA B 1 194 ? -0.269 29.578 7.656 1 96.88 194 ALA B O 1
ATOM 6102 N N . ALA B 1 195 ? -0.037 27.484 8.438 1 97.19 195 ALA B N 1
ATOM 6103 C CA . ALA B 1 195 ? 0.02 27.906 9.836 1 97.19 195 ALA B CA 1
ATOM 6104 C C . ALA B 1 195 ? 1.186 27.234 10.562 1 97.19 195 ALA B C 1
ATOM 6106 O O . ALA B 1 195 ? 1.52 26.078 10.281 1 97.19 195 ALA B O 1
ATOM 6107 N N . GLN B 1 196 ? 1.739 27.984 11.484 1 95.69 196 GLN B N 1
ATOM 6108 C CA . GLN B 1 196 ? 2.752 27.391 12.352 1 95.69 196 GLN B CA 1
ATOM 6109 C C . GLN B 1 196 ? 2.168 26.25 13.172 1 95.69 196 GLN B C 1
ATOM 6111 O O . GLN B 1 196 ? 1.012 26.297 13.602 1 95.69 196 GLN B O 1
ATOM 6116 N N . ALA B 1 197 ? 2.961 25.234 13.305 1 95.06 197 ALA B N 1
ATOM 6117 C CA . ALA B 1 197 ? 2.479 24.062 14.031 1 95.06 197 ALA B CA 1
ATOM 6118 C C . ALA B 1 197 ? 3.57 23.5 14.938 1 95.06 197 ALA B C 1
ATOM 6120 O O . ALA B 1 197 ? 4.734 23.891 14.844 1 95.06 197 ALA B O 1
ATOM 6121 N N . GLY B 1 198 ? 3.096 22.688 15.875 1 90.81 198 GLY B N 1
ATOM 6122 C CA . GLY B 1 198 ? 4.043 21.938 16.688 1 90.81 198 GLY B CA 1
ATOM 6123 C C . GLY B 1 198 ? 4.645 20.75 15.953 1 90.81 198 GLY B C 1
ATOM 6124 O O . GLY B 1 198 ? 4.164 20.359 14.891 1 90.81 198 GLY B O 1
ATOM 6125 N N . VAL B 1 199 ? 5.656 20.188 16.5 1 87.75 199 VAL B N 1
ATOM 6126 C CA . VAL B 1 199 ? 6.34 19.078 15.828 1 87.75 199 VAL B CA 1
ATOM 6127 C C . VAL B 1 199 ? 5.812 17.75 16.359 1 87.75 199 VAL B C 1
ATOM 6129 O O . VAL B 1 199 ? 5.984 16.703 15.727 1 87.75 199 VAL B O 1
ATOM 6132 N N . GLY B 1 200 ? 5.215 17.734 17.516 1 82.5 200 GLY B N 1
ATOM 6133 C CA . GLY B 1 200 ? 4.688 16.516 18.094 1 82.5 200 GLY B CA 1
ATOM 6134 C C . GLY B 1 200 ? 5.727 15.406 18.203 1 82.5 200 GLY B C 1
ATOM 6135 O O . GLY B 1 200 ? 6.875 15.664 18.562 1 82.5 200 GLY B O 1
ATOM 6136 N N . TYR B 1 201 ? 5.246 14.164 17.891 1 79.12 201 TYR B N 1
ATOM 6137 C CA . TYR B 1 201 ? 6.176 13.047 18.047 1 79.12 201 TYR B CA 1
ATOM 6138 C C . TYR B 1 201 ? 7.086 12.93 16.828 1 79.12 201 TYR B C 1
ATOM 6140 O O . TYR B 1 201 ? 8 12.109 16.797 1 79.12 201 TYR B O 1
ATOM 6148 N N . MET B 1 202 ? 6.828 13.758 15.844 1 87.81 202 MET B N 1
ATOM 6149 C CA . MET B 1 202 ? 7.723 13.773 14.688 1 87.81 202 MET B CA 1
ATOM 6150 C C . MET B 1 202 ? 9.094 14.312 15.078 1 87.81 202 MET B C 1
ATOM 6152 O O . MET B 1 202 ? 10.109 13.914 14.5 1 87.81 202 MET B O 1
ATOM 6156 N N . GLY B 1 203 ? 9.031 15.242 16.062 1 81.5 203 GLY B N 1
ATOM 6157 C CA . GLY B 1 203 ? 10.273 15.852 16.5 1 81.5 203 GLY B CA 1
ATOM 6158 C C . GLY B 1 203 ? 10.773 16.922 15.547 1 81.5 203 GLY B C 1
ATOM 6159 O O . GLY B 1 203 ? 10.055 17.344 14.641 1 81.5 203 GLY B O 1
ATOM 6160 N N . GLY B 1 204 ? 11.922 17.469 15.875 1 85.12 204 GLY B N 1
ATOM 6161 C CA . GLY B 1 204 ? 12.523 18.5 15.039 1 85.12 204 GLY B CA 1
ATOM 6162 C C . GLY B 1 204 ? 12.359 19.891 15.609 1 85.12 204 GLY B C 1
ATOM 6163 O O . GLY B 1 204 ? 12.188 20.062 16.812 1 85.12 204 GLY B O 1
ATOM 6164 N N . GLU B 1 205 ? 12.492 20.875 14.688 1 84.12 205 GLU B N 1
ATOM 6165 C CA . GLU B 1 205 ? 12.633 22.234 15.164 1 84.12 205 GLU B CA 1
ATOM 6166 C C . GLU B 1 205 ? 11.359 23.047 14.906 1 84.12 205 GLU B C 1
ATOM 6168 O O . GLU B 1 205 ? 10.898 23.781 15.773 1 84.12 205 GLU B O 1
ATOM 6173 N N . ARG B 1 206 ? 10.875 22.906 13.695 1 88.44 206 ARG B N 1
ATOM 6174 C CA . ARG B 1 206 ? 9.734 23.719 13.281 1 88.44 206 ARG B CA 1
ATOM 6175 C C . ARG B 1 206 ? 8.859 22.969 12.281 1 88.44 206 ARG B C 1
ATOM 6177 O O . ARG B 1 206 ? 9.352 22.125 11.531 1 88.44 206 ARG B O 1
ATOM 6184 N N . SER B 1 207 ? 7.637 23.328 12.289 1 95.19 207 SER B N 1
ATOM 6185 C CA . SER B 1 207 ? 6.723 22.719 11.328 1 95.19 207 SER B CA 1
ATOM 6186 C C . SER B 1 207 ? 5.621 23.703 10.914 1 95.19 207 SER B C 1
ATOM 6188 O O . SER B 1 207 ? 5.359 24.672 11.617 1 95.19 207 SER B O 1
ATOM 6190 N N . TYR B 1 208 ? 5.125 23.5 9.789 1 96.88 208 TYR B N 1
ATOM 6191 C CA . TYR B 1 208 ? 3.938 24.188 9.289 1 96.88 208 TYR B CA 1
ATOM 6192 C C . TYR B 1 208 ? 2.885 23.188 8.828 1 96.88 208 TYR B C 1
ATOM 6194 O O . TYR B 1 208 ? 3.219 22.094 8.352 1 96.88 208 TYR B O 1
ATOM 6202 N N . GLU B 1 209 ? 1.714 23.578 8.992 1 97.56 209 GLU B N 1
ATOM 6203 C CA . GLU B 1 209 ? 0.573 22.828 8.484 1 97.56 209 GLU B CA 1
ATOM 6204 C C . GLU B 1 209 ? -0.203 23.625 7.445 1 97.56 209 GLU B C 1
ATOM 6206 O O . GLU B 1 209 ? -0.231 24.859 7.5 1 97.56 209 GLU B O 1
ATOM 6211 N N . PHE B 1 210 ? -0.704 22.938 6.535 1 98.19 210 PHE B N 1
ATOM 6212 C CA . PHE B 1 210 ? -1.614 23.5 5.551 1 98.19 210 PHE B CA 1
ATOM 6213 C C . PHE B 1 210 ? -3.055 23.094 5.848 1 98.19 210 PHE B C 1
ATOM 6215 O O . PHE B 1 210 ? -3.416 21.922 5.711 1 98.19 210 PHE B O 1
ATOM 6222 N N . LEU B 1 211 ? -3.818 24.141 6.199 1 97.62 211 LEU B N 1
ATOM 6223 C CA . LEU B 1 211 ? -5.152 23.875 6.73 1 97.62 211 LEU B CA 1
ATOM 6224 C C . LEU B 1 211 ? -6.223 24.516 5.855 1 97.62 211 LEU B C 1
ATOM 6226 O O . LEU B 1 211 ? -6.055 25.641 5.383 1 97.62 211 LEU B O 1
ATOM 6230 N N . MET B 1 212 ? -7.27 23.812 5.617 1 96.81 212 MET B N 1
ATOM 6231 C CA . MET B 1 212 ? -8.469 24.359 4.984 1 96.81 212 MET B CA 1
ATOM 6232 C C . MET B 1 212 ? -9.547 24.641 6.023 1 96.81 212 MET B C 1
ATOM 6234 O O . MET B 1 212 ? -10.031 23.734 6.688 1 96.81 212 MET B O 1
ATOM 6238 N N . PRO B 1 213 ? -9.875 25.922 6.137 1 94.94 213 PRO B N 1
ATOM 6239 C CA . PRO B 1 213 ? -10.984 26.219 7.055 1 94.94 213 PRO B CA 1
ATOM 6240 C C . PRO B 1 213 ? -12.266 25.469 6.688 1 94.94 213 PRO B C 1
ATOM 6242 O O . PRO B 1 213 ? -12.664 25.453 5.52 1 94.94 213 PRO B O 1
ATOM 6245 N N . CYS B 1 214 ? -12.758 24.75 7.645 1 90.31 214 CYS B N 1
ATOM 6246 C CA . CYS B 1 214 ? -13.977 23.969 7.453 1 90.31 214 CYS B CA 1
ATOM 6247 C C . CYS B 1 214 ? -14.664 23.688 8.789 1 90.31 214 CYS B C 1
ATOM 6249 O O . CYS B 1 214 ? -14.023 23.234 9.734 1 90.31 214 CYS B O 1
ATOM 6251 N N . ASP B 1 215 ? -15.914 23.828 8.859 1 84.69 215 ASP B N 1
ATOM 6252 C CA . ASP B 1 215 ? -16.672 23.672 10.102 1 84.69 215 ASP B CA 1
ATOM 6253 C C . ASP B 1 215 ? -16.594 22.234 10.625 1 84.69 215 ASP B C 1
ATOM 6255 O O . ASP B 1 215 ? -16.625 22.016 11.836 1 84.69 215 ASP B O 1
ATOM 6259 N N . SER B 1 216 ? -16.422 21.375 9.703 1 81.12 216 SER B N 1
ATOM 6260 C CA . SER B 1 216 ? -16.406 19.969 10.094 1 81.12 216 SER B CA 1
ATOM 6261 C C . SER B 1 216 ? -14.992 19.516 10.453 1 81.12 216 SER B C 1
ATOM 6263 O O . SER B 1 216 ? -14.789 18.375 10.859 1 81.12 216 SER B O 1
ATOM 6265 N N . GLY B 1 217 ? -14.094 20.391 10.359 1 86.94 217 GLY B N 1
ATOM 6266 C CA . GLY B 1 217 ? -12.711 20.031 10.656 1 86.94 217 GLY B CA 1
ATOM 6267 C C . GLY B 1 217 ? -12.438 19.891 12.141 1 86.94 217 GLY B C 1
ATOM 6268 O O . GLY B 1 217 ? -13.172 20.422 12.969 1 86.94 217 GLY B O 1
ATOM 6269 N N . ASP B 1 218 ? -11.383 19.172 12.461 1 84.31 218 ASP B N 1
ATOM 6270 C CA . ASP B 1 218 ? -11.062 18.906 13.867 1 84.31 218 ASP B CA 1
ATOM 6271 C C . ASP B 1 218 ? -9.805 19.672 14.297 1 84.31 218 ASP B C 1
ATOM 6273 O O . ASP B 1 218 ? -9.383 19.578 15.453 1 84.31 218 ASP B O 1
ATOM 6277 N N . ASP B 1 219 ? -9.242 20.406 13.453 1 91.81 219 ASP B N 1
ATOM 6278 C CA . ASP B 1 219 ? -8.062 21.188 13.805 1 91.81 219 ASP B CA 1
ATOM 6279 C C . ASP B 1 219 ? -8.445 22.578 14.289 1 91.81 219 ASP B C 1
ATOM 6281 O O . ASP B 1 219 ? -9.469 23.125 13.883 1 91.81 219 ASP B O 1
ATOM 6285 N N . ASP B 1 220 ? -7.672 22.984 15.195 1 94.38 220 ASP B N 1
ATOM 6286 C CA . ASP B 1 220 ? -7.883 24.297 15.797 1 94.38 220 ASP B CA 1
ATOM 6287 C C . ASP B 1 220 ? -6.898 25.328 15.234 1 94.38 220 ASP B C 1
ATOM 6289 O O . ASP B 1 220 ? -5.762 25.422 15.703 1 94.38 220 ASP B O 1
ATOM 6293 N N . LEU B 1 221 ? -7.426 26.109 14.312 1 96.19 221 LEU B N 1
ATOM 6294 C CA . LEU B 1 221 ? -6.613 27.141 13.664 1 96.19 221 LEU B CA 1
ATOM 6295 C C . LEU B 1 221 ? -6.828 28.5 14.32 1 96.19 221 LEU B C 1
ATOM 6297 O O . LEU B 1 221 ? -7.965 28.953 14.453 1 96.19 221 LEU B O 1
ATOM 6301 N N . VAL B 1 222 ? -5.766 29.141 14.742 1 97.31 222 VAL B N 1
ATOM 6302 C CA . VAL B 1 222 ? -5.797 30.484 15.312 1 97.31 222 VAL B CA 1
ATOM 6303 C C . VAL B 1 222 ? -5.227 31.484 14.312 1 97.31 222 VAL B C 1
ATOM 6305 O O . VAL B 1 222 ? -4.105 31.312 13.82 1 97.31 222 VAL B O 1
ATOM 6308 N N . GLN B 1 223 ? -5.988 32.5 14.047 1 96.5 223 GLN B N 1
ATOM 6309 C CA . GLN B 1 223 ? -5.566 33.5 13.062 1 96.5 223 GLN B CA 1
ATOM 6310 C C . GLN B 1 223 ? -5.781 34.906 13.578 1 96.5 223 GLN B C 1
ATOM 6312 O O . GLN B 1 223 ? -6.75 35.188 14.289 1 96.5 223 GLN B O 1
ATOM 6317 N N . CYS B 1 224 ? -4.832 35.75 13.25 1 97 224 CYS B N 1
ATOM 6318 C CA . CYS B 1 224 ? -5.004 37.188 13.523 1 97 224 CYS B CA 1
ATOM 6319 C C . CYS B 1 224 ? -5.895 37.844 12.477 1 97 224 CYS B C 1
ATOM 6321 O O . CYS B 1 224 ? -5.77 37.562 11.281 1 97 224 CYS B O 1
ATOM 6323 N N . ASP B 1 225 ? -6.781 38.656 12.836 1 95.12 225 ASP B N 1
ATOM 6324 C CA . ASP B 1 225 ? -7.699 39.312 11.906 1 95.12 225 ASP B CA 1
ATOM 6325 C C . ASP B 1 225 ? -7.055 40.531 11.273 1 95.12 225 ASP B C 1
ATOM 6327 O O . ASP B 1 225 ? -7.691 41.25 10.492 1 95.12 225 ASP B O 1
ATOM 6331 N N . SER B 1 226 ? -5.867 40.844 11.672 1 94.38 226 SER B N 1
ATOM 6332 C CA . SER B 1 226 ? -5.234 42.062 11.203 1 94.38 226 SER B CA 1
ATOM 6333 C C . SER B 1 226 ? -3.951 41.781 10.438 1 94.38 226 SER B C 1
ATOM 6335 O O . SER B 1 226 ? -3.619 42.469 9.477 1 94.38 226 SER B O 1
ATOM 6337 N N . CYS B 1 227 ? -3.299 40.844 11 1 91.75 227 CYS B N 1
ATOM 6338 C CA . CYS B 1 227 ? -2.039 40.5 10.352 1 91.75 227 CYS B CA 1
ATOM 6339 C C . CYS B 1 227 ? -2.068 39.062 9.844 1 91.75 227 CYS B C 1
ATOM 6341 O O . CYS B 1 227 ? -3.062 38.344 10.023 1 91.75 227 CYS B O 1
ATOM 6343 N N . GLY B 1 228 ? -1.516 38.594 8.898 1 90.75 228 GLY B N 1
ATOM 6344 C CA . GLY B 1 228 ? -1.438 37.312 8.219 1 90.75 228 GLY B CA 1
ATOM 6345 C C . GLY B 1 228 ? -0.963 36.188 9.117 1 90.75 228 GLY B C 1
ATOM 6346 O O . GLY B 1 228 ? -0.808 35.031 8.664 1 90.75 228 GLY B O 1
ATOM 6347 N N . TYR B 1 229 ? -0.934 36.5 10.57 1 95.38 229 TYR B N 1
ATOM 6348 C CA . TYR B 1 229 ? -0.468 35.469 11.508 1 95.38 229 TYR B CA 1
ATOM 6349 C C . TYR B 1 229 ? -1.468 34.312 11.609 1 95.38 229 TYR B C 1
ATOM 6351 O O . TYR B 1 229 ? -2.672 34.562 11.742 1 95.38 229 TYR B O 1
ATOM 6359 N N . ALA B 1 230 ? -0.998 33.125 11.477 1 97.19 230 ALA B N 1
ATOM 6360 C CA . ALA B 1 230 ? -1.787 31.891 11.625 1 97.19 230 ALA B CA 1
ATOM 6361 C C . ALA B 1 230 ? -0.971 30.781 12.289 1 97.19 230 ALA B C 1
ATOM 6363 O O . ALA B 1 230 ? 0.201 30.594 11.969 1 97.19 230 ALA B O 1
ATOM 6364 N N . ALA B 1 231 ? -1.593 30.109 13.25 1 97.19 231 ALA B N 1
ATOM 6365 C CA . ALA B 1 231 ? -0.935 29.016 13.961 1 97.19 231 ALA B CA 1
ATOM 6366 C C . ALA B 1 231 ? -1.955 28.016 14.484 1 97.19 231 ALA B C 1
ATOM 6368 O O . ALA B 1 231 ? -3.113 28.359 14.727 1 97.19 231 ALA B O 1
ATOM 6369 N N . ASN B 1 232 ? -1.486 26.797 14.57 1 95.94 232 ASN B N 1
ATOM 6370 C CA . ASN B 1 232 ? -2.295 25.812 15.273 1 95.94 232 ASN B CA 1
ATOM 6371 C C . ASN B 1 232 ? -2.516 26.203 16.734 1 95.94 232 ASN B C 1
ATOM 6373 O O . ASN B 1 232 ? -1.624 26.766 17.359 1 95.94 232 ASN B O 1
ATOM 6377 N N . GLY B 1 233 ? -3.605 25.859 17.266 1 94.69 233 GLY B N 1
ATOM 6378 C CA . GLY B 1 233 ? -3.961 26.219 18.641 1 94.69 233 GLY B CA 1
ATOM 6379 C C . GLY B 1 233 ? -2.953 25.75 19.656 1 94.69 233 GLY B C 1
ATOM 6380 O O . GLY B 1 233 ? -2.781 26.375 20.703 1 94.69 233 GLY B O 1
ATOM 6381 N N . ASP B 1 234 ? -2.238 24.734 19.312 1 92.75 234 ASP B N 1
ATOM 6382 C CA . ASP B 1 234 ? -1.289 24.141 20.25 1 92.75 234 ASP B CA 1
ATOM 6383 C C . ASP B 1 234 ? -0.02 24.984 20.359 1 92.75 234 ASP B C 1
ATOM 6385 O O . ASP B 1 234 ? 0.751 24.828 21.312 1 92.75 234 ASP B O 1
ATOM 6389 N N . VAL B 1 235 ? 0.161 25.922 19.422 1 94.75 235 VAL B N 1
ATOM 6390 C CA . VAL B 1 235 ? 1.422 26.656 19.453 1 94.75 235 VAL B CA 1
ATOM 6391 C C . VAL B 1 235 ? 1.152 28.156 19.328 1 94.75 235 VAL B C 1
ATOM 6393 O O . VAL B 1 235 ? 2.068 28.969 19.453 1 94.75 235 VAL B O 1
ATOM 6396 N N . ALA B 1 236 ? -0.065 28.516 19.125 1 96.19 236 ALA B N 1
ATOM 6397 C CA . ALA B 1 236 ? -0.401 29.922 18.938 1 96.19 236 ALA B CA 1
ATOM 6398 C C . ALA B 1 236 ? -0.01 30.75 20.156 1 96.19 236 ALA B C 1
ATOM 6400 O O . ALA B 1 236 ? -0.162 30.297 21.297 1 96.19 236 ALA B O 1
ATOM 6401 N N . CYS B 1 237 ? 0.498 31.953 19.875 1 93.69 237 CYS B N 1
ATOM 6402 C CA . CYS B 1 237 ? 0.922 32.844 20.938 1 93.69 237 CYS B CA 1
ATOM 6403 C C . CYS B 1 237 ? 0.17 34.188 20.859 1 93.69 237 CYS B C 1
ATOM 6405 O O . CYS B 1 237 ? -0.124 34.656 19.766 1 93.69 237 CYS B O 1
ATOM 6407 N N . GLY B 1 238 ? -0.154 34.688 22 1 93.69 238 GLY B N 1
ATOM 6408 C CA . GLY B 1 238 ? -0.853 35.938 22.125 1 93.69 238 GLY B CA 1
ATOM 6409 C C . GLY B 1 238 ? -0.805 36.531 23.531 1 93.69 238 GLY B C 1
ATOM 6410 O O . GLY B 1 238 ? -0.225 35.906 24.438 1 93.69 238 GLY B O 1
ATOM 6411 N N . ASP B 1 239 ? -1.296 37.719 23.641 1 92.31 239 ASP B N 1
ATOM 6412 C CA . ASP B 1 239 ? -1.329 38.375 24.938 1 92.31 239 ASP B CA 1
ATOM 6413 C C . ASP B 1 239 ? -2.736 38.375 25.531 1 92.31 239 ASP B C 1
ATOM 6415 O O . ASP B 1 239 ? -3.713 38.656 24.828 1 92.31 239 ASP B O 1
ATOM 6419 N N . VAL B 1 240 ? -2.746 37.906 26.766 1 91.56 240 VAL B N 1
ATOM 6420 C CA . VAL B 1 240 ? -4.008 37.844 27.5 1 91.56 240 VAL B CA 1
ATOM 6421 C C . VAL B 1 240 ? -4.039 38.906 28.594 1 91.56 240 VAL B C 1
ATOM 6423 O O . VAL B 1 240 ? -2.992 39.281 29.109 1 91.56 240 VAL B O 1
ATOM 6426 N N . ASP B 1 241 ? -5.254 39.344 28.922 1 84.94 241 ASP B N 1
ATOM 6427 C CA . ASP B 1 241 ? -5.418 40.344 29.953 1 84.94 241 ASP B CA 1
ATOM 6428 C C . ASP B 1 241 ? -5.164 39.75 31.344 1 84.94 241 ASP B C 1
ATOM 6430 O O . ASP B 1 241 ? -5.562 38.625 31.625 1 84.94 241 ASP B O 1
ATOM 6434 N N . ASN B 1 242 ? -4.387 40.531 32.125 1 82.38 242 ASN B N 1
ATOM 6435 C CA . ASN B 1 242 ? -4.137 40.156 33.5 1 82.38 242 ASN B CA 1
ATOM 6436 C C . ASN B 1 242 ? -4.531 41.25 34.469 1 82.38 242 ASN B C 1
ATOM 6438 O O . ASN B 1 242 ? -4.445 42.438 34.156 1 82.38 242 ASN B O 1
ATOM 6442 N N . VAL B 1 243 ? -5.059 40.844 35.594 1 76.81 243 VAL B N 1
ATOM 6443 C CA . VAL B 1 243 ? -5.434 41.781 36.656 1 76.81 243 VAL B CA 1
ATOM 6444 C C . VAL B 1 243 ? -4.199 42.188 37.438 1 76.81 243 VAL B C 1
ATOM 6446 O O . VAL B 1 243 ? -3.447 41.312 37.906 1 76.81 243 VAL B O 1
ATOM 6449 N N . GLN B 1 244 ? -3.977 43.469 37.469 1 78.06 244 GLN B N 1
ATOM 6450 C CA . GLN B 1 244 ? -2.863 43.969 38.281 1 78.06 244 GLN B CA 1
ATOM 6451 C C . GLN B 1 244 ? -3.357 44.625 39.562 1 78.06 244 GLN B C 1
ATOM 6453 O O . GLN B 1 244 ? -4.09 45.594 39.531 1 78.06 244 GLN B O 1
ATOM 6458 N N . ASN B 1 245 ? -3.213 43.875 40.656 1 85.88 245 ASN B N 1
ATOM 6459 C CA . ASN B 1 245 ? -3.518 44.406 42 1 85.88 245 ASN B CA 1
ATOM 6460 C C . ASN B 1 245 ? -2.309 44.281 42.906 1 85.88 245 ASN B C 1
ATOM 6462 O O . ASN B 1 245 ? -1.369 43.531 42.656 1 85.88 245 ASN B O 1
ATOM 6466 N N . PRO B 1 246 ? -2.299 45.156 43.906 1 91.56 246 PRO B N 1
ATOM 6467 C CA . PRO B 1 246 ? -1.229 44.969 44.906 1 91.56 246 PRO B CA 1
ATOM 6468 C C . PRO B 1 246 ? -1.307 43.594 45.594 1 91.56 246 PRO B C 1
ATOM 6470 O O . PRO B 1 246 ? -2.4 43.125 45.938 1 91.56 246 PRO B O 1
ATOM 6473 N N . PRO B 1 247 ? -0.208 43 45.75 1 93.5 247 PRO B N 1
ATOM 6474 C CA . PRO B 1 247 ? -0.198 41.719 46.438 1 93.5 247 PRO B CA 1
ATOM 6475 C C . PRO B 1 247 ? -0.697 41.812 47.875 1 93.5 247 PRO B C 1
ATOM 6477 O O . PRO B 1 247 ? -0.366 42.75 48.594 1 93.5 247 PRO B O 1
ATOM 6480 N N . LEU B 1 248 ? -1.514 40.906 48.25 1 95.88 248 LEU B N 1
ATOM 6481 C CA . LEU B 1 248 ? -2.037 40.781 49.594 1 95.88 248 LEU B CA 1
ATOM 6482 C C . LEU B 1 248 ? -1.384 39.625 50.344 1 95.88 248 LEU B C 1
ATOM 6484 O O . LEU B 1 248 ? -0.797 38.75 49.719 1 95.88 248 LEU B O 1
ATOM 6488 N N . PRO B 1 249 ? -1.416 39.688 51.688 1 96.25 249 PRO B N 1
ATOM 6489 C CA . PRO B 1 249 ? -0.839 38.562 52.438 1 96.25 249 PRO B CA 1
ATOM 6490 C C . PRO B 1 249 ? -1.62 37.281 52.25 1 96.25 249 PRO B C 1
ATOM 6492 O O . PRO B 1 249 ? -2.854 37.281 52.25 1 96.25 249 PRO B O 1
ATOM 6495 N N . MET B 1 250 ? -0.892 36.219 52.031 1 96.88 250 MET B N 1
ATOM 6496 C CA . MET B 1 250 ? -1.489 34.906 51.875 1 96.88 250 MET B CA 1
ATOM 6497 C C . MET B 1 250 ? -2.264 34.5 53.125 1 96.88 250 MET B C 1
ATOM 6499 O O . MET B 1 250 ? -1.805 34.75 54.25 1 96.88 250 MET B O 1
ATOM 6503 N N . GLU B 1 251 ? -3.492 33.875 52.938 1 96.69 251 GLU B N 1
ATOM 6504 C CA . GLU B 1 251 ? -4.355 33.469 54.031 1 96.69 251 GLU B CA 1
ATOM 6505 C C . GLU B 1 251 ? -4.926 32.062 53.812 1 96.69 251 GLU B C 1
ATOM 6507 O O . GLU B 1 251 ? -5.375 31.75 52.719 1 96.69 251 GLU B O 1
ATOM 6512 N N . PRO B 1 252 ? -4.887 31.281 54.875 1 96.19 252 PRO B N 1
ATOM 6513 C CA . PRO B 1 252 ? -5.539 29.969 54.75 1 96.19 252 PRO B CA 1
ATOM 6514 C C . PRO B 1 252 ? -7.059 30.078 54.656 1 96.19 252 PRO B C 1
ATOM 6516 O O . PRO B 1 252 ? -7.66 30.922 55.312 1 96.19 252 PRO B O 1
ATOM 6519 N N . VAL B 1 253 ? -7.559 29.281 53.812 1 93.94 253 VAL B N 1
ATOM 6520 C CA . VAL B 1 253 ? -9.008 29.281 53.625 1 93.94 253 VAL B CA 1
ATOM 6521 C C . VAL B 1 253 ? -9.531 27.844 53.656 1 93.94 253 VAL B C 1
ATOM 6523 O O . VAL B 1 253 ? -8.969 26.953 53.031 1 93.94 253 VAL B O 1
ATOM 6526 N N . GLY B 1 254 ? -10.516 27.562 54.438 1 91 254 GLY B N 1
ATOM 6527 C CA . GLY B 1 254 ? -11.18 26.266 54.5 1 91 254 GLY B CA 1
ATOM 6528 C C . GLY B 1 254 ? -12.57 26.281 53.875 1 91 254 GLY B C 1
ATOM 6529 O O . GLY B 1 254 ? -13.008 27.312 53.344 1 91 254 GLY B O 1
ATOM 6530 N N . PRO B 1 255 ? -13.164 25.125 53.938 1 89.25 255 PRO B N 1
ATOM 6531 C CA . PRO B 1 255 ? -14.531 25.078 53.406 1 89.25 255 PRO B CA 1
ATOM 6532 C C . PRO B 1 255 ? -15.5 25.969 54.188 1 89.25 255 PRO B C 1
ATOM 6534 O O . PRO B 1 255 ? -15.32 26.172 55.375 1 89.25 255 PRO B O 1
ATOM 6537 N N . PRO B 1 256 ? -16.422 26.531 53.375 1 87.06 256 PRO B N 1
ATOM 6538 C CA . PRO B 1 256 ? -17.453 27.266 54.094 1 87.06 256 PRO B CA 1
ATOM 6539 C C . PRO B 1 256 ? -18.172 26.406 55.125 1 87.06 256 PRO B C 1
ATOM 6541 O O . PRO B 1 256 ? -18.219 25.188 55 1 87.06 256 PRO B O 1
ATOM 6544 N N . GLU B 1 257 ? -18.781 27.062 56.062 1 82.06 257 GLU B N 1
ATOM 6545 C CA . GLU B 1 257 ? -19.453 26.375 57.156 1 82.06 257 GLU B CA 1
ATOM 6546 C C . GLU B 1 257 ? -20.547 25.438 56.656 1 82.06 257 GLU B C 1
ATOM 6548 O O . GLU B 1 257 ? -21.391 25.828 55.844 1 82.06 257 GLU B O 1
ATOM 6553 N N . GLY B 1 258 ? -20.516 24.172 57.031 1 78.25 258 GLY B N 1
ATOM 6554 C CA . GLY B 1 258 ? -21.562 23.203 56.75 1 78.25 258 GLY B CA 1
ATOM 6555 C C . GLY B 1 258 ? -21.453 22.578 55.375 1 78.25 258 GLY B C 1
ATOM 6556 O O . GLY B 1 258 ? -22.297 21.781 54.969 1 78.25 258 GLY B O 1
ATOM 6557 N N . LYS B 1 259 ? -20.531 22.953 54.562 1 82.69 259 LYS B N 1
ATOM 6558 C CA . LYS B 1 259 ? -20.422 22.422 53.219 1 82.69 259 LYS B CA 1
ATOM 6559 C C . LYS B 1 259 ? -19.203 21.5 53.094 1 82.69 259 LYS B C 1
ATOM 6561 O O . LYS B 1 259 ? -18.156 21.766 53.656 1 82.69 259 LYS B O 1
ATOM 6566 N N . THR B 1 260 ? -19.422 20.359 52.438 1 86.31 260 THR B N 1
ATOM 6567 C CA . THR B 1 260 ? -18.344 19.438 52.094 1 86.31 260 THR B CA 1
ATOM 6568 C C . THR B 1 260 ? -17.906 19.625 50.656 1 86.31 260 THR B C 1
ATOM 6570 O O . THR B 1 260 ? -18.734 19.578 49.719 1 86.31 260 THR B O 1
ATOM 6573 N N . VAL B 1 261 ? -16.641 20 50.531 1 90.25 261 VAL B N 1
ATOM 6574 C CA . VAL B 1 261 ? -16.094 20.203 49.188 1 90.25 261 VAL B CA 1
ATOM 6575 C C . VAL B 1 261 ? -15.039 19.141 48.906 1 90.25 261 VAL B C 1
ATOM 6577 O O . VAL B 1 261 ? -14.211 18.812 49.75 1 90.25 261 VAL B O 1
ATOM 6580 N N . ARG B 1 262 ? -15.07 18.547 47.719 1 87.88 262 ARG B N 1
ATOM 6581 C CA . ARG B 1 262 ? -14.227 17.391 47.406 1 87.88 262 ARG B CA 1
ATOM 6582 C C . ARG B 1 262 ? -13.094 17.781 46.469 1 87.88 262 ARG B C 1
ATOM 6584 O O . ARG B 1 262 ? -12.125 17.031 46.312 1 87.88 262 ARG B O 1
ATOM 6591 N N . THR B 1 263 ? -13.25 18.984 45.844 1 92.88 263 THR B N 1
ATOM 6592 C CA . THR B 1 263 ? -12.234 19.375 44.875 1 92.88 263 THR B CA 1
ATOM 6593 C C . THR B 1 263 ? -11.867 20.844 45.031 1 92.88 263 THR B C 1
ATOM 6595 O O . THR B 1 263 ? -12.617 21.609 45.625 1 92.88 263 THR B O 1
ATOM 6598 N N . LEU B 1 264 ? -10.727 21.141 44.5 1 93.19 264 LEU B N 1
ATOM 6599 C CA . LEU B 1 264 ? -10.281 22.531 44.5 1 93.19 264 LEU B CA 1
ATOM 6600 C C . LEU B 1 264 ? -11.266 23.422 43.75 1 93.19 264 LEU B C 1
ATOM 6602 O O . LEU B 1 264 ? -11.555 24.531 44.188 1 93.19 264 LEU B O 1
ATOM 6606 N N . ASN B 1 265 ? -11.68 22.969 42.594 1 92 265 ASN B N 1
ATOM 6607 C CA . ASN B 1 265 ? -12.664 23.734 41.812 1 92 265 ASN B CA 1
ATOM 6608 C C . ASN B 1 265 ? -13.969 23.906 42.594 1 92 265 ASN B C 1
ATOM 6610 O O . ASN B 1 265 ? -14.625 24.938 42.5 1 92 265 ASN B O 1
ATOM 6614 N N . GLY B 1 266 ? -14.352 22.875 43.25 1 92.12 266 GLY B N 1
ATOM 6615 C CA . GLY B 1 266 ? -15.516 22.984 44.125 1 92.12 266 GLY B CA 1
ATOM 6616 C C . GLY B 1 266 ? -15.352 24.031 45.188 1 92.12 266 GLY B C 1
ATOM 6617 O O . GLY B 1 266 ? -16.297 24.766 45.5 1 92.12 266 GLY B O 1
ATOM 6618 N N . MET B 1 267 ? -14.219 24.062 45.844 1 93.81 267 MET B N 1
ATOM 6619 C CA . MET B 1 267 ? -13.898 25.047 46.875 1 93.81 267 MET B CA 1
ATOM 6620 C C . MET B 1 267 ? -13.961 26.469 46.281 1 93.81 267 MET B C 1
ATOM 6622 O O . MET B 1 267 ? -14.523 27.375 46.906 1 93.81 267 MET B O 1
ATOM 6626 N N . ARG B 1 268 ? -13.359 26.625 45.125 1 92.94 268 ARG B N 1
ATOM 6627 C CA . ARG B 1 268 ? -13.383 27.906 44.438 1 92.94 268 ARG B CA 1
ATOM 6628 C C . ARG B 1 268 ? -14.812 28.391 44.25 1 92.94 268 ARG B C 1
ATOM 6630 O O . ARG B 1 268 ? -15.117 29.562 44.5 1 92.94 268 ARG B O 1
ATOM 6637 N N . GLN B 1 269 ? -15.672 27.516 43.812 1 93.69 269 GLN B N 1
ATOM 6638 C CA . GLN B 1 269 ? -17.078 27.859 43.562 1 93.69 269 GLN B CA 1
ATOM 6639 C C . GLN B 1 269 ? -17.781 28.219 44.875 1 93.69 269 GLN B C 1
ATOM 6641 O O . GLN B 1 269 ? -18.547 29.188 44.906 1 93.69 269 GLN B O 1
ATOM 6646 N N . ALA B 1 270 ? -17.5 27.453 45.844 1 92.81 270 ALA B N 1
ATOM 6647 C CA . ALA B 1 270 ? -18.125 27.688 47.156 1 92.81 270 ALA B CA 1
ATOM 6648 C C . ALA B 1 270 ? -17.734 29.031 47.719 1 92.81 270 ALA B C 1
ATOM 6650 O O . ALA B 1 270 ? -18.5 29.656 48.469 1 92.81 270 ALA B O 1
ATOM 6651 N N . ARG B 1 271 ? -16.641 29.453 47.375 1 92.94 271 ARG B N 1
ATOM 6652 C CA . ARG B 1 271 ? -16.109 30.703 47.906 1 92.94 271 ARG B CA 1
ATOM 6653 C C . ARG B 1 271 ? -16.312 31.859 46.906 1 92.94 271 ARG B C 1
ATOM 6655 O O . ARG B 1 271 ? -15.781 32.938 47.094 1 92.94 271 ARG B O 1
ATOM 6662 N N . ASP B 1 272 ? -16.953 31.656 45.781 1 92.81 272 ASP B N 1
ATOM 6663 C CA . ASP B 1 272 ? -17.297 32.625 44.75 1 92.81 272 ASP B CA 1
ATOM 6664 C C . ASP B 1 272 ? -16.031 33.281 44.156 1 92.81 272 ASP B C 1
ATOM 6666 O O . ASP B 1 272 ? -15.969 34.531 44.031 1 92.81 272 ASP B O 1
ATOM 6670 N N . ILE B 1 273 ? -15.07 32.531 44.031 1 93.81 273 ILE B N 1
ATOM 6671 C CA . ILE B 1 273 ? -13.828 32.969 43.438 1 93.81 273 ILE B CA 1
ATOM 6672 C C . ILE B 1 273 ? -13.883 32.75 41.938 1 93.81 273 ILE B C 1
ATOM 6674 O O . ILE B 1 273 ? -14.156 31.625 41.469 1 93.81 273 ILE B O 1
ATOM 6678 N N . PRO B 1 274 ? -13.609 33.75 41.125 1 93.62 274 PRO B N 1
ATOM 6679 C CA . PRO B 1 274 ? -13.625 33.562 39.688 1 93.62 274 PRO B CA 1
ATOM 6680 C C . PRO B 1 274 ? -12.531 32.625 39.188 1 93.62 274 PRO B C 1
ATOM 6682 O O . PRO B 1 274 ? -11.484 32.5 39.844 1 93.62 274 PRO B O 1
ATOM 6685 N N . ARG B 1 275 ? -12.68 32 38.031 1 94 275 ARG B N 1
ATOM 6686 C CA . ARG B 1 275 ? -11.75 31.016 37.469 1 94 275 ARG B CA 1
ATOM 6687 C C . ARG B 1 275 ? -10.406 31.656 37.156 1 94 275 ARG B C 1
ATOM 6689 O O . ARG B 1 275 ? -9.367 30.984 37.219 1 94 275 ARG B O 1
ATOM 6696 N N . ASP B 1 276 ? -10.438 32.938 36.781 1 93.12 276 ASP B N 1
ATOM 6697 C CA . ASP B 1 276 ? -9.203 33.594 36.375 1 93.12 276 ASP B CA 1
ATOM 6698 C C . ASP B 1 276 ? -8.344 33.938 37.562 1 93.12 276 ASP B C 1
ATOM 6700 O O . ASP B 1 276 ? -7.242 34.469 37.438 1 93.12 276 ASP B O 1
ATOM 6704 N N . ARG B 1 277 ? -8.797 33.594 38.812 1 93.25 277 ARG B N 1
ATOM 6705 C CA . ARG B 1 277 ? -8.031 33.844 40.031 1 93.25 277 ARG B CA 1
ATOM 6706 C C . ARG B 1 277 ? -7.535 32.531 40.625 1 93.25 277 ARG B C 1
ATOM 6708 O O . ARG B 1 277 ? -6.867 32.531 41.656 1 93.25 277 ARG B O 1
ATOM 6715 N N . LEU B 1 278 ? -7.82 31.516 39.938 1 95.81 278 LEU B N 1
ATOM 6716 C CA . LEU B 1 278 ? -7.414 30.203 40.406 1 95.81 278 LEU B CA 1
ATOM 6717 C C . LEU B 1 278 ? -6.059 29.797 39.844 1 95.81 278 LEU B C 1
ATOM 6719 O O . LEU B 1 278 ? -5.828 29.953 38.625 1 95.81 278 LEU B O 1
ATOM 6723 N N . ALA B 1 279 ? -5.145 29.375 40.656 1 96.75 279 ALA B N 1
ATOM 6724 C CA . ALA B 1 279 ? -3.932 28.688 40.219 1 96.75 279 ALA B CA 1
ATOM 6725 C C . ALA B 1 279 ? -4.168 27.188 40.062 1 96.75 279 ALA B C 1
ATOM 6727 O O . ALA B 1 279 ? -4.164 26.453 41.031 1 96.75 279 ALA B O 1
ATOM 6728 N N . LYS B 1 280 ? -4.289 26.797 38.844 1 96.5 280 LYS B N 1
ATOM 6729 C CA . LYS B 1 280 ? -4.547 25.406 38.531 1 96.5 280 LYS B CA 1
ATOM 6730 C C . LYS B 1 280 ? -3.248 24.656 38.219 1 96.5 280 LYS B C 1
ATOM 6732 O O . LYS B 1 280 ? -2.447 25.094 37.406 1 96.5 280 LYS B O 1
ATOM 6737 N N . ALA B 1 281 ? -3.059 23.547 38.938 1 96.75 281 ALA B N 1
ATOM 6738 C CA . ALA B 1 281 ? -1.869 22.719 38.719 1 96.75 281 ALA B CA 1
ATOM 6739 C C . ALA B 1 281 ? -2.23 21.391 38.062 1 96.75 281 ALA B C 1
ATOM 6741 O O . ALA B 1 281 ? -3.238 20.781 38.406 1 96.75 281 ALA B O 1
ATOM 6742 N N . MET B 1 282 ? -1.426 21.094 37.031 1 95.94 282 MET B N 1
ATOM 6743 C CA . MET B 1 282 ? -1.561 19.812 36.344 1 95.94 282 MET B CA 1
ATOM 6744 C C . MET B 1 282 ? -0.222 19.078 36.281 1 95.94 282 MET B C 1
ATOM 6746 O O . MET B 1 282 ? 0.822 19.703 36.094 1 95.94 282 MET B O 1
ATOM 6750 N N . LEU B 1 283 ? -0.316 17.766 36.438 1 95.81 283 LEU B N 1
ATOM 6751 C CA . LEU B 1 283 ? 0.907 16.969 36.375 1 95.81 283 LEU B CA 1
ATOM 6752 C C . LEU B 1 283 ? 0.958 16.109 35.125 1 95.81 283 LEU B C 1
ATOM 6754 O O . LEU B 1 283 ? -0.054 15.539 34.719 1 95.81 283 LEU B O 1
ATOM 6758 N N . TYR B 1 284 ? 2.125 16.109 34.531 1 94.81 284 TYR B N 1
ATOM 6759 C CA . TYR B 1 284 ? 2.355 15.336 33.312 1 94.81 284 TYR B CA 1
ATOM 6760 C C . TYR B 1 284 ? 3.553 14.406 33.5 1 94.81 284 TYR B C 1
ATOM 6762 O O . TYR B 1 284 ? 4.488 14.719 34.219 1 94.81 284 TYR B O 1
ATOM 6770 N N . ARG B 1 285 ? 3.467 13.266 32.781 1 91.88 285 ARG B N 1
ATOM 6771 C CA . ARG B 1 285 ? 4.57 12.312 32.75 1 91.88 285 ARG B CA 1
ATOM 6772 C C . ARG B 1 285 ? 5.508 12.594 31.578 1 91.88 285 ARG B C 1
ATOM 6774 O O . ARG B 1 285 ? 5.055 12.883 30.469 1 91.88 285 ARG B O 1
ATOM 6781 N N . THR B 1 286 ? 6.766 12.5 31.875 1 88.62 286 THR B N 1
ATOM 6782 C CA . THR B 1 286 ? 7.789 12.57 30.844 1 88.62 286 THR B CA 1
ATOM 6783 C C . THR B 1 286 ? 8.672 11.328 30.875 1 88.62 286 THR B C 1
ATOM 6785 O O . THR B 1 286 ? 8.43 10.406 31.641 1 88.62 286 THR B O 1
ATOM 6788 N N . SER B 1 287 ? 9.703 11.312 29.969 1 78.44 287 SER B N 1
ATOM 6789 C CA . SER B 1 287 ? 10.625 10.18 29.922 1 78.44 287 SER B CA 1
ATOM 6790 C C . SER B 1 287 ? 11.5 10.141 31.172 1 78.44 287 SER B C 1
ATOM 6792 O O . SER B 1 287 ? 11.938 9.07 31.594 1 78.44 287 SER B O 1
ATOM 6794 N N . HIS B 1 288 ? 11.672 11.234 31.766 1 81.94 288 HIS B N 1
ATOM 6795 C CA . HIS B 1 288 ? 12.641 11.305 32.844 1 81.94 288 HIS B CA 1
ATOM 6796 C C . HIS B 1 288 ? 11.961 11.602 34.188 1 81.94 288 HIS B C 1
ATOM 6798 O O . HIS B 1 288 ? 12.617 11.617 35.219 1 81.94 288 HIS B O 1
ATOM 6804 N N . GLY B 1 289 ? 10.68 11.805 34.125 1 86.81 289 GLY B N 1
ATOM 6805 C CA . GLY B 1 289 ? 10.016 12.109 35.375 1 86.81 289 GLY B CA 1
ATOM 6806 C C . GLY B 1 289 ? 8.68 12.797 35.219 1 86.81 289 GLY B C 1
ATOM 6807 O O . GLY B 1 289 ? 7.949 12.508 34.25 1 86.81 289 GLY B O 1
ATOM 6808 N N . LEU B 1 290 ? 8.383 13.656 36.281 1 92.94 290 LEU B N 1
ATOM 6809 C CA . LEU B 1 290 ? 7.105 14.359 36.281 1 92.94 290 LEU B CA 1
ATOM 6810 C C . LEU B 1 290 ? 7.316 15.867 36.188 1 92.94 290 LEU B C 1
ATOM 6812 O O . LEU B 1 290 ? 8.336 16.391 36.625 1 92.94 290 LEU B O 1
ATOM 6816 N N . VAL B 1 291 ? 6.359 16.484 35.562 1 95.88 291 VAL B N 1
ATOM 6817 C CA . VAL B 1 291 ? 6.379 17.938 35.438 1 95.88 291 VAL B CA 1
ATOM 6818 C C . VAL B 1 291 ? 5.027 18.516 35.875 1 95.88 291 VAL B C 1
ATOM 6820 O O . VAL B 1 291 ? 3.98 17.953 35.531 1 95.88 291 VAL B O 1
ATOM 6823 N N . MET B 1 292 ? 5.09 19.531 36.688 1 96.5 292 MET B N 1
ATOM 6824 C CA . MET B 1 292 ? 3.879 20.234 37.094 1 96.5 292 MET B CA 1
ATOM 6825 C C . MET B 1 292 ? 3.703 21.531 36.281 1 96.5 292 MET B C 1
ATOM 6827 O O . MET B 1 292 ? 4.59 22.375 36.281 1 96.5 292 MET B O 1
ATOM 6831 N N . ALA B 1 293 ? 2.635 21.625 35.625 1 98 293 ALA B N 1
ATOM 6832 C CA . ALA B 1 293 ? 2.252 22.859 34.938 1 98 293 ALA B CA 1
ATOM 6833 C C . ALA B 1 293 ? 1.245 23.656 35.781 1 98 293 ALA B C 1
ATOM 6835 O O . ALA B 1 293 ? 0.215 23.125 36.188 1 98 293 ALA B O 1
ATOM 6836 N N . VAL B 1 294 ? 1.564 24.891 36.031 1 97.88 294 VAL B N 1
ATOM 6837 C CA . VAL B 1 294 ? 0.672 25.75 36.812 1 97.88 294 VAL B CA 1
ATOM 6838 C C . VAL B 1 294 ? 0.156 26.891 35.906 1 97.88 294 VAL B C 1
ATOM 6840 O O . VAL B 1 294 ? 0.939 27.688 35.406 1 97.88 294 VAL B O 1
ATOM 6843 N N . ILE B 1 295 ? -1.137 26.891 35.75 1 97.5 295 ILE B N 1
ATOM 6844 C CA . ILE B 1 295 ? -1.765 27.875 34.875 1 97.5 295 ILE B CA 1
ATOM 6845 C C . ILE B 1 295 ? -2.969 28.5 35.594 1 97.5 295 ILE B C 1
ATOM 6847 O O . ILE B 1 295 ? -3.381 28.047 36.656 1 97.5 295 ILE B O 1
ATOM 6851 N N . ARG B 1 296 ? -3.412 29.609 34.938 1 95.56 296 ARG B N 1
ATOM 6852 C CA . ARG B 1 296 ? -4.68 30.156 35.406 1 95.56 296 ARG B CA 1
ATOM 6853 C C . ARG B 1 296 ? -5.816 29.156 35.188 1 95.56 296 ARG B C 1
ATOM 6855 O O . ARG B 1 296 ? -5.809 28.391 34.219 1 95.56 296 ARG B O 1
ATOM 6862 N N . GLY B 1 297 ? -6.809 29.25 36 1 95.12 297 GLY B N 1
ATOM 6863 C CA . GLY B 1 297 ? -7.898 28.281 36 1 95.12 297 GLY B CA 1
ATOM 6864 C C . GLY B 1 297 ? -8.75 28.359 34.75 1 95.12 297 GLY B C 1
ATOM 6865 O O . GLY B 1 297 ? -9.391 27.375 34.375 1 95.12 297 GLY B O 1
ATOM 6866 N N . ASP B 1 298 ? -8.805 29.469 34.125 1 94.44 298 ASP B N 1
ATOM 6867 C CA . ASP B 1 298 ? -9.641 29.625 32.938 1 94.44 298 ASP B CA 1
ATOM 6868 C C . ASP B 1 298 ? -8.867 29.266 31.672 1 94.44 298 ASP B C 1
ATOM 6870 O O . ASP B 1 298 ? -9.359 29.453 30.562 1 94.44 298 ASP B O 1
ATOM 6874 N N . HIS B 1 299 ? -7.688 28.844 31.891 1 95.38 299 HIS B N 1
ATOM 6875 C CA . HIS B 1 299 ? -6.863 28.469 30.734 1 95.38 299 HIS B CA 1
ATOM 6876 C C . HIS B 1 299 ? -6.691 26.969 30.641 1 95.38 299 HIS B C 1
ATOM 6878 O O . HIS B 1 299 ? -7.117 26.219 31.531 1 95.38 299 HIS B O 1
ATOM 6884 N N . GLN B 1 300 ? -6.121 26.547 29.422 1 95.5 300 GLN B N 1
ATOM 6885 C CA . GLN B 1 300 ? -5.785 25.156 29.172 1 95.5 300 GLN B CA 1
ATOM 6886 C C . GLN B 1 300 ? -4.305 25 28.828 1 95.5 300 GLN B C 1
ATOM 6888 O O . GLN B 1 300 ? -3.732 25.828 28.125 1 95.5 300 GLN B O 1
ATOM 6893 N N . VAL B 1 301 ? -3.73 23.906 29.344 1 96.88 301 VAL B N 1
ATOM 6894 C CA . VAL B 1 301 ? -2.316 23.672 29.078 1 96.88 301 VAL B CA 1
ATOM 6895 C C . VAL B 1 301 ? -2.135 23.203 27.625 1 96.88 301 VAL B C 1
ATOM 6897 O O . VAL B 1 301 ? -2.922 22.406 27.125 1 96.88 301 VAL B O 1
ATOM 6900 N N . SER B 1 302 ? -1.186 23.812 26.953 1 95.44 302 SER B N 1
ATOM 6901 C CA . SER B 1 302 ? -0.708 23.25 25.703 1 95.44 302 SER B CA 1
ATOM 6902 C C . SER B 1 302 ? 0.437 22.266 25.922 1 95.44 302 SER B C 1
ATOM 6904 O O . SER B 1 302 ? 1.557 22.672 26.25 1 95.44 302 SER B O 1
ATOM 6906 N N . GLN B 1 303 ? 0.135 21.062 25.625 1 92.62 303 GLN B N 1
ATOM 6907 C CA . GLN B 1 303 ? 1.174 20.062 25.828 1 92.62 303 GLN B CA 1
ATOM 6908 C C . GLN B 1 303 ? 2.361 20.312 24.891 1 92.62 303 GLN B C 1
ATOM 6910 O O . GLN B 1 303 ? 3.512 20.078 25.281 1 92.62 303 GLN B O 1
ATOM 6915 N N . GLU B 1 304 ? 2.08 20.812 23.75 1 91.81 304 GLU B N 1
ATOM 6916 C CA . GLU B 1 304 ? 3.135 21.094 22.781 1 91.81 304 GLU B CA 1
ATOM 6917 C C . GLU B 1 304 ? 4.078 22.172 23.281 1 91.81 304 GLU B C 1
ATOM 6919 O O . GLU B 1 304 ? 5.301 22.031 23.188 1 91.81 304 GLU B O 1
ATOM 6924 N N . LYS B 1 305 ? 3.557 23.234 23.797 1 93.56 305 LYS B N 1
ATOM 6925 C CA . LYS B 1 305 ? 4.375 24.328 24.344 1 93.56 305 LYS B CA 1
ATOM 6926 C C . LYS B 1 305 ? 5.145 23.859 25.578 1 93.56 305 LYS B C 1
ATOM 6928 O O . LYS B 1 305 ? 6.301 24.25 25.781 1 93.56 305 LYS B O 1
ATOM 6933 N N . LEU B 1 306 ? 4.465 23.078 26.375 1 94.62 306 LEU B N 1
ATOM 6934 C CA . LEU B 1 306 ? 5.121 22.531 27.562 1 94.62 306 LEU B CA 1
ATOM 6935 C C . LEU B 1 306 ? 6.32 21.672 27.172 1 94.62 306 LEU B C 1
ATOM 6937 O O . LEU B 1 306 ? 7.387 21.781 27.781 1 94.62 306 LEU B O 1
ATOM 6941 N N . ASN B 1 307 ? 6.125 20.891 26.172 1 91.19 307 ASN B N 1
ATOM 6942 C CA . ASN B 1 307 ? 7.199 20.062 25.641 1 91.19 307 ASN B CA 1
ATOM 6943 C C . ASN B 1 307 ? 8.406 20.906 25.234 1 91.19 307 ASN B C 1
ATOM 6945 O O . ASN B 1 307 ? 9.547 20.531 25.5 1 91.19 307 ASN B O 1
ATOM 6949 N N . GLN B 1 308 ? 8.172 21.922 24.625 1 87.25 308 GLN B N 1
ATOM 6950 C CA . GLN B 1 308 ? 9.234 22.781 24.141 1 87.25 308 GLN B CA 1
ATOM 6951 C C . GLN B 1 308 ? 10.008 23.422 25.281 1 87.25 308 GLN B C 1
ATOM 6953 O O . GLN B 1 308 ? 11.227 23.578 25.219 1 87.25 308 GLN B O 1
ATOM 6958 N N . VAL B 1 309 ? 9.305 23.766 26.297 1 91.88 309 VAL B N 1
ATOM 6959 C CA . VAL B 1 309 ? 9.906 24.469 27.422 1 91.88 309 VAL B CA 1
ATOM 6960 C C . VAL B 1 309 ? 10.805 23.5 28.203 1 91.88 309 VAL B C 1
ATOM 6962 O O . VAL B 1 309 ? 11.914 23.875 28.594 1 91.88 309 VAL B O 1
ATOM 6965 N N . ILE B 1 310 ? 10.32 22.312 28.375 1 90.94 310 ILE B N 1
ATOM 6966 C CA . ILE B 1 310 ? 11.07 21.375 29.203 1 90.94 310 ILE B CA 1
ATOM 6967 C C . ILE B 1 310 ? 12.047 20.594 28.344 1 90.94 310 ILE B C 1
ATOM 6969 O O . ILE B 1 310 ? 12.859 19.812 28.859 1 90.94 310 ILE B O 1
ATOM 6973 N N . ALA B 1 311 ? 11.961 20.688 27.031 1 81.88 311 ALA B N 1
ATOM 6974 C CA . ALA B 1 311 ? 12.828 20.016 26.062 1 81.88 311 ALA B CA 1
ATOM 6975 C C . ALA B 1 311 ? 12.789 18.5 26.234 1 81.88 311 ALA B C 1
ATOM 6977 O O . ALA B 1 311 ? 13.82 17.844 26.188 1 81.88 311 ALA B O 1
ATOM 6978 N N . GLU B 1 312 ? 11.656 18.016 26.656 1 82.12 312 GLU B N 1
ATOM 6979 C CA . GLU B 1 312 ? 11.398 16.578 26.828 1 82.12 312 GLU B CA 1
ATOM 6980 C C . GLU B 1 312 ? 9.977 16.234 26.391 1 82.12 312 GLU B C 1
ATOM 6982 O O . GLU B 1 312 ? 9.031 16.969 26.656 1 82.12 312 GLU B O 1
ATOM 6987 N N . PRO B 1 313 ? 9.875 15.109 25.781 1 82.38 313 PRO B N 1
ATOM 6988 C CA . PRO B 1 313 ? 8.531 14.727 25.344 1 82.38 313 PRO B CA 1
ATOM 6989 C C . PRO B 1 313 ? 7.59 14.43 26.5 1 82.38 313 PRO B C 1
ATOM 6991 O O . PRO B 1 313 ? 7.977 13.75 27.453 1 82.38 313 PRO B O 1
ATOM 6994 N N . ILE B 1 314 ? 6.371 14.984 26.406 1 86.44 314 ILE B N 1
ATOM 6995 C CA . ILE B 1 314 ? 5.305 14.68 27.344 1 86.44 314 ILE B CA 1
ATOM 6996 C C . ILE B 1 314 ? 4.586 13.406 26.922 1 86.44 314 ILE B C 1
ATOM 6998 O O . ILE B 1 314 ? 4.125 13.297 25.781 1 86.44 314 ILE B O 1
ATOM 7002 N N . LEU B 1 315 ? 4.492 12.438 27.719 1 82.44 315 LEU B N 1
ATOM 7003 C CA . LEU B 1 315 ? 3.873 11.148 27.406 1 82.44 315 LEU B CA 1
ATOM 7004 C C . LEU B 1 315 ? 2.375 11.188 27.703 1 82.44 315 LEU B C 1
ATOM 7006 O O . LEU B 1 315 ? 1.607 10.422 27.109 1 82.44 315 LEU B O 1
ATOM 7010 N N . GLY B 1 316 ? 1.98 12.023 28.641 1 86 316 GLY B N 1
ATOM 7011 C CA . GLY B 1 316 ? 0.584 12.156 29.031 1 86 316 GLY B CA 1
ATOM 7012 C C . GLY B 1 316 ? 0.4 12.648 30.453 1 86 316 GLY B C 1
ATOM 7013 O O . GLY B 1 316 ? 1.379 12.906 31.156 1 86 316 GLY B O 1
ATOM 7014 N N . PRO B 1 317 ? -0.89 12.828 30.719 1 91.38 317 PRO B N 1
ATOM 7015 C CA . PRO B 1 317 ? -1.152 13.211 32.125 1 91.38 317 PRO B CA 1
ATOM 7016 C C . PRO B 1 317 ? -0.737 12.141 33.125 1 91.38 317 PRO B C 1
ATOM 7018 O O . PRO B 1 317 ? -0.825 10.945 32.812 1 91.38 317 PRO B O 1
ATOM 7021 N N . ALA B 1 318 ? -0.26 12.617 34.25 1 92.44 318 ALA B N 1
ATOM 7022 C CA . ALA B 1 3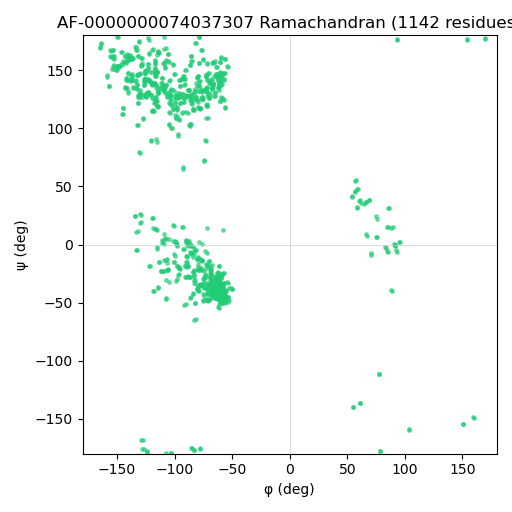18 ? 0.084 11.68 35.312 1 92.44 318 ALA B CA 1
ATOM 7023 C C . ALA B 1 318 ? -1.154 10.945 35.812 1 92.44 318 ALA B C 1
ATOM 7025 O O . ALA B 1 318 ? -2.23 11.539 35.938 1 92.44 318 ALA B O 1
ATOM 7026 N N . ASP B 1 319 ? -0.889 9.688 36.156 1 89.69 319 ASP B N 1
ATOM 7027 C CA . ASP B 1 319 ? -2.012 8.914 36.688 1 89.69 319 ASP B CA 1
ATOM 7028 C C . ASP B 1 319 ? -1.928 8.789 38.188 1 89.69 319 ASP B C 1
ATOM 7030 O O . ASP B 1 319 ? -1.047 9.383 38.812 1 89.69 319 ASP B O 1
ATOM 7034 N N . GLY B 1 320 ? -2.963 8.055 38.719 1 89.69 320 GLY B N 1
ATOM 7035 C CA . GLY B 1 320 ? -3.047 7.898 40.188 1 89.69 320 GLY B CA 1
ATOM 7036 C C . GLY B 1 320 ? -1.805 7.27 40.781 1 89.69 320 GLY B C 1
ATOM 7037 O O . GLY B 1 320 ? -1.366 7.668 41.875 1 89.69 320 GLY B O 1
ATOM 7038 N N . LYS B 1 321 ? -1.223 6.336 40.094 1 88.06 321 LYS B N 1
ATOM 7039 C CA . LYS B 1 321 ? -0.024 5.66 40.594 1 88.06 321 LYS B CA 1
ATOM 7040 C C . LYS B 1 321 ? 1.167 6.617 40.625 1 88.06 321 LYS B C 1
ATOM 7042 O O . LYS B 1 321 ? 1.984 6.559 41.562 1 88.06 321 LYS B O 1
ATOM 7047 N N . ASP B 1 322 ? 1.268 7.477 39.594 1 90.5 322 ASP B N 1
ATOM 7048 C CA . ASP B 1 322 ? 2.328 8.477 39.531 1 90.5 322 ASP B CA 1
ATOM 7049 C C . ASP B 1 322 ? 2.252 9.43 40.719 1 90.5 322 ASP B C 1
ATOM 7051 O O . ASP B 1 322 ? 3.271 9.734 41.344 1 90.5 322 ASP B O 1
ATOM 7055 N N . LEU B 1 323 ? 1.046 9.836 41.031 1 91.5 323 LEU B N 1
ATOM 7056 C CA . LEU B 1 323 ? 0.816 10.82 42.062 1 91.5 323 LEU B CA 1
ATOM 7057 C C . LEU B 1 323 ? 1.08 10.219 43.438 1 91.5 323 LEU B C 1
ATOM 7059 O O . LEU B 1 323 ? 1.708 10.852 44.312 1 91.5 323 LEU B O 1
ATOM 7063 N N . ALA B 1 324 ? 0.621 9.008 43.594 1 90.75 324 ALA B N 1
ATOM 7064 C CA . ALA B 1 324 ? 0.825 8.32 44.875 1 90.75 324 ALA B CA 1
ATOM 7065 C C . ALA B 1 324 ? 2.312 8.141 45.156 1 90.75 324 ALA B C 1
ATOM 7067 O O . ALA B 1 324 ? 2.734 8.188 46.312 1 90.75 324 ALA B O 1
ATOM 7068 N N . GLY B 1 325 ? 3.027 7.934 44.156 1 90.06 325 GLY B N 1
ATOM 7069 C CA . GLY B 1 325 ? 4.457 7.707 44.281 1 90.06 325 GLY B CA 1
ATOM 7070 C C . GLY B 1 325 ? 5.191 8.891 44.906 1 90.06 325 GLY B C 1
ATOM 7071 O O . GLY B 1 325 ? 6.266 8.727 45.469 1 90.06 325 GLY B O 1
ATOM 7072 N N . ILE B 1 326 ? 4.629 10.062 44.781 1 92.38 326 ILE B N 1
ATOM 7073 C CA . ILE B 1 326 ? 5.289 11.234 45.344 1 92.38 326 ILE B CA 1
ATOM 7074 C C . ILE B 1 326 ? 4.398 11.867 46.406 1 92.38 326 ILE B C 1
ATOM 7076 O O . ILE B 1 326 ? 4.516 13.055 46.688 1 92.38 326 ILE B O 1
ATOM 7080 N N . ASN B 1 327 ? 3.422 11.188 46.844 1 91.69 327 ASN B N 1
ATOM 7081 C CA . ASN B 1 327 ? 2.545 11.539 47.969 1 91.69 327 ASN B CA 1
ATOM 7082 C C . ASN B 1 327 ? 1.667 12.742 47.625 1 91.69 327 ASN B C 1
ATOM 7084 O O . ASN B 1 327 ? 1.525 13.664 48.438 1 91.69 327 ASN B O 1
ATOM 7088 N N . LEU B 1 328 ? 1.235 12.742 46.406 1 92.56 328 LEU B N 1
ATOM 7089 C CA . LEU B 1 328 ? 0.279 13.758 45.969 1 92.56 328 LEU B CA 1
ATOM 7090 C C . LEU B 1 328 ? -1.04 13.117 45.562 1 92.56 328 LEU B C 1
ATOM 7092 O O . LEU B 1 328 ? -1.101 11.906 45.312 1 92.56 328 LEU B O 1
ATOM 7096 N N . SER B 1 329 ? -2.061 13.992 45.625 1 86.06 329 SER B N 1
ATOM 7097 C CA . SER B 1 329 ? -3.373 13.562 45.125 1 86.06 329 SER B CA 1
ATOM 7098 C C . SER B 1 329 ? -3.949 14.562 44.125 1 86.06 329 SER B C 1
ATOM 7100 O O . SER B 1 329 ? -3.684 15.766 44.219 1 86.06 329 SER B O 1
ATOM 7102 N N . GLY B 1 330 ? -4.863 14.07 43.25 1 83.81 330 GLY B N 1
ATOM 7103 C CA . GLY B 1 330 ? -5.332 14.766 42.062 1 83.81 330 GLY B CA 1
ATOM 7104 C C . GLY B 1 330 ? -6.199 15.977 42.375 1 83.81 330 GLY B C 1
ATOM 7105 O O . GLY B 1 330 ? -5.918 17.078 41.906 1 83.81 330 GLY B O 1
ATOM 7106 N N . PRO B 1 331 ? -7.156 15.984 43.219 1 86.69 331 PRO B N 1
ATOM 7107 C CA . PRO B 1 331 ? -8.195 17.016 43.312 1 86.69 331 PRO B CA 1
ATOM 7108 C C . PRO B 1 331 ? -7.688 18.297 43.969 1 86.69 331 PRO B C 1
ATOM 7110 O O . PRO B 1 331 ? -8.328 19.344 43.875 1 86.69 331 PRO B O 1
ATOM 7113 N N . TRP B 1 332 ? -6.516 18.328 44.656 1 91.06 332 TRP B N 1
ATOM 7114 C CA . TRP B 1 332 ? -6.062 19.469 45.438 1 91.06 332 TRP B CA 1
ATOM 7115 C C . TRP B 1 332 ? -4.637 19.859 45.062 1 91.06 332 TRP B C 1
ATOM 7117 O O . TRP B 1 332 ? -3.928 20.484 45.844 1 91.06 332 TRP B O 1
ATOM 7127 N N . LEU B 1 333 ? -4.238 19.547 43.875 1 94.25 333 LEU B N 1
ATOM 7128 C CA . LEU B 1 333 ? -2.863 19.75 43.438 1 94.25 333 LEU B CA 1
ATOM 7129 C C . LEU B 1 333 ? -2.482 21.219 43.5 1 94.25 333 LEU B C 1
ATOM 7131 O O . LEU B 1 333 ? -3.279 22.094 43.156 1 94.25 333 LEU B O 1
ATOM 7135 N N . SER B 1 334 ? -1.27 21.422 43.969 1 95.69 334 SER B N 1
ATOM 7136 C CA . SER B 1 334 ? -0.775 22.781 44.188 1 95.69 334 SER B CA 1
ATOM 7137 C C . SER B 1 334 ? 0.75 22.812 44.219 1 95.69 334 SER B C 1
ATOM 7139 O O . SER B 1 334 ? 1.392 21.844 44.625 1 95.69 334 SER B O 1
ATOM 7141 N N . PRO B 1 335 ? 1.235 23.891 43.688 1 96 335 PRO B N 1
ATOM 7142 C CA . PRO B 1 335 ? 2.684 24.047 43.844 1 96 335 PRO B CA 1
ATOM 7143 C C . PRO B 1 335 ? 3.092 24.375 45.281 1 96 335 PRO B C 1
ATOM 7145 O O . PRO B 1 335 ? 4.285 24.422 45.594 1 96 335 PRO B O 1
ATOM 7148 N N . LEU B 1 336 ? 2.129 24.609 46.094 1 96 336 LEU B N 1
ATOM 7149 C CA . LEU B 1 336 ? 2.385 24.938 47.5 1 96 336 LEU B CA 1
ATOM 7150 C C . LEU B 1 336 ? 2.43 23.688 48.375 1 96 336 LEU B C 1
ATOM 7152 O O . LEU B 1 336 ? 1.799 22.688 48.031 1 96 336 LEU B O 1
ATOM 7156 N N . ASP B 1 337 ? 3.209 23.734 49.438 1 94.56 337 ASP B N 1
ATOM 7157 C CA . ASP B 1 337 ? 3.256 22.719 50.469 1 94.56 337 ASP B CA 1
ATOM 7158 C C . ASP B 1 337 ? 3.521 21.344 49.875 1 94.56 337 ASP B C 1
ATOM 7160 O O . ASP B 1 337 ? 2.857 20.359 50.25 1 94.56 337 ASP B O 1
ATOM 7164 N N . LEU B 1 338 ? 4.418 21.312 48.938 1 95.06 338 LEU B N 1
ATOM 7165 C CA . LEU B 1 338 ? 4.785 20.047 48.312 1 95.06 338 LEU B CA 1
ATOM 7166 C C . LEU B 1 338 ? 5.512 19.141 49.312 1 95.06 338 LEU B C 1
ATOM 7168 O O . LEU B 1 338 ? 6.402 19.594 50.031 1 95.06 338 LEU B O 1
ATOM 7172 N N . PRO B 1 339 ? 5.102 17.891 49.312 1 93.38 339 PRO B N 1
ATOM 7173 C CA . PRO B 1 339 ? 5.879 16.938 50.125 1 93.38 339 PRO B CA 1
ATOM 7174 C C . PRO B 1 339 ? 7.34 16.859 49.688 1 93.38 339 PRO B C 1
ATOM 7176 O O . PRO B 1 339 ? 7.672 17.234 48.562 1 93.38 339 PRO B O 1
ATOM 7179 N N . ASP B 1 340 ? 8.203 16.359 50.562 1 92.12 340 ASP B N 1
ATOM 7180 C CA . ASP B 1 340 ? 9.641 16.297 50.312 1 92.12 340 ASP B CA 1
ATOM 7181 C C . ASP B 1 340 ? 9.93 15.461 49.062 1 92.12 340 ASP B C 1
ATOM 7183 O O . ASP B 1 340 ? 10.773 15.844 48.219 1 92.12 340 ASP B O 1
ATOM 7187 N N . GLU B 1 341 ? 9.188 14.445 48.906 1 90.56 341 GLU B N 1
ATOM 7188 C CA . GLU B 1 341 ? 9.383 13.562 47.75 1 90.56 341 GLU B CA 1
ATOM 7189 C C . GLU B 1 341 ? 9.039 14.266 46.438 1 90.56 341 GLU B C 1
ATOM 7191 O O . GLU B 1 341 ? 9.734 14.102 45.438 1 90.56 341 GLU B O 1
ATOM 7196 N N . ALA B 1 342 ? 8.07 15.039 46.5 1 91 342 ALA B N 1
ATOM 7197 C CA . ALA B 1 342 ? 7.617 15.766 45.312 1 91 342 ALA B CA 1
ATOM 7198 C C . ALA B 1 342 ? 8.57 16.906 44.969 1 91 342 ALA B C 1
ATOM 7200 O O . ALA B 1 342 ? 8.82 17.188 43.812 1 91 342 ALA B O 1
ATOM 7201 N N . GLN B 1 343 ? 9.062 17.531 45.938 1 88.19 343 GLN B N 1
ATOM 7202 C CA . GLN B 1 343 ? 9.969 18.656 45.75 1 88.19 343 GLN B CA 1
ATOM 7203 C C . GLN B 1 343 ? 11.227 18.219 45 1 88.19 343 GLN B C 1
ATOM 7205 O O . GLN B 1 343 ? 11.766 18.953 44.188 1 88.19 343 GLN B O 1
ATOM 7210 N N . GLU B 1 344 ? 11.633 17.031 45.25 1 85.25 344 GLU B N 1
ATOM 7211 C CA . GLU B 1 344 ? 12.859 16.516 44.656 1 85.25 344 GLU B CA 1
ATOM 7212 C C . GLU B 1 344 ? 12.594 15.977 43.25 1 85.25 344 GLU B C 1
ATOM 7214 O O . GLU B 1 344 ? 13.477 16.016 42.375 1 85.25 344 GLU B O 1
ATOM 7219 N N . ALA B 1 345 ? 11.43 15.664 43 1 86.44 345 ALA B N 1
ATOM 7220 C CA . ALA B 1 345 ? 11.148 14.891 41.812 1 86.44 345 ALA B CA 1
ATOM 7221 C C . ALA B 1 345 ? 10.508 15.758 40.719 1 86.44 345 ALA B C 1
ATOM 7223 O O . ALA B 1 345 ? 10.594 15.453 39.531 1 86.44 345 ALA B O 1
ATOM 7224 N N . LEU B 1 346 ? 9.938 16.844 41.125 1 91.12 346 LEU B N 1
ATOM 7225 C CA . LEU B 1 346 ? 9.07 17.562 40.219 1 91.12 346 LEU B CA 1
ATOM 7226 C C . LEU B 1 346 ? 9.805 18.766 39.625 1 91.12 346 LEU B C 1
ATOM 7228 O O . LEU B 1 346 ? 10.539 19.453 40.312 1 91.12 346 LEU B O 1
ATOM 7232 N N . SER B 1 347 ? 9.68 18.891 38.312 1 93.38 347 SER B N 1
ATOM 7233 C CA . SER B 1 347 ? 9.961 20.156 37.656 1 93.38 347 SER B CA 1
ATOM 7234 C C . SER B 1 347 ? 8.695 21 37.531 1 93.38 347 SER B C 1
ATOM 7236 O O . SER B 1 347 ? 7.664 20.531 37.062 1 93.38 347 SER B O 1
ATOM 7238 N N . ILE B 1 348 ? 8.742 22.266 38.031 1 96.31 348 ILE B N 1
ATOM 7239 C CA . ILE B 1 348 ? 7.562 23.125 38.031 1 96.31 348 ILE B CA 1
ATOM 7240 C C . ILE B 1 348 ? 7.688 24.156 36.906 1 96.31 348 ILE B C 1
ATOM 7242 O O . ILE B 1 348 ? 8.688 24.891 36.844 1 96.31 348 ILE B O 1
ATOM 7246 N N . VAL B 1 349 ? 6.676 24.188 36.031 1 98 349 VAL B N 1
ATOM 7247 C CA . VAL B 1 349 ? 6.574 25.203 34.969 1 98 349 VAL B CA 1
ATOM 7248 C C . VAL B 1 349 ? 5.344 26.078 35.219 1 98 349 VAL B C 1
ATOM 7250 O O . VAL B 1 349 ? 4.223 25.562 35.312 1 98 349 VAL B O 1
ATOM 7253 N N . VAL B 1 350 ? 5.562 27.375 35.312 1 97.94 350 VAL B N 1
ATOM 7254 C CA . VAL B 1 350 ? 4.473 28.328 35.531 1 97.94 350 VAL B CA 1
ATOM 7255 C C . VAL B 1 350 ? 4.227 29.141 34.25 1 97.94 350 VAL B C 1
ATOM 7257 O O . VAL B 1 350 ? 5.172 29.594 33.625 1 97.94 350 VAL B O 1
ATOM 7260 N N . ASP B 1 351 ? 2.949 29.234 33.969 1 97.69 351 ASP B N 1
ATOM 7261 C CA . ASP B 1 351 ? 2.59 30.047 32.812 1 97.69 351 ASP B CA 1
ATOM 7262 C C . ASP B 1 351 ? 2.895 31.531 33.094 1 97.69 351 ASP B C 1
ATOM 7264 O O . ASP B 1 351 ? 2.68 32.031 34.188 1 97.69 351 ASP B O 1
ATOM 7268 N N . GLU B 1 352 ? 3.361 32.188 32.062 1 95.25 352 GLU B N 1
ATOM 7269 C CA . GLU B 1 352 ? 3.787 33.562 32.219 1 95.25 352 GLU B CA 1
ATOM 7270 C C . GLU B 1 352 ? 2.621 34.469 32.625 1 95.25 352 GLU B C 1
ATOM 7272 O O . GLU B 1 352 ? 2.809 35.438 33.344 1 95.25 352 GLU B O 1
ATOM 7277 N N . ASN B 1 353 ? 1.431 34.156 32.156 1 92.12 353 ASN B N 1
ATOM 7278 C CA . ASN B 1 353 ? 0.265 34.969 32.5 1 92.12 353 ASN B CA 1
ATOM 7279 C C . ASN B 1 353 ? -0.092 34.812 34 1 92.12 353 ASN B C 1
ATOM 7281 O O . ASN B 1 353 ? -0.535 35.781 34.625 1 92.12 353 ASN B O 1
ATOM 7285 N N . LEU B 1 354 ? -0.007 33.656 34.438 1 93.75 354 LEU B N 1
ATOM 7286 C CA . LEU B 1 354 ? -0.225 33.438 35.875 1 93.75 354 LEU B CA 1
ATOM 7287 C C . LEU B 1 354 ? 0.841 34.156 36.688 1 93.75 354 LEU B C 1
ATOM 7289 O O . LEU B 1 354 ? 0.532 34.75 37.719 1 93.75 354 LEU B O 1
ATOM 7293 N N . ALA B 1 355 ? 2.078 34.031 36.281 1 94.12 355 ALA B N 1
ATOM 7294 C CA . ALA B 1 355 ? 3.195 34.656 37 1 94.12 355 ALA B CA 1
ATOM 7295 C C . ALA B 1 355 ? 3.012 36.156 37.094 1 94.12 355 ALA B C 1
ATOM 7297 O O . ALA B 1 355 ? 3.43 36.781 38.062 1 94.12 355 ALA B O 1
ATOM 7298 N N . ALA B 1 356 ? 2.422 36.656 36.094 1 90.19 356 ALA B N 1
ATOM 7299 C CA . ALA B 1 356 ? 2.211 38.094 36.031 1 90.19 356 ALA B CA 1
ATOM 7300 C C . ALA B 1 356 ? 1.014 38.531 36.875 1 90.19 356 ALA B C 1
ATOM 7302 O O . ALA B 1 356 ? 0.868 39.688 37.25 1 90.19 356 ALA B O 1
ATOM 7303 N N . GLY B 1 357 ? 0.185 37.594 37.219 1 88.75 357 GLY B N 1
ATOM 7304 C CA . GLY B 1 357 ? -0.987 37.875 38.031 1 88.75 357 GLY B CA 1
ATOM 7305 C C . GLY B 1 357 ? -0.685 37.938 39.5 1 88.75 357 GLY B C 1
ATOM 7306 O O . GLY B 1 357 ? 0.446 37.688 39.938 1 88.75 357 GLY B O 1
ATOM 7307 N N . CYS B 1 358 ? -1.831 38.375 40.281 1 91.69 358 CYS B N 1
ATOM 7308 C CA . CYS B 1 358 ? -1.63 38.5 41.719 1 91.69 358 CYS B CA 1
ATOM 7309 C C . CYS B 1 358 ? -2.846 38 42.469 1 91.69 358 CYS B C 1
ATOM 7311 O O . CYS B 1 358 ? -3.945 37.938 41.938 1 91.69 358 CYS B O 1
ATOM 7313 N N . ASN B 1 359 ? -2.574 37.656 43.75 1 95.38 359 ASN B N 1
ATOM 7314 C CA . ASN B 1 359 ? -3.602 37.312 44.719 1 95.38 359 ASN B CA 1
ATOM 7315 C C . ASN B 1 359 ? -4.465 36.156 44.25 1 95.38 359 ASN B C 1
ATOM 7317 O O . ASN B 1 359 ? -5.691 36.25 44.219 1 95.38 359 ASN B O 1
ATOM 7321 N N . LEU B 1 360 ? -3.781 35.062 43.938 1 95.94 360 LEU B N 1
ATOM 7322 C CA . LEU B 1 360 ? -4.438 33.906 43.375 1 95.94 360 LEU B CA 1
ATOM 7323 C C . LEU B 1 360 ? -4.996 33 44.5 1 95.94 360 LEU B C 1
ATOM 7325 O O . LEU B 1 360 ? -4.621 33.156 45.656 1 95.94 360 LEU B O 1
ATOM 7329 N N . PHE B 1 361 ? -5.957 32.219 44.094 1 96.56 361 PHE B N 1
ATOM 7330 C CA . PHE B 1 361 ? -6.484 31.141 44.906 1 96.56 361 PHE B CA 1
ATOM 7331 C C . PHE B 1 361 ? -5.828 29.828 44.531 1 96.56 361 PHE B C 1
ATOM 7333 O O . PHE B 1 361 ? -5.699 29.5 43.375 1 96.56 361 PHE B O 1
ATOM 7340 N N . ALA B 1 362 ? -5.316 29.047 45.5 1 97.06 362 ALA B N 1
ATOM 7341 C CA . ALA B 1 362 ? -4.609 27.812 45.219 1 97.06 362 ALA B CA 1
ATOM 7342 C C . ALA B 1 362 ? -4.887 26.75 46.312 1 97.06 362 ALA B C 1
ATOM 7344 O O . ALA B 1 362 ? -5.285 27.094 47.406 1 97.06 362 ALA B O 1
ATOM 7345 N N . GLY B 1 363 ? -4.676 25.531 45.875 1 95.19 363 GLY B N 1
ATOM 7346 C CA . GLY B 1 363 ? -4.738 24.453 46.875 1 95.19 363 GLY B CA 1
ATOM 7347 C C . GLY B 1 363 ? -3.498 24.359 47.719 1 95.19 363 GLY B C 1
ATOM 7348 O O . GLY B 1 363 ? -2.629 25.234 47.688 1 95.19 363 GLY B O 1
ATOM 7349 N N . SER B 1 364 ? -3.453 23.297 48.594 1 93.69 364 SER B N 1
ATOM 7350 C CA . SER B 1 364 ? -2.322 23.062 49.5 1 93.69 364 SER B CA 1
ATOM 7351 C C . SER B 1 364 ? -1.874 21.609 49.469 1 93.69 364 SER B C 1
ATOM 7353 O O . SER B 1 364 ? -1.073 21.172 50.281 1 93.69 364 SER B O 1
ATOM 7355 N N . ASN B 1 365 ? -2.412 20.859 48.469 1 94.06 365 ASN B N 1
ATOM 7356 C CA . ASN B 1 365 ? -2.166 19.438 48.375 1 94.06 365 ASN B CA 1
ATOM 7357 C C . ASN B 1 365 ? -2.797 18.672 49.531 1 94.06 365 ASN B C 1
ATOM 7359 O O . ASN B 1 365 ? -2.541 17.484 49.719 1 94.06 365 ASN B O 1
ATOM 7363 N N . ARG B 1 366 ? -3.6 19.312 50.375 1 91.19 366 ARG B N 1
ATOM 7364 C CA . ARG B 1 366 ? -4.383 18.703 51.438 1 91.19 366 ARG B CA 1
ATOM 7365 C C . ARG B 1 366 ? -5.875 18.938 51.25 1 91.19 366 ARG B C 1
ATOM 7367 O O . ARG B 1 366 ? -6.297 20.047 50.938 1 91.19 366 ARG B O 1
ATOM 7374 N N . PRO B 1 367 ? -6.613 17.891 51.5 1 90.62 367 PRO B N 1
ATOM 7375 C CA . PRO B 1 367 ? -8.055 18.016 51.25 1 90.62 367 PRO B CA 1
ATOM 7376 C C . PRO B 1 367 ? -8.695 19.125 52.094 1 90.62 367 PRO B C 1
ATOM 7378 O O . PRO B 1 367 ? -8.516 19.156 53.312 1 90.62 367 PRO B O 1
ATOM 7381 N N . GLY B 1 368 ? -9.297 20 51.375 1 89.62 368 GLY B N 1
ATOM 7382 C CA . GLY B 1 368 ? -10.109 21.016 52.031 1 89.62 368 GLY B CA 1
ATOM 7383 C C . GLY B 1 368 ? -9.305 22.219 52.5 1 89.62 368 GLY B C 1
ATOM 7384 O O . GLY B 1 368 ? -9.859 23.188 53 1 89.62 368 GLY B O 1
ATOM 7385 N N . GLU B 1 369 ? -8.07 22.156 52.375 1 93.38 369 GLU B N 1
ATOM 7386 C CA . GLU B 1 369 ? -7.207 23.266 52.781 1 93.38 369 GLU B CA 1
ATOM 7387 C C . GLU B 1 369 ? -6.695 24.031 51.562 1 93.38 369 GLU B C 1
ATOM 7389 O O . GLU B 1 369 ? -6.02 23.469 50.688 1 93.38 369 GLU B O 1
ATOM 7394 N N . CYS B 1 370 ? -7.004 25.344 51.531 1 96.31 370 CYS B N 1
ATOM 7395 C CA . CYS B 1 370 ? -6.602 26.188 50.438 1 96.31 370 CYS B CA 1
ATOM 7396 C C . CYS B 1 370 ? -6.008 27.5 50.906 1 96.31 370 CYS B C 1
ATOM 7398 O O . CYS B 1 370 ? -5.98 27.766 52.125 1 96.31 370 CYS B O 1
ATOM 7400 N N . TYR B 1 371 ? -5.477 28.172 50 1 97.31 371 TYR B N 1
ATOM 7401 C CA . TYR B 1 371 ? -4.938 29.5 50.312 1 97.31 371 TYR B CA 1
ATOM 7402 C C . TYR B 1 371 ? -5.543 30.562 49.375 1 97.31 371 TYR B C 1
ATOM 7404 O O . TYR B 1 371 ? -5.797 30.297 48.219 1 97.31 371 TYR B O 1
ATOM 7412 N N . ARG B 1 372 ? -5.812 31.75 49.906 1 96.12 372 ARG B N 1
ATOM 7413 C CA . ARG B 1 372 ? -6.137 32.938 49.094 1 96.12 372 ARG B CA 1
ATOM 7414 C C . ARG B 1 372 ? -4.98 33.938 49.125 1 96.12 372 ARG B C 1
ATOM 7416 O O . ARG B 1 372 ? -4.098 33.844 49.969 1 96.12 372 ARG B O 1
ATOM 7423 N N . ASN B 1 373 ? -4.934 34.781 48.094 1 96.56 373 ASN B N 1
ATOM 7424 C CA . ASN B 1 373 ? -3.912 35.812 47.938 1 96.56 373 ASN B CA 1
ATOM 7425 C C . ASN B 1 373 ? -2.525 35.219 47.75 1 96.56 373 ASN B C 1
ATOM 7427 O O . ASN B 1 373 ? -1.55 35.688 48.344 1 96.56 373 ASN B O 1
ATOM 7431 N N . VAL B 1 374 ? -2.512 34.094 47.062 1 96.81 374 VAL B N 1
ATOM 7432 C CA . VAL B 1 374 ? -1.247 33.469 46.719 1 96.81 374 VAL B CA 1
ATOM 7433 C C . VAL B 1 374 ? -0.548 34.25 45.625 1 96.81 374 VAL B C 1
ATOM 7435 O O . VAL B 1 374 ? -1.169 34.594 44.594 1 96.81 374 VAL B O 1
ATOM 7438 N N . ASN B 1 375 ? 0.726 34.531 45.75 1 96.06 375 ASN B N 1
ATOM 7439 C CA . ASN B 1 375 ? 1.497 35.281 44.781 1 96.06 375 ASN B CA 1
ATOM 7440 C C . ASN B 1 375 ? 2.762 34.562 44.375 1 96.06 375 ASN B C 1
ATOM 7442 O O . ASN B 1 375 ? 3.57 34.156 45.219 1 96.06 375 ASN B O 1
ATOM 7446 N N . PHE B 1 376 ? 2.92 34.406 43.062 1 95.75 376 PHE B N 1
ATOM 7447 C CA . PHE B 1 376 ? 4.117 33.75 42.5 1 95.75 376 PHE B CA 1
ATOM 7448 C C . PHE B 1 376 ? 5.363 34.562 42.875 1 95.75 376 PHE B C 1
ATOM 7450 O O . PHE B 1 376 ? 5.352 35.812 42.812 1 95.75 376 PHE B O 1
ATOM 7457 N N . GLY B 1 377 ? 6.527 33.906 43.125 1 94.31 377 GLY B N 1
ATOM 7458 C CA . GLY B 1 377 ? 7.762 34.562 43.531 1 94.31 377 GLY B CA 1
ATOM 7459 C C . GLY B 1 377 ? 7.875 34.719 45.031 1 94.31 377 GLY B C 1
ATOM 7460 O O . GLY B 1 377 ? 8.953 34.5 45.594 1 94.31 377 GLY B O 1
ATOM 7461 N N . ARG B 1 378 ? 6.754 35.062 45.656 1 95 378 ARG B N 1
ATOM 7462 C CA . ARG B 1 378 ? 6.734 35.219 47.125 1 95 378 ARG B CA 1
ATOM 7463 C C . ARG B 1 378 ? 6.383 33.906 47.812 1 95 378 ARG B C 1
ATOM 7465 O O . ARG B 1 378 ? 7.059 33.5 48.75 1 95 378 ARG B O 1
ATOM 7472 N N . ASP B 1 379 ? 5.277 33.312 47.344 1 96.38 379 ASP B N 1
ATOM 7473 C CA . ASP B 1 379 ? 4.699 32.188 48.062 1 96.38 379 ASP B CA 1
ATOM 7474 C C . ASP B 1 379 ? 5.156 30.844 47.469 1 96.38 379 ASP B C 1
ATOM 7476 O O . ASP B 1 379 ? 5.121 29.812 48.125 1 96.38 379 ASP B O 1
ATOM 7480 N N . PHE B 1 380 ? 5.492 30.844 46.25 1 95.19 380 PHE B N 1
ATOM 7481 C CA . PHE B 1 380 ? 6.039 29.641 45.625 1 95.19 380 PHE B CA 1
ATOM 7482 C C . PHE B 1 380 ? 6.895 30.016 44.406 1 95.19 380 PHE B C 1
ATOM 7484 O O . PHE B 1 380 ? 6.828 31.141 43.906 1 95.19 380 PHE B O 1
ATOM 7491 N N . GLY B 1 381 ? 7.766 29.078 43.938 1 94.12 381 GLY B N 1
ATOM 7492 C CA . GLY B 1 381 ? 8.656 29.297 42.781 1 94.12 381 GLY B CA 1
ATOM 7493 C C . GLY B 1 381 ? 8.461 28.281 41.688 1 94.12 381 GLY B C 1
ATOM 7494 O O . GLY B 1 381 ? 7.562 27.438 41.781 1 94.12 381 GLY B O 1
ATOM 7495 N N . ALA B 1 382 ? 9.188 28.469 40.625 1 96 382 ALA B N 1
ATOM 7496 C CA . ALA B 1 382 ? 9.117 27.562 39.469 1 96 382 ALA B CA 1
ATOM 7497 C C . ALA B 1 382 ? 10.492 27.359 38.844 1 96 382 ALA B C 1
ATOM 7499 O O . ALA B 1 382 ? 11.398 28.172 39.062 1 96 382 ALA B O 1
ATOM 7500 N N . ASP B 1 383 ? 10.672 26.312 38.188 1 95.5 383 ASP B N 1
ATOM 7501 C CA . ASP B 1 383 ? 11.891 26.047 37.438 1 95.5 383 ASP B CA 1
ATOM 7502 C C . ASP B 1 383 ? 11.898 26.828 36.125 1 95.5 383 ASP B C 1
ATOM 7504 O O . ASP B 1 383 ? 12.953 27.219 35.625 1 95.5 383 ASP B O 1
ATOM 7508 N N . HIS B 1 384 ? 10.742 26.984 35.531 1 96.88 384 HIS B N 1
ATOM 7509 C CA . HIS B 1 384 ? 10.578 27.719 34.281 1 96.88 384 HIS B CA 1
ATOM 7510 C C . HIS B 1 384 ? 9.32 28.594 34.312 1 96.88 384 HIS B C 1
ATOM 7512 O O . HIS B 1 384 ? 8.312 28.203 34.906 1 96.88 384 HIS B O 1
ATOM 7518 N N . VAL B 1 385 ? 9.406 29.766 33.75 1 97.38 385 VAL B N 1
ATOM 7519 C CA . VAL B 1 385 ? 8.266 30.625 33.469 1 97.38 385 VAL B CA 1
ATOM 7520 C C . VAL B 1 385 ? 8.164 30.859 31.969 1 97.38 385 VAL B C 1
ATOM 7522 O O . VAL B 1 385 ? 9.094 31.391 31.359 1 97.38 385 VAL B O 1
ATOM 7525 N N . ALA B 1 386 ? 7.082 30.391 31.375 1 96.88 386 ALA B N 1
ATOM 7526 C CA . ALA B 1 386 ? 6.953 30.469 29.922 1 96.88 386 ALA B CA 1
ATOM 7527 C C . ALA B 1 386 ? 5.488 30.438 29.5 1 96.88 386 ALA B C 1
ATOM 7529 O O . ALA B 1 386 ? 4.598 30.234 30.328 1 96.88 386 ALA B O 1
ATOM 7530 N N . ASP B 1 387 ? 5.27 30.766 28.219 1 96.25 387 ASP B N 1
ATOM 7531 C CA . ASP B 1 387 ? 3.945 30.594 27.641 1 96.25 387 ASP B CA 1
ATOM 7532 C C . ASP B 1 387 ? 3.637 29.109 27.422 1 96.25 387 ASP B C 1
ATOM 7534 O O . ASP B 1 387 ? 4.18 28.484 26.516 1 96.25 387 ASP B O 1
ATOM 7538 N N . ILE B 1 388 ? 2.697 28.547 28.25 1 97.44 388 ILE B N 1
ATOM 7539 C CA . ILE B 1 388 ? 2.422 27.125 28.141 1 97.44 388 ILE B CA 1
ATOM 7540 C C . ILE B 1 388 ? 0.918 26.891 28.016 1 97.44 388 ILE B C 1
ATOM 7542 O O . ILE B 1 388 ? 0.423 25.797 28.281 1 97.44 388 ILE B O 1
ATOM 7546 N N . ILE B 1 389 ? 0.16 27.906 27.641 1 96.56 389 ILE B N 1
ATOM 7547 C CA . ILE B 1 389 ? -1.288 27.75 27.562 1 96.56 389 ILE B CA 1
ATOM 7548 C C . ILE B 1 389 ? -1.723 27.766 26.094 1 96.56 389 ILE B C 1
ATOM 7550 O O . ILE B 1 389 ? -1.018 28.312 25.234 1 96.56 389 ILE B O 1
ATOM 7554 N N . ARG B 1 390 ? -2.9 27.141 25.859 1 96 390 ARG B N 1
ATOM 7555 C CA . ARG B 1 390 ? -3.609 27.375 24.609 1 96 390 ARG B CA 1
ATOM 7556 C C . ARG B 1 390 ? -4.242 28.766 24.594 1 96 390 ARG B C 1
ATOM 7558 O O . ARG B 1 390 ? -5.059 29.078 25.453 1 96 390 ARG B O 1
ATOM 7565 N N . ILE B 1 391 ? -3.871 29.547 23.672 1 95 391 ILE B N 1
ATOM 7566 C CA . ILE B 1 391 ? -4.273 30.953 23.688 1 95 391 ILE B CA 1
ATOM 7567 C C . ILE B 1 391 ? -5.789 31.047 23.531 1 95 391 ILE B C 1
ATOM 7569 O O . ILE B 1 391 ? -6.379 30.391 22.672 1 95 391 ILE B O 1
ATOM 7573 N N . PRO B 1 392 ? -6.414 31.734 24.391 1 93.38 392 PRO B N 1
ATOM 7574 C CA . PRO B 1 392 ? -7.867 31.859 24.281 1 93.38 392 PRO B CA 1
ATOM 7575 C C . PRO B 1 392 ? -8.297 32.75 23.109 1 93.38 392 PRO B C 1
ATOM 7577 O O . PRO B 1 392 ? -7.527 33.594 22.656 1 93.38 392 PRO B O 1
ATOM 7580 N N . GLU B 1 393 ? -9.508 32.5 22.688 1 93 393 GLU B N 1
ATOM 7581 C CA . GLU B 1 393 ? -10.102 33.344 21.656 1 93 393 GLU B CA 1
ATOM 7582 C C . GLU B 1 393 ? -10.188 34.781 22.125 1 93 393 GLU B C 1
ATOM 7584 O O . GLU B 1 393 ? -10.508 35.062 23.281 1 93 393 GLU B O 1
ATOM 7589 N N . GLY B 1 394 ? -9.883 35.719 21.266 1 93.38 394 GLY B N 1
ATOM 7590 C CA . GLY B 1 394 ? -9.992 37.125 21.594 1 93.38 394 GLY B CA 1
ATOM 7591 C C . GLY B 1 394 ? -8.703 37.719 22.125 1 93.38 394 GLY B C 1
ATOM 7592 O O . GLY B 1 394 ? -8.609 38.906 22.344 1 93.38 394 GLY B O 1
ATOM 7593 N N . ALA B 1 395 ? -7.711 36.906 22.344 1 95.12 395 ALA B N 1
ATOM 7594 C CA . ALA B 1 395 ? -6.422 37.406 22.797 1 95.12 395 ALA B CA 1
ATOM 7595 C C . ALA B 1 395 ? -5.816 38.375 21.797 1 95.12 395 ALA B C 1
ATOM 7597 O O . ALA B 1 395 ? -6.164 38.344 20.609 1 95.12 395 ALA B O 1
ATOM 7598 N N . GLN B 1 396 ? -4.922 39.219 22.281 1 95.38 396 GLN B N 1
ATOM 7599 C CA . GLN B 1 396 ? -4.246 40.188 21.422 1 95.38 396 GLN B CA 1
ATOM 7600 C C . GLN B 1 396 ? -3.084 39.531 20.672 1 95.38 396 GLN B C 1
ATOM 7602 O O . GLN B 1 396 ? -2.334 38.719 21.266 1 95.38 396 GLN B O 1
ATOM 7607 N N . CYS B 1 397 ? -2.967 39.844 19.391 1 95.94 397 CYS B N 1
ATOM 7608 C CA . CYS B 1 397 ? -1.878 39.312 18.594 1 95.94 397 CYS B CA 1
ATOM 7609 C C . CYS B 1 397 ? -0.54 39.906 19.016 1 95.94 397 CYS B C 1
ATOM 7611 O O . CYS B 1 397 ? -0.366 41.125 19 1 95.94 397 CYS B O 1
ATOM 7613 N N . ARG B 1 398 ? 0.377 39.094 19.281 1 93 398 ARG B N 1
ATOM 7614 C CA . ARG B 1 398 ? 1.699 39.562 19.688 1 93 398 ARG B CA 1
ATOM 7615 C C . ARG B 1 398 ? 2.533 40 18.5 1 93 398 ARG B C 1
ATOM 7617 O O . ARG B 1 398 ? 3.518 40.719 18.656 1 93 398 ARG B O 1
ATOM 7624 N N . HIS B 1 399 ? 2.139 39.5 17.375 1 91.62 399 HIS B N 1
ATOM 7625 C CA . HIS B 1 399 ? 2.906 39.812 16.172 1 91.62 399 HIS B CA 1
ATOM 7626 C C . HIS B 1 399 ? 2.66 41.219 15.688 1 91.62 399 HIS B C 1
ATOM 7628 O O . HIS B 1 399 ? 3.598 41.906 15.289 1 91.62 399 HIS B O 1
ATOM 7634 N N . CYS B 1 400 ? 1.404 41.688 15.68 1 93.44 400 CYS B N 1
ATOM 7635 C CA . CYS B 1 400 ? 1.12 43.031 15.164 1 93.44 400 CYS B CA 1
ATOM 7636 C C . CYS B 1 400 ? 0.628 43.969 16.266 1 93.44 400 CYS B C 1
ATOM 7638 O O . CYS B 1 400 ? 0.561 45.188 16.078 1 93.44 400 CYS B O 1
ATOM 7640 N N . LEU B 1 401 ? 0.252 43.5 17.344 1 89.38 401 LEU B N 1
ATOM 7641 C CA . LEU B 1 401 ? -0.151 44.219 18.547 1 89.38 401 LEU B CA 1
ATOM 7642 C C . LEU B 1 401 ? -1.489 44.906 18.344 1 89.38 401 LEU B C 1
ATOM 7644 O O . LEU B 1 401 ? -2.064 45.469 19.281 1 89.38 401 LEU B O 1
ATOM 7648 N N . ASP B 1 402 ? -1.985 44.938 17.188 1 91.56 402 ASP B N 1
ATOM 7649 C CA . ASP B 1 402 ? -3.246 45.594 16.859 1 91.56 402 ASP B CA 1
ATOM 7650 C C . ASP B 1 402 ? -4.363 44.562 16.641 1 91.56 402 ASP B C 1
ATOM 7652 O O . ASP B 1 402 ? -5.531 44.844 16.922 1 91.56 402 ASP B O 1
ATOM 7656 N N . GLY B 1 403 ? -4.035 43.438 16.156 1 94.56 403 GLY B N 1
ATOM 7657 C CA . GLY B 1 403 ? -5.027 42.469 15.781 1 94.56 403 GLY B CA 1
ATOM 7658 C C . GLY B 1 403 ? -5.465 41.594 16.938 1 94.56 403 GLY B C 1
ATOM 7659 O O . GLY B 1 403 ? -4.824 41.562 17.984 1 94.56 403 GLY B O 1
ATOM 7660 N N . VAL B 1 404 ? -6.645 40.938 16.734 1 96.5 404 VAL B N 1
ATOM 7661 C CA . VAL B 1 404 ? -7.219 40 17.688 1 96.5 404 VAL B CA 1
ATOM 7662 C C . VAL B 1 404 ? -7.18 38.562 17.109 1 96.5 404 VAL B C 1
ATOM 7664 O O . VAL B 1 404 ? -7.422 38.375 15.922 1 96.5 404 VAL B O 1
ATOM 7667 N N . LEU B 1 405 ? -6.852 37.625 17.953 1 97.06 405 LEU B N 1
ATOM 7668 C CA . LEU B 1 405 ? -6.758 36.219 17.531 1 97.06 405 LEU B CA 1
ATOM 7669 C C . LEU B 1 405 ? -8.133 35.562 17.531 1 97.06 405 LEU B C 1
ATOM 7671 O O . LEU B 1 405 ? -8.883 35.688 18.5 1 97.06 405 LEU B O 1
ATOM 7675 N N 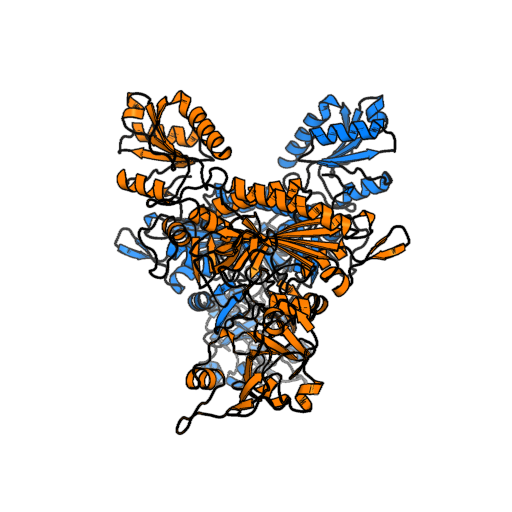. ARG B 1 406 ? -8.398 34.938 16.406 1 96.06 406 ARG B N 1
ATOM 7676 C CA . ARG B 1 406 ? -9.656 34.188 16.25 1 96.06 406 ARG B CA 1
ATOM 7677 C C . ARG B 1 406 ? -9.391 32.719 15.977 1 96.06 406 ARG B C 1
ATOM 7679 O O . ARG B 1 406 ? -8.391 32.375 15.352 1 96.06 406 ARG B O 1
ATOM 7686 N N . ARG B 1 407 ? -10.352 31.922 16.469 1 94.81 407 ARG B N 1
ATOM 7687 C CA . ARG B 1 407 ? -10.242 30.484 16.281 1 94.81 407 ARG B CA 1
ATOM 7688 C C . ARG B 1 407 ? -11.188 30.016 15.172 1 94.81 407 ARG B C 1
ATOM 7690 O O . ARG B 1 407 ? -12.328 30.469 15.086 1 94.81 407 ARG B O 1
ATOM 7697 N N . VAL B 1 408 ? -10.609 29.219 14.336 1 93.81 408 VAL B N 1
ATOM 7698 C CA . VAL B 1 408 ? -11.391 28.641 13.258 1 93.81 408 VAL B CA 1
ATOM 7699 C C . VAL B 1 408 ? -11.125 27.141 13.18 1 93.81 408 VAL B C 1
ATOM 7701 O O . VAL B 1 408 ? -9.992 26.688 13.359 1 93.81 408 VAL B O 1
ATOM 7704 N N . ARG B 1 409 ? -12.219 26.359 12.969 1 93.19 409 ARG B N 1
ATOM 7705 C CA . ARG B 1 409 ? -12.039 24.938 12.703 1 93.19 409 ARG B CA 1
ATOM 7706 C C . ARG B 1 409 ? -11.484 24.719 11.297 1 93.19 409 ARG B C 1
ATOM 7708 O O . ARG B 1 409 ? -11.828 25.438 10.367 1 93.19 409 ARG B O 1
ATOM 7715 N N . ALA B 1 410 ? -10.633 23.719 11.188 1 95.5 410 ALA B N 1
ATOM 7716 C CA . ALA B 1 410 ? -9.992 23.469 9.898 1 95.5 410 ALA B CA 1
ATOM 7717 C C . ALA B 1 410 ? -9.602 22 9.758 1 95.5 410 ALA B C 1
ATOM 7719 O O . ALA B 1 410 ? -9.719 21.234 10.711 1 95.5 410 ALA B O 1
ATOM 7720 N N . VAL B 1 411 ? -9.273 21.641 8.547 1 94.44 411 VAL B N 1
ATOM 7721 C CA . VAL B 1 411 ? -8.734 20.312 8.266 1 94.44 411 VAL B CA 1
ATOM 7722 C C . VAL B 1 411 ? -7.301 20.422 7.746 1 94.44 411 VAL B C 1
ATOM 7724 O O . VAL B 1 411 ? -7.035 21.203 6.816 1 94.44 411 VAL B O 1
ATOM 7727 N N . GLU B 1 412 ? -6.43 19.703 8.398 1 96.25 412 GLU B N 1
ATOM 7728 C CA . GLU B 1 412 ? -5.047 19.688 7.938 1 96.25 412 GLU B CA 1
ATOM 7729 C C . GLU B 1 412 ? -4.891 18.812 6.695 1 96.25 412 GLU B C 1
ATOM 7731 O O . GLU B 1 412 ? -5.184 17.625 6.73 1 96.25 412 GLU B O 1
ATOM 7736 N N . LEU B 1 413 ? -4.352 19.375 5.664 1 97.69 413 LEU B N 1
ATOM 7737 C CA . LEU B 1 413 ? -4.227 18.641 4.406 1 97.69 413 LEU B CA 1
ATOM 7738 C C . LEU B 1 413 ? -2.779 18.234 4.16 1 97.69 413 LEU B C 1
ATOM 7740 O O . LEU B 1 413 ? -2.516 17.312 3.389 1 97.69 413 LEU B O 1
ATOM 7744 N N . GLY B 1 414 ? -1.919 18.891 4.746 1 97.81 414 GLY B N 1
ATOM 7745 C CA . GLY B 1 414 ? -0.496 18.625 4.598 1 97.81 414 GLY B CA 1
ATOM 7746 C C . GLY B 1 414 ? 0.348 19.297 5.668 1 97.81 414 GLY B C 1
ATOM 7747 O O . GLY B 1 414 ? -0.16 20.094 6.465 1 97.81 414 GLY B O 1
ATOM 7748 N N . ASN B 1 415 ? 1.571 18.922 5.688 1 98 415 ASN B N 1
ATOM 7749 C CA . ASN B 1 415 ? 2.51 19.469 6.652 1 98 415 ASN B CA 1
ATOM 7750 C C . ASN B 1 415 ? 3.943 19.422 6.133 1 98 415 ASN B C 1
ATOM 7752 O O . ASN B 1 415 ? 4.25 18.672 5.211 1 98 415 ASN B O 1
ATOM 7756 N N . ILE B 1 416 ? 4.75 20.281 6.598 1 98 416 ILE B N 1
ATOM 7757 C CA . ILE B 1 416 ? 6.184 20.266 6.336 1 98 416 ILE B CA 1
ATOM 7758 C C . ILE B 1 416 ? 6.953 20.469 7.641 1 98 416 ILE B C 1
ATOM 7760 O O . ILE B 1 416 ? 6.586 21.312 8.461 1 98 416 ILE B O 1
ATOM 7764 N N . PHE B 1 417 ? 7.969 19.672 7.852 1 97.44 417 PHE B N 1
ATOM 7765 C CA . PHE B 1 417 ? 8.75 19.672 9.086 1 97.44 417 PHE B CA 1
ATOM 7766 C C . PHE B 1 417 ? 10.227 19.922 8.789 1 97.44 417 PHE B C 1
ATOM 7768 O O . PHE B 1 417 ? 10.797 19.297 7.891 1 97.44 417 PHE B O 1
ATOM 7775 N N . ARG B 1 418 ? 10.805 20.844 9.516 1 96.69 418 ARG B N 1
ATOM 7776 C CA . ARG B 1 418 ? 12.258 20.875 9.648 1 96.69 418 ARG B CA 1
ATOM 7777 C C . ARG B 1 418 ? 12.727 20 10.805 1 96.69 418 ARG B C 1
ATOM 7779 O O . ARG B 1 418 ? 12.742 20.438 11.953 1 96.69 418 ARG B O 1
ATOM 7786 N N . LEU B 1 419 ? 13.227 18.859 10.43 1 96.5 419 LEU B N 1
ATOM 7787 C CA . LEU B 1 419 ? 13.531 17.859 11.445 1 96.5 419 LEU B CA 1
ATOM 7788 C C . LEU B 1 419 ? 14.938 18.047 11.984 1 96.5 419 LEU B C 1
ATOM 7790 O O . LEU B 1 419 ? 15.266 17.531 13.062 1 96.5 419 LEU B O 1
ATOM 7794 N N . GLY B 1 420 ? 15.812 18.781 11.25 1 96.06 420 GLY B N 1
ATOM 7795 C CA . GLY B 1 420 ? 17.203 18.906 11.641 1 96.06 420 GLY B CA 1
ATOM 7796 C C . GLY B 1 420 ? 17.938 17.578 11.68 1 96.06 420 GLY B C 1
ATOM 7797 O O . GLY B 1 420 ? 17.859 16.797 10.727 1 96.06 420 GLY B O 1
ATOM 7798 N N . THR B 1 421 ? 18.719 17.391 12.734 1 96.75 421 THR B N 1
ATOM 7799 C CA . THR B 1 421 ? 19.469 16.141 12.828 1 96.75 421 THR B CA 1
ATOM 7800 C C . THR B 1 421 ? 18.781 15.164 13.773 1 96.75 421 THR B C 1
ATOM 7802 O O . THR B 1 421 ? 19.391 14.188 14.211 1 96.75 421 THR B O 1
ATOM 7805 N N . TYR B 1 422 ? 17.484 15.398 14.117 1 94.38 422 TYR B N 1
ATOM 7806 C CA . TYR B 1 422 ? 16.75 14.617 15.102 1 94.38 422 TYR B CA 1
ATOM 7807 C C . TYR B 1 422 ? 16.812 13.125 14.789 1 94.38 422 TYR B C 1
ATOM 7809 O O . TYR B 1 422 ? 17.219 12.328 15.641 1 94.38 422 TYR B O 1
ATOM 7817 N N . TYR B 1 423 ? 16.562 12.703 13.578 1 97.62 423 TYR B N 1
ATOM 7818 C CA . TYR B 1 423 ? 16.547 11.305 13.18 1 97.62 423 TYR B CA 1
ATOM 7819 C C . TYR B 1 423 ? 17.938 10.828 12.805 1 97.62 423 TYR B C 1
ATOM 7821 O O . TYR B 1 423 ? 18.359 9.742 13.203 1 97.62 423 TYR B O 1
ATOM 7829 N N . THR B 1 424 ? 18.625 11.617 12.023 1 98.06 424 THR B N 1
ATOM 7830 C CA . THR B 1 424 ? 19.906 11.203 11.484 1 98.06 424 THR B CA 1
ATOM 7831 C C . THR B 1 424 ? 20.922 10.977 12.602 1 98.06 424 THR B C 1
ATOM 7833 O O . THR B 1 424 ? 21.719 10.031 12.555 1 98.06 424 THR B O 1
ATOM 7836 N N . ALA B 1 425 ? 20.906 11.828 13.625 1 97.06 425 ALA B N 1
ATOM 7837 C CA . ALA B 1 425 ? 21.797 11.648 14.773 1 97.06 425 ALA B CA 1
ATOM 7838 C C . ALA B 1 425 ? 21.375 10.445 15.609 1 97.06 425 ALA B C 1
ATOM 7840 O O . ALA B 1 425 ? 22.219 9.617 15.992 1 97.06 425 ALA B O 1
ATOM 7841 N N . ALA B 1 426 ? 20.109 10.383 15.906 1 96.12 426 ALA B N 1
ATOM 7842 C CA . ALA B 1 426 ? 19.594 9.297 16.734 1 96.12 426 ALA B CA 1
ATOM 7843 C C . ALA B 1 426 ? 19.859 7.938 16.094 1 96.12 426 ALA B C 1
ATOM 7845 O O . ALA B 1 426 ? 20.172 6.965 16.797 1 96.12 426 ALA B O 1
ATOM 7846 N N . MET B 1 427 ? 19.781 7.887 14.781 1 97.94 427 MET B N 1
ATOM 7847 C CA . MET B 1 427 ? 19.938 6.621 14.07 1 97.94 427 MET B CA 1
ATOM 7848 C C . MET B 1 427 ? 21.359 6.477 13.523 1 97.94 427 MET B C 1
ATOM 7850 O O . MET B 1 427 ? 21.641 5.559 12.75 1 97.94 427 MET B O 1
ATOM 7854 N N . ASN B 1 428 ? 22.172 7.41 13.766 1 97.06 428 ASN B N 1
ATOM 7855 C CA . ASN B 1 428 ? 23.594 7.387 13.469 1 97.06 428 ASN B CA 1
ATOM 7856 C C . ASN B 1 428 ? 23.859 7.371 11.961 1 97.06 428 ASN B C 1
ATOM 7858 O O . ASN B 1 428 ? 24.672 6.586 11.477 1 97.06 428 ASN B O 1
ATOM 7862 N N . LEU B 1 429 ? 23.047 8.062 11.242 1 97.81 429 LEU B N 1
ATOM 7863 C CA . LEU B 1 429 ? 23.391 8.336 9.844 1 97.81 429 LEU B CA 1
ATOM 7864 C C . LEU B 1 429 ? 24.391 9.477 9.734 1 97.81 429 LEU B C 1
ATOM 7866 O O . LEU B 1 429 ? 24.109 10.602 10.156 1 97.81 429 LEU B O 1
ATOM 7870 N N . SER B 1 430 ? 25.562 9.188 9.203 1 96.62 430 SER B N 1
ATOM 7871 C CA . SER B 1 430 ? 26.578 10.227 9.102 1 96.62 430 SER B CA 1
ATOM 7872 C C . SER B 1 430 ? 27.422 10.055 7.844 1 96.62 430 SER B C 1
ATOM 7874 O O . SER B 1 430 ? 27.438 8.977 7.242 1 96.62 430 SER B O 1
ATOM 7876 N N . VAL B 1 431 ? 27.969 11.141 7.406 1 95.19 431 VAL B N 1
ATOM 7877 C CA . VAL B 1 431 ? 28.938 11.148 6.305 1 95.19 431 VAL B CA 1
ATOM 7878 C C . VAL B 1 431 ? 30.094 12.094 6.633 1 95.19 431 VAL B C 1
ATOM 7880 O O . VAL B 1 431 ? 29.984 12.93 7.535 1 95.19 431 VAL B O 1
ATOM 7883 N N . ARG B 1 432 ? 31.125 11.844 5.941 1 92.25 432 ARG B N 1
ATOM 7884 C CA . ARG B 1 432 ? 32.281 12.727 6.133 1 92.25 432 ARG B CA 1
ATOM 7885 C C . ARG B 1 432 ? 32.188 13.945 5.219 1 92.25 432 ARG B C 1
ATOM 7887 O O . ARG B 1 432 ? 31.859 13.82 4.035 1 92.25 432 ARG B O 1
ATOM 7894 N N . ASP B 1 433 ? 32.438 15.133 5.832 1 89.5 433 ASP B N 1
ATOM 7895 C CA . ASP B 1 433 ? 32.406 16.359 5.027 1 89.5 433 ASP B CA 1
ATOM 7896 C C . ASP B 1 433 ? 33.781 16.578 4.371 1 89.5 433 ASP B C 1
ATOM 7898 O O . ASP B 1 433 ? 34.625 15.68 4.348 1 89.5 433 ASP B O 1
ATOM 7902 N N . GLU B 1 434 ? 33.969 17.672 3.691 1 88.81 434 GLU B N 1
ATOM 7903 C CA . GLU B 1 434 ? 35.188 17.984 2.943 1 88.81 434 GLU B CA 1
ATOM 7904 C C . GLU B 1 434 ? 36.406 18 3.855 1 88.81 434 GLU B C 1
ATOM 7906 O O . GLU B 1 434 ? 37.531 17.734 3.406 1 88.81 434 GLU B O 1
ATOM 7911 N N . ARG B 1 435 ? 36.312 18.25 5.129 1 90.62 435 ARG B N 1
ATOM 7912 C CA . ARG B 1 435 ? 37.406 18.359 6.09 1 90.62 435 ARG B CA 1
ATOM 7913 C C . ARG B 1 435 ? 37.594 17.047 6.848 1 90.62 435 ARG B C 1
ATOM 7915 O O . ARG B 1 435 ? 38.406 16.969 7.785 1 90.62 435 ARG B O 1
ATOM 7922 N N . GLY B 1 436 ? 36.75 16.078 6.516 1 89.25 436 GLY B N 1
ATOM 7923 C CA . GLY B 1 436 ? 36.875 14.758 7.125 1 89.25 436 GLY B CA 1
ATOM 7924 C C . GLY B 1 436 ? 36.031 14.617 8.391 1 89.25 436 GLY B C 1
ATOM 7925 O O . GLY B 1 436 ? 36.094 13.586 9.07 1 89.25 436 GLY B O 1
ATOM 7926 N N . ARG B 1 437 ? 35.344 15.641 8.75 1 91.25 437 ARG B N 1
ATOM 7927 C CA . ARG B 1 437 ? 34.531 15.602 9.945 1 91.25 437 ARG B CA 1
ATOM 7928 C C . ARG B 1 437 ? 33.219 14.852 9.68 1 91.25 437 ARG B C 1
ATOM 7930 O O . ARG B 1 437 ? 32.625 15.008 8.617 1 91.25 437 ARG B O 1
ATOM 7937 N N . GLN B 1 438 ? 32.844 14.094 10.68 1 93.81 438 GLN B N 1
ATOM 7938 C CA . GLN B 1 438 ? 31.594 13.375 10.594 1 93.81 438 GLN B CA 1
ATOM 7939 C C . GLN B 1 438 ? 30.406 14.312 10.82 1 93.81 438 GLN B C 1
ATOM 7941 O O . GLN B 1 438 ? 30.359 15.031 11.82 1 93.81 438 GLN B O 1
ATOM 7946 N N . ILE B 1 439 ? 29.5 14.367 9.938 1 95.19 439 ILE B N 1
ATOM 7947 C CA . ILE B 1 439 ? 28.328 15.203 10.094 1 95.19 439 ILE B CA 1
ATOM 7948 C C . ILE B 1 439 ? 27.062 14.344 9.945 1 95.19 439 ILE B C 1
ATOM 7950 O O . ILE B 1 439 ? 27.062 13.352 9.219 1 95.19 439 ILE B O 1
ATOM 7954 N N . HIS B 1 440 ? 26.016 14.742 10.633 1 97.69 440 HIS B N 1
ATOM 7955 C CA . HIS B 1 440 ? 24.688 14.195 10.438 1 97.69 440 HIS B CA 1
ATOM 7956 C C . HIS B 1 440 ? 23.859 15.055 9.484 1 97.69 440 HIS B C 1
ATOM 7958 O O . HIS B 1 440 ? 23.672 16.25 9.727 1 97.69 440 HIS B O 1
ATOM 7964 N N . PRO B 1 441 ? 23.375 14.508 8.383 1 98.12 441 PRO B N 1
ATOM 7965 C CA . PRO B 1 441 ? 22.562 15.305 7.453 1 98.12 441 PRO B CA 1
ATOM 7966 C C . PRO B 1 441 ? 21.344 15.922 8.117 1 98.12 441 PRO B C 1
ATOM 7968 O O . PRO B 1 441 ? 20.734 15.297 8.992 1 98.12 441 PRO B O 1
ATOM 7971 N N . HIS B 1 442 ? 21.016 17.172 7.73 1 97.75 442 HIS B N 1
ATOM 7972 C CA . HIS B 1 442 ? 19.797 17.828 8.18 1 97.75 442 HIS B CA 1
ATOM 7973 C C . HIS B 1 442 ? 18.594 17.359 7.359 1 97.75 442 HIS B C 1
ATOM 7975 O O . HIS B 1 442 ? 18.594 17.484 6.129 1 97.75 442 HIS B O 1
ATOM 7981 N N . MET B 1 443 ? 17.625 16.891 8.055 1 98.25 443 MET B N 1
ATOM 7982 C CA . MET B 1 443 ? 16.516 16.188 7.422 1 98.25 443 MET B CA 1
ATOM 7983 C C . MET B 1 443 ? 15.258 17.031 7.438 1 98.25 443 MET B C 1
ATOM 7985 O O . MET B 1 443 ? 15.023 17.797 8.383 1 98.25 443 MET B O 1
ATOM 7989 N N . GLY B 1 444 ? 14.523 17.062 6.332 1 98.31 444 GLY B N 1
ATOM 7990 C CA . GLY B 1 444 ? 13.156 17.562 6.266 1 98.31 444 GLY B CA 1
ATOM 7991 C C . GLY B 1 444 ? 12.156 16.5 5.871 1 98.31 444 GLY B C 1
ATOM 7992 O O . GLY B 1 444 ? 12.508 15.508 5.227 1 98.31 444 GLY B O 1
ATOM 7993 N N . CYS B 1 445 ? 10.938 16.609 6.297 1 98.31 445 CYS B N 1
ATOM 7994 C CA . CYS B 1 445 ? 9.859 15.719 5.898 1 98.31 445 CYS B CA 1
ATOM 7995 C C . CYS B 1 445 ? 8.625 16.5 5.488 1 98.31 445 CYS B C 1
ATOM 7997 O O . CYS B 1 445 ? 8.344 17.562 6.047 1 98.31 445 CYS B O 1
ATOM 7999 N N . TYR B 1 446 ? 7.871 16.016 4.543 1 98.69 446 TYR B N 1
ATOM 8000 C CA . TYR B 1 446 ? 6.789 16.719 3.875 1 98.69 446 TYR B CA 1
ATOM 8001 C C . TYR B 1 446 ? 5.645 15.773 3.531 1 98.69 446 TYR B C 1
ATOM 8003 O O . TYR B 1 446 ? 5.816 14.852 2.734 1 98.69 446 TYR B O 1
ATOM 8011 N N . GLY B 1 447 ? 4.449 15.992 4.094 1 98.62 447 GLY B N 1
ATOM 8012 C CA . GLY B 1 447 ? 3.367 15.039 3.912 1 98.62 447 GLY B CA 1
ATOM 8013 C C . GLY B 1 447 ? 2.104 15.672 3.359 1 98.62 447 GLY B C 1
ATOM 8014 O O . GLY B 1 447 ? 1.768 16.812 3.707 1 98.62 447 GLY B O 1
ATOM 8015 N N . ILE B 1 448 ? 1.4 14.977 2.482 1 98.75 448 ILE B N 1
ATOM 8016 C CA . ILE B 1 448 ? 0.049 15.281 2.025 1 98.75 448 ILE B CA 1
ATOM 8017 C C . ILE B 1 448 ? -0.81 14.023 2.08 1 98.75 448 ILE B C 1
ATOM 8019 O O . ILE B 1 448 ? -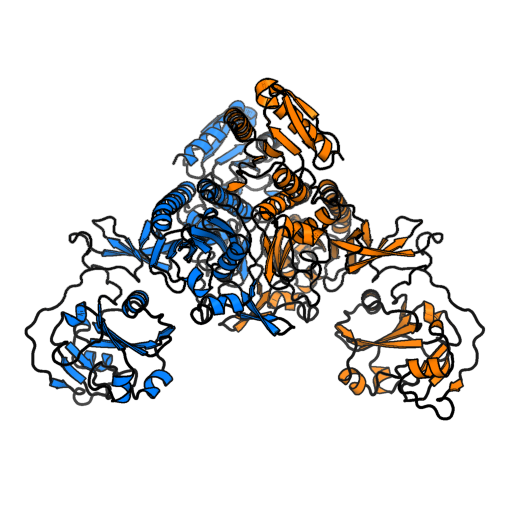0.46 13 1.486 1 98.75 448 ILE B O 1
ATOM 8023 N N . GLY B 1 449 ? -1.88 14.07 2.818 1 98 449 GLY B N 1
ATOM 8024 C CA . GLY B 1 449 ? -2.816 12.953 2.826 1 98 449 GLY B CA 1
ATOM 8025 C C . GLY B 1 449 ? -3.715 12.922 1.606 1 98 449 GLY B C 1
ATOM 8026 O O . GLY B 1 449 ? -4.574 13.789 1.438 1 98 449 GLY B O 1
ATOM 8027 N N . MET B 1 450 ? -3.625 11.906 0.836 1 98.31 450 MET B N 1
ATOM 8028 C CA . MET B 1 450 ? -4.293 11.875 -0.461 1 98.31 450 MET B CA 1
ATOM 8029 C C . MET B 1 450 ? -5.805 11.758 -0.293 1 98.31 450 MET B C 1
ATOM 8031 O O . MET B 1 450 ? -6.566 12.453 -0.964 1 98.31 450 MET B O 1
ATOM 8035 N N . GLY B 1 451 ? -6.25 10.844 0.525 1 96.94 451 GLY B N 1
ATOM 8036 C CA . GLY B 1 451 ? -7.676 10.68 0.772 1 96.94 451 GLY B CA 1
ATOM 8037 C C . GLY B 1 451 ? -8.32 11.914 1.38 1 96.94 451 GLY B C 1
ATOM 8038 O O . GLY B 1 451 ? -9.406 12.32 0.963 1 96.94 451 GLY B O 1
ATOM 8039 N N . ARG B 1 452 ? -7.656 12.445 2.359 1 95.31 452 ARG B N 1
ATOM 8040 C CA . ARG B 1 452 ? -8.148 13.664 2.998 1 95.31 452 ARG B CA 1
ATOM 8041 C C . ARG B 1 452 ? -8.25 14.805 1.991 1 95.31 452 ARG B C 1
ATOM 8043 O O . ARG B 1 452 ? -9.203 15.586 2.031 1 95.31 452 ARG B O 1
ATOM 8050 N N . LEU B 1 453 ? -7.281 14.891 1.141 1 97.56 453 LEU B N 1
ATOM 8051 C CA . LEU B 1 453 ? -7.309 15.922 0.108 1 97.56 453 LEU B CA 1
ATOM 8052 C C . LEU B 1 453 ? -8.516 15.742 -0.809 1 97.56 453 LEU B C 1
ATOM 8054 O O . LEU B 1 453 ? -9.188 16.719 -1.154 1 97.56 453 LEU B O 1
ATOM 8058 N N . MET B 1 454 ? -8.812 14.562 -1.201 1 97.62 454 MET B N 1
ATOM 8059 C CA . MET B 1 454 ? -9.984 14.281 -2.029 1 97.62 454 MET B CA 1
ATOM 8060 C C . MET B 1 454 ? -11.258 14.766 -1.347 1 97.62 454 MET B C 1
ATOM 8062 O O . MET B 1 454 ? -12.094 15.43 -1.969 1 97.62 454 MET B O 1
ATOM 8066 N N . SER B 1 455 ? -11.383 14.422 -0.096 1 95.38 455 SER B N 1
ATOM 8067 C CA . SER B 1 455 ? -12.555 14.828 0.672 1 95.38 455 SER B CA 1
ATOM 8068 C C . SER B 1 455 ? -12.641 16.344 0.795 1 95.38 455 SER B C 1
ATOM 8070 O O . SER B 1 455 ? -13.727 16.922 0.712 1 95.38 455 SER B O 1
ATOM 8072 N N . ALA B 1 456 ? -11.508 16.938 1.031 1 95.81 456 ALA B N 1
ATOM 8073 C CA . ALA B 1 456 ? -11.453 18.391 1.187 1 95.81 456 ALA B CA 1
ATOM 8074 C C . ALA B 1 456 ? -11.859 19.109 -0.103 1 95.81 456 ALA B C 1
ATOM 8076 O O . ALA B 1 456 ? -12.516 20.141 -0.064 1 95.81 456 ALA B O 1
ATOM 8077 N N . ILE B 1 457 ? -11.453 18.594 -1.202 1 97.62 457 ILE B N 1
ATOM 8078 C CA . ILE B 1 457 ? -11.82 19.172 -2.488 1 97.62 457 ILE B CA 1
ATOM 8079 C C . ILE B 1 457 ? -13.336 19.203 -2.631 1 97.62 457 ILE B C 1
ATOM 8081 O O . ILE B 1 457 ? -13.914 20.219 -3.043 1 97.62 457 ILE B O 1
ATOM 8085 N N . VAL B 1 458 ? -13.969 18.141 -2.279 1 96.94 458 VAL B N 1
ATOM 8086 C CA . VAL B 1 458 ? -15.422 18.062 -2.391 1 96.94 458 VAL B CA 1
ATOM 8087 C C . VAL B 1 458 ? -16.062 19.016 -1.395 1 96.94 458 VAL B C 1
ATOM 8089 O O . VAL B 1 458 ? -17.062 19.672 -1.716 1 96.94 458 VAL B O 1
ATOM 8092 N N . GLU B 1 459 ? -15.508 19.078 -0.242 1 94.62 459 GLU B N 1
ATOM 8093 C CA . GLU B 1 459 ? -16.031 20 0.764 1 94.62 459 GLU B CA 1
ATOM 8094 C C . GLU B 1 459 ? -15.953 21.438 0.28 1 94.62 459 GLU B C 1
ATOM 8096 O O . GLU B 1 459 ? -16.844 22.25 0.555 1 94.62 459 GLU B O 1
ATOM 8101 N N . ALA B 1 460 ? -14.938 21.719 -0.418 1 95.44 460 ALA B N 1
ATOM 8102 C CA . ALA B 1 460 ? -14.711 23.078 -0.885 1 95.44 460 ALA B CA 1
ATOM 8103 C C . ALA B 1 460 ? -15.477 23.359 -2.176 1 95.44 460 ALA B C 1
ATOM 8105 O O . ALA B 1 460 ? -15.758 24.516 -2.508 1 95.44 460 ALA B O 1
ATOM 8106 N N . ASN B 1 461 ? -15.773 22.297 -2.879 1 96.38 461 ASN B N 1
ATOM 8107 C CA . ASN B 1 461 ? -16.344 22.453 -4.211 1 96.38 461 ASN B CA 1
ATOM 8108 C C . ASN B 1 461 ? -17.594 21.594 -4.387 1 96.38 461 ASN B C 1
ATOM 8110 O O . ASN B 1 461 ? -17.547 20.531 -5.027 1 96.38 461 ASN B O 1
ATOM 8114 N N . HIS B 1 462 ? -18.688 22.016 -3.895 1 95.94 462 HIS B N 1
ATOM 8115 C CA . HIS B 1 462 ? -19.969 21.328 -4.062 1 95.94 462 HIS B CA 1
ATOM 8116 C C . HIS B 1 462 ? -21.141 22.312 -3.975 1 95.94 462 HIS B C 1
ATOM 8118 O O . HIS B 1 462 ? -20.953 23.469 -3.598 1 95.94 462 HIS B O 1
ATOM 8124 N N . ASP B 1 463 ? -22.25 21.984 -4.449 1 95.44 463 ASP B N 1
ATOM 8125 C CA . ASP B 1 463 ? -23.516 22.656 -4.207 1 95.44 463 ASP B CA 1
ATOM 8126 C C . ASP B 1 463 ? -24.594 21.656 -3.766 1 95.44 463 ASP B C 1
ATOM 8128 O O . ASP B 1 463 ? -24.266 20.531 -3.367 1 95.44 463 ASP B O 1
ATOM 8132 N N . ASP B 1 464 ? -25.75 22.031 -3.74 1 94.12 464 ASP B N 1
ATOM 8133 C CA . ASP B 1 464 ? -26.828 21.203 -3.207 1 94.12 464 ASP B CA 1
ATOM 8134 C C . ASP B 1 464 ? -27.109 20.016 -4.121 1 94.12 464 ASP B C 1
ATOM 8136 O O . ASP B 1 464 ? -27.781 19.062 -3.719 1 94.12 464 ASP B O 1
ATOM 8140 N N . ARG B 1 465 ? -26.562 20.125 -5.332 1 94.44 465 ARG B N 1
ATOM 8141 C CA . ARG B 1 465 ? -26.844 19.062 -6.301 1 94.44 465 ARG B CA 1
ATOM 8142 C C . ARG B 1 465 ? -25.75 18.016 -6.305 1 94.44 465 ARG B C 1
ATOM 8144 O O . ARG B 1 465 ? -25.938 16.906 -6.828 1 94.44 465 ARG B O 1
ATOM 8151 N N . GLY B 1 466 ? -24.547 18.391 -5.805 1 96.31 466 GLY B N 1
ATOM 8152 C CA . GLY B 1 466 ? -23.484 17.391 -5.773 1 96.31 466 GLY B CA 1
ATOM 8153 C C . GLY B 1 466 ? -22.094 18 -5.887 1 96.31 466 GLY B C 1
ATOM 8154 O O . GLY B 1 466 ? -21.891 19.156 -5.508 1 96.31 466 GLY B O 1
ATOM 8155 N N . ILE B 1 467 ? -21.203 17.203 -6.383 1 97.94 467 ILE B N 1
ATOM 8156 C CA . ILE B 1 467 ? -19.797 17.531 -6.422 1 97.94 467 ILE B CA 1
ATOM 8157 C C . ILE B 1 467 ? -19.516 18.469 -7.602 1 97.94 467 ILE B C 1
ATOM 8159 O O . ILE B 1 467 ? -20.172 18.375 -8.641 1 97.94 467 ILE B O 1
ATOM 8163 N N . ILE B 1 468 ? -18.609 19.375 -7.445 1 97.69 468 ILE B N 1
ATOM 8164 C CA . ILE B 1 468 ? -18.031 20.172 -8.523 1 97.69 468 ILE B CA 1
ATOM 8165 C C . ILE B 1 468 ? -16.531 19.953 -8.586 1 97.69 468 ILE B C 1
ATOM 8167 O O . ILE B 1 468 ? -15.758 20.672 -7.953 1 97.69 468 ILE B O 1
ATOM 8171 N N . TRP B 1 469 ? -16.062 18.953 -9.344 1 97.69 469 TRP B N 1
ATOM 8172 C CA . TRP B 1 469 ? -14.641 18.641 -9.406 1 97.69 469 TRP B CA 1
ATOM 8173 C C . TRP B 1 469 ? -13.875 19.703 -10.18 1 97.69 469 TRP B C 1
ATOM 8175 O O . TRP B 1 469 ? -14.297 20.125 -11.258 1 97.69 469 TRP B O 1
ATOM 8185 N N . PRO B 1 470 ? -12.695 20.141 -9.602 1 96.88 470 PRO B N 1
ATOM 8186 C CA . PRO B 1 470 ? -11.766 20.859 -10.477 1 96.88 470 PRO B CA 1
ATOM 8187 C C . PRO B 1 470 ? -11.375 20.047 -11.711 1 96.88 470 PRO B C 1
ATOM 8189 O O . PRO B 1 470 ? -11.195 18.828 -11.617 1 96.88 470 PRO B O 1
ATOM 8192 N N . SER B 1 471 ? -11.125 20.656 -12.797 1 95.62 471 SER B N 1
ATOM 8193 C CA . SER B 1 471 ? -10.891 20 -14.078 1 95.62 471 SER B CA 1
ATOM 8194 C C . SER B 1 471 ? -9.68 19.078 -14.016 1 95.62 471 SER B C 1
ATOM 8196 O O . SER B 1 471 ? -9.68 18 -14.609 1 95.62 471 SER B O 1
ATOM 8198 N N . GLU B 1 472 ? -8.648 19.438 -13.297 1 96.25 472 GLU B N 1
ATOM 8199 C CA . GLU B 1 472 ? -7.406 18.672 -13.258 1 96.25 472 GLU B CA 1
ATOM 8200 C C . GLU B 1 472 ? -7.551 17.438 -12.375 1 96.25 472 GLU B C 1
ATOM 8202 O O . GLU B 1 472 ? -6.742 16.516 -12.453 1 96.25 472 GLU B O 1
ATOM 8207 N N . VAL B 1 473 ? -8.609 17.391 -11.586 1 97.62 473 VAL B N 1
ATOM 8208 C CA . VAL B 1 473 ? -8.758 16.344 -10.578 1 97.62 473 VAL B CA 1
ATOM 8209 C C . VAL B 1 473 ? -9.875 15.391 -10.992 1 97.62 473 VAL B C 1
ATOM 8211 O O . VAL B 1 473 ? -9.906 14.234 -10.555 1 97.62 473 VAL B O 1
ATOM 8214 N N . ALA B 1 474 ? -10.766 15.844 -11.805 1 97.88 474 ALA B N 1
ATOM 8215 C CA . ALA B 1 474 ? -11.992 15.133 -12.141 1 97.88 474 ALA B CA 1
ATOM 8216 C C . ALA B 1 474 ? -11.695 13.766 -12.742 1 97.88 474 ALA B C 1
ATOM 8218 O O . ALA B 1 474 ? -10.695 13.586 -13.438 1 97.88 474 ALA B O 1
ATOM 8219 N N . PRO B 1 475 ? -12.594 12.766 -12.477 1 97.56 475 PRO B N 1
ATOM 8220 C CA . PRO B 1 475 ? -12.375 11.438 -13.039 1 97.56 475 PRO B CA 1
ATOM 8221 C C . PRO B 1 475 ? -12.477 11.414 -14.562 1 97.56 475 PRO B C 1
ATOM 8223 O O . PRO B 1 475 ? -11.852 10.578 -15.219 1 97.56 475 PRO B O 1
ATOM 8226 N N . PHE B 1 476 ? -13.328 12.242 -15.117 1 97.38 476 PHE B N 1
ATOM 8227 C CA . PHE B 1 476 ? -13.492 12.523 -16.531 1 97.38 476 PHE B CA 1
ATOM 8228 C C . PHE B 1 476 ? -13.664 14.023 -16.781 1 97.38 476 PHE B C 1
ATOM 8230 O O . PHE B 1 476 ? -13.984 14.773 -15.852 1 97.38 476 PHE B O 1
ATOM 8237 N N . SER B 1 477 ? -13.422 14.359 -18 1 96.75 477 SER B N 1
ATOM 8238 C CA . SER B 1 477 ? -13.609 15.773 -18.344 1 96.75 477 SER B CA 1
ATOM 8239 C C . SER B 1 477 ? -15.023 16.031 -18.844 1 96.75 477 SER B C 1
ATOM 8241 O O . SER B 1 477 ? -15.539 17.141 -18.688 1 96.75 477 SER B O 1
ATOM 8243 N N . VAL B 1 478 ? -15.602 14.961 -19.422 1 96.88 478 VAL B N 1
ATOM 8244 C CA . VAL B 1 478 ? -16.875 15.156 -20.109 1 96.88 478 VAL B CA 1
ATOM 8245 C C . VAL B 1 478 ? -17.875 14.086 -19.656 1 96.88 478 VAL B C 1
ATOM 8247 O O . VAL B 1 478 ? -17.547 12.898 -19.625 1 96.88 478 VAL B O 1
ATOM 8250 N N . TYR B 1 479 ? -18.969 14.484 -19.234 1 97.38 479 TYR B N 1
ATOM 8251 C CA . TYR B 1 479 ? -20.141 13.633 -19.078 1 97.38 479 TYR B CA 1
ATOM 8252 C C . TYR B 1 479 ? -21.062 13.734 -20.297 1 97.38 479 TYR B C 1
ATOM 8254 O O . TYR B 1 479 ? -21.734 14.758 -20.5 1 97.38 479 TYR B O 1
ATOM 8262 N N . LEU B 1 480 ? -21.109 12.711 -21.141 1 97.38 480 LEU B N 1
ATOM 8263 C CA . LEU B 1 480 ? -21.906 12.68 -22.359 1 97.38 480 LEU B CA 1
ATOM 8264 C C . LEU B 1 480 ? -23.219 11.914 -22.125 1 97.38 480 LEU B C 1
ATOM 8266 O O . LEU B 1 480 ? -23.203 10.812 -21.578 1 97.38 480 LEU B O 1
ATOM 8270 N N . MET B 1 481 ? -24.328 12.547 -22.484 1 96.06 481 MET B N 1
ATOM 8271 C CA . MET B 1 481 ? -25.594 11.836 -22.344 1 96.06 481 MET B CA 1
ATOM 8272 C C . MET B 1 481 ? -26.484 12.055 -23.562 1 96.06 481 MET B C 1
ATOM 8274 O O . MET B 1 481 ? -26.406 13.109 -24.203 1 96.06 481 MET B O 1
ATOM 8278 N N . SER B 1 482 ? -27.203 11.078 -23.922 1 94.06 482 SER B N 1
ATOM 8279 C CA . SER B 1 482 ? -28.219 11.156 -24.984 1 94.06 482 SER B CA 1
ATOM 8280 C C . SER B 1 482 ? -29.625 11.188 -24.406 1 94.06 482 SER B C 1
ATOM 8282 O O . SER B 1 482 ? -29.906 10.523 -23.391 1 94.06 482 SER B O 1
ATOM 8284 N N . ILE B 1 483 ? -30.422 12 -25.031 1 90.19 483 ILE B N 1
ATOM 8285 C CA . ILE B 1 483 ? -31.812 12.125 -24.609 1 90.19 483 ILE B CA 1
ATOM 8286 C C . ILE B 1 483 ? -32.719 11.477 -25.641 1 90.19 483 ILE B C 1
ATOM 8288 O O . ILE B 1 483 ? -32.625 11.734 -26.828 1 90.19 483 ILE B O 1
ATOM 8292 N N . GLY B 1 484 ? -33.594 10.648 -25.125 1 79.31 484 GLY B N 1
ATOM 8293 C CA . GLY B 1 484 ? -34.562 10.008 -25.984 1 79.31 484 GLY B CA 1
ATOM 8294 C C . GLY B 1 484 ? -34.125 8.641 -26.484 1 79.31 484 GLY B C 1
ATOM 8295 O O . GLY B 1 484 ? -33.031 8.188 -26.172 1 79.31 484 GLY B O 1
ATOM 8296 N N . LYS B 1 485 ? -35 7.91 -27.25 1 79.94 485 LYS B N 1
ATOM 8297 C CA . LYS B 1 485 ? -34.781 6.523 -27.656 1 79.94 485 LYS B CA 1
ATOM 8298 C C . LYS B 1 485 ? -34.469 6.434 -29.156 1 79.94 485 LYS B C 1
ATOM 8300 O O . LYS B 1 485 ? -34.25 5.344 -29.688 1 79.94 485 LYS B O 1
ATOM 8305 N N . SER B 1 486 ? -34.344 7.625 -29.766 1 88.69 486 SER B N 1
ATOM 8306 C CA . SER B 1 486 ? -34.125 7.633 -31.203 1 88.69 486 SER B CA 1
ATOM 8307 C C . SER B 1 486 ? -32.75 7.043 -31.562 1 88.69 486 SER B C 1
ATOM 8309 O O . SER B 1 486 ? -31.75 7.352 -30.906 1 88.69 486 SER B O 1
ATOM 8311 N N . LEU B 1 487 ? -32.75 6.297 -32.562 1 91.81 487 LEU B N 1
ATOM 8312 C CA . LEU B 1 487 ? -31.516 5.648 -33.031 1 91.81 487 LEU B CA 1
ATOM 8313 C C . LEU B 1 487 ? -30.531 6.68 -33.562 1 91.81 487 LEU B C 1
ATOM 8315 O O . LEU B 1 487 ? -29.328 6.516 -33.438 1 91.81 487 LEU B O 1
ATOM 8319 N N . SER B 1 488 ? -31.094 7.676 -34.156 1 93.38 488 SER B N 1
ATOM 8320 C CA . SER B 1 488 ? -30.234 8.703 -34.719 1 93.38 488 SER B CA 1
ATOM 8321 C C . SER B 1 488 ? -29.516 9.477 -33.625 1 93.38 488 SER B C 1
ATOM 8323 O O . SER B 1 488 ? -28.328 9.82 -33.781 1 93.38 488 SER B O 1
ATOM 8325 N N . VAL B 1 489 ? -30.172 9.688 -32.562 1 94.25 489 VAL B N 1
ATOM 8326 C CA . VAL B 1 489 ? -29.578 10.391 -31.422 1 94.25 489 VAL B CA 1
ATOM 8327 C C . VAL B 1 489 ? -28.484 9.531 -30.812 1 94.25 489 VAL B C 1
ATOM 8329 O O . VAL B 1 489 ? -27.375 10.016 -30.516 1 94.25 489 VAL B O 1
ATOM 8332 N N . ARG B 1 490 ? -28.75 8.328 -30.703 1 94 490 ARG B N 1
ATOM 8333 C CA . ARG B 1 490 ? -27.797 7.41 -30.094 1 94 490 ARG B CA 1
ATOM 8334 C C . ARG B 1 490 ? -26.578 7.215 -30.984 1 94 490 ARG B C 1
ATOM 8336 O O . ARG B 1 490 ? -25.453 7.07 -30.484 1 94 490 ARG B O 1
ATOM 8343 N N . ARG B 1 491 ? -26.812 7.203 -32.188 1 94.88 491 ARG B N 1
ATOM 8344 C CA . ARG B 1 491 ? -25.703 7.066 -33.156 1 94.88 491 ARG B CA 1
ATOM 8345 C C . ARG B 1 491 ? -24.766 8.266 -33.062 1 94.88 491 ARG B C 1
ATOM 8347 O O . ARG B 1 491 ? -23.547 8.102 -33.062 1 94.88 491 ARG B O 1
ATOM 8354 N N . LEU B 1 492 ? -25.391 9.398 -33.031 1 94.5 492 LEU B N 1
ATOM 8355 C CA . LEU B 1 492 ? -24.578 10.609 -32.906 1 94.5 492 LEU B CA 1
ATOM 8356 C C . LEU B 1 492 ? -23.797 10.609 -31.594 1 94.5 492 LEU B C 1
ATOM 8358 O O . LEU B 1 492 ? -22.625 10.992 -31.562 1 94.5 492 LEU B O 1
ATOM 8362 N N . ALA B 1 493 ? -24.406 10.219 -30.562 1 95.12 493 ALA B N 1
ATOM 8363 C CA . ALA B 1 493 ? -23.75 10.141 -29.266 1 95.12 493 ALA B CA 1
ATOM 8364 C C . ALA B 1 493 ? -22.578 9.164 -29.281 1 95.12 493 ALA B C 1
ATOM 8366 O O . ALA B 1 493 ? -21.516 9.445 -28.719 1 95.12 493 ALA B O 1
ATOM 8367 N N . GLN B 1 494 ? -22.734 8.102 -29.906 1 94.44 494 GLN B N 1
ATOM 8368 C CA . GLN B 1 494 ? -21.688 7.09 -30.016 1 94.44 494 GLN B CA 1
ATOM 8369 C C . GLN B 1 494 ? -20.5 7.609 -30.828 1 94.44 494 GLN B C 1
ATOM 8371 O O . GLN B 1 494 ? -19.344 7.324 -30.5 1 94.44 494 GLN B O 1
ATOM 8376 N N . GLU B 1 495 ? -20.828 8.305 -31.828 1 93.88 495 GLU B N 1
ATOM 8377 C CA . GLU B 1 495 ? -19.781 8.906 -32.656 1 93.88 495 GLU B CA 1
ATOM 8378 C C . GLU B 1 495 ? -18.953 9.898 -31.844 1 93.88 495 GLU B C 1
ATOM 8380 O O . GLU B 1 495 ? -17.719 9.898 -31.922 1 93.88 495 GLU B O 1
ATOM 8385 N N . LEU B 1 496 ? -19.609 10.648 -31.125 1 93.44 496 LEU B N 1
ATOM 8386 C CA . LEU B 1 496 ? -18.922 11.633 -30.297 1 93.44 496 LEU B CA 1
ATOM 8387 C C . LEU B 1 496 ? -18.109 10.961 -29.203 1 93.44 496 LEU B C 1
ATOM 8389 O O . LEU B 1 496 ? -17.016 11.422 -28.875 1 93.44 496 LEU B O 1
ATOM 8393 N N . TYR B 1 497 ? -18.688 9.961 -28.641 1 94.25 497 TYR B N 1
ATOM 8394 C CA . TYR B 1 497 ? -17.969 9.18 -27.641 1 94.25 497 TYR B CA 1
ATOM 8395 C C . TYR B 1 497 ? -16.656 8.633 -28.203 1 94.25 497 TYR B C 1
ATOM 8397 O O . TYR B 1 497 ? -15.625 8.664 -27.547 1 94.25 497 TYR B O 1
ATOM 8405 N N . GLN B 1 498 ? -16.641 8.195 -29.359 1 92.44 498 GLN B N 1
ATOM 8406 C CA . GLN B 1 498 ? -15.445 7.648 -30 1 92.44 498 GLN B CA 1
ATOM 8407 C C . GLN B 1 498 ? -14.398 8.734 -30.234 1 92.44 498 GLN B C 1
ATOM 8409 O O . GLN B 1 498 ? -13.195 8.484 -30.109 1 92.44 498 GLN B O 1
ATOM 8414 N N . GLU B 1 499 ? -14.875 9.906 -30.469 1 90.31 499 GLU B N 1
ATOM 8415 C CA . GLU B 1 499 ? -13.984 11.031 -30.719 1 90.31 499 GLU B CA 1
ATOM 8416 C C . GLU B 1 499 ? -13.336 11.516 -29.422 1 90.31 499 GLU B C 1
ATOM 8418 O O . GLU B 1 499 ? -12.195 11.992 -29.438 1 90.31 499 GLU B O 1
ATOM 8423 N N . LEU B 1 500 ? -14.039 11.344 -28.328 1 90.12 500 LEU B N 1
ATOM 8424 C CA . LEU B 1 500 ? -13.57 11.883 -27.062 1 90.12 500 LEU B CA 1
ATOM 8425 C C . LEU B 1 500 ? -13.359 10.773 -26.047 1 90.12 500 LEU B C 1
ATOM 8427 O O . LEU B 1 500 ? -13.477 11 -24.828 1 90.12 500 LEU B O 1
ATOM 8431 N N . GLN B 1 501 ? -13.172 9.656 -26.406 1 81.94 501 GLN B N 1
ATOM 8432 C CA . GLN B 1 501 ? -13.297 8.438 -25.625 1 81.94 501 GLN B CA 1
ATOM 8433 C C . GLN B 1 501 ? -12.43 8.492 -24.375 1 81.94 501 GLN B C 1
ATOM 8435 O O . GLN B 1 501 ? -12.898 8.195 -23.281 1 81.94 501 GLN B O 1
ATOM 8440 N N . GLU B 1 502 ? -11.289 8.977 -24.297 1 83.94 502 GLU B N 1
ATOM 8441 C CA . GLU B 1 502 ? -10.367 8.859 -23.172 1 83.94 502 GLU B CA 1
ATOM 8442 C C . GLU B 1 502 ? -10.781 9.781 -22.031 1 83.94 502 GLU B C 1
ATOM 8444 O O . GLU B 1 502 ? -10.531 9.477 -20.859 1 83.94 502 GLU B O 1
ATOM 8449 N N . ILE B 1 503 ? -11.539 10.797 -22.391 1 92.19 503 ILE B N 1
ATOM 8450 C CA . ILE B 1 503 ? -11.828 11.789 -21.359 1 92.19 503 ILE B CA 1
ATOM 8451 C C . ILE B 1 503 ? -13.32 11.805 -21.047 1 92.19 503 ILE B C 1
ATOM 8453 O O . ILE B 1 503 ? -13.82 12.727 -20.406 1 92.19 503 ILE B O 1
ATOM 8457 N N . THR B 1 504 ? -14.109 10.766 -21.531 1 96.31 504 THR B N 1
ATOM 8458 C CA . THR B 1 504 ? -15.562 10.883 -21.516 1 96.31 504 THR B CA 1
ATOM 8459 C C . THR B 1 504 ? -16.188 9.711 -20.766 1 96.31 504 THR B C 1
ATOM 8461 O O . THR B 1 504 ? -15.82 8.555 -20.984 1 96.31 504 THR B O 1
ATOM 8464 N N . LEU B 1 505 ? -17.062 10.023 -19.828 1 97.06 505 LEU B N 1
ATOM 8465 C CA . LEU B 1 505 ? -18.047 9.07 -19.344 1 97.06 505 LEU B CA 1
ATOM 8466 C C . LEU B 1 505 ? -19.375 9.211 -20.094 1 97.06 505 LEU B C 1
ATOM 8468 O O . LEU B 1 505 ? -20.031 10.242 -20 1 97.06 505 LEU B O 1
ATOM 8472 N N . TYR B 1 506 ? -19.828 8.234 -20.906 1 97.12 506 TYR B N 1
ATOM 8473 C CA . TYR B 1 506 ? -21.031 8.281 -21.719 1 97.12 506 TYR B CA 1
ATOM 8474 C C . TYR B 1 506 ? -22.188 7.57 -21.031 1 97.12 506 TYR B C 1
ATOM 8476 O O . TYR B 1 506 ? -22.156 6.352 -20.828 1 97.12 506 TYR B O 1
ATOM 8484 N N . ASP B 1 507 ? -23.156 8.328 -20.609 1 96.56 507 ASP B N 1
ATOM 8485 C CA . ASP B 1 507 ? -24.375 7.754 -20.047 1 96.56 507 ASP B CA 1
ATOM 8486 C C . ASP B 1 507 ? -25.25 7.129 -21.125 1 96.56 507 ASP B C 1
ATOM 8488 O O . ASP B 1 507 ? -26.172 7.773 -21.641 1 96.56 507 ASP B O 1
ATOM 8492 N N . ASP B 1 508 ? -25 5.887 -21.375 1 92.44 508 ASP B N 1
ATOM 8493 C CA . ASP B 1 508 ? -25.703 5.145 -22.422 1 92.44 508 ASP B CA 1
ATOM 8494 C C . ASP B 1 508 ? -26.922 4.422 -21.859 1 92.44 508 ASP B C 1
ATOM 8496 O O . ASP B 1 508 ? -27.547 3.602 -22.531 1 92.44 508 ASP B O 1
ATOM 8500 N N . ARG B 1 509 ? -27.375 4.766 -20.641 1 92.12 509 ARG B N 1
ATOM 8501 C CA . ARG B 1 509 ? -28.484 4.078 -19.984 1 92.12 509 ARG B CA 1
ATOM 8502 C C . ARG B 1 509 ? -29.812 4.547 -20.531 1 92.12 509 ARG B C 1
ATOM 8504 O O . ARG B 1 509 ? -29.922 5.645 -21.078 1 92.12 509 ARG B O 1
ATOM 8511 N N . TYR B 1 510 ? -30.781 3.658 -20.359 1 89.19 510 TYR B N 1
ATOM 8512 C CA . TYR B 1 510 ? -32.156 4.008 -20.703 1 89.19 510 TYR B CA 1
ATOM 8513 C C . TYR B 1 510 ? -32.906 4.555 -19.5 1 89.19 510 TYR B C 1
ATOM 8515 O O . TYR B 1 510 ? -33.812 3.904 -18.984 1 89.19 510 TYR B O 1
ATOM 8523 N N . GLU B 1 511 ? -32.5 5.656 -19.016 1 90.44 511 GLU B N 1
ATOM 8524 C CA . GLU B 1 511 ? -33.094 6.344 -17.875 1 90.44 511 GLU B CA 1
ATOM 8525 C C . GLU B 1 511 ? -33.719 7.66 -18.297 1 90.44 511 GLU B C 1
ATOM 8527 O O . GLU B 1 511 ? -33.5 8.141 -19.406 1 90.44 511 GLU B O 1
ATOM 8532 N N . SER B 1 512 ? -34.531 8.203 -17.438 1 92.75 512 SER B N 1
ATOM 8533 C CA . SER B 1 512 ? -35.156 9.492 -17.703 1 92.75 512 SER B CA 1
ATOM 8534 C C . SER B 1 512 ? -34.125 10.617 -17.75 1 92.75 512 SER B C 1
ATOM 8536 O O . SER B 1 512 ? -33.062 10.492 -17.172 1 92.75 512 SER B O 1
ATOM 8538 N N . ILE B 1 513 ? -34.469 11.68 -18.422 1 92.38 513 ILE B N 1
ATOM 8539 C CA . ILE B 1 513 ? -33.594 12.836 -18.531 1 92.38 513 ILE B CA 1
ATOM 8540 C C . ILE B 1 513 ? -33.281 13.398 -17.156 1 92.38 513 ILE B C 1
ATOM 8542 O O . ILE B 1 513 ? -32.156 13.766 -16.859 1 92.38 513 ILE B O 1
ATOM 8546 N N . SER B 1 514 ? -34.312 13.422 -16.359 1 94.12 514 SER B N 1
ATOM 8547 C CA . SER B 1 514 ? -34.156 13.961 -15.016 1 94.12 514 SER B CA 1
ATOM 8548 C C . SER B 1 514 ? -33.156 13.141 -14.203 1 94.12 514 SER B C 1
ATOM 8550 O O . SER B 1 514 ? -32.344 13.703 -13.477 1 94.12 514 SER B O 1
ATOM 8552 N N . HIS B 1 515 ? -33.281 11.875 -14.352 1 94.38 515 HIS B N 1
ATOM 8553 C CA . HIS B 1 515 ? -32.344 11 -13.625 1 94.38 515 HIS B CA 1
ATOM 8554 C C . HIS B 1 515 ? -30.922 11.164 -14.109 1 94.38 515 HIS B C 1
ATOM 8556 O O . HIS B 1 515 ? -29.984 11.188 -13.305 1 94.38 515 HIS B O 1
ATOM 8562 N N . LYS B 1 516 ? -30.766 11.266 -15.367 1 95.38 516 LYS B N 1
ATOM 8563 C CA . LYS B 1 516 ? -29.438 11.43 -15.945 1 95.38 516 LYS B CA 1
ATOM 8564 C C . LYS B 1 516 ? -28.812 12.75 -15.508 1 95.38 516 LYS B C 1
ATOM 8566 O O . LYS B 1 516 ? -27.609 12.805 -15.203 1 95.38 516 LYS B O 1
ATOM 8571 N N . LEU B 1 517 ? -29.625 13.734 -15.5 1 94.5 517 LEU B N 1
ATOM 8572 C CA . LEU B 1 517 ? -29.125 15.055 -15.102 1 94.5 517 LEU B CA 1
ATOM 8573 C C . LEU B 1 517 ? -28.734 15.062 -13.625 1 94.5 517 LEU B C 1
ATOM 8575 O O . LEU B 1 517 ? -27.75 15.688 -13.242 1 94.5 517 LEU B O 1
ATOM 8579 N N . LYS B 1 518 ? -29.516 14.414 -12.828 1 95.19 518 LYS B N 1
ATOM 8580 C CA . LYS B 1 518 ? -29.203 14.32 -11.406 1 95.19 518 LYS B CA 1
ATOM 8581 C C . LYS B 1 518 ? -27.891 13.586 -11.18 1 95.19 518 LYS B C 1
ATOM 8583 O O . LYS B 1 518 ? -27.078 13.992 -10.336 1 95.19 518 LYS B O 1
ATOM 8588 N N . ASP B 1 519 ? -27.719 12.555 -11.922 1 96.19 519 ASP B N 1
ATOM 8589 C CA . ASP B 1 519 ? -26.469 11.812 -11.812 1 96.19 519 ASP B CA 1
ATOM 8590 C C . ASP B 1 519 ? -25.281 12.672 -12.25 1 96.19 519 ASP B C 1
ATOM 8592 O O . ASP B 1 519 ? -24.219 12.648 -11.617 1 96.19 519 ASP B O 1
ATOM 8596 N N . ALA B 1 520 ? -25.453 13.344 -13.32 1 96.06 520 ALA B N 1
ATOM 8597 C CA . ALA B 1 520 ? -24.391 14.219 -13.812 1 96.06 520 ALA B CA 1
ATOM 8598 C C . ALA B 1 520 ? -23.969 15.234 -12.758 1 96.06 520 ALA B C 1
ATOM 8600 O O . ALA B 1 520 ? -22.781 15.461 -12.539 1 96.06 520 ALA B O 1
ATOM 8601 N N . ASP B 1 521 ? -24.969 15.781 -12.148 1 96 521 ASP B N 1
ATOM 8602 C CA . ASP B 1 521 ? -24.703 16.781 -11.109 1 96 521 ASP B CA 1
ATOM 8603 C C . ASP B 1 521 ? -24 16.141 -9.914 1 96 521 ASP B C 1
ATOM 8605 O O . ASP B 1 521 ? -23.047 16.703 -9.375 1 96 521 ASP B O 1
ATOM 8609 N N . LEU B 1 522 ? -24.469 15.016 -9.523 1 97.12 522 LEU B N 1
ATOM 8610 C CA . LEU B 1 522 ? -23.922 14.344 -8.344 1 97.12 522 LEU B CA 1
ATOM 8611 C C . LEU B 1 522 ? -22.484 13.898 -8.594 1 97.12 522 LEU B C 1
ATOM 8613 O O . LEU B 1 522 ? -21.625 14.023 -7.719 1 97.12 522 LEU B O 1
ATOM 8617 N N . LEU B 1 523 ? -22.203 13.406 -9.781 1 97.81 523 LEU B N 1
ATOM 8618 C CA . LEU B 1 523 ? -20.875 12.914 -10.125 1 97.81 523 LEU B CA 1
ATOM 8619 C C . LEU B 1 523 ? -19.891 14.07 -10.227 1 97.81 523 LEU B C 1
ATOM 8621 O O . LEU B 1 523 ? -18.688 13.883 -9.984 1 97.81 523 LEU B O 1
ATOM 8625 N N . GLY B 1 524 ? -20.312 15.156 -10.664 1 97.5 524 GLY B N 1
ATOM 8626 C CA . GLY B 1 524 ? -19.531 16.391 -10.594 1 97.5 524 GLY B CA 1
ATOM 8627 C C . GLY B 1 524 ? -18.562 16.547 -11.75 1 97.5 524 GLY B C 1
ATOM 8628 O O . GLY B 1 524 ? -17.625 17.344 -11.68 1 97.5 524 GLY B O 1
ATOM 8629 N N . ILE B 1 525 ? -18.672 15.789 -12.836 1 97.5 525 ILE B N 1
ATOM 8630 C CA . ILE B 1 525 ? -17.797 15.891 -13.992 1 97.5 525 ILE B CA 1
ATOM 8631 C C . ILE B 1 525 ? -17.906 17.281 -14.609 1 97.5 525 ILE B C 1
ATOM 8633 O O . ILE B 1 525 ? -19.016 17.797 -14.805 1 97.5 525 ILE B O 1
ATOM 8637 N N . PRO B 1 526 ? -16.859 17.953 -15 1 96.62 526 PRO B N 1
ATOM 8638 C CA . PRO B 1 526 ? -16.797 19.391 -15.242 1 96.62 526 PRO B CA 1
ATOM 8639 C C . PRO B 1 526 ? -17.672 19.828 -16.406 1 96.62 526 PRO B C 1
ATOM 8641 O O . PRO B 1 526 ? -18.281 20.906 -16.359 1 96.62 526 PRO B O 1
ATOM 8644 N N . ILE B 1 527 ? -17.781 19 -17.484 1 96.56 527 ILE B N 1
ATOM 8645 C CA . ILE B 1 527 ? -18.5 19.422 -18.688 1 96.56 527 ILE B CA 1
ATOM 8646 C C . ILE B 1 527 ? -19.578 18.406 -19.016 1 96.56 527 ILE B C 1
ATOM 8648 O O . ILE B 1 527 ? -19.297 17.203 -19.109 1 96.56 527 ILE B O 1
ATOM 8652 N N . ARG B 1 528 ? -20.766 18.859 -19.188 1 96.62 528 ARG B N 1
ATOM 8653 C CA . ARG B 1 528 ? -21.859 18 -19.609 1 96.62 528 ARG B CA 1
ATOM 8654 C C . ARG B 1 528 ? -22.219 18.25 -21.078 1 96.62 528 ARG B C 1
ATOM 8656 O O . ARG B 1 528 ? -22.391 19.391 -21.484 1 96.62 528 ARG B O 1
ATOM 8663 N N . VAL B 1 529 ? -22.312 17.266 -21.828 1 96.56 529 VAL B N 1
ATOM 8664 C CA . VAL B 1 529 ? -22.703 17.328 -23.234 1 96.56 529 VAL B CA 1
ATOM 8665 C C . VAL B 1 529 ? -24 16.547 -23.453 1 96.56 529 VAL B C 1
ATOM 8667 O O . VAL B 1 529 ? -24.047 15.344 -23.156 1 96.56 529 VAL B O 1
ATOM 8670 N N . VAL B 1 530 ? -25 17.203 -24.016 1 96.31 530 VAL B N 1
ATOM 8671 C CA . VAL B 1 530 ? -26.312 16.578 -24.188 1 96.31 530 VAL B CA 1
ATOM 8672 C C . VAL B 1 530 ? -26.625 16.438 -25.672 1 96.31 530 VAL B C 1
ATOM 8674 O O . VAL B 1 530 ? -26.641 17.438 -26.406 1 96.31 530 VAL B O 1
ATOM 8677 N N . ILE B 1 531 ? -26.891 15.242 -26.094 1 96.56 531 ILE B N 1
ATOM 8678 C CA . ILE B 1 531 ? -27.328 14.969 -27.469 1 96.56 531 ILE B CA 1
ATOM 8679 C C . ILE B 1 531 ? -28.828 14.719 -27.5 1 96.56 531 ILE B C 1
ATOM 8681 O O . ILE B 1 531 ? -29.328 13.812 -26.828 1 96.56 531 ILE B O 1
ATOM 8685 N N . SER B 1 532 ? -29.531 15.5 -28.203 1 94.19 532 SER B N 1
ATOM 8686 C CA . SER B 1 532 ? -30.984 15.422 -28.328 1 94.19 532 SER B CA 1
ATOM 8687 C C . SER B 1 532 ? -31.406 15.367 -29.797 1 94.19 532 SER B C 1
ATOM 8689 O O . SER B 1 532 ? -30.562 15.266 -30.688 1 94.19 532 SER B O 1
ATOM 8691 N N . ARG B 1 533 ? -32.688 15.383 -29.953 1 92.38 533 ARG B N 1
ATOM 8692 C CA . ARG B 1 533 ? -33.25 15.391 -31.312 1 92.38 533 ARG B CA 1
ATOM 8693 C C . ARG B 1 533 ? -32.781 16.609 -32.094 1 92.38 533 ARG B C 1
ATOM 8695 O O . ARG B 1 533 ? -32.5 16.531 -33.281 1 92.38 533 ARG B O 1
ATOM 8702 N N . GLU B 1 534 ? -32.656 17.656 -31.391 1 91.69 534 GLU B N 1
ATOM 8703 C CA . GLU B 1 534 ? -32.188 18.891 -32 1 91.69 534 GLU B CA 1
ATOM 8704 C C . GLU B 1 534 ? -30.75 18.781 -32.469 1 91.69 534 GLU B C 1
ATOM 8706 O O . GLU B 1 534 ? -30.359 19.422 -33.469 1 91.69 534 GLU B O 1
ATOM 8711 N N . SER B 1 535 ? -29.984 17.969 -31.812 1 94.81 535 SER B N 1
ATOM 8712 C CA . SER B 1 535 ? -28.594 17.766 -32.219 1 94.81 535 SER B CA 1
ATOM 8713 C C . SER B 1 535 ? -28.5 17.078 -33.562 1 94.81 535 SER B C 1
ATOM 8715 O O . SER B 1 535 ? -27.578 17.344 -34.344 1 94.81 535 SER B O 1
ATOM 8717 N N . VAL B 1 536 ? -29.438 16.281 -33.812 1 93.69 536 VAL B N 1
ATOM 8718 C CA . VAL B 1 536 ? -29.453 15.539 -35.094 1 93.69 536 VAL B CA 1
ATOM 8719 C C . VAL B 1 536 ? -30.062 16.391 -36.188 1 93.69 536 VAL B C 1
ATOM 8721 O O . VAL B 1 536 ? -29.531 16.469 -37.281 1 93.69 536 VAL B O 1
ATOM 8724 N N . THR B 1 537 ? -31.156 17.109 -35.875 1 93.62 537 THR B N 1
ATOM 8725 C CA . THR B 1 537 ? -31.906 17.844 -36.875 1 93.62 537 THR B CA 1
ATOM 8726 C C . THR B 1 537 ? -31.234 19.156 -37.219 1 93.62 537 THR B C 1
ATOM 8728 O O . THR B 1 537 ? -31.172 19.547 -38.406 1 93.62 537 THR B O 1
ATOM 8731 N N . ASP B 1 538 ? -30.703 19.812 -36.188 1 94.56 538 ASP B N 1
ATOM 8732 C CA . ASP B 1 538 ? -30.203 21.172 -36.375 1 94.56 538 ASP B CA 1
ATOM 8733 C C . ASP B 1 538 ? -28.672 21.203 -36.312 1 94.56 538 ASP B C 1
ATOM 8735 O O . ASP B 1 538 ? -28.047 22.219 -36.594 1 94.56 538 ASP B O 1
ATOM 8739 N N . GLY B 1 539 ? -28.109 20.109 -35.844 1 94.56 539 GLY B N 1
ATOM 8740 C CA . GLY B 1 539 ? -26.656 20.047 -35.75 1 94.56 539 GLY B CA 1
ATOM 8741 C C . GLY B 1 539 ? -26.094 20.828 -34.594 1 94.56 539 GLY B C 1
ATOM 8742 O O . GLY B 1 539 ? -24.953 21.281 -34.625 1 94.56 539 GLY B O 1
ATOM 8743 N N . VAL B 1 540 ? -26.938 21.047 -33.625 1 95.44 540 VAL B N 1
ATOM 8744 C CA . VAL B 1 540 ? -26.531 21.828 -32.469 1 95.44 540 VAL B CA 1
ATOM 8745 C C . VAL B 1 540 ? -26.516 20.953 -31.234 1 95.44 540 VAL B C 1
ATOM 8747 O O . VAL B 1 540 ? -27.453 20.172 -31 1 95.44 540 VAL B O 1
ATOM 8750 N N . ILE B 1 541 ? -25.422 21.078 -30.453 1 96.19 541 ILE B N 1
ATOM 8751 C CA . ILE B 1 541 ? -25.234 20.281 -29.25 1 96.19 541 ILE B CA 1
ATOM 8752 C C . ILE B 1 541 ? -25.219 21.188 -28.016 1 96.19 541 ILE B C 1
ATOM 8754 O O . ILE B 1 541 ? -24.641 22.266 -28.031 1 96.19 541 ILE B O 1
ATOM 8758 N N . GLU B 1 542 ? -25.875 20.734 -27.031 1 95.5 542 GLU B N 1
ATOM 8759 C CA . GLU B 1 542 ? -25.875 21.469 -25.781 1 95.5 542 GLU B CA 1
ATOM 8760 C C . GLU B 1 542 ? -24.672 21.109 -24.922 1 95.5 542 GLU B C 1
ATOM 8762 O O . GLU B 1 542 ? -24.422 19.922 -24.672 1 95.5 542 GLU B O 1
ATOM 8767 N N . VAL B 1 543 ? -23.906 22.125 -24.531 1 96.12 543 VAL B N 1
ATOM 8768 C CA . VAL B 1 543 ? -22.734 21.953 -23.688 1 96.12 543 VAL B CA 1
ATOM 8769 C C . VAL B 1 543 ? -22.859 22.859 -22.453 1 96.12 543 VAL B C 1
ATOM 8771 O O . VAL B 1 543 ? -23.188 24.031 -22.578 1 96.12 543 VAL B O 1
ATOM 8774 N N . ALA B 1 544 ? -22.656 22.234 -21.266 1 94.88 544 ALA B N 1
ATOM 8775 C CA . ALA B 1 544 ? -22.766 23.031 -20.031 1 94.88 544 ALA B CA 1
ATOM 8776 C C . ALA B 1 544 ? -21.641 22.672 -19.062 1 94.88 544 ALA B C 1
ATOM 8778 O O . ALA B 1 544 ? -21.203 21.531 -18.984 1 94.88 544 ALA B O 1
ATOM 8779 N N . ARG B 1 545 ? -21.219 23.672 -18.328 1 94.69 545 ARG B N 1
ATOM 8780 C CA . ARG B 1 545 ? -20.312 23.438 -17.188 1 94.69 545 ARG B CA 1
ATOM 8781 C C . ARG B 1 545 ? -21.094 22.969 -15.969 1 94.69 545 ARG B C 1
ATOM 8783 O O . ARG B 1 545 ? -22.203 23.438 -15.711 1 94.69 545 ARG B O 1
ATOM 8790 N N . ARG B 1 546 ? -20.484 22.078 -15.227 1 94.44 546 ARG B N 1
ATOM 8791 C CA . ARG B 1 546 ? -21.078 21.625 -13.984 1 94.44 546 ARG B CA 1
ATOM 8792 C C . ARG B 1 546 ? -21.281 22.797 -13.016 1 94.44 546 ARG B C 1
ATOM 8794 O O . ARG B 1 546 ? -22.281 22.844 -12.297 1 94.44 546 ARG B O 1
ATOM 8801 N N . SER B 1 547 ? -20.359 23.75 -13.039 1 84.81 547 SER B N 1
ATOM 8802 C CA . SER B 1 547 ? -20.391 24.891 -12.125 1 84.81 547 SER B CA 1
ATOM 8803 C C . SER B 1 547 ? -21.266 26.016 -12.68 1 84.81 547 SER B C 1
ATOM 8805 O O . SER B 1 547 ? -21.531 26.984 -11.984 1 84.81 547 SER B O 1
ATOM 8807 N N . GLY B 1 548 ? -21.703 25.812 -13.93 1 77.56 548 GLY B N 1
ATOM 8808 C CA . GLY B 1 548 ? -22.297 26.969 -14.602 1 77.56 548 GLY B CA 1
ATOM 8809 C C . GLY B 1 548 ? -23.812 26.875 -14.711 1 77.56 548 GLY B C 1
ATOM 8810 O O . GLY B 1 548 ? -24.391 25.828 -14.422 1 77.56 548 GLY B O 1
ATOM 8811 N N . THR B 1 549 ? -24.328 27.953 -14.969 1 68.5 549 THR B N 1
ATOM 8812 C CA . THR B 1 549 ? -25.781 28.062 -14.945 1 68.5 549 THR B CA 1
ATOM 8813 C C . THR B 1 549 ? -26.359 27.938 -16.359 1 68.5 549 THR B C 1
ATOM 8815 O O . THR B 1 549 ? -27.484 27.438 -16.531 1 68.5 549 THR B O 1
ATOM 8818 N N . GLU B 1 550 ? -25.578 28.375 -17.391 1 84.88 550 GLU B N 1
ATOM 8819 C CA . GLU B 1 550 ? -26.297 28.406 -18.672 1 84.88 550 GLU B CA 1
ATOM 8820 C C . GLU B 1 550 ? -25.625 27.516 -19.703 1 84.88 550 GLU B C 1
ATOM 8822 O O . GLU B 1 550 ? -24.422 27.672 -19.969 1 84.88 550 GLU B O 1
ATOM 8827 N N . PRO B 1 551 ? -26.375 26.641 -20.328 1 91.88 551 PRO B N 1
ATOM 8828 C CA . PRO B 1 551 ? -25.828 25.766 -21.359 1 91.88 551 PRO B CA 1
ATOM 8829 C C . PRO B 1 551 ? -25.516 26.516 -22.656 1 91.88 551 PRO B C 1
ATOM 8831 O O . PRO B 1 551 ? -26.234 27.469 -23.016 1 91.88 551 PRO B O 1
ATOM 8834 N N . LEU B 1 552 ? -24.516 26.125 -23.328 1 93.25 552 LEU B N 1
ATOM 8835 C CA . LEU B 1 552 ? -24.141 26.641 -24.641 1 93.25 552 LEU B CA 1
ATOM 8836 C C . LEU B 1 552 ? -24.672 25.75 -25.75 1 93.25 552 LEU B C 1
ATOM 8838 O O . LEU B 1 552 ? -24.734 24.516 -25.594 1 93.25 552 LEU B O 1
ATOM 8842 N N . ARG B 1 553 ? -25.094 26.406 -26.781 1 94.81 553 ARG B N 1
ATOM 8843 C CA . ARG B 1 553 ? -25.438 25.672 -28 1 94.81 553 ARG B CA 1
ATOM 8844 C C . ARG B 1 553 ? -24.281 25.703 -29 1 94.81 553 ARG B C 1
ATOM 8846 O O . ARG B 1 553 ? -23.922 26.766 -29.516 1 94.81 553 ARG B O 1
ATOM 8853 N N . VAL B 1 554 ? -23.766 24.562 -29.266 1 96 554 VAL B N 1
ATOM 8854 C CA . VAL B 1 554 ? -22.516 24.469 -30.016 1 96 554 VAL B CA 1
ATOM 8855 C C . VAL B 1 554 ? -22.734 23.609 -31.266 1 96 554 VAL B C 1
ATOM 8857 O O . VAL B 1 554 ? -23.297 22.516 -31.188 1 96 554 VAL B O 1
ATOM 8860 N N . PRO B 1 555 ? -22.297 24.188 -32.406 1 96 555 PRO B N 1
ATOM 8861 C CA . PRO B 1 555 ? -22.328 23.328 -33.594 1 96 555 PRO B CA 1
ATOM 8862 C C . PRO B 1 555 ? -21.484 22.062 -33.438 1 96 555 PRO B C 1
ATOM 8864 O O . PRO B 1 555 ? -20.406 22.109 -32.844 1 96 555 PRO B O 1
ATOM 8867 N N . ARG B 1 556 ? -21.922 21 -34 1 93.94 556 ARG B N 1
ATOM 8868 C CA . ARG B 1 556 ? -21.281 19.703 -33.875 1 93.94 556 ARG B CA 1
ATOM 8869 C C . ARG B 1 556 ? -19.797 19.797 -34.25 1 93.94 556 ARG B C 1
ATOM 8871 O O . ARG B 1 556 ? -18.953 19.203 -33.594 1 93.94 556 ARG B O 1
ATOM 8878 N N . GLU B 1 557 ? -19.438 20.578 -35.219 1 92.94 557 GLU B N 1
ATOM 8879 C CA . GLU B 1 557 ? -18.078 20.672 -35.719 1 92.94 557 GLU B CA 1
ATOM 8880 C C . GLU B 1 557 ? -17.156 21.406 -34.75 1 92.94 557 GLU B C 1
ATOM 8882 O O . GLU B 1 557 ? -15.938 21.266 -34.812 1 92.94 557 GLU B O 1
ATOM 8887 N N . GLU B 1 558 ? -17.766 22.125 -33.812 1 95.12 558 GLU B N 1
ATOM 8888 C CA . GLU B 1 558 ? -16.969 22.953 -32.906 1 95.12 558 GLU B CA 1
ATOM 8889 C C . GLU B 1 558 ? -16.938 22.328 -31.516 1 95.12 558 GLU B C 1
ATOM 8891 O O . GLU B 1 558 ? -16.359 22.906 -30.594 1 95.12 558 GLU B O 1
ATOM 8896 N N . LEU B 1 559 ? -17.469 21.219 -31.359 1 93.88 559 LEU B N 1
ATOM 8897 C CA . LEU B 1 559 ? -17.656 20.625 -30.031 1 93.88 559 LEU B CA 1
ATOM 8898 C C . LEU B 1 559 ? -16.312 20.391 -29.344 1 93.88 559 LEU B C 1
ATOM 8900 O O . LEU B 1 559 ? -16.125 20.781 -28.188 1 93.88 559 LEU B O 1
ATOM 8904 N N . VAL B 1 560 ? -15.391 19.734 -30.031 1 91.56 560 VAL B N 1
ATOM 8905 C CA . VAL B 1 560 ? -14.102 19.375 -29.453 1 91.56 560 VAL B CA 1
ATOM 8906 C C . VAL B 1 560 ? -13.344 20.641 -29.047 1 91.56 560 VAL B C 1
ATOM 8908 O O . VAL B 1 560 ? -12.773 20.688 -27.953 1 91.56 560 VAL B O 1
ATOM 8911 N N . ALA B 1 561 ? -13.359 21.594 -29.906 1 92.81 561 ALA B N 1
ATOM 8912 C CA . ALA B 1 561 ? -12.688 22.859 -29.609 1 92.81 561 ALA B CA 1
ATOM 8913 C C . ALA B 1 561 ? -13.32 23.547 -28.406 1 92.81 561 ALA B C 1
ATOM 8915 O O . ALA B 1 561 ? -12.617 24.125 -27.578 1 92.81 561 ALA B O 1
ATOM 8916 N N . THR B 1 562 ? -14.633 23.516 -28.391 1 93.38 562 THR B N 1
ATOM 8917 C CA . THR B 1 562 ? -15.344 24.141 -27.281 1 93.38 562 THR B CA 1
ATOM 8918 C C . THR B 1 562 ? -15.016 23.453 -25.969 1 93.38 562 THR B C 1
ATOM 8920 O O . THR B 1 562 ? -14.766 24.109 -24.953 1 93.38 562 THR B O 1
ATOM 8923 N N . VAL B 1 563 ? -15.023 22.125 -25.953 1 92.19 563 VAL B N 1
ATOM 8924 C CA . VAL B 1 563 ? -14.719 21.359 -24.766 1 92.19 563 VAL B CA 1
ATOM 8925 C C . VAL B 1 563 ? -13.312 21.688 -24.266 1 92.19 563 VAL B C 1
ATOM 8927 O O . VAL B 1 563 ? -13.102 21.906 -23.078 1 92.19 563 VAL B O 1
ATOM 8930 N N . ARG B 1 564 ? -12.352 21.75 -25.109 1 89.62 564 ARG B N 1
ATOM 8931 C CA . ARG B 1 564 ? -10.969 22.062 -24.766 1 89.62 564 ARG B CA 1
ATOM 8932 C C . ARG B 1 564 ? -10.852 23.469 -24.172 1 89.62 564 ARG B C 1
ATOM 8934 O O . ARG B 1 564 ? -10.109 23.672 -23.203 1 89.62 564 ARG B O 1
ATOM 8941 N N . SER B 1 565 ? -11.547 24.375 -24.797 1 91.06 565 SER B N 1
ATOM 8942 C CA . SER B 1 565 ? -11.539 25.75 -24.328 1 91.06 565 SER B CA 1
ATOM 8943 C C . SER B 1 565 ? -12.125 25.859 -22.922 1 91.06 565 SER B C 1
ATOM 8945 O O . SER B 1 565 ? -11.57 26.562 -22.062 1 91.06 565 SER B O 1
ATOM 8947 N N . LEU B 1 566 ? -13.172 25.172 -22.734 1 89.38 566 LEU B N 1
ATOM 8948 C CA . LEU B 1 566 ? -13.828 25.219 -21.422 1 89.38 566 LEU B CA 1
ATOM 8949 C C . LEU B 1 566 ? -12.93 24.609 -20.344 1 89.38 566 LEU B C 1
ATOM 8951 O O . LEU B 1 566 ? -12.906 25.078 -19.219 1 89.38 566 LEU B O 1
ATOM 8955 N N . LEU B 1 567 ? -12.195 23.578 -20.703 1 88.31 567 LEU B N 1
ATOM 8956 C CA . LEU B 1 567 ? -11.312 22.922 -19.734 1 88.31 567 LEU B CA 1
ATOM 8957 C C . LEU B 1 567 ? -10.117 23.797 -19.406 1 88.31 567 LEU B C 1
ATOM 8959 O O . LEU B 1 567 ? -9.633 23.797 -18.266 1 88.31 567 LEU B O 1
ATOM 8963 N N . SER B 1 568 ? -9.602 24.5 -20.391 1 84.06 568 SER B N 1
ATOM 8964 C CA . SER B 1 568 ? -8.453 25.375 -20.172 1 84.06 568 SER B CA 1
ATOM 8965 C C . SER B 1 568 ? -8.844 26.578 -19.328 1 84.06 568 SER B C 1
ATOM 8967 O O . SER B 1 568 ? -8.023 27.094 -18.562 1 84.06 568 SER B O 1
ATOM 8969 N N . GLU B 1 569 ? -10.016 27.078 -19.438 1 75.62 569 GLU B N 1
ATOM 8970 C CA . GLU B 1 569 ? -10.5 28.219 -18.672 1 75.62 569 GLU B CA 1
ATOM 8971 C C . GLU B 1 569 ? -10.68 27.844 -17.203 1 75.62 569 GLU B C 1
ATOM 8973 O O . GLU B 1 569 ? -10.461 28.688 -16.312 1 75.62 569 GLU B O 1
ATOM 8978 N N . GLU B 1 570 ? -10.914 26.703 -16.984 1 69.69 570 GLU B N 1
ATOM 8979 C CA . GLU B 1 570 ? -11.141 26.25 -15.617 1 69.69 570 GLU B CA 1
ATOM 8980 C C . GLU B 1 570 ? -9.828 26.062 -14.867 1 69.69 570 GLU B C 1
ATOM 8982 O O . GLU B 1 570 ? -9.758 26.297 -13.664 1 69.69 570 GLU B O 1
ATOM 8987 N N . SER B 1 571 ? -8.875 25.594 -15.562 1 64.5 571 SER B N 1
ATOM 8988 C CA . SER B 1 571 ? -7.574 25.375 -14.938 1 64.5 571 SER B CA 1
ATOM 8989 C C . SER B 1 571 ? -6.906 26.703 -14.562 1 64.5 571 SER B C 1
ATOM 8991 O O . SER B 1 571 ? -6.043 26.734 -13.688 1 64.5 571 SER B O 1
ATOM 8993 N N . ARG B 1 572 ? -7.324 27.875 -15.125 1 45.56 572 ARG B N 1
ATOM 8994 C CA . ARG B 1 572 ? -6.738 29.188 -14.883 1 45.56 572 ARG B CA 1
ATOM 8995 C C . ARG B 1 572 ? -7.398 29.875 -13.688 1 45.56 572 ARG B C 1
ATOM 8997 O O . ARG B 1 572 ? -6.883 30.875 -13.18 1 45.56 572 ARG B O 1
ATOM 9004 N N . VAL B 1 573 ? -8.438 29.344 -13.234 1 46.78 573 VAL B N 1
ATOM 9005 C CA . VAL B 1 573 ? -9.117 29.984 -12.102 1 46.78 573 VAL B CA 1
ATOM 9006 C C . VAL B 1 573 ? -8.688 29.297 -10.805 1 46.78 573 VAL B C 1
ATOM 9008 O O . VAL B 1 573 ? -8.594 28.078 -10.734 1 46.78 573 VAL B O 1
#

Nearest PDB structures (foldseek):
  8w9i-assembly1_A  TM=8.825E-01  e=8.358E-66  Pseudomonas aeruginosa
  5ucm-assembly1_A  TM=8.769E-01  e=2.531E-64  Pseudomonas aeruginosa PAO1
  8w8j-assembly1_B  TM=8.748E-01  e=3.413E-63  Pseudomonas aeruginosa
  8w9i-assembly1_B  TM=8.706E-01  e=4.059E-63  Pseudomonas aeruginosa
  5xii-assembly2_D  TM=8.369E-01  e=5.711E-28  Toxoplasma gondii ME49

Foldseek 3Di:
DAPVPFPDAFADDDDPPADAFLLGLCVRLVQWDAPDALRIDGGLQVVLLLVLLVVLLVVLCVVLVEDEDDFDQKDQCVLVVLLVLSLQQPAWKDWDADPVGGIIIRAQDCPSVVLVVCLVVDAFLVVPWHKYKYWDKGATPDPDGFNHLQGGGIFTKIKMKIWHPDPVVVVVSQVSVVVSVVVSCVLQVADWQKAWEFCRSVAADTKIFIWGFDPRFDWKWKAWPPDSHIHTLLDADFADDADDDDFDDKDKDFADPPDFDFALVSRCVRVVHDQQQAWDWFWFDFPQAIEIETEGRVWAFRQRVVCVFVVTHTNGGDDPVNQVVQPADDRADFQAQGDPSCVVGYAYEYEQRQQNYWFGKHGHSDRRMIMTGDHEPVRGYGPYYYHGTRDDFQGAHPVPRPTGMHITHIRTFKMKHFNFQSSQVSNVPWHAHPVRDTDGIGMMMIMGTSSSSSSSSQSSAADPLAGAGQLSSGSAQEEEEEADDDPQQVVLSVVVCVVRVVRYHYHPDPDHPVVSVSSCLSSNRFKYKYGYPCCRVVQWIWMDGSPDDDIDTHHVVCVVVVSVVSNVVRSVD/DAPVPFPDAFADDDDPPADAFLLGLCVRLVQWDAPDALRIDGGLQVVLLLVLLVVLLVVLCVVLVEDEDDFDQKDQCVLVVLLVLSLQQPQWKDWDADPVGGIIIRAQDCPSVVLVVCLVVDAFLVVPWHKYKYWDKGATPDPDGDNHLQGGGIFTKIKMKIWHPDPVVVVVSQVSVVVSVVVSCVLQVADWQKAWEFCRSVAADTKIFIWGFDPRFDWKWKAWPPDSHIHTLLDADFADDADDDDFDDKDKDFADPPDFDFALVSRCVRVVHDQQQAFDWFWFDFPQAIEIETEGRVWAFRQRVVCVFVVTHTNGGDDPVNQVVQPADDRQDFQAQGDPSCVVGYAYEYEQRQQNYWFGKHGHSDGRMIMTGDHEPVRGYGPYYYHGTRDDFQGAHPVVRPTGMHITHIRTFKMKHFNFQSSQVSNVPWHAHPVRDTDGIGMMMIMGTSSSSSSSSQSSAADPLAGAGQLSSGSAQEEEEEADDDPLQVVLSVVVCVVRVVRYHYHPDPDHPVVSVSSCLSSNRFKYKYGYPCCRVVQWIWMDGSPDDDIDTHHVVCVVVVSVVSNVVRSVD

Radius of gyration: 35.79 Å; Cα contacts (8 Å, |Δi|>4): 2598; chains: 2; bounding box: 74×111×95 Å

Secondary structure (DSSP, 8-state):
-BGGG-S----S---TT---HHHHHHHHTTSEEEEETTEEEE-HHHHHHHHHHHHHHHHHHHHTT-EE-B--SEEEHHHHHHHTTTTT--SSSEEEE-TT--EEEE-SS-HHHHHHHHHTT--SGGG--EEEEEEEEEE---S--BTTTTB-SEEEEEEEEEEESSHHHHHHHHHHHHHHHHHHHHHTT---EEEEE--GGG-SSEEEEEEEE-TT--EEEEEESSSS-EEETTT--EE-----------EEE-PPTT----SHHHHHHHTT--GGGBEEEEEEEESSSEEEEEEETTS-B-HHHHHHHHTS-EEEE--HHHHHTTT--GGG--SSS--HHHHHHEEEEEEHHHHH--SEEEEEEETTEEEEEE-BTTTB--SEEE--BPPPTTPEETTTSS-BEEEEEEEEEEEEEEEETHHHHHTT--EE-TTS-EEPPEEEEEEEEHHHHHHHHHHHSEETTEE---TTT-S-SEEEEE-SS-HHHHHHHHHHHHHTGGGEEEE-----HHHHHHHHHHHT-SEEEEE-HHHHHT-EEEEEETT-SS-EEEEGGGHHHHHHHHHHHHHT-/-BGGG-S----S---TT---HHHHHHHHHTSEEEEETTEEEE-HHHHHHHHHHHHHHHHHHHHTT-EE-B--SEEEHHHHHHHTHHHH--SSSEEEE-TT--EEEE-SS-HHHHHHHHHTT--SGGG--EEEEEEEEEE---S--BTTTTB-SEEEEEEEEEEESSHHHHHHHHHHHHHHHHHHHHHTT---EEEEE--GGG-SSEEEEEEEE-TT--EEEEEESSSS-EEETTT--EE-----------EEE-PPTT----SHHHHHHHTT--GGGBEEEEEEEESS-EEEEEEETT--B-HHHHHHHHTS-EEEE--HHHHHTTT--GGG--SSS--HHHHHHEEEEEEHHHHH--SEEEEEEETTEEEEEE-BTTTB--SEEE--BPPPTTPEETTTSS-BEEEEEEEEEEEEEEEETHHHHHTT--EE-TTS-EEPPEEEEEEEEHHHHHHHHHHHSEETTEE---TTT-S-SEEEEE-SS-HHHHHHHHHHHHHTGGGEEEE-----HHHHHHHHHHHT-SEEEEE-HHHHHT-EEEEEETT-SSPEEEEGGGHHHHHHHHHHHHHT-

Sequence (1146 aa):
MLYSRQFTKTVLSVPKDVRTSGYRYLLQAGYIRSLGPGLFSYTPLGMRVLRNLQGIVQEEMERLGGQEVLTPLVNPRDIWVSSGRDSLIEQEMVRFNDRSGRRLVLAPTHEEAMVELVRQGLRSYRDLPIFLYQFQTKFRDESRLRNGLVRTREFLMKDAYSFHRSFADLNGFFPKVHAAYQRIFSRCQVPVIAAQAGVGYMGGERSYEFLMPCDSGDDDLVQCDSCGYAANGDVACGDVDNVQNPPLPMEPVGPPEGKTVRTLNGMRQARDIPRDRLAKAMLYRTSHGLVMAVIRGDHQVSQEKLNQVIAEPILGPADGKDLAGINLSGPWLSPLDLPDEAQEALSIVVDENLAAGCNLFAGSNRPGECYRNVNFGRDFGADHVADIIRIPEGAQCRHCLDGVLRRVRAVELGNIFRLGTYYTAAMNLSVRDERGRQIHPHMGCYGIGMGRLMSAIVEANHDDRGIIWPSEVAPFSVYLMSIGKSLSVRRLAQELYQELQEITLYDDRYESISHKLKDADLLGIPIRVVISRESVTDGVIEVARRSGTEPLRVPREELVATVRSLLSEESRVMLYSRQFTKTVLSVPKDVRTSGYRYLLQAGYIRSLGPGLFSYTPLGMRVLRNLQGIVQEEMERLGGQEVLTPLVNPRDIWVSSGRDSLIEQEMVRFNDRSGRRLVLAPTHEEAMVELVRQGLRSYRDLPIFLYQFQTKFRDESRLRNGLVRTREFLMKDAYSFHRSFADLNGFFPKVHAAYQRIFSRCQVPVIAAQAGVGYMGGERSYEFLMPCDSGDDDLVQCDSCGYAANGDVACGDVDNVQNPPLPMEPVGPPEGKTVRTLNGMRQARDIPRDRLAKAMLYRTSHGLVMAVIRGDHQVSQEKLNQVIAEPILGPADGKDLAGINLSGPWLSPLDLPDEAQEALSIVVDENLAAGCNLFAGSNRPGECYRNVNFGRDFGADHVADIIRIPEGAQCRHCLDGVLRRVRAVELGNIFRLGTYYTAAMNLSVRDERGRQIHPHMGCYGIGMGRLMSAIVEANHDDRGIIWPSEVAPFSVYLMSIGKSLSVRRLAQELYQELQEITLYDDRYESISHKLKDADLLGIPIRVVISRESVTDGVIEVARRSGTEPLRVPREELVATVRSLLSEESRV

pLDDT: mean 93.27, std 5.98, range [45.16, 98.88]